Protein 2I79 (pdb70)

Radius of gyration: 39.35 Å; Cα contacts (8 Å, |Δi|>4): 2129; chains: 6; bounding box: 109×123×64 Å

Nearest PDB structures (foldseek):
  2i79-assembly1_E  TM=1.003E+00  e=2.625E-34  Streptococcus pneumoniae TIGR4
  2i79-assembly3_D  TM=1.003E+00  e=3.846E-33  Streptococcus pneumoniae TIGR4
  2vi7-assembly2_C  TM=7.953E-01  e=6.245E-14  Pseudomonas aeruginosa
  1s7l-assembly1_A  TM=7.835E-01  e=2.219E-10  Salmonella enterica subsp. enterica serovar Typhimurium str. LT2
  3pzj-assembly1_A  TM=6.690E-01  e=1.518E-07  Chromobacterium violaceum

Structure (mmCIF, N/CA/C/O backbone):
data_2I79
#
_entry.id   2I79
#
_cell.length_a   133.131
_cell.length_b   174.792
_cell.length_c   56.573
_cell.angle_alpha   90.00
_cell.angle_beta   90.00
_cell.angle_gamma   90.00
#
_symmetry.space_group_name_H-M   'P 21 21 2'
#
loop_
_entity.id
_entity.type
_entity.pdbx_description
1 polymer 'Acetyltransferase, GNAT family'
2 non-polymer 'ACETYL COENZYME *A'
3 water water
#
loop_
_atom_site.group_PDB
_atom_site.id
_atom_site.type_symbol
_atom_site.label_atom_id
_atom_site.label_alt_id
_atom_site.label_comp_id
_atom_site.label_asym_id
_atom_site.label_entity_id
_atom_site.label_seq_id
_atom_site.pdbx_PDB_ins_code
_atom_site.Cartn_x
_atom_site.Cartn_y
_atom_site.Cartn_z
_atom_site.occupancy
_atom_site.B_iso_or_equiv
_atom_site.auth_seq_id
_atom_site.auth_comp_id
_atom_site.auth_asym_id
_atom_site.auth_atom_id
_atom_site.pdbx_PDB_model_num
ATOM 1 N N . MET A 1 1 ? 56.222 43.481 -3.965 1.00 60.29 1 MET A N 1
ATOM 2 C CA . MET A 1 1 ? 57.040 42.251 -4.306 1.00 59.84 1 MET A CA 1
ATOM 3 C C . MET A 1 1 ? 58.218 42.621 -5.232 1.00 58.69 1 MET A C 1
ATOM 4 O O . MET A 1 1 ? 58.026 42.802 -6.440 1.00 57.88 1 MET A O 1
ATOM 9 N N . GLU A 1 2 ? 59.423 42.730 -4.654 1.00 57.44 2 GLU A N 1
ATOM 10 C CA . GLU A 1 2 ? 60.619 43.265 -5.342 1.00 56.55 2 GLU A CA 1
ATOM 11 C C . GLU A 1 2 ? 61.928 42.548 -4.965 1.00 55.14 2 GLU A C 1
ATOM 12 O O . GLU A 1 2 ? 62.248 42.453 -3.787 1.00 55.16 2 GLU A O 1
ATOM 18 N N . TYR A 1 3 ? 62.697 42.090 -5.954 1.00 53.29 3 TYR A N 1
ATOM 19 C CA . TYR A 1 3 ? 64.027 41.492 -5.696 1.00 52.43 3 TYR A CA 1
ATOM 20 C C . TYR A 1 3 ? 64.886 41.409 -6.932 1.00 51.48 3 TYR A C 1
ATOM 21 O O . TYR A 1 3 ? 64.416 41.464 -8.063 1.00 50.95 3 TYR A O 1
ATOM 30 N N . GLU A 1 4 ? 66.158 41.179 -6.681 1.00 51.26 4 GLU A N 1
ATOM 31 C CA . GLU A 1 4 ? 67.118 40.950 -7.709 1.00 51.36 4 GLU A CA 1
ATOM 32 C C . GLU A 1 4 ? 67.747 39.572 -7.481 1.00 49.97 4 GLU A C 1
ATOM 33 O O . GLU A 1 4 ? 68.177 39.263 -6.370 1.00 49.83 4 GLU A O 1
ATOM 39 N N . LEU A 1 5 ? 67.782 38.747 -8.526 1.00 49.13 5 LEU A N 1
ATOM 40 C CA . LEU A 1 5 ? 68.329 37.372 -8.445 1.00 48.84 5 LEU A CA 1
ATOM 41 C C . LEU A 1 5 ? 69.476 37.173 -9.423 1.00 48.08 5 LEU A C 1
ATOM 42 O O . LEU A 1 5 ? 69.337 37.495 -10.587 1.00 48.04 5 LEU A O 1
ATOM 47 N N . LEU A 1 6 ? 70.593 36.627 -8.959 1.00 47.78 6 LEU A N 1
ATOM 48 C CA . LEU A 1 6 ? 71.617 36.075 -9.871 1.00 47.66 6 LEU A CA 1
ATOM 49 C C . LEU A 1 6 ? 71.959 34.634 -9.464 1.00 47.04 6 LEU A C 1
ATOM 50 O O . LEU A 1 6 ? 72.216 34.359 -8.299 1.00 46.68 6 LEU A O 1
ATOM 55 N N . ILE A 1 7 ? 71.932 33.716 -10.423 1.00 47.16 7 ILE A N 1
ATOM 56 C CA . ILE A 1 7 ? 72.482 32.379 -10.221 1.00 46.85 7 ILE A CA 1
ATOM 57 C C . ILE A 1 7 ? 73.633 32.196 -11.193 1.00 46.67 7 ILE A C 1
ATOM 58 O O . ILE A 1 7 ? 73.481 32.426 -12.406 1.00 46.56 7 ILE A O 1
ATOM 63 N N . ARG A 1 8 ? 74.792 31.826 -10.650 1.00 45.92 8 ARG A N 1
ATOM 64 C CA . ARG A 1 8 ? 75.988 31.552 -11.464 1.00 45.90 8 ARG A CA 1
ATOM 65 C C . ARG A 1 8 ? 77.033 30.735 -10.707 1.00 45.60 8 ARG A C 1
ATOM 66 O O . ARG A 1 8 ? 77.023 30.671 -9.472 1.00 44.43 8 ARG A O 1
ATOM 74 N N . GLU A 1 9 ? 77.976 30.193 -11.463 1.00 45.72 9 GLU A N 1
ATOM 75 C CA . GLU A 1 9 ? 79.116 29.467 -10.890 1.00 46.43 9 GLU A CA 1
ATOM 76 C C . GLU A 1 9 ? 79.919 30.363 -9.961 1.00 46.07 9 GLU A C 1
ATOM 77 O O . GLU A 1 9 ? 80.136 31.535 -10.274 1.00 45.81 9 GLU A O 1
ATOM 83 N N . ALA A 1 10 ? 80.343 29.818 -8.820 1.00 46.31 10 ALA A N 1
ATOM 84 C CA . ALA A 1 10 ? 81.207 30.533 -7.886 1.00 47.19 10 ALA A CA 1
ATOM 85 C C . ALA A 1 10 ? 82.558 30.830 -8.539 1.00 47.81 10 ALA A C 1
ATOM 86 O O . ALA A 1 10 ? 83.062 30.018 -9.323 1.00 47.89 10 ALA A O 1
ATOM 88 N N . GLU A 1 11 ? 83.121 31.998 -8.230 1.00 48.77 11 GLU A N 1
ATOM 89 C CA . GLU A 1 11 ? 84.503 32.352 -8.634 1.00 50.36 11 GLU A CA 1
ATOM 90 C C . GLU A 1 11 ? 85.372 32.625 -7.402 1.00 50.10 11 GLU A C 1
ATOM 91 O O . GLU A 1 11 ? 84.862 32.953 -6.334 1.00 48.46 11 GLU A O 1
ATOM 97 N N . PRO A 1 12 ? 86.700 32.462 -7.539 1.00 50.90 12 PRO A N 1
ATOM 98 C CA . PRO A 1 12 ? 87.604 32.736 -6.399 1.00 51.17 12 PRO A CA 1
ATOM 99 C C . PRO A 1 12 ? 87.322 34.072 -5.689 1.00 50.80 12 PRO A C 1
ATOM 100 O O . PRO A 1 12 ? 87.460 34.153 -4.476 1.00 51.64 12 PRO A O 1
ATOM 104 N N . LYS A 1 13 ? 86.888 35.086 -6.429 1.00 50.83 13 LYS A N 1
ATOM 105 C CA . LYS A 1 13 ? 86.494 36.372 -5.835 1.00 50.89 13 LYS A CA 1
ATOM 106 C C . LYS A 1 13 ? 85.342 36.306 -4.795 1.00 50.32 13 LYS A C 1
ATOM 107 O O . LYS A 1 13 ? 85.220 37.210 -3.946 1.00 49.73 13 LYS A O 1
ATOM 113 N N . ASP A 1 14 ? 84.504 35.263 -4.875 1.00 48.76 14 ASP A N 1
ATOM 114 C CA . ASP A 1 14 ? 83.420 35.052 -3.931 1.00 48.59 14 ASP A CA 1
ATOM 115 C C . ASP A 1 14 ? 83.849 34.435 -2.574 1.00 48.00 14 ASP A C 1
ATOM 116 O O . ASP A 1 14 ? 83.018 34.297 -1.678 1.00 48.55 14 ASP A O 1
ATOM 121 N N . ALA A 1 15 ? 85.108 34.040 -2.430 1.00 47.30 15 ALA A N 1
ATOM 122 C CA . ALA A 1 15 ? 85.555 33.244 -1.272 1.00 46.71 15 ALA A CA 1
ATOM 123 C C . ALA A 1 15 ? 85.093 33.755 0.114 1.00 46.19 15 ALA A C 1
ATOM 124 O O . ALA A 1 15 ? 84.606 32.984 0.945 1.00 45.81 15 ALA A O 1
ATOM 126 N N . ALA A 1 16 ? 85.260 35.050 0.349 1.00 45.60 16 ALA A N 1
ATOM 127 C CA . ALA A 1 16 ? 84.997 35.661 1.650 1.00 46.19 16 ALA A CA 1
ATOM 128 C C . ALA A 1 16 ? 83.514 35.655 1.944 1.00 45.92 16 ALA A C 1
ATOM 129 O O . ALA A 1 16 ? 83.097 35.325 3.061 1.00 45.25 16 ALA A O 1
ATOM 131 N N . GLU A 1 17 ? 82.718 36.033 0.941 1.00 46.04 17 GLU A N 1
ATOM 132 C CA . GLU A 1 17 ? 81.247 36.051 1.090 1.00 46.58 17 GLU A CA 1
ATOM 133 C C . GLU A 1 17 ? 80.709 34.645 1.258 1.00 45.60 17 GLU A C 1
ATOM 134 O O . GLU A 1 17 ? 79.779 34.429 2.024 1.00 46.49 17 GLU A O 1
ATOM 140 N N . LEU A 1 18 ? 81.291 33.692 0.543 1.00 44.47 18 LEU A N 1
ATOM 141 C CA . LEU A 1 18 ? 80.859 32.304 0.638 1.00 43.55 18 LEU A CA 1
ATOM 142 C C . LEU A 1 18 ? 81.202 31.723 2.001 1.00 42.50 18 LEU A C 1
ATOM 143 O O . LEU A 1 18 ? 80.416 30.990 2.557 1.00 41.49 18 LEU A O 1
ATOM 148 N N . VAL A 1 19 ? 82.376 32.055 2.547 1.00 41.81 19 VAL A N 1
ATOM 149 C CA . VAL A 1 19 ? 82.718 31.633 3.908 1.00 41.17 19 VAL A CA 1
ATOM 150 C C . VAL A 1 19 ? 81.701 32.221 4.887 1.00 40.83 19 VAL A C 1
ATOM 151 O O . VAL A 1 19 ? 81.200 31.543 5.780 1.00 40.46 19 VAL A O 1
ATOM 155 N N . ALA A 1 20 ? 81.384 33.500 4.698 1.00 41.43 20 ALA A N 1
ATOM 156 C CA . ALA A 1 20 ? 80.450 34.211 5.564 1.00 40.66 20 ALA A CA 1
ATOM 157 C C . ALA A 1 20 ? 79.058 33.559 5.554 1.00 41.08 20 ALA A C 1
ATOM 158 O O . ALA A 1 20 ? 78.429 33.307 6.619 1.00 40.54 20 ALA A O 1
ATOM 160 N N . PHE A 1 21 ? 78.574 33.265 4.344 1.00 41.32 21 PHE A N 1
ATOM 161 C CA . PHE A 1 21 ? 77.280 32.612 4.172 1.00 41.21 21 PHE A CA 1
ATOM 162 C C . PHE A 1 21 ? 77.253 31.223 4.808 1.00 41.65 21 PHE A C 1
ATOM 163 O O . PHE A 1 21 ? 76.262 30.824 5.449 1.00 40.75 21 PHE A O 1
ATOM 171 N N . LEU A 1 22 ? 78.335 30.461 4.648 1.00 42.54 22 LEU A N 1
ATOM 172 C CA . LEU A 1 22 ? 78.316 29.090 5.160 1.00 43.04 22 LEU A CA 1
ATOM 173 C C . LEU A 1 22 ? 78.364 29.104 6.681 1.00 42.86 22 LEU A C 1
ATOM 174 O O . LEU A 1 22 ? 77.748 28.299 7.315 1.00 42.74 22 LEU A O 1
ATOM 179 N N . ASN A 1 23 ? 79.069 30.065 7.251 1.00 43.78 23 ASN A N 1
ATOM 180 C CA . ASN A 1 23 ? 79.069 30.256 8.704 1.00 44.49 23 ASN A CA 1
ATOM 181 C C . ASN A 1 23 ? 77.688 30.666 9.211 1.00 44.79 23 ASN A C 1
ATOM 182 O O . ASN A 1 23 ? 77.232 30.187 10.265 1.00 44.14 23 ASN A O 1
ATOM 187 N N . ARG A 1 24 ? 77.010 31.494 8.436 1.00 45.48 24 ARG A N 1
ATOM 188 C CA . ARG A 1 24 ? 75.635 31.886 8.802 1.00 46.49 24 ARG A CA 1
ATOM 189 C C . ARG A 1 24 ? 74.709 30.682 8.849 1.00 45.46 24 ARG A C 1
ATOM 190 O O . ARG A 1 24 ? 74.098 30.433 9.860 1.00 45.11 24 ARG A O 1
ATOM 198 N N . VAL A 1 25 ? 74.638 29.908 7.772 1.00 45.31 25 VAL A N 1
ATOM 199 C CA . VAL A 1 25 ? 73.689 28.790 7.710 1.00 44.91 25 VAL A CA 1
ATOM 200 C C . VAL A 1 25 ? 74.059 27.645 8.655 1.00 44.53 25 VAL A C 1
ATOM 201 O O . VAL A 1 25 ? 73.210 26.914 9.115 1.00 43.84 25 VAL A O 1
ATOM 205 N N . SER A 1 26 ? 75.329 27.510 8.992 1.00 45.64 26 SER A N 1
ATOM 206 C CA . SER A 1 26 ? 75.757 26.446 9.922 1.00 46.32 26 SER A CA 1
ATOM 207 C C . SER A 1 26 ? 75.125 26.611 11.352 1.00 47.01 26 SER A C 1
ATOM 208 O O . SER A 1 26 ? 75.056 25.642 12.130 1.00 46.89 26 SER A O 1
ATOM 211 N N . LEU A 1 27 ? 74.631 27.828 11.636 1.00 46.67 27 LEU A N 1
ATOM 212 C CA . LEU A 1 27 ? 74.029 28.221 12.888 1.00 46.71 27 LEU A CA 1
ATOM 213 C C . LEU A 1 27 ? 72.497 28.193 12.851 1.00 47.04 27 LEU A C 1
ATOM 214 O O . LEU A 1 27 ? 71.848 28.292 13.901 1.00 46.88 27 LEU A O 1
ATOM 219 N N . GLU A 1 28 ? 71.927 28.066 11.655 1.00 46.30 28 GLU A N 1
ATOM 220 C CA . GLU A 1 28 ? 70.479 28.136 11.468 1.00 46.90 28 GLU A CA 1
ATOM 221 C C . GLU A 1 28 ? 69.796 26.794 11.710 1.00 46.93 28 GLU A C 1
ATOM 222 O O . GLU A 1 28 ? 68.680 26.772 12.205 1.00 47.50 28 GLU A O 1
ATOM 228 N N . THR A 1 29 ? 70.444 25.679 11.359 1.00 47.00 29 THR A N 1
ATOM 229 C CA . THR A 1 29 ? 69.845 24.363 11.587 1.00 46.37 29 THR A CA 1
ATOM 230 C C . THR A 1 29 ? 70.909 23.398 12.001 1.00 46.88 29 THR A C 1
ATOM 231 O O . THR A 1 29 ? 72.143 23.675 11.855 1.00 47.07 29 THR A O 1
ATOM 235 N N . ASP A 1 30 ? 70.474 22.238 12.476 1.00 46.39 30 ASP A N 1
ATOM 236 C CA . ASP A 1 30 ? 71.390 21.097 12.625 1.00 47.09 30 ASP A CA 1
ATOM 237 C C . ASP A 1 30 ? 71.037 19.941 11.649 1.00 47.08 30 ASP A C 1
ATOM 238 O O . ASP A 1 30 ? 71.267 18.771 11.947 1.00 47.31 30 ASP A O 1
ATOM 243 N N . PHE A 1 31 ? 70.528 20.305 10.466 1.00 47.27 31 PHE A N 1
ATOM 244 C CA . PHE A 1 31 ? 70.110 19.357 9.436 1.00 47.07 31 PHE A CA 1
ATOM 245 C C . PHE A 1 31 ? 71.263 18.814 8.576 1.00 47.19 31 PHE A C 1
ATOM 246 O O . PHE A 1 31 ? 71.096 17.802 7.863 1.00 46.41 31 PHE A O 1
ATOM 254 N N . THR A 1 32 ? 72.423 19.460 8.645 1.00 46.89 32 THR A N 1
ATOM 255 C CA . THR A 1 32 ? 73.593 19.002 7.907 1.00 47.94 32 THR A CA 1
ATOM 256 C C . THR A 1 32 ? 74.786 18.862 8.840 1.00 47.64 32 THR A C 1
ATOM 257 O O . THR A 1 32 ? 74.674 19.092 10.031 1.00 47.11 32 THR A O 1
ATOM 261 N N . SER A 1 33 ? 75.922 18.466 8.302 1.00 48.22 33 SER A N 1
ATOM 262 C CA . SER A 1 33 ? 77.105 18.217 9.134 1.00 49.01 33 SER A CA 1
ATOM 263 C C . SER A 1 33 ? 77.726 19.526 9.644 1.00 48.90 33 SER A C 1
ATOM 264 O O . SER A 1 33 ? 78.492 19.518 10.614 1.00 48.65 33 SER A O 1
ATOM 267 N N . LEU A 1 34 ? 77.362 20.641 9.000 1.00 48.82 34 LEU A N 1
ATOM 268 C CA . LEU A 1 34 ? 77.613 21.988 9.545 1.00 48.26 34 LEU A CA 1
ATOM 269 C C . LEU A 1 34 ? 77.020 22.125 10.944 1.00 48.11 34 LEU A C 1
ATOM 270 O O . LEU A 1 34 ? 75.870 21.729 11.193 1.00 48.89 34 LEU A O 1
ATOM 275 N N . ASP A 1 35 ? 77.811 22.678 11.848 1.00 47.41 35 ASP A N 1
ATOM 276 C CA . ASP A 1 35 ? 77.390 23.002 13.203 1.00 47.34 35 ASP A CA 1
ATOM 277 C C . ASP A 1 35 ? 77.950 24.340 13.645 1.00 46.62 35 ASP A C 1
ATOM 278 O O . ASP A 1 35 ? 78.493 25.087 12.835 1.00 45.01 35 ASP A O 1
ATOM 283 N N . GLY A 1 36 ? 77.776 24.646 14.926 1.00 46.82 36 GLY A N 1
ATOM 284 C CA . GLY A 1 36 ? 78.153 25.929 15.490 1.00 47.37 36 GLY A CA 1
ATOM 285 C C . GLY A 1 36 ? 79.605 26.335 15.321 1.00 47.16 36 GLY A C 1
ATOM 286 O O . GLY A 1 36 ? 79.908 27.519 15.265 1.00 47.09 36 GLY A O 1
ATOM 287 N N . ASP A 1 37 ? 80.495 25.354 15.223 1.00 47.32 37 ASP A N 1
ATOM 288 C CA . ASP A 1 37 ? 81.886 25.611 14.903 1.00 48.32 37 ASP A CA 1
ATOM 289 C C . ASP A 1 37 ? 82.061 26.268 13.507 1.00 48.96 37 ASP A C 1
ATOM 290 O O . ASP A 1 37 ? 83.109 26.868 13.217 1.00 49.00 37 ASP A O 1
ATOM 295 N N . GLY A 1 38 ? 81.056 26.146 12.645 1.00 48.67 38 GLY A N 1
ATOM 296 C CA . GLY A 1 38 ? 81.112 26.777 11.346 1.00 49.61 38 GLY A CA 1
ATOM 297 C C . GLY A 1 38 ? 81.898 26.000 10.312 1.00 50.26 38 GLY A C 1
ATOM 298 O O . GLY A 1 38 ? 82.234 24.846 10.504 1.00 49.60 38 GLY A O 1
ATOM 299 N N . ILE A 1 39 ? 82.191 26.661 9.201 1.00 51.46 39 ILE A N 1
ATOM 300 C CA . ILE A 1 39 ? 82.783 26.019 8.042 1.00 52.09 39 ILE A CA 1
ATOM 301 C C . ILE A 1 39 ? 84.271 25.667 8.229 1.00 53.07 39 ILE A C 1
ATOM 302 O O . ILE A 1 39 ? 84.783 24.789 7.535 1.00 53.98 39 ILE A O 1
ATOM 307 N N . LEU A 1 40 ? 84.955 26.333 9.159 1.00 53.90 40 LEU A N 1
ATOM 308 C CA . LEU A 1 40 ? 86.334 25.971 9.536 1.00 55.05 40 LEU A CA 1
ATOM 309 C C . LEU A 1 40 ? 87.393 26.224 8.413 1.00 55.93 40 LEU A C 1
ATOM 310 O O . LEU A 1 40 ? 88.455 25.582 8.365 1.00 56.57 40 LEU A O 1
ATOM 315 N N . LEU A 1 41 ? 87.080 27.170 7.531 1.00 55.53 41 LEU A N 1
ATOM 316 C CA . LEU A 1 41 ? 87.918 27.528 6.398 1.00 54.75 41 LEU A CA 1
ATOM 317 C C . LEU A 1 41 ? 88.046 29.035 6.381 1.00 54.01 41 LEU A C 1
ATOM 318 O O . LEU A 1 41 ? 87.056 29.745 6.511 1.00 53.39 41 LEU A O 1
ATOM 323 N N . THR A 1 42 ? 89.269 29.526 6.230 1.00 53.10 42 THR A N 1
ATOM 324 C CA . THR A 1 42 ? 89.519 30.948 6.043 1.00 52.82 42 THR A CA 1
ATOM 325 C C . THR A 1 42 ? 89.129 31.340 4.602 1.00 51.66 42 THR A C 1
ATOM 326 O O . THR A 1 42 ? 89.006 30.470 3.729 1.00 50.00 42 THR A O 1
ATOM 330 N N . SER A 1 43 ? 88.989 32.638 4.348 1.00 51.54 43 SER A N 1
ATOM 331 C CA . SER A 1 43 ? 88.691 33.120 2.996 1.00 53.01 43 SER A CA 1
ATOM 332 C C . SER A 1 43 ? 89.740 32.624 2.001 1.00 53.78 43 SER A C 1
ATOM 333 O O . SER A 1 43 ? 89.426 32.288 0.852 1.00 53.36 43 SER A O 1
ATOM 336 N N . GLU A 1 44 ? 90.989 32.551 2.466 1.00 55.47 44 GLU A N 1
ATOM 337 C CA . GLU A 1 44 ? 92.130 32.141 1.635 1.00 56.12 44 GLU A CA 1
ATOM 338 C C . GLU A 1 44 ? 92.033 30.672 1.250 1.00 56.55 44 GLU A C 1
ATOM 339 O O . GLU A 1 44 ? 92.161 30.318 0.059 1.00 56.74 44 GLU A O 1
ATOM 345 N N . GLU A 1 45 ? 91.722 29.827 2.235 1.00 56.36 45 GLU A N 1
ATOM 346 C CA . GLU A 1 45 ? 91.440 28.419 1.978 1.00 56.85 45 GLU A CA 1
ATOM 347 C C . GLU A 1 45 ? 90.222 28.161 1.082 1.00 56.72 45 GLU A C 1
ATOM 348 O O . GLU A 1 45 ? 90.202 27.190 0.308 1.00 55.87 45 GLU A O 1
ATOM 354 N N . MET A 1 46 ? 89.191 29.004 1.186 1.00 56.10 46 MET A N 1
ATOM 355 C CA . MET A 1 46 ? 88.035 28.825 0.319 1.00 56.60 46 MET A CA 1
ATOM 356 C C . MET A 1 46 ? 88.404 29.110 -1.140 1.00 56.73 46 MET A C 1
ATOM 357 O O . MET A 1 46 ? 87.896 28.465 -2.043 1.00 55.68 46 MET A O 1
ATOM 362 N N . GLU A 1 47 ? 89.269 30.094 -1.343 1.00 58.52 47 GLU A N 1
ATOM 363 C CA . GLU A 1 47 ? 89.710 30.508 -2.679 1.00 59.86 47 GLU A CA 1
ATOM 364 C C . GLU A 1 47 ? 90.353 29.315 -3.447 1.00 60.74 47 GLU A C 1
ATOM 365 O O . GLU A 1 47 ? 90.099 29.114 -4.637 1.00 61.55 47 GLU A O 1
ATOM 371 N N . ILE A 1 48 ? 91.136 28.499 -2.744 1.00 61.47 48 ILE A N 1
ATOM 372 C CA . ILE A 1 48 ? 91.656 27.230 -3.275 1.00 61.43 48 ILE A CA 1
ATOM 373 C C . ILE A 1 48 ? 90.512 26.276 -3.674 1.00 61.72 48 ILE A C 1
ATOM 374 O O . ILE A 1 48 ? 90.356 25.889 -4.844 1.00 61.48 48 ILE A O 1
ATOM 379 N N . PHE A 1 49 ? 89.681 25.920 -2.712 1.00 61.68 49 PHE A N 1
ATOM 380 C CA . PHE A 1 49 ? 88.525 25.099 -3.032 1.00 62.03 49 PHE A CA 1
ATOM 381 C C . PHE A 1 49 ? 87.801 25.595 -4.307 1.00 62.57 49 PHE A C 1
ATOM 382 O O . PHE A 1 49 ? 87.449 24.794 -5.188 1.00 62.61 49 PHE A O 1
ATOM 390 N N . LEU A 1 50 ? 87.578 26.906 -4.402 1.00 62.84 50 LEU A N 1
ATOM 391 C CA . LEU A 1 50 ? 86.784 27.469 -5.499 1.00 63.08 50 LEU A CA 1
ATOM 392 C C . LEU A 1 50 ? 87.488 27.370 -6.870 1.00 63.46 50 LEU A C 1
ATOM 393 O O . LEU A 1 50 ? 86.817 27.126 -7.895 1.00 63.28 50 LEU A O 1
ATOM 398 N N . ASN A 1 51 ? 88.812 27.545 -6.886 1.00 63.63 51 ASN A N 1
ATOM 399 C CA . ASN A 1 51 ? 89.616 27.304 -8.093 1.00 64.43 51 ASN A CA 1
ATOM 400 C C . ASN A 1 51 ? 89.472 25.837 -8.584 1.00 64.36 51 ASN A C 1
ATOM 401 O O . ASN A 1 51 ? 89.193 25.588 -9.771 1.00 64.56 51 ASN A O 1
ATOM 406 N N . LYS A 1 52 ? 89.636 24.882 -7.675 1.00 64.34 52 LYS A N 1
ATOM 407 C CA . LYS A 1 52 ? 89.429 23.461 -7.991 1.00 64.80 52 LYS A CA 1
ATOM 408 C C . LYS A 1 52 ? 88.061 23.146 -8.610 1.00 64.45 52 LYS A C 1
ATOM 409 O O . LYS A 1 52 ? 87.992 22.463 -9.637 1.00 64.40 52 LYS A O 1
ATOM 415 N N . GLN A 1 53 ? 86.976 23.598 -7.963 1.00 64.05 53 GLN A N 1
ATOM 416 C CA . GLN A 1 53 ? 85.611 23.382 -8.494 1.00 63.72 53 GLN A CA 1
ATOM 417 C C . GLN A 1 53 ? 85.461 23.897 -9.942 1.00 63.61 53 GLN A C 1
ATOM 418 O O . GLN A 1 53 ? 84.932 23.182 -10.804 1.00 63.84 53 GLN A O 1
ATOM 424 N N . ALA A 1 54 ? 85.921 25.126 -10.202 1.00 63.15 54 ALA A N 1
ATOM 425 C CA . ALA A 1 54 ? 85.860 25.715 -11.549 1.00 62.81 54 ALA A CA 1
ATOM 426 C C . ALA A 1 54 ? 86.745 24.949 -12.544 1.00 62.76 54 ALA A C 1
ATOM 427 O O . ALA A 1 54 ? 86.390 24.821 -13.718 1.00 62.97 54 ALA A O 1
ATOM 429 N N . SER A 1 55 ? 87.881 24.443 -12.062 1.00 62.03 55 SER A N 1
ATOM 430 C CA . SER A 1 55 ? 88.869 23.785 -12.912 1.00 61.66 55 SER A CA 1
ATOM 431 C C . SER A 1 55 ? 88.653 22.285 -13.085 1.00 61.14 55 SER A C 1
ATOM 432 O O . SER A 1 55 ? 89.430 21.641 -13.785 1.00 62.07 55 SER A O 1
ATOM 435 N N . SER A 1 56 ? 87.640 21.730 -12.420 1.00 59.88 56 SER A N 1
ATOM 436 C CA . SER A 1 56 ? 87.336 20.295 -12.438 1.00 58.57 56 SER A CA 1
ATOM 437 C C . SER A 1 56 ? 86.126 20.094 -13.334 1.00 57.64 56 SER A C 1
ATOM 438 O O . SER A 1 56 ? 85.178 20.885 -13.295 1.00 57.78 56 SER A O 1
ATOM 441 N N . ASP A 1 57 ? 86.128 19.040 -14.134 1.00 56.13 57 ASP A N 1
ATOM 442 C CA . ASP A 1 57 ? 85.045 18.862 -15.091 1.00 55.35 57 ASP A CA 1
ATOM 443 C C . ASP A 1 57 ? 83.857 18.050 -14.550 1.00 53.24 57 ASP A C 1
ATOM 444 O O . ASP A 1 57 ? 82.846 17.953 -15.211 1.00 52.69 57 ASP A O 1
ATOM 449 N N . ASN A 1 58 ? 83.991 17.460 -13.367 1.00 51.21 58 ASN A N 1
ATOM 450 C CA . ASN A 1 58 ? 82.908 16.674 -12.776 1.00 49.82 58 ASN A CA 1
ATOM 451 C C . ASN A 1 58 ? 82.470 17.227 -11.407 1.00 48.84 58 ASN A C 1
ATOM 452 O O . ASN A 1 58 ? 81.729 16.588 -10.666 1.00 48.16 58 ASN A O 1
ATOM 457 N N . GLN A 1 59 ? 82.916 18.439 -11.097 1.00 47.94 59 GLN A N 1
ATOM 458 C CA . GLN A 1 59 ? 82.505 19.104 -9.899 1.00 47.46 59 GLN A CA 1
ATOM 459 C C . GLN A 1 59 ? 82.043 20.532 -10.212 1.00 47.62 59 GLN A C 1
ATOM 460 O O . GLN A 1 59 ? 82.409 21.091 -11.252 1.00 48.01 59 GLN A O 1
ATOM 466 N N . ILE A 1 60 ? 81.233 21.107 -9.315 1.00 46.79 60 ILE A N 1
ATOM 467 C CA . ILE A 1 60 ? 80.766 22.486 -9.451 1.00 45.79 60 ILE A CA 1
ATOM 468 C C . ILE A 1 60 ? 80.198 23.061 -8.159 1.00 45.12 60 ILE A C 1
ATOM 469 O O . ILE A 1 60 ? 79.591 22.347 -7.361 1.00 44.30 60 ILE A O 1
ATOM 474 N N . THR A 1 61 ? 80.369 24.372 -7.989 1.00 44.08 61 THR A N 1
ATOM 475 C CA . THR A 1 61 ? 79.696 25.138 -6.961 1.00 44.23 61 THR A CA 1
ATOM 476 C C . THR A 1 61 ? 78.943 26.291 -7.623 1.00 43.87 61 THR A C 1
ATOM 477 O O . THR A 1 61 ? 79.544 27.114 -8.299 1.00 43.07 61 THR A O 1
ATOM 481 N N . LEU A 1 62 ? 77.623 26.306 -7.435 1.00 44.11 62 LEU A N 1
ATOM 482 C CA . LEU A 1 62 ? 76.731 27.351 -7.935 1.00 44.26 62 LEU A CA 1
ATOM 483 C C . LEU A 1 62 ? 76.193 28.185 -6.785 1.00 43.96 62 LEU A C 1
ATOM 484 O O . LEU A 1 62 ? 75.791 27.651 -5.747 1.00 43.85 62 LEU A O 1
ATOM 489 N N . LEU A 1 63 ? 76.160 29.497 -6.996 1.00 43.43 63 LEU A N 1
ATOM 490 C CA . LEU A 1 63 ? 75.698 30.443 -6.005 1.00 43.66 63 LEU A CA 1
ATOM 491 C C . LEU A 1 63 ? 74.419 31.168 -6.468 1.00 43.91 63 LEU A C 1
ATOM 492 O O . LEU A 1 63 ? 74.264 31.468 -7.658 1.00 44.24 63 LEU A O 1
ATOM 497 N N . ALA A 1 64 ? 73.524 31.454 -5.526 1.00 43.63 64 ALA A N 1
ATOM 498 C CA . ALA A 1 64 ? 72.384 32.338 -5.759 1.00 44.10 64 ALA A CA 1
ATOM 499 C C . ALA A 1 64 ? 72.597 33.599 -4.944 1.00 44.31 64 ALA A C 1
ATOM 500 O O . ALA A 1 64 ? 72.754 33.525 -3.739 1.00 43.35 64 ALA A O 1
ATOM 502 N N . PHE A 1 65 ? 72.628 34.753 -5.621 1.00 45.62 65 PHE A N 1
ATOM 503 C CA . PHE A 1 65 ? 72.622 36.051 -4.980 1.00 46.02 65 PHE A CA 1
ATOM 504 C C . PHE A 1 65 ? 71.200 36.614 -5.033 1.00 46.91 65 PHE A C 1
ATOM 505 O O . PHE A 1 65 ? 70.588 36.706 -6.100 1.00 46.95 65 PHE A O 1
ATOM 513 N N . LEU A 1 66 ? 70.684 36.968 -3.862 1.00 48.04 66 LEU A N 1
ATOM 514 C CA . LEU A 1 66 ? 69.435 37.695 -3.729 1.00 49.05 66 LEU A CA 1
ATOM 515 C C . LEU A 1 66 ? 69.781 39.082 -3.233 1.00 49.89 66 LEU A C 1
ATOM 516 O O . LEU A 1 66 ? 70.431 39.235 -2.181 1.00 49.81 66 LEU A O 1
ATOM 521 N N . ASN A 1 67 ? 69.367 40.082 -4.010 1.00 50.43 67 ASN A N 1
ATOM 522 C CA . ASN A 1 67 ? 69.689 41.474 -3.716 1.00 50.62 67 ASN A CA 1
ATOM 523 C C . ASN A 1 67 ? 71.192 41.709 -3.447 1.00 50.64 67 ASN A C 1
ATOM 524 O O . ASN A 1 67 ? 71.568 42.416 -2.513 1.00 50.55 67 ASN A O 1
ATOM 529 N N . GLY A 1 68 ? 72.033 41.099 -4.281 1.00 49.58 68 GLY A N 1
ATOM 530 C CA . GLY A 1 68 ? 73.486 41.264 -4.170 1.00 49.30 68 GLY A CA 1
ATOM 531 C C . GLY A 1 68 ? 74.190 40.468 -3.076 1.00 48.70 68 GLY A C 1
ATOM 532 O O . GLY A 1 68 ? 75.390 40.597 -2.930 1.00 48.68 68 GLY A O 1
ATOM 533 N N . LYS A 1 69 ? 73.458 39.665 -2.302 1.00 47.73 69 LYS A N 1
ATOM 534 C CA . LYS A 1 69 ? 74.067 38.817 -1.268 1.00 47.26 69 LYS A CA 1
ATOM 535 C C . LYS A 1 69 ? 73.768 37.346 -1.517 1.00 46.13 69 LYS A C 1
ATOM 536 O O . LYS A 1 69 ? 72.637 37.002 -1.886 1.00 45.65 69 LYS A O 1
ATOM 542 N N . ILE A 1 70 ? 74.764 36.485 -1.289 1.00 44.61 70 ILE A N 1
ATOM 543 C CA . ILE A 1 70 ? 74.584 35.033 -1.386 1.00 44.60 70 ILE A CA 1
ATOM 544 C C . ILE A 1 70 ? 73.439 34.591 -0.477 1.00 44.02 70 ILE A C 1
ATOM 545 O O . ILE A 1 70 ? 73.471 34.836 0.746 1.00 42.31 70 ILE A O 1
ATOM 550 N N . ALA A 1 71 ? 72.436 33.952 -1.097 1.00 43.41 71 ALA A N 1
ATOM 551 C CA . ALA A 1 71 ? 71.269 33.436 -0.416 1.00 44.28 71 ALA A CA 1
ATOM 552 C C . ALA A 1 71 ? 71.216 31.890 -0.370 1.00 44.41 71 ALA A C 1
ATOM 553 O O . ALA A 1 71 ? 70.490 31.324 0.454 1.00 42.84 71 ALA A O 1
ATOM 555 N N . GLY A 1 72 ? 71.981 31.236 -1.254 1.00 44.64 72 GLY A N 1
ATOM 556 C CA . GLY A 1 72 ? 71.989 29.791 -1.359 1.00 45.19 72 GLY A CA 1
ATOM 557 C C . GLY A 1 72 ? 73.172 29.248 -2.147 1.00 45.99 72 GLY A C 1
ATOM 558 O O . GLY A 1 72 ? 73.798 29.969 -2.915 1.00 47.91 72 GLY A O 1
ATOM 559 N N . ILE A 1 73 ? 73.514 27.990 -1.914 1.00 45.97 73 ILE A N 1
ATOM 560 C CA . ILE A 1 73 ? 74.553 27.310 -2.686 1.00 46.27 73 ILE A CA 1
ATOM 561 C C . ILE A 1 73 ? 74.157 25.883 -2.995 1.00 45.42 73 ILE A C 1
ATOM 562 O O . ILE A 1 73 ? 73.452 25.245 -2.218 1.00 44.87 73 ILE A O 1
ATOM 567 N N . VAL A 1 74 ? 74.564 25.412 -4.164 1.00 45.73 74 VAL A N 1
ATOM 568 C CA . VAL A 1 74 ? 74.507 23.992 -4.481 1.00 45.64 74 VAL A CA 1
ATOM 569 C C . VAL A 1 74 ? 75.934 23.569 -4.857 1.00 45.97 74 VAL A C 1
ATOM 570 O O . VAL A 1 74 ? 76.646 24.252 -5.598 1.00 44.53 74 VAL A O 1
ATOM 574 N N . ASN A 1 75 ? 76.350 22.442 -4.296 1.00 46.52 75 ASN A N 1
ATOM 575 C CA . ASN A 1 75 ? 77.688 21.937 -4.458 1.00 46.29 75 ASN A CA 1
ATOM 576 C C . ASN A 1 75 ? 77.615 20.525 -5.021 1.00 46.41 75 ASN A C 1
ATOM 577 O O . ASN A 1 75 ? 76.878 19.670 -4.497 1.00 46.40 75 ASN A O 1
ATOM 582 N N . ILE A 1 76 ? 78.314 20.283 -6.120 1.00 45.66 76 ILE A N 1
ATOM 583 C CA . ILE A 1 76 ? 78.592 18.910 -6.524 1.00 45.75 76 ILE A CA 1
ATOM 584 C C . ILE A 1 76 ? 80.073 18.613 -6.344 1.00 45.73 76 ILE A C 1
ATOM 585 O O . ILE A 1 76 ? 80.939 19.328 -6.841 1.00 44.76 76 ILE A O 1
ATOM 590 N N . THR A 1 77 ? 80.319 17.549 -5.602 1.00 45.60 77 THR A N 1
ATOM 591 C CA . THR A 1 77 ? 81.639 17.047 -5.274 1.00 46.17 77 THR A CA 1
ATOM 592 C C . THR A 1 77 ? 81.786 15.649 -5.868 1.00 45.54 77 THR A C 1
ATOM 593 O O . THR A 1 77 ? 80.803 14.964 -6.076 1.00 44.22 77 THR A O 1
ATOM 597 N N . ALA A 1 78 ? 83.016 15.231 -6.145 1.00 45.72 78 ALA A N 1
ATOM 598 C CA . ALA A 1 78 ? 83.252 13.952 -6.815 1.00 46.36 78 ALA A CA 1
ATOM 599 C C . ALA A 1 78 ? 84.703 13.507 -6.720 1.00 46.61 78 ALA A C 1
ATOM 600 O O . ALA A 1 78 ? 85.620 14.325 -6.804 1.00 46.88 78 ALA A O 1
ATOM 602 N N . ASP A 1 79 ? 84.899 12.204 -6.580 1.00 47.54 79 ASP A N 1
ATOM 603 C CA . ASP A 1 79 ? 86.219 11.582 -6.690 1.00 48.22 79 ASP A CA 1
ATOM 604 C C . ASP A 1 79 ? 86.660 11.464 -8.127 1.00 47.72 79 ASP A C 1
ATOM 605 O O . ASP A 1 79 ? 85.841 11.548 -9.026 1.00 47.28 79 ASP A O 1
ATOM 610 N N . GLN A 1 80 ? 87.963 11.262 -8.338 1.00 47.41 80 GLN A N 1
ATOM 611 C CA . GLN A 1 80 ? 88.544 11.305 -9.677 1.00 47.52 80 GLN A CA 1
ATOM 612 C C . GLN A 1 80 ? 88.911 9.945 -10.266 1.00 47.58 80 GLN A C 1
ATOM 613 O O . GLN A 1 80 ? 89.121 9.855 -11.469 1.00 48.21 80 GLN A O 1
ATOM 619 N N . ARG A 1 81 ? 88.975 8.894 -9.451 1.00 47.36 81 ARG A N 1
ATOM 620 C CA . ARG A 1 81 ? 89.179 7.516 -9.965 1.00 47.25 81 ARG A CA 1
ATOM 621 C C . ARG A 1 81 ? 88.032 7.038 -10.840 1.00 46.22 81 ARG A C 1
ATOM 622 O O . ARG A 1 81 ? 86.853 7.302 -10.536 1.00 44.64 81 ARG A O 1
ATOM 630 N N . LYS A 1 82 ? 88.359 6.332 -11.923 1.00 45.24 82 LYS A N 1
ATOM 631 C CA . LYS A 1 82 ? 87.328 5.990 -12.904 1.00 46.50 82 LYS A CA 1
ATOM 632 C C . LYS A 1 82 ? 86.229 5.074 -12.374 1.00 45.39 82 LYS A C 1
ATOM 633 O O . LYS A 1 82 ? 85.118 5.089 -12.924 1.00 45.83 82 LYS A O 1
ATOM 639 N N . ARG A 1 83 ? 86.516 4.305 -11.312 1.00 44.61 83 ARG A N 1
ATOM 640 C CA . ARG A 1 83 ? 85.490 3.478 -10.671 1.00 44.34 83 ARG A CA 1
ATOM 641 C C . ARG A 1 83 ? 84.259 4.317 -10.295 1.00 43.62 83 ARG A C 1
ATOM 642 O O . ARG A 1 83 ? 83.149 3.853 -10.454 1.00 43.17 83 ARG A O 1
ATOM 650 N N . VAL A 1 84 ? 84.485 5.550 -9.826 1.00 43.55 84 VAL A N 1
ATOM 651 C CA . VAL A 1 84 ? 83.465 6.391 -9.189 1.00 43.82 84 VAL A CA 1
ATOM 652 C C . VAL A 1 84 ? 83.373 7.841 -9.705 1.00 44.18 84 VAL A C 1
ATOM 653 O O . VAL A 1 84 ? 82.591 8.648 -9.194 1.00 43.80 84 VAL A O 1
ATOM 657 N N . ARG A 1 85 ? 84.107 8.136 -10.775 1.00 44.66 85 ARG A N 1
ATOM 658 C CA . ARG A 1 85 ? 84.223 9.499 -11.343 1.00 44.57 85 ARG A CA 1
ATOM 659 C C . ARG A 1 85 ? 82.875 10.087 -11.857 1.00 43.11 85 ARG A C 1
ATOM 660 O O . ARG A 1 85 ? 82.715 11.300 -11.964 1.00 42.03 85 ARG A O 1
ATOM 668 N N . HIS A 1 86 ? 81.924 9.208 -12.130 1.00 41.53 86 HIS A N 1
ATOM 669 C CA . HIS A 1 86 ? 80.597 9.547 -12.673 1.00 41.59 86 HIS A CA 1
ATOM 670 C C . HIS A 1 86 ? 79.552 9.866 -11.602 1.00 41.12 86 HIS A C 1
ATOM 671 O O . HIS A 1 86 ? 78.411 10.159 -11.938 1.00 41.65 86 HIS A O 1
ATOM 678 N N . ILE A 1 87 ? 79.950 9.807 -10.330 1.00 40.66 87 ILE A N 1
ATOM 679 C CA . ILE A 1 87 ? 79.080 10.033 -9.184 1.00 40.38 87 ILE A CA 1
ATOM 680 C C . ILE A 1 87 ? 79.370 11.398 -8.520 1.00 40.73 87 ILE A C 1
ATOM 681 O O . ILE A 1 87 ? 80.479 11.640 -8.022 1.00 40.98 87 ILE A O 1
ATOM 686 N N . GLY A 1 88 ? 78.368 12.271 -8.516 1.00 40.75 88 GLY A N 1
ATOM 687 C CA . GLY A 1 88 ? 78.438 13.570 -7.854 1.00 40.91 88 GLY A CA 1
ATOM 688 C C . GLY A 1 88 ? 77.675 13.532 -6.554 1.00 41.08 88 GLY A C 1
ATOM 689 O O . GLY A 1 88 ? 76.506 13.127 -6.509 1.00 40.87 88 GLY A O 1
ATOM 690 N N . ASP A 1 89 ? 78.352 13.917 -5.480 1.00 42.55 89 ASP A N 1
ATOM 691 C CA . ASP A 1 89 ? 77.730 14.050 -4.165 1.00 42.72 89 ASP A CA 1
ATOM 692 C C . ASP A 1 89 ? 77.190 15.452 -4.068 1.00 43.24 89 ASP A C 1
ATOM 693 O O . ASP A 1 89 ? 77.955 16.430 -4.222 1.00 42.61 89 ASP A O 1
ATOM 698 N N . LEU A 1 90 ? 75.887 15.553 -3.828 1.00 43.34 90 LEU A N 1
ATOM 699 C CA . LEU A 1 90 ? 75.190 16.830 -3.845 1.00 44.28 90 LEU A CA 1
ATOM 700 C C . LEU A 1 90 ? 75.047 17.399 -2.417 1.00 44.12 90 LEU A C 1
ATOM 701 O O . LEU A 1 90 ? 74.821 16.656 -1.449 1.00 43.93 90 LEU A O 1
ATOM 706 N N . PHE A 1 91 ? 75.206 18.728 -2.311 1.00 44.36 91 PHE A N 1
ATOM 707 C CA . PHE A 1 91 ? 74.951 19.500 -1.087 1.00 44.21 91 PHE A CA 1
ATOM 708 C C . PHE A 1 91 ? 74.254 20.814 -1.466 1.00 44.23 91 PHE A C 1
ATOM 709 O O . PHE A 1 91 ? 74.770 21.539 -2.324 1.00 43.76 91 PHE A O 1
ATOM 717 N N . ILE A 1 92 ? 73.113 21.118 -0.831 1.00 42.97 92 ILE A N 1
ATOM 718 C CA . ILE A 1 92 ? 72.412 22.414 -0.997 1.00 43.49 92 ILE A CA 1
ATOM 719 C C . ILE A 1 92 ? 72.045 23.027 0.355 1.00 42.93 92 ILE A C 1
ATOM 720 O O . ILE A 1 92 ? 71.569 22.344 1.261 1.00 42.19 92 ILE A O 1
ATOM 725 N N . VAL A 1 93 ? 72.239 24.331 0.499 1.00 42.80 93 VAL A N 1
ATOM 726 C CA . VAL A 1 93 ? 71.729 25.015 1.674 1.00 42.49 93 VAL A CA 1
ATOM 727 C C . VAL A 1 93 ? 71.289 26.410 1.277 1.00 42.34 93 VAL A C 1
ATOM 728 O O . VAL A 1 93 ? 71.943 27.055 0.457 1.00 40.14 93 VAL A O 1
ATOM 732 N N . ILE A 1 94 ? 70.136 26.817 1.834 1.00 42.80 94 ILE A N 1
ATOM 733 C CA . ILE A 1 94 ? 69.517 28.133 1.606 1.00 43.63 94 ILE A CA 1
ATOM 734 C C . ILE A 1 94 ? 69.426 28.820 2.974 1.00 43.71 94 ILE A C 1
ATOM 735 O O . ILE A 1 94 ? 69.205 28.151 3.995 1.00 42.24 94 ILE A O 1
ATOM 740 N N . GLY A 1 95 ? 69.674 30.135 3.007 1.00 44.54 95 GLY A N 1
ATOM 741 C CA . GLY A 1 95 ? 69.440 30.912 4.218 1.00 46.20 95 GLY A CA 1
ATOM 742 C C . GLY A 1 95 ? 67.996 30.766 4.650 1.00 47.29 95 GLY A C 1
ATOM 743 O O . GLY A 1 95 ? 67.089 30.807 3.816 1.00 47.64 95 GLY A O 1
ATOM 744 N N . LYS A 1 96 ? 67.797 30.560 5.947 1.00 49.42 96 LYS A N 1
ATOM 745 C CA . LYS A 1 96 ? 66.508 30.242 6.514 1.00 50.94 96 LYS A CA 1
ATOM 746 C C . LYS A 1 96 ? 65.493 31.313 6.139 1.00 52.29 96 LYS A C 1
ATOM 747 O O . LYS A 1 96 ? 64.399 31.015 5.686 1.00 51.50 96 LYS A O 1
ATOM 753 N N . ARG A 1 97 ? 65.915 32.563 6.281 1.00 54.14 97 ARG A N 1
ATOM 754 C CA . ARG A 1 97 ? 65.115 33.725 5.904 1.00 55.20 97 ARG A CA 1
ATOM 755 C C . ARG A 1 97 ? 64.463 33.603 4.501 1.00 54.96 97 ARG A C 1
ATOM 756 O O . ARG A 1 97 ? 63.420 34.214 4.274 1.00 55.57 97 ARG A O 1
ATOM 764 N N . TYR A 1 98 ? 65.052 32.815 3.585 1.00 54.26 98 TYR A N 1
ATOM 765 C CA . TYR A 1 98 ? 64.541 32.692 2.197 1.00 53.88 98 TYR A CA 1
ATOM 766 C C . TYR A 1 98 ? 63.896 31.354 1.826 1.00 52.72 98 TYR A C 1
ATOM 767 O O . TYR A 1 98 ? 63.600 31.096 0.642 1.00 51.56 98 TYR A O 1
ATOM 776 N N . TRP A 1 99 ? 63.693 30.492 2.810 1.00 51.76 99 TRP A N 1
ATOM 777 C CA . TRP A 1 99 ? 63.052 29.219 2.558 1.00 51.52 99 TRP A CA 1
ATOM 778 C C . TRP A 1 99 ? 61.634 29.359 1.973 1.00 52.06 99 TRP A C 1
ATOM 779 O O . TRP A 1 99 ? 60.947 30.394 2.157 1.00 52.27 99 TRP A O 1
ATOM 790 N N . ASN A 1 100 ? 61.226 28.307 1.263 1.00 51.81 100 ASN A N 1
ATOM 791 C CA . ASN A 1 100 ? 59.895 28.160 0.702 1.00 51.59 100 ASN A CA 1
ATOM 792 C C . ASN A 1 100 ? 59.456 29.276 -0.222 1.00 51.64 100 ASN A C 1
ATOM 793 O O . ASN A 1 100 ? 58.302 29.728 -0.162 1.00 51.01 100 ASN A O 1
ATOM 798 N N . ASN A 1 101 ? 60.391 29.722 -1.051 1.00 51.25 101 ASN A N 1
ATOM 799 C CA . ASN A 1 101 ? 60.114 30.666 -2.105 1.00 51.41 101 ASN A CA 1
ATOM 800 C C . ASN A 1 101 ? 60.524 30.113 -3.470 1.00 51.42 101 ASN A C 1
ATOM 801 O O . ASN A 1 101 ? 60.453 30.840 -4.475 1.00 52.25 101 ASN A O 1
ATOM 806 N N . GLY A 1 102 ? 60.961 28.851 -3.517 1.00 50.36 102 GLY A N 1
ATOM 807 C CA . GLY A 1 102 ? 61.398 28.238 -4.775 1.00 50.05 102 GLY A CA 1
ATOM 808 C C . GLY A 1 102 ? 62.906 28.287 -5.041 1.00 49.26 102 GLY A C 1
ATOM 809 O O . GLY A 1 102 ? 63.369 27.781 -6.039 1.00 49.02 102 GLY A O 1
ATOM 810 N N . LEU A 1 103 ? 63.695 28.872 -4.153 1.00 48.89 103 LEU A N 1
ATOM 811 C CA . LEU A 1 103 ? 65.125 29.058 -4.463 1.00 48.64 103 LEU A CA 1
ATOM 812 C C . LEU A 1 103 ? 65.895 27.729 -4.491 1.00 47.91 103 LEU A C 1
ATOM 813 O O . LEU A 1 103 ? 66.676 27.465 -5.422 1.00 47.66 103 LEU A O 1
ATOM 818 N N . GLY A 1 104 ? 65.651 26.892 -3.483 1.00 47.50 104 GLY A N 1
ATOM 819 C CA . GLY A 1 104 ? 66.185 25.531 -3.437 1.00 47.23 104 GLY A CA 1
ATOM 820 C C . GLY A 1 104 ? 65.942 24.744 -4.720 1.00 46.97 104 GLY A C 1
ATOM 821 O O . GLY A 1 104 ? 66.846 24.093 -5.213 1.00 47.27 104 GLY A O 1
ATOM 822 N N . SER A 1 105 ? 64.722 24.799 -5.258 1.00 46.73 105 SER A N 1
ATOM 823 C CA . SER A 1 105 ? 64.378 24.120 -6.514 1.00 47.14 105 SER A CA 1
ATOM 824 C C . SER A 1 105 ? 65.120 24.645 -7.718 1.00 47.05 105 SER A C 1
ATOM 825 O O . SER A 1 105 ? 65.562 23.880 -8.543 1.00 47.15 105 SER A O 1
ATOM 828 N N . LEU A 1 106 ? 65.182 25.958 -7.852 1.00 47.64 106 LEU A N 1
ATOM 829 C CA . LEU A 1 106 ? 65.904 26.583 -8.955 1.00 48.26 106 LEU A CA 1
ATOM 830 C C . LEU A 1 106 ? 67.384 26.139 -9.008 1.00 48.12 106 LEU A C 1
ATOM 831 O O . LEU A 1 106 ? 67.923 25.806 -10.074 1.00 47.71 106 LEU A O 1
ATOM 836 N N . LEU A 1 107 ? 68.013 26.133 -7.839 1.00 47.80 107 LEU A N 1
ATOM 837 C CA . LEU A 1 107 ? 69.417 25.744 -7.684 1.00 47.95 107 LEU A CA 1
ATOM 838 C C . LEU A 1 107 ? 69.607 24.249 -7.950 1.00 47.61 107 LEU A C 1
ATOM 839 O O . LEU A 1 107 ? 70.507 23.853 -8.691 1.00 46.89 107 LEU A O 1
ATOM 844 N N . LEU A 1 108 ? 68.739 23.423 -7.364 1.00 48.03 108 LEU A N 1
ATOM 845 C CA . LEU A 1 108 ? 68.779 21.983 -7.621 1.00 48.21 108 LEU A CA 1
ATOM 846 C C . LEU A 1 108 ? 68.650 21.701 -9.114 1.00 48.41 108 LEU A C 1
ATOM 847 O O . LEU A 1 108 ? 69.378 20.866 -9.648 1.00 47.45 108 LEU A O 1
ATOM 852 N N . GLU A 1 109 ? 67.729 22.388 -9.788 1.00 48.44 109 GLU A N 1
ATOM 853 C CA . GLU A 1 109 ? 67.528 22.121 -11.218 1.00 49.59 109 GLU A CA 1
ATOM 854 C C . GLU A 1 109 ? 68.702 22.565 -12.054 1.00 49.11 109 GLU A C 1
ATOM 855 O O . GLU A 1 109 ? 69.055 21.904 -13.028 1.00 48.43 109 GLU A O 1
ATOM 861 N N . GLU A 1 110 ? 69.303 23.691 -11.689 1.00 49.36 110 GLU A N 1
ATOM 862 C CA . GLU A 1 110 ? 70.487 24.154 -12.401 1.00 49.70 110 GLU A CA 1
ATOM 863 C C . GLU A 1 110 ? 71.653 23.182 -12.233 1.00 49.18 110 GLU A C 1
ATOM 864 O O . GLU A 1 110 ? 72.430 22.927 -13.183 1.00 49.21 110 GLU A O 1
ATOM 870 N N . ALA A 1 111 ? 71.781 22.649 -11.023 1.00 48.53 111 ALA A N 1
ATOM 871 C CA . ALA A 1 111 ? 72.840 21.698 -10.726 1.00 47.96 111 ALA A CA 1
ATOM 872 C C . ALA A 1 111 ? 72.624 20.441 -11.557 1.00 47.67 111 ALA A C 1
ATOM 873 O O . ALA A 1 111 ? 73.562 19.923 -12.144 1.00 46.90 111 ALA A O 1
ATOM 875 N N . ILE A 1 112 ? 71.380 19.953 -11.606 1.00 47.40 112 ILE A N 1
ATOM 876 C CA . ILE A 1 112 ? 71.048 18.739 -12.373 1.00 47.60 112 ILE A CA 1
ATOM 877 C C . ILE A 1 112 ? 71.323 18.920 -13.876 1.00 47.97 112 ILE A C 1
ATOM 878 O O . ILE A 1 112 ? 71.835 18.020 -14.546 1.00 47.16 112 ILE A O 1
ATOM 883 N N . GLU A 1 113 ? 70.972 20.092 -14.390 1.00 48.48 113 GLU A N 1
ATOM 884 C CA . GLU A 1 113 ? 71.186 20.420 -15.790 1.00 49.87 113 GLU A CA 1
ATOM 885 C C . GLU A 1 113 ? 72.681 20.456 -16.115 1.00 49.87 113 GLU A C 1
ATOM 886 O O . GLU A 1 113 ? 73.098 19.930 -17.140 1.00 50.09 113 GLU A O 1
ATOM 892 N N . TRP A 1 114 ? 73.482 21.083 -15.245 1.00 50.17 114 TRP A N 1
ATOM 893 C CA . TRP A 1 114 ? 74.927 21.088 -15.419 1.00 50.31 114 TRP A CA 1
ATOM 894 C C . TRP A 1 114 ? 75.447 19.641 -15.398 1.00 50.53 114 TRP A C 1
ATOM 895 O O . TRP A 1 114 ? 76.258 19.254 -16.240 1.00 50.74 114 TRP A O 1
ATOM 906 N N . ALA A 1 115 ? 74.963 18.838 -14.454 1.00 50.24 115 ALA A N 1
ATOM 907 C CA . ALA A 1 115 ? 75.461 17.485 -14.295 1.00 50.68 115 ALA A CA 1
ATOM 908 C C . ALA A 1 115 ? 75.191 16.680 -15.564 1.00 51.02 115 ALA A C 1
ATOM 909 O O . ALA A 1 115 ? 76.056 15.960 -16.043 1.00 49.97 115 ALA A O 1
ATOM 911 N N . GLN A 1 116 ? 73.986 16.830 -16.101 1.00 51.71 116 GLN A N 1
ATOM 912 C CA . GLN A 1 116 ? 73.600 16.242 -17.388 1.00 52.84 116 GLN A CA 1
ATOM 913 C C . GLN A 1 116 ? 74.522 16.663 -18.539 1.00 53.27 116 GLN A C 1
ATOM 914 O O . GLN A 1 116 ? 74.981 15.824 -19.319 1.00 54.73 116 GLN A O 1
ATOM 920 N N . ALA A 1 117 ? 74.828 17.949 -18.634 1.00 53.37 117 ALA A N 1
ATOM 921 C CA . ALA A 1 117 ? 75.624 18.440 -19.746 1.00 52.94 117 ALA A CA 1
ATOM 922 C C . ALA A 1 117 ? 77.110 18.038 -19.659 1.00 53.38 117 ALA A C 1
ATOM 923 O O . ALA A 1 117 ? 77.793 17.954 -20.686 1.00 53.96 117 ALA A O 1
ATOM 925 N N . SER A 1 118 ? 77.605 17.776 -18.448 1.00 52.99 118 SER A N 1
ATOM 926 C CA . SER A 1 118 ? 79.035 17.543 -18.215 1.00 51.91 118 SER A CA 1
ATOM 927 C C . SER A 1 118 ? 79.621 16.380 -19.018 1.00 51.81 118 SER A C 1
ATOM 928 O O . SER A 1 118 ? 80.828 16.366 -19.306 1.00 52.13 118 SER A O 1
ATOM 931 N N . GLY A 1 119 ? 78.791 15.393 -19.343 1.00 51.04 119 GLY A N 1
ATOM 932 C CA . GLY A 1 119 ? 79.250 14.217 -20.076 1.00 50.38 119 GLY A CA 1
ATOM 933 C C . GLY A 1 119 ? 80.027 13.219 -19.233 1.00 49.99 119 GLY A C 1
ATOM 934 O O . GLY A 1 119 ? 80.501 12.212 -19.751 1.00 50.26 119 GLY A O 1
ATOM 935 N N . ILE A 1 120 ? 80.141 13.484 -17.931 1.00 48.81 120 ILE A N 1
ATOM 936 C CA . ILE A 1 120 ? 80.936 12.650 -17.019 1.00 47.95 120 ILE A CA 1
ATOM 937 C C . ILE A 1 120 ? 80.034 12.101 -15.911 1.00 46.80 120 ILE A C 1
ATOM 938 O O . ILE A 1 120 ? 80.061 10.910 -15.611 1.00 46.04 120 ILE A O 1
ATOM 943 N N . LEU A 1 121 ? 79.232 12.973 -15.298 1.00 45.99 121 LEU A N 1
ATOM 944 C CA . LEU A 1 121 ? 78.386 12.529 -14.206 1.00 45.20 121 LEU A CA 1
ATOM 945 C C . LEU A 1 121 ? 77.238 11.750 -14.803 1.00 44.86 121 LEU A C 1
ATOM 946 O O . LEU A 1 121 ? 76.607 12.198 -15.783 1.00 44.37 121 LEU A O 1
ATOM 951 N N . ARG A 1 122 ? 77.029 10.551 -14.245 1.00 44.67 122 ARG A N 1
ATOM 952 C CA . ARG A 1 122 ? 75.894 9.692 -14.556 1.00 44.34 122 ARG A CA 1
ATOM 953 C C . ARG A 1 122 ? 75.058 9.333 -13.308 1.00 43.94 122 ARG A C 1
ATOM 954 O O . ARG A 1 122 ? 74.135 8.526 -13.369 1.00 44.69 122 ARG A O 1
ATOM 962 N N . ARG A 1 123 ? 75.388 9.922 -12.175 1.00 43.23 123 ARG A N 1
ATOM 963 C CA . ARG A 1 123 ? 74.659 9.698 -10.930 1.00 42.74 123 ARG A CA 1
ATOM 964 C C . ARG A 1 123 ? 74.886 10.879 -9.974 1.00 42.03 123 ARG A C 1
ATOM 965 O O . ARG A 1 123 ? 76.019 11.399 -9.863 1.00 41.49 123 ARG A O 1
ATOM 973 N N . LEU A 1 124 ? 73.799 11.320 -9.333 1.00 42.21 124 LEU A N 1
ATOM 974 C CA . LEU A 1 124 ? 73.853 12.236 -8.199 1.00 42.14 124 LEU A CA 1
ATOM 975 C C . LEU A 1 124 ? 73.275 11.552 -6.951 1.00 41.63 124 LEU A C 1
ATOM 976 O O . LEU A 1 124 ? 72.349 10.745 -7.020 1.00 40.37 124 LEU A O 1
ATOM 981 N N . GLN A 1 125 ? 73.858 11.881 -5.810 1.00 42.06 125 GLN A N 1
ATOM 982 C CA . GLN A 1 125 ? 73.502 11.242 -4.572 1.00 42.10 125 GLN A CA 1
ATOM 983 C C . GLN A 1 125 ? 73.784 12.143 -3.378 1.00 42.94 125 GLN A C 1
ATOM 984 O O . GLN A 1 125 ? 74.609 13.069 -3.453 1.00 42.05 125 GLN A O 1
ATOM 990 N N . LEU A 1 126 ? 73.068 11.856 -2.290 1.00 43.20 126 LEU A N 1
ATOM 991 C CA . LEU A 1 126 ? 73.292 12.457 -0.989 1.00 43.15 126 LEU A CA 1
ATOM 992 C C . LEU A 1 126 ? 72.668 11.572 0.058 1.00 43.18 126 LEU A C 1
ATOM 993 O O . LEU A 1 126 ? 72.029 10.585 -0.266 1.00 43.10 126 LEU A O 1
ATOM 998 N N . THR A 1 127 ? 72.908 11.925 1.312 1.00 42.99 127 THR A N 1
ATOM 999 C CA . THR A 1 127 ? 72.208 11.381 2.444 1.00 43.61 127 THR A CA 1
ATOM 1000 C C . THR A 1 127 ? 71.528 12.581 3.095 1.00 43.31 127 THR A C 1
ATOM 1001 O O . THR A 1 127 ? 72.081 13.691 3.083 1.00 42.52 127 THR A O 1
ATOM 1005 N N . VAL A 1 128 ? 70.346 12.338 3.659 1.00 42.85 128 VAL A N 1
ATOM 1006 C CA . VAL A 1 128 ? 69.484 13.370 4.243 1.00 43.56 128 VAL A CA 1
ATOM 1007 C C . VAL A 1 128 ? 68.891 12.806 5.546 1.00 43.93 128 VAL A C 1
ATOM 1008 O O . VAL A 1 128 ? 68.387 11.677 5.546 1.00 44.76 128 VAL A O 1
ATOM 1012 N N . GLN A 1 129 ? 68.894 13.584 6.631 1.00 43.50 129 GLN A N 1
ATOM 1013 C CA . GLN A 1 129 ? 68.287 13.111 7.878 1.00 44.07 129 GLN A CA 1
ATOM 1014 C C . GLN A 1 129 ? 66.800 12.780 7.630 1.00 43.63 129 GLN A C 1
ATOM 1015 O O . GLN A 1 129 ? 66.095 13.516 6.939 1.00 43.10 129 GLN A O 1
ATOM 1021 N N . THR A 1 130 ? 66.328 11.654 8.131 1.00 44.10 130 THR A N 1
ATOM 1022 C CA . THR A 1 130 ? 64.958 11.233 7.769 1.00 44.64 130 THR A CA 1
ATOM 1023 C C . THR A 1 130 ? 63.921 12.268 8.244 1.00 44.83 130 THR A C 1
ATOM 1024 O O . THR A 1 130 ? 62.944 12.550 7.557 1.00 44.85 130 THR A O 1
ATOM 1028 N N . ARG A 1 131 ? 64.201 12.903 9.377 1.00 45.10 131 ARG A N 1
ATOM 1029 C CA . ARG A 1 131 ? 63.349 13.977 9.893 1.00 45.18 131 ARG A CA 1
ATOM 1030 C C . ARG A 1 131 ? 63.368 15.271 9.077 1.00 44.67 131 ARG A C 1
ATOM 1031 O O . ARG A 1 131 ? 62.532 16.135 9.294 1.00 44.42 131 ARG A O 1
ATOM 1039 N N . ASN A 1 132 ? 64.355 15.451 8.198 1.00 44.62 132 ASN A N 1
ATOM 1040 C CA . ASN A 1 132 ? 64.452 16.689 7.404 1.00 44.40 132 ASN A CA 1
ATOM 1041 C C . ASN A 1 132 ? 63.487 16.636 6.189 1.00 44.44 132 ASN A C 1
ATOM 1042 O O . ASN A 1 132 ? 63.891 16.564 5.042 1.00 43.86 132 ASN A O 1
ATOM 1047 N N . GLN A 1 133 ? 62.191 16.691 6.458 1.00 44.92 133 GLN A N 1
ATOM 1048 C CA . GLN A 1 133 ? 61.195 16.358 5.434 1.00 45.85 133 GLN A CA 1
ATOM 1049 C C . GLN A 1 133 ? 61.076 17.368 4.280 1.00 45.64 133 GLN A C 1
ATOM 1050 O O . GLN A 1 133 ? 60.683 17.014 3.169 1.00 44.69 133 GLN A O 1
ATOM 1056 N N . ALA A 1 134 ? 61.389 18.628 4.561 1.00 45.68 134 ALA A N 1
ATOM 1057 C CA . ALA A 1 134 ? 61.466 19.659 3.533 1.00 45.45 134 ALA A CA 1
ATOM 1058 C C . ALA A 1 134 ? 62.472 19.222 2.473 1.00 45.16 134 ALA A C 1
ATOM 1059 O O . ALA A 1 134 ? 62.185 19.273 1.273 1.00 45.73 134 ALA A O 1
ATOM 1061 N N . ALA A 1 135 ? 63.637 18.788 2.938 1.00 44.50 135 ALA A N 1
ATOM 1062 C CA . ALA A 1 135 ? 64.716 18.310 2.073 1.00 44.31 135 ALA A CA 1
ATOM 1063 C C . ALA A 1 135 ? 64.323 17.020 1.371 1.00 43.92 135 ALA A C 1
ATOM 1064 O O . ALA A 1 135 ? 64.567 16.875 0.171 1.00 43.44 135 ALA A O 1
ATOM 1066 N N . VAL A 1 136 ? 63.667 16.111 2.100 1.00 43.63 136 VAL A N 1
ATOM 1067 C CA . VAL A 1 136 ? 63.317 14.826 1.525 1.00 43.18 136 VAL A CA 1
ATOM 1068 C C . VAL A 1 136 ? 62.325 15.088 0.406 1.00 43.00 136 VAL A C 1
ATOM 1069 O O . VAL A 1 136 ? 62.417 14.517 -0.670 1.00 41.55 136 VAL A O 1
ATOM 1073 N N . HIS A 1 137 ? 61.413 16.021 0.651 1.00 43.93 137 HIS A N 1
ATOM 1074 C CA . HIS A 1 137 ? 60.441 16.440 -0.357 1.00 43.99 137 HIS A CA 1
ATOM 1075 C C . HIS A 1 137 ? 61.058 17.131 -1.590 1.00 43.83 137 HIS A C 1
ATOM 1076 O O . HIS A 1 137 ? 60.665 16.857 -2.748 1.00 42.55 137 HIS A O 1
ATOM 1083 N N . LEU A 1 138 ? 61.975 18.059 -1.331 1.00 44.01 138 LEU A N 1
ATOM 1084 C CA . LEU A 1 138 ? 62.572 18.838 -2.393 1.00 44.53 138 LEU A CA 1
ATOM 1085 C C . LEU A 1 138 ? 63.257 17.870 -3.341 1.00 44.88 138 LEU A C 1
ATOM 1086 O O . LEU A 1 138 ? 63.030 17.917 -4.541 1.00 45.07 138 LEU A O 1
ATOM 1091 N N . TYR A 1 139 ? 64.086 16.987 -2.799 1.00 44.87 139 TYR A N 1
ATOM 1092 C CA . TYR A 1 139 ? 64.817 16.045 -3.630 1.00 45.49 139 TYR A CA 1
ATOM 1093 C C . TYR A 1 139 ? 63.899 15.076 -4.420 1.00 45.48 139 TYR A C 1
ATOM 1094 O O . TYR A 1 139 ? 64.142 14.841 -5.619 1.00 44.53 139 TYR A O 1
ATOM 1103 N N . GLN A 1 140 ? 62.851 14.549 -3.777 1.00 45.32 140 GLN A N 1
ATOM 1104 C CA . GLN A 1 140 ? 61.878 13.681 -4.476 1.00 46.10 140 GLN A CA 1
ATOM 1105 C C . GLN A 1 140 ? 61.271 14.415 -5.668 1.00 45.62 140 GLN A C 1
ATOM 1106 O O . GLN A 1 140 ? 61.139 13.864 -6.745 1.00 45.40 140 GLN A O 1
ATOM 1112 N N . LYS A 1 141 ? 60.914 15.676 -5.468 1.00 45.69 141 LYS A N 1
ATOM 1113 C CA . LYS A 1 141 ? 60.386 16.497 -6.549 1.00 45.99 141 LYS A CA 1
ATOM 1114 C C . LYS A 1 141 ? 61.276 16.487 -7.805 1.00 45.24 141 LYS A C 1
ATOM 1115 O O . LYS A 1 141 ? 60.775 16.563 -8.919 1.00 44.61 141 LYS A O 1
ATOM 1121 N N . HIS A 1 142 ? 62.594 16.393 -7.631 1.00 44.55 142 HIS A N 1
ATOM 1122 C CA . HIS A 1 142 ? 63.498 16.499 -8.764 1.00 44.27 142 HIS A CA 1
ATOM 1123 C C . HIS A 1 142 ? 64.022 15.165 -9.194 1.00 43.80 142 HIS A C 1
ATOM 1124 O O . HIS A 1 142 ? 65.075 15.102 -9.827 1.00 44.25 142 HIS A O 1
ATOM 1131 N N . GLY A 1 143 ? 63.318 14.096 -8.836 1.00 43.25 143 GLY A N 1
ATOM 1132 C CA . GLY A 1 143 ? 63.628 12.765 -9.369 1.00 43.67 143 GLY A CA 1
ATOM 1133 C C . GLY A 1 143 ? 64.576 11.916 -8.543 1.00 43.41 143 GLY A C 1
ATOM 1134 O O . GLY A 1 143 ? 64.982 10.860 -8.973 1.00 43.43 143 GLY A O 1
ATOM 1135 N N . PHE A 1 144 ? 64.902 12.358 -7.337 1.00 43.52 144 PHE A N 1
ATOM 1136 C CA . PHE A 1 144 ? 65.698 11.552 -6.430 1.00 43.15 144 PHE A CA 1
ATOM 1137 C C . PHE A 1 144 ? 64.810 10.541 -5.719 1.00 42.62 144 PHE A C 1
ATOM 1138 O O . PHE A 1 144 ? 63.760 10.889 -5.238 1.00 41.45 144 PHE A O 1
ATOM 1146 N N . VAL A 1 145 ? 65.278 9.303 -5.599 1.00 42.59 145 VAL A N 1
ATOM 1147 C CA . VAL A 1 145 ? 64.530 8.259 -4.909 1.00 42.10 145 VAL A CA 1
ATOM 1148 C C . VAL A 1 145 ? 65.314 7.802 -3.674 1.00 41.62 145 VAL A C 1
ATOM 1149 O O . VAL A 1 145 ? 66.546 7.917 -3.635 1.00 41.36 145 VAL A O 1
ATOM 1153 N N . ILE A 1 146 ? 64.605 7.304 -2.678 1.00 40.63 146 ILE A N 1
ATOM 1154 C CA . ILE A 1 146 ? 65.219 6.783 -1.474 1.00 41.58 146 ILE A CA 1
ATOM 1155 C C . ILE A 1 146 ? 65.708 5.361 -1.755 1.00 41.45 146 ILE A C 1
ATOM 1156 O O . ILE A 1 146 ? 64.948 4.500 -2.156 1.00 42.05 146 ILE A O 1
ATOM 1161 N N . GLU A 1 147 ? 66.991 5.145 -1.544 1.00 41.91 147 GLU A N 1
ATOM 1162 C CA . GLU A 1 147 ? 67.661 3.893 -1.871 1.00 42.43 147 GLU A CA 1
ATOM 1163 C C . GLU A 1 147 ? 68.031 3.098 -0.643 1.00 42.69 147 GLU A C 1
ATOM 1164 O O . GLU A 1 147 ? 68.624 2.025 -0.754 1.00 42.56 147 GLU A O 1
ATOM 1170 N N . GLY A 1 148 ? 67.724 3.641 0.529 1.00 42.81 148 GLY A N 1
ATOM 1171 C CA . GLY A 1 148 ? 68.167 3.034 1.769 1.00 43.24 148 GLY A CA 1
ATOM 1172 C C . GLY A 1 148 ? 68.070 3.974 2.948 1.00 43.23 148 GLY A C 1
ATOM 1173 O O . GLY A 1 148 ? 67.733 5.148 2.805 1.00 42.63 148 GLY A O 1
ATOM 1174 N N . SER A 1 149 ? 68.383 3.447 4.121 1.00 43.73 149 SER A N 1
ATOM 1175 C CA . SER A 1 149 ? 68.446 4.270 5.317 1.00 44.49 149 SER A CA 1
ATOM 1176 C C . SER A 1 149 ? 69.437 3.670 6.288 1.00 45.17 149 SER A C 1
ATOM 1177 O O . SER A 1 149 ? 69.690 2.444 6.264 1.00 44.97 149 SER A O 1
ATOM 1180 N N . GLN A 1 150 ? 70.042 4.559 7.085 1.00 45.10 150 GLN A N 1
ATOM 1181 C CA . GLN A 1 150 ? 71.182 4.233 7.932 1.00 45.20 150 GLN A CA 1
ATOM 1182 C C . GLN A 1 150 ? 70.938 4.782 9.346 1.00 45.40 150 GLN A C 1
ATOM 1183 O O . GLN A 1 150 ? 70.721 5.977 9.578 1.00 44.47 150 GLN A O 1
ATOM 1189 N N . GLU A 1 151 ? 70.942 3.857 10.283 1.00 45.69 151 GLU A N 1
ATOM 1190 C CA . GLU A 1 151 ? 70.829 4.173 11.689 1.00 46.27 151 GLU A CA 1
ATOM 1191 C C . GLU A 1 151 ? 72.171 4.771 12.209 1.00 45.08 151 GLU A C 1
ATOM 1192 O O . GLU A 1 151 ? 73.229 4.319 11.849 1.00 44.17 151 GLU A O 1
ATOM 1198 N N . ARG A 1 152 ? 72.074 5.800 13.045 1.00 44.72 152 ARG A N 1
ATOM 1199 C CA . ARG A 1 152 ? 73.190 6.597 13.500 1.00 44.73 152 ARG A CA 1
ATOM 1200 C C . ARG A 1 152 ? 73.906 7.286 12.343 1.00 45.02 152 ARG A C 1
ATOM 1201 O O . ARG A 1 152 ? 75.097 7.474 12.396 1.00 45.03 152 ARG A O 1
ATOM 1209 N N . GLY A 1 153 ? 73.193 7.657 11.294 1.00 45.04 153 GLY A N 1
ATOM 1210 C CA . GLY A 1 153 ? 73.783 8.427 10.216 1.00 45.70 153 GLY A CA 1
ATOM 1211 C C . GLY A 1 153 ? 74.235 9.816 10.652 1.00 45.99 153 GLY A C 1
ATOM 1212 O O . GLY A 1 153 ? 75.081 10.432 10.016 1.00 46.21 153 GLY A O 1
ATOM 1213 N N . ALA A 1 154 ? 73.650 10.313 11.732 1.00 47.41 154 ALA A N 1
ATOM 1214 C CA . ALA A 1 154 ? 73.940 11.641 12.242 1.00 48.04 154 ALA A CA 1
ATOM 1215 C C . ALA A 1 154 ? 73.786 11.657 13.769 1.00 49.12 154 ALA A C 1
ATOM 1216 O O . ALA A 1 154 ? 72.960 10.908 14.355 1.00 47.11 154 ALA A O 1
ATOM 1218 N N . TYR A 1 155 ? 74.561 12.550 14.380 1.00 50.63 155 TYR A N 1
ATOM 1219 C CA . TYR A 1 155 ? 74.554 12.790 15.810 1.00 51.95 155 TYR A CA 1
ATOM 1220 C C . TYR A 1 155 ? 74.118 14.236 16.075 1.00 53.06 155 TYR A C 1
ATOM 1221 O O . TYR A 1 155 ? 74.700 15.168 15.508 1.00 53.02 155 TYR A O 1
ATOM 1230 N N . ILE A 1 156 ? 73.088 14.438 16.898 1.00 53.79 156 ILE A N 1
ATOM 1231 C CA . ILE A 1 156 ? 72.595 15.796 17.197 1.00 55.19 156 ILE A CA 1
ATOM 1232 C C . ILE A 1 156 ? 72.415 16.026 18.694 1.00 56.95 156 ILE A C 1
ATOM 1233 O O . ILE A 1 156 ? 72.408 15.085 19.478 1.00 56.95 156 ILE A O 1
ATOM 1238 N N . GLU A 1 157 ? 72.271 17.294 19.079 1.00 59.24 157 GLU A N 1
ATOM 1239 C CA . GLU A 1 157 ? 71.821 17.657 20.435 1.00 61.22 157 GLU A CA 1
ATOM 1240 C C . GLU A 1 157 ? 72.676 17.051 21.555 1.00 62.80 157 GLU A C 1
ATOM 1241 O O . GLU A 1 157 ? 72.172 16.762 22.654 1.00 63.94 157 GLU A O 1
ATOM 1247 N N . GLU A 1 158 ? 73.953 16.826 21.264 1.00 64.35 158 GLU A N 1
ATOM 1248 C CA . GLU A 1 158 ? 74.882 16.297 22.256 1.00 64.55 158 GLU A CA 1
ATOM 1249 C C . GLU A 1 158 ? 74.255 15.036 22.905 1.00 64.36 158 GLU A C 1
ATOM 1250 O O . GLU A 1 158 ? 73.910 15.044 24.087 1.00 65.17 158 GLU A O 1
ATOM 1256 N N . GLY A 1 159 ? 74.061 13.977 22.108 1.00 63.19 159 GLY A N 1
ATOM 1257 C CA . GLY A 1 159 ? 73.595 12.692 22.635 1.00 61.71 159 GLY A CA 1
ATOM 1258 C C . GLY A 1 159 ? 72.520 11.938 21.860 1.00 60.91 159 GLY A C 1
ATOM 1259 O O . GLY A 1 159 ? 72.242 10.788 22.178 1.00 61.42 159 GLY A O 1
ATOM 1260 N N . LYS A 1 160 ? 71.915 12.549 20.844 1.00 58.98 160 LYS A N 1
ATOM 1261 C CA . LYS A 1 160 ? 70.859 11.888 20.103 1.00 57.49 160 LYS A CA 1
ATOM 1262 C C . LYS A 1 160 ? 71.364 11.424 18.742 1.00 55.53 160 LYS A C 1
ATOM 1263 O O . LYS A 1 160 ? 71.682 12.238 17.896 1.00 54.82 160 LYS A O 1
ATOM 1269 N N . PHE A 1 161 ? 71.398 10.110 18.528 1.00 53.29 161 PHE A N 1
ATOM 1270 C CA . PHE A 1 161 ? 71.595 9.547 17.193 1.00 51.89 161 PHE A CA 1
ATOM 1271 C C . PHE A 1 161 ? 70.310 9.486 16.393 1.00 50.12 161 PHE A C 1
ATOM 1272 O O . PHE A 1 161 ? 69.261 9.133 16.912 1.00 49.21 161 PHE A O 1
ATOM 1280 N N . ILE A 1 162 ? 70.400 9.849 15.123 1.00 48.43 162 ILE A N 1
ATOM 1281 C CA . ILE A 1 162 ? 69.248 9.827 14.236 1.00 47.22 162 ILE A CA 1
ATOM 1282 C C . ILE A 1 162 ? 69.611 9.152 12.909 1.00 46.12 162 ILE A C 1
ATOM 1283 O O . ILE A 1 162 ? 70.794 9.059 12.524 1.00 44.94 162 ILE A O 1
ATOM 1288 N N . ASP A 1 163 ? 68.571 8.723 12.205 1.00 44.74 163 ASP A N 1
ATOM 1289 C CA . ASP A 1 163 ? 68.685 8.065 10.906 1.00 44.54 163 ASP A CA 1
ATOM 1290 C C . ASP A 1 163 ? 68.764 9.050 9.748 1.00 43.16 163 ASP A C 1
ATOM 1291 O O . ASP A 1 163 ? 68.215 10.167 9.792 1.00 42.69 163 ASP A O 1
ATOM 1296 N N . VAL A 1 164 ? 69.396 8.570 8.684 1.00 42.70 164 VAL A N 1
ATOM 1297 C CA . VAL A 1 164 ? 69.475 9.251 7.394 1.00 42.10 164 VAL A CA 1
ATOM 1298 C C . VAL A 1 164 ? 68.930 8.372 6.260 1.00 41.92 164 VAL A C 1
ATOM 1299 O O . VAL A 1 164 ? 69.011 7.163 6.316 1.00 41.76 164 VAL A O 1
ATOM 1303 N N . TYR A 1 165 ? 68.374 9.008 5.238 1.00 41.86 165 TYR A N 1
ATOM 1304 C CA . TYR A 1 165 ? 68.083 8.356 3.982 1.00 41.73 165 TYR A CA 1
ATOM 1305 C C . TYR A 1 165 ? 69.282 8.520 3.070 1.00 42.09 165 TYR A C 1
ATOM 1306 O O . TYR A 1 165 ? 69.916 9.560 3.032 1.00 42.59 165 TYR A O 1
ATOM 1315 N N . LEU A 1 166 ? 69.575 7.461 2.344 1.00 41.94 166 LEU A N 1
ATOM 1316 C CA . LEU A 1 166 ? 70.380 7.503 1.128 1.00 41.62 166 LEU A CA 1
ATOM 1317 C C . LEU A 1 166 ? 69.475 7.826 -0.058 1.00 41.51 166 LEU A C 1
ATOM 1318 O O . LEU A 1 166 ? 68.470 7.122 -0.276 1.00 41.17 166 LEU A O 1
ATOM 1323 N N . MET A 1 167 ? 69.789 8.891 -0.795 1.00 40.66 167 MET A N 1
ATOM 1324 C CA . MET A 1 167 ? 68.952 9.306 -1.927 1.00 39.75 167 MET A CA 1
ATOM 1325 C C . MET A 1 167 ? 69.802 9.433 -3.203 1.00 40.74 167 MET A C 1
ATOM 1326 O O . MET A 1 167 ? 70.968 9.873 -3.163 1.00 39.10 167 MET A O 1
ATOM 1331 N N . GLY A 1 168 ? 69.224 9.057 -4.339 1.00 40.95 168 GLY A N 1
ATOM 1332 C CA . GLY A 1 168 ? 69.977 9.034 -5.596 1.00 41.19 168 GLY A CA 1
ATOM 1333 C C . GLY A 1 168 ? 69.171 9.325 -6.842 1.00 41.53 168 GLY A C 1
ATOM 1334 O O . GLY A 1 168 ? 67.966 9.157 -6.836 1.00 41.58 168 GLY A O 1
ATOM 1335 N N . LYS A 1 169 ? 69.857 9.784 -7.898 1.00 42.48 169 LYS A N 1
ATOM 1336 C CA . LYS A 1 169 ? 69.268 10.060 -9.206 1.00 42.70 169 LYS A CA 1
ATOM 1337 C C . LYS A 1 169 ? 70.236 9.705 -10.329 1.00 43.63 169 LYS A C 1
ATOM 1338 O O . LYS A 1 169 ? 71.423 10.102 -10.289 1.00 44.31 169 LYS A O 1
ATOM 1344 N N . LEU A 1 170 ? 69.761 8.956 -11.319 1.00 43.65 170 LEU A N 1
ATOM 1345 C CA . LEU A 1 170 ? 70.576 8.660 -12.504 1.00 44.37 170 LEU A CA 1
ATOM 1346 C C . LEU A 1 170 ? 70.400 9.771 -13.517 1.00 44.85 170 LEU A C 1
ATOM 1347 O O . LEU A 1 170 ? 69.298 10.268 -13.693 1.00 45.46 170 LEU A O 1
ATOM 1352 N N . ILE A 1 171 ? 71.494 10.184 -14.153 1.00 45.68 171 ILE A N 1
ATOM 1353 C CA . ILE A 1 171 ? 71.466 11.250 -15.165 1.00 45.74 171 ILE A CA 1
ATOM 1354 C C . ILE A 1 171 ? 72.218 10.864 -16.443 1.00 44.92 171 ILE A C 1
ATOM 1355 O O . ILE A 1 171 ? 73.036 9.940 -16.421 1.00 43.95 171 ILE A O 1
ATOM 1360 N N . MET B 1 1 ? 63.645 42.606 28.454 1.00 72.20 1 MET B N 1
ATOM 1361 C CA . MET B 1 1 ? 62.241 42.463 27.971 1.00 71.80 1 MET B CA 1
ATOM 1362 C C . MET B 1 1 ? 61.632 41.095 28.371 1.00 70.90 1 MET B C 1
ATOM 1363 O O . MET B 1 1 ? 61.337 40.888 29.546 1.00 70.32 1 MET B O 1
ATOM 1368 N N . GLU B 1 2 ? 61.472 40.167 27.426 1.00 70.08 2 GLU B N 1
ATOM 1369 C CA . GLU B 1 2 ? 60.646 38.967 27.633 1.00 69.54 2 GLU B CA 1
ATOM 1370 C C . GLU B 1 2 ? 61.374 37.714 28.129 1.00 68.76 2 GLU B C 1
ATOM 1371 O O . GLU B 1 2 ? 60.734 36.681 28.344 1.00 68.26 2 GLU B O 1
ATOM 1377 N N . TYR B 1 3 ? 62.691 37.787 28.303 1.00 68.40 3 TYR B N 1
ATOM 1378 C CA . TYR B 1 3 ? 63.468 36.619 28.737 1.00 68.01 3 TYR B CA 1
ATOM 1379 C C . TYR B 1 3 ? 64.173 36.889 30.054 1.00 66.80 3 TYR B C 1
ATOM 1380 O O . TYR B 1 3 ? 64.593 38.021 30.338 1.00 66.33 3 TYR B O 1
ATOM 1389 N N . GLU B 1 4 ? 64.296 35.853 30.870 1.00 65.39 4 GLU B N 1
ATOM 1390 C CA . GLU B 1 4 ? 65.020 36.012 32.115 1.00 65.13 4 GLU B CA 1
ATOM 1391 C C . GLU B 1 4 ? 66.539 36.011 31.856 1.00 63.42 4 GLU B C 1
ATOM 1392 O O . GLU B 1 4 ? 67.046 35.268 31.011 1.00 62.47 4 GLU B O 1
ATOM 1398 N N . LEU B 1 5 ? 67.229 36.911 32.552 1.00 61.83 5 LEU B N 1
ATOM 1399 C CA . LEU B 1 5 ? 68.649 37.118 32.384 1.00 60.81 5 LEU B CA 1
ATOM 1400 C C . LEU B 1 5 ? 69.388 36.387 33.486 1.00 59.92 5 LEU B C 1
ATOM 1401 O O . LEU B 1 5 ? 68.929 36.370 34.630 1.00 60.31 5 LEU B O 1
ATOM 1406 N N . LEU B 1 6 ? 70.504 35.759 33.120 1.00 58.25 6 LEU B N 1
ATOM 1407 C CA . LEU B 1 6 ? 71.538 35.296 34.060 1.00 57.05 6 LEU B CA 1
ATOM 1408 C C . LEU B 1 6 ? 72.861 35.817 33.521 1.00 55.53 6 LEU B C 1
ATOM 1409 O O . LEU B 1 6 ? 73.142 35.637 32.348 1.00 54.83 6 LEU B O 1
ATOM 1414 N N . ILE B 1 7 ? 73.635 36.486 34.371 1.00 54.41 7 ILE B N 1
ATOM 1415 C CA . ILE B 1 7 ? 75.062 36.765 34.134 1.00 54.18 7 ILE B CA 1
ATOM 1416 C C . ILE B 1 7 ? 75.919 35.844 35.009 1.00 53.50 7 ILE B C 1
ATOM 1417 O O . ILE B 1 7 ? 75.622 35.659 36.189 1.00 53.50 7 ILE B O 1
ATOM 1422 N N . ARG B 1 8 ? 76.951 35.234 34.414 1.00 53.08 8 ARG B N 1
ATOM 1423 C CA . ARG B 1 8 ? 77.893 34.399 35.161 1.00 52.81 8 ARG B CA 1
ATOM 1424 C C . ARG B 1 8 ? 79.196 34.118 34.409 1.00 53.03 8 ARG B C 1
ATOM 1425 O O . ARG B 1 8 ? 79.265 34.189 33.176 1.00 53.24 8 ARG B O 1
ATOM 1433 N N . GLU B 1 9 ? 80.220 33.749 35.164 1.00 52.72 9 GLU B N 1
ATOM 1434 C CA . GLU B 1 9 ? 81.492 33.445 34.582 1.00 52.90 9 GLU B CA 1
ATOM 1435 C C . GLU B 1 9 ? 81.332 32.261 33.641 1.00 52.84 9 GLU B C 1
ATOM 1436 O O . GLU B 1 9 ? 80.593 31.324 33.943 1.00 53.09 9 GLU B O 1
ATOM 1442 N N . ALA B 1 10 ? 82.003 32.332 32.494 1.00 52.67 10 ALA B N 1
ATOM 1443 C CA . ALA B 1 10 ? 82.103 31.209 31.569 1.00 53.26 10 ALA B CA 1
ATOM 1444 C C . ALA B 1 10 ? 82.764 29.965 32.208 1.00 53.59 10 ALA B C 1
ATOM 1445 O O . ALA B 1 10 ? 83.756 30.055 32.942 1.00 52.65 10 ALA B O 1
ATOM 1447 N N . GLU B 1 11 ? 82.195 28.809 31.892 1.00 54.61 11 GLU B N 1
ATOM 1448 C CA . GLU B 1 11 ? 82.748 27.515 32.277 1.00 55.72 11 GLU B CA 1
ATOM 1449 C C . GLU B 1 11 ? 83.049 26.709 30.999 1.00 55.67 11 GLU B C 1
ATOM 1450 O O . GLU B 1 11 ? 82.447 26.960 29.941 1.00 54.59 11 GLU B O 1
ATOM 1456 N N . PRO B 1 12 ? 83.995 25.749 31.082 1.00 56.20 12 PRO B N 1
ATOM 1457 C CA . PRO B 1 12 ? 84.380 24.966 29.896 1.00 55.94 12 PRO B CA 1
ATOM 1458 C C . PRO B 1 12 ? 83.205 24.224 29.249 1.00 55.63 12 PRO B C 1
ATOM 1459 O O . PRO B 1 12 ? 83.252 23.943 28.049 1.00 56.25 12 PRO B O 1
ATOM 1463 N N . LYS B 1 13 ? 82.145 23.973 30.013 1.00 55.17 13 LYS B N 1
ATOM 1464 C CA . LYS B 1 13 ? 80.917 23.391 29.480 1.00 54.74 13 LYS B CA 1
ATOM 1465 C C . LYS B 1 13 ? 80.256 24.301 28.445 1.00 54.32 13 LYS B C 1
ATOM 1466 O O . LYS B 1 13 ? 79.441 23.835 27.636 1.00 54.38 13 LYS B O 1
ATOM 1472 N N . ASP B 1 14 ? 80.582 25.598 28.480 1.00 53.15 14 ASP B N 1
ATOM 1473 C CA . ASP B 1 14 ? 79.948 26.584 27.603 1.00 51.79 14 ASP B CA 1
ATOM 1474 C C . ASP B 1 14 ? 80.613 26.692 26.244 1.00 50.84 14 ASP B C 1
ATOM 1475 O O . ASP B 1 14 ? 80.203 27.512 25.434 1.00 51.18 14 ASP B O 1
ATOM 1480 N N . ALA B 1 15 ? 81.633 25.878 25.985 1.00 49.50 15 ALA B N 1
ATOM 1481 C CA . ALA B 1 15 ? 82.522 26.109 24.860 1.00 48.79 15 ALA B CA 1
ATOM 1482 C C . ALA B 1 15 ? 81.833 26.032 23.489 1.00 47.87 15 ALA B C 1
ATOM 1483 O O . ALA B 1 15 ? 81.998 26.920 22.662 1.00 47.25 15 ALA B O 1
ATOM 1485 N N . ALA B 1 16 ? 81.063 24.973 23.258 1.00 47.36 16 ALA B N 1
ATOM 1486 C CA . ALA B 1 16 ? 80.400 24.778 21.974 1.00 47.75 16 ALA B CA 1
ATOM 1487 C C . ALA B 1 16 ? 79.465 25.964 21.662 1.00 47.10 16 ALA B C 1
ATOM 1488 O O . ALA B 1 16 ? 79.454 26.519 20.543 1.00 45.43 16 ALA B O 1
ATOM 1490 N N . GLU B 1 17 ? 78.702 26.334 22.694 1.00 47.45 17 GLU B N 1
ATOM 1491 C CA . GLU B 1 17 ? 77.784 27.465 22.666 1.00 47.99 17 GLU B CA 1
ATOM 1492 C C . GLU B 1 17 ? 78.438 28.856 22.509 1.00 46.34 17 GLU B C 1
ATOM 1493 O O . GLU B 1 17 ? 77.859 29.763 21.880 1.00 45.31 17 GLU B O 1
ATOM 1499 N N . LEU B 1 18 ? 79.604 29.050 23.125 1.00 45.80 18 LEU B N 1
ATOM 1500 C CA . LEU B 1 18 ? 80.295 30.320 23.002 1.00 44.87 18 LEU B CA 1
ATOM 1501 C C . LEU B 1 18 ? 80.853 30.435 21.595 1.00 44.64 18 LEU B C 1
ATOM 1502 O O . LEU B 1 18 ? 80.818 31.505 21.020 1.00 45.35 18 LEU B O 1
ATOM 1507 N N . VAL B 1 19 ? 81.413 29.348 21.054 1.00 44.21 19 VAL B N 1
ATOM 1508 C CA . VAL B 1 19 ? 81.925 29.371 19.693 1.00 42.99 19 VAL B CA 1
ATOM 1509 C C . VAL B 1 19 ? 80.817 29.755 18.734 1.00 41.84 19 VAL B C 1
ATOM 1510 O O . VAL B 1 19 ? 81.026 30.582 17.865 1.00 41.25 19 VAL B O 1
ATOM 1514 N N . ALA B 1 20 ? 79.647 29.142 18.907 1.00 42.32 20 ALA B N 1
ATOM 1515 C CA . ALA B 1 20 ? 78.487 29.374 18.041 1.00 42.36 20 ALA B CA 1
ATOM 1516 C C . ALA B 1 20 ? 78.020 30.829 18.190 1.00 42.60 20 ALA B C 1
ATOM 1517 O O . ALA B 1 20 ? 77.733 31.504 17.200 1.00 43.14 20 ALA B O 1
ATOM 1519 N N . PHE B 1 21 ? 77.977 31.317 19.425 1.00 42.36 21 PHE B N 1
ATOM 1520 C CA . PHE B 1 21 ? 77.622 32.722 19.679 1.00 42.79 21 PHE B CA 1
ATOM 1521 C C . PHE B 1 21 ? 78.559 33.715 19.040 1.00 42.22 21 PHE B C 1
ATOM 1522 O O . PHE B 1 21 ? 78.138 34.701 18.462 1.00 43.13 21 PHE B O 1
ATOM 1530 N N . LEU B 1 22 ? 79.842 33.477 19.169 1.00 42.16 22 LEU B N 1
ATOM 1531 C CA . LEU B 1 22 ? 80.815 34.355 18.575 1.00 42.26 22 LEU B CA 1
ATOM 1532 C C . LEU B 1 22 ? 80.819 34.307 17.047 1.00 42.05 22 LEU B C 1
ATOM 1533 O O . LEU B 1 22 ? 81.088 35.319 16.422 1.00 42.17 22 LEU B O 1
ATOM 1538 N N . ASN B 1 23 ? 80.534 33.149 16.454 1.00 41.89 23 ASN B N 1
ATOM 1539 C CA . ASN B 1 23 ? 80.416 33.063 15.005 1.00 42.95 23 ASN B CA 1
ATOM 1540 C C . ASN B 1 23 ? 79.198 33.853 14.538 1.00 43.34 23 ASN B C 1
ATOM 1541 O O . ASN B 1 23 ? 79.244 34.542 13.533 1.00 43.98 23 ASN B O 1
ATOM 1546 N N . ARG B 1 24 ? 78.132 33.799 15.307 1.00 44.07 24 ARG B N 1
ATOM 1547 C CA . ARG B 1 24 ? 76.951 34.596 15.014 1.00 44.57 24 ARG B CA 1
ATOM 1548 C C . ARG B 1 24 ? 77.207 36.115 15.006 1.00 44.29 24 ARG B C 1
ATOM 1549 O O . ARG B 1 24 ? 76.868 36.814 14.049 1.00 44.18 24 ARG B O 1
ATOM 1557 N N . VAL B 1 25 ? 77.805 36.623 16.072 1.00 44.20 25 VAL B N 1
ATOM 1558 C CA . VAL B 1 25 ? 78.050 38.057 16.198 1.00 44.01 25 VAL B CA 1
ATOM 1559 C C . VAL B 1 25 ? 79.085 38.546 15.196 1.00 44.65 25 VAL B C 1
ATOM 1560 O O . VAL B 1 25 ? 79.021 39.721 14.727 1.00 43.95 25 VAL B O 1
ATOM 1564 N N . SER B 1 26 ? 80.022 37.667 14.830 1.00 44.53 26 SER B N 1
ATOM 1565 C CA . SER B 1 26 ? 81.047 38.044 13.858 1.00 46.12 26 SER B CA 1
ATOM 1566 C C . SER B 1 26 ? 80.424 38.359 12.505 1.00 46.06 26 SER B C 1
ATOM 1567 O O . SER B 1 26 ? 80.999 39.087 11.694 1.00 47.61 26 SER B O 1
ATOM 1570 N N . LEU B 1 27 ? 79.225 37.856 12.279 1.00 46.21 27 LEU B N 1
ATOM 1571 C CA . LEU B 1 27 ? 78.497 38.083 11.031 1.00 46.09 27 LEU B CA 1
ATOM 1572 C C . LEU B 1 27 ? 77.513 39.271 11.098 1.00 45.71 27 LEU B C 1
ATOM 1573 O O . LEU B 1 27 ? 76.997 39.699 10.074 1.00 45.16 27 LEU B O 1
ATOM 1578 N N . GLU B 1 28 ? 77.289 39.796 12.300 1.00 45.02 28 GLU B N 1
ATOM 1579 C CA . GLU B 1 28 ? 76.302 40.844 12.547 1.00 45.21 28 GLU B CA 1
ATOM 1580 C C . GLU B 1 28 ? 76.799 42.276 12.320 1.00 45.11 28 GLU B C 1
ATOM 1581 O O . GLU B 1 28 ? 76.025 43.146 11.965 1.00 44.65 28 GLU B O 1
ATOM 1587 N N . THR B 1 29 ? 78.073 42.531 12.574 1.00 45.77 29 THR B N 1
ATOM 1588 C CA . THR B 1 29 ? 78.674 43.856 12.362 1.00 46.04 29 THR B CA 1
ATOM 1589 C C . THR B 1 29 ? 80.103 43.687 11.871 1.00 45.83 29 THR B C 1
ATOM 1590 O O . THR B 1 29 ? 80.633 42.552 11.823 1.00 46.02 29 THR B O 1
ATOM 1594 N N . ASP B 1 30 ? 80.686 44.821 11.468 1.00 45.60 30 ASP B N 1
ATOM 1595 C CA . ASP B 1 30 ? 82.131 44.993 11.267 1.00 45.51 30 ASP B CA 1
ATOM 1596 C C . ASP B 1 30 ? 82.710 46.065 12.200 1.00 44.68 30 ASP B C 1
ATOM 1597 O O . ASP B 1 30 ? 83.633 46.769 11.837 1.00 45.99 30 ASP B O 1
ATOM 1602 N N . PHE B 1 31 ? 82.185 46.147 13.419 1.00 45.07 31 PHE B N 1
ATOM 1603 C CA . PHE B 1 31 ? 82.635 47.100 14.444 1.00 44.89 31 PHE B CA 1
ATOM 1604 C C . PHE B 1 31 ? 83.864 46.639 15.244 1.00 45.71 31 PHE B C 1
ATOM 1605 O O . PHE B 1 31 ? 84.520 47.471 15.917 1.00 43.96 31 PHE B O 1
ATOM 1613 N N . THR B 1 32 ? 84.136 45.329 15.223 1.00 46.05 32 THR B N 1
ATOM 1614 C CA . THR B 1 32 ? 85.314 44.764 15.896 1.00 46.58 32 THR B CA 1
ATOM 1615 C C . THR B 1 32 ? 86.129 43.971 14.911 1.00 46.88 32 THR B C 1
ATOM 1616 O O . THR B 1 32 ? 85.766 43.882 13.754 1.00 46.99 32 THR B O 1
ATOM 1620 N N . SER B 1 33 ? 87.229 43.374 15.369 1.00 47.97 33 SER B N 1
ATOM 1621 C CA . SER B 1 33 ? 88.096 42.541 14.498 1.00 47.80 33 SER B CA 1
ATOM 1622 C C . SER B 1 33 ? 87.434 41.312 13.870 1.00 47.77 33 SER B C 1
ATOM 1623 O O . SER B 1 33 ? 87.896 40.826 12.832 1.00 47.80 33 SER B O 1
ATOM 1626 N N . LEU B 1 34 ? 86.370 40.821 14.497 1.00 47.46 34 LEU B N 1
ATOM 1627 C CA . LEU B 1 34 ? 85.591 39.720 13.947 1.00 46.90 34 LEU B CA 1
ATOM 1628 C C . LEU B 1 34 ? 84.978 40.083 12.586 1.00 46.43 34 LEU B C 1
ATOM 1629 O O . LEU B 1 34 ? 84.523 41.207 12.363 1.00 46.65 34 LEU B O 1
ATOM 1634 N N . ASP B 1 35 ? 84.941 39.091 11.711 1.00 46.00 35 ASP B N 1
ATOM 1635 C CA . ASP B 1 35 ? 84.370 39.212 10.397 1.00 45.86 35 ASP B CA 1
ATOM 1636 C C . ASP B 1 35 ? 83.783 37.869 9.975 1.00 45.32 35 ASP B C 1
ATOM 1637 O O . ASP B 1 35 ? 83.667 36.949 10.792 1.00 44.74 35 ASP B O 1
ATOM 1642 N N . GLY B 1 36 ? 83.390 37.772 8.713 1.00 45.48 36 GLY B N 1
ATOM 1643 C CA . GLY B 1 36 ? 82.738 36.569 8.179 1.00 45.28 36 GLY B CA 1
ATOM 1644 C C . GLY B 1 36 ? 83.489 35.250 8.239 1.00 45.48 36 GLY B C 1
ATOM 1645 O O . GLY B 1 36 ? 82.854 34.181 8.214 1.00 44.95 36 GLY B O 1
ATOM 1646 N N . ASP B 1 37 ? 84.824 35.296 8.321 1.00 45.03 37 ASP B N 1
ATOM 1647 C CA . ASP B 1 37 ? 85.573 34.074 8.619 1.00 45.74 37 ASP B CA 1
ATOM 1648 C C . ASP B 1 37 ? 85.279 33.526 10.037 1.00 45.53 37 ASP B C 1
ATOM 1649 O O . ASP B 1 37 ? 85.583 32.381 10.329 1.00 45.11 37 ASP B O 1
ATOM 1654 N N . GLY B 1 38 ? 84.677 34.322 10.914 1.00 45.35 38 GLY B N 1
ATOM 1655 C CA . GLY B 1 38 ? 84.257 33.811 12.225 1.00 46.44 38 GLY B CA 1
ATOM 1656 C C . GLY B 1 38 ? 85.344 33.862 13.305 1.00 47.40 38 GLY B C 1
ATOM 1657 O O . GLY B 1 38 ? 86.347 34.567 13.167 1.00 46.71 38 GLY B O 1
ATOM 1658 N N . ILE B 1 39 ? 85.114 33.138 14.402 1.00 48.51 39 ILE B N 1
ATOM 1659 C CA . ILE B 1 39 ? 86.016 33.147 15.547 1.00 49.43 39 ILE B CA 1
ATOM 1660 C C . ILE B 1 39 ? 87.273 32.300 15.284 1.00 50.41 39 ILE B C 1
ATOM 1661 O O . ILE B 1 39 ? 88.295 32.527 15.909 1.00 50.90 39 ILE B O 1
ATOM 1666 N N . LEU B 1 40 ? 87.210 31.371 14.330 1.00 51.23 40 LEU B N 1
ATOM 1667 C CA . LEU B 1 40 ? 88.345 30.521 13.963 1.00 51.90 40 LEU B CA 1
ATOM 1668 C C . LEU B 1 40 ? 88.923 29.712 15.148 1.00 52.37 40 LEU B C 1
ATOM 1669 O O . LEU B 1 40 ? 90.109 29.508 15.249 1.00 53.20 40 LEU B O 1
ATOM 1674 N N . LEU B 1 41 ? 88.068 29.276 16.054 1.00 52.61 41 LEU B N 1
ATOM 1675 C CA . LEU B 1 41 ? 88.444 28.396 17.135 1.00 52.51 41 LEU B CA 1
ATOM 1676 C C . LEU B 1 41 ? 87.438 27.273 17.082 1.00 52.21 41 LEU B C 1
ATOM 1677 O O . LEU B 1 41 ? 86.281 27.516 16.804 1.00 52.34 41 LEU B O 1
ATOM 1682 N N . THR B 1 42 ? 87.883 26.051 17.345 1.00 52.09 42 THR B N 1
ATOM 1683 C CA . THR B 1 42 ? 87.007 24.889 17.492 1.00 51.85 42 THR B CA 1
ATOM 1684 C C . THR B 1 42 ? 86.468 24.841 18.937 1.00 51.35 42 THR B C 1
ATOM 1685 O O . THR B 1 42 ? 87.007 25.514 19.816 1.00 49.99 42 THR B O 1
ATOM 1689 N N . SER B 1 43 ? 85.420 24.061 19.191 1.00 51.37 43 SER B N 1
ATOM 1690 C CA . SER B 1 43 ? 84.897 23.945 20.567 1.00 52.63 43 SER B CA 1
ATOM 1691 C C . SER B 1 43 ? 86.002 23.513 21.573 1.00 53.15 43 SER B C 1
ATOM 1692 O O . SER B 1 43 ? 86.070 23.992 22.715 1.00 52.78 43 SER B O 1
ATOM 1695 N N . GLU B 1 44 ? 86.888 22.646 21.109 1.00 54.41 44 GLU B N 1
ATOM 1696 C CA . GLU B 1 44 ? 88.001 22.119 21.901 1.00 54.87 44 GLU B CA 1
ATOM 1697 C C . GLU B 1 44 ? 89.047 23.202 22.251 1.00 55.23 44 GLU B C 1
ATOM 1698 O O . GLU B 1 44 ? 89.522 23.313 23.402 1.00 55.29 44 GLU B O 1
ATOM 1704 N N . GLU B 1 45 ? 89.405 24.023 21.269 1.00 55.08 45 GLU B N 1
ATOM 1705 C CA . GLU B 1 45 ? 90.240 25.176 21.548 1.00 55.27 45 GLU B CA 1
ATOM 1706 C C . GLU B 1 45 ? 89.544 26.201 22.443 1.00 54.72 45 GLU B C 1
ATOM 1707 O O . GLU B 1 45 ? 90.208 26.874 23.241 1.00 54.88 45 GLU B O 1
ATOM 1713 N N . MET B 1 46 ? 88.228 26.360 22.312 1.00 53.44 46 MET B N 1
ATOM 1714 C CA . MET B 1 46 ? 87.524 27.312 23.177 1.00 53.87 46 MET B CA 1
ATOM 1715 C C . MET B 1 46 ? 87.505 26.790 24.621 1.00 54.03 46 MET B C 1
ATOM 1716 O O . MET B 1 46 ? 87.568 27.580 25.563 1.00 53.04 46 MET B O 1
ATOM 1721 N N . GLU B 1 47 ? 87.436 25.469 24.785 1.00 55.09 47 GLU B N 1
ATOM 1722 C CA . GLU B 1 47 ? 87.404 24.877 26.115 1.00 56.29 47 GLU B CA 1
ATOM 1723 C C . GLU B 1 47 ? 88.681 25.197 26.871 1.00 56.37 47 GLU B C 1
ATOM 1724 O O . GLU B 1 47 ? 88.640 25.532 28.054 1.00 55.92 47 GLU B O 1
ATOM 1730 N N . ILE B 1 48 ? 89.812 25.114 26.181 1.00 56.70 48 ILE B N 1
ATOM 1731 C CA . ILE B 1 48 ? 91.070 25.391 26.842 1.00 57.15 48 ILE B CA 1
ATOM 1732 C C . ILE B 1 48 ? 91.177 26.921 27.141 1.00 57.12 48 ILE B C 1
ATOM 1733 O O . ILE B 1 48 ? 91.552 27.305 28.261 1.00 57.24 48 ILE B O 1
ATOM 1738 N N . PHE B 1 49 ? 90.763 27.782 26.201 1.00 56.02 49 PHE B N 1
ATOM 1739 C CA . PHE B 1 49 ? 90.725 29.214 26.474 1.00 55.82 49 PHE B CA 1
ATOM 1740 C C . PHE B 1 49 ? 89.903 29.540 27.722 1.00 55.86 49 PHE B C 1
ATOM 1741 O O . PHE B 1 49 ? 90.291 30.411 28.508 1.00 55.85 49 PHE B O 1
ATOM 1749 N N . LEU B 1 50 ? 88.767 28.864 27.902 1.00 55.98 50 LEU B N 1
ATOM 1750 C CA . LEU B 1 50 ? 87.910 29.139 29.044 1.00 56.36 50 LEU B CA 1
ATOM 1751 C C . LEU B 1 50 ? 88.513 28.602 30.348 1.00 56.84 50 LEU B C 1
ATOM 1752 O O . LEU B 1 50 ? 88.357 29.241 31.391 1.00 57.36 50 LEU B O 1
ATOM 1757 N N . ASN B 1 51 ? 89.192 27.453 30.300 1.00 57.21 51 ASN B N 1
ATOM 1758 C CA . ASN B 1 51 ? 89.918 26.959 31.477 1.00 57.51 51 ASN B CA 1
ATOM 1759 C C . ASN B 1 51 ? 91.006 27.955 31.920 1.00 57.45 51 ASN B C 1
ATOM 1760 O O . ASN B 1 51 ? 91.113 28.286 33.110 1.00 57.00 51 ASN B O 1
ATOM 1765 N N . LYS B 1 52 ? 91.787 28.439 30.957 1.00 57.18 52 LYS B N 1
ATOM 1766 C CA . LYS B 1 52 ? 92.823 29.435 31.243 1.00 57.36 52 LYS B CA 1
ATOM 1767 C C . LYS B 1 52 ? 92.244 30.742 31.830 1.00 56.39 52 LYS B C 1
ATOM 1768 O O . LYS B 1 52 ? 92.834 31.333 32.745 1.00 55.42 52 LYS B O 1
ATOM 1774 N N . GLN B 1 53 ? 91.099 31.200 31.311 1.00 55.94 53 GLN B N 1
ATOM 1775 C CA . GLN B 1 53 ? 90.467 32.435 31.832 1.00 55.93 53 GLN B CA 1
ATOM 1776 C C . GLN B 1 53 ? 90.035 32.267 33.294 1.00 55.51 53 GLN B C 1
ATOM 1777 O O . GLN B 1 53 ? 90.260 33.147 34.122 1.00 54.96 53 GLN B O 1
ATOM 1783 N N . ALA B 1 54 ? 89.420 31.133 33.596 1.00 55.79 54 ALA B N 1
ATOM 1784 C CA . ALA B 1 54 ? 88.931 30.856 34.941 1.00 56.58 54 ALA B CA 1
ATOM 1785 C C . ALA B 1 54 ? 90.084 30.798 35.946 1.00 57.16 54 ALA B C 1
ATOM 1786 O O . ALA B 1 54 ? 89.979 31.354 37.046 1.00 57.99 54 ALA B O 1
ATOM 1788 N N . SER B 1 55 ? 91.188 30.165 35.562 1.00 57.33 55 SER B N 1
ATOM 1789 C CA . SER B 1 55 ? 92.335 30.016 36.463 1.00 57.71 55 SER B CA 1
ATOM 1790 C C . SER B 1 55 ? 93.181 31.284 36.641 1.00 57.98 55 SER B C 1
ATOM 1791 O O . SER B 1 55 ? 93.776 31.493 37.707 1.00 59.03 55 SER B O 1
ATOM 1794 N N . SER B 1 56 ? 93.232 32.127 35.615 1.00 57.31 56 SER B N 1
ATOM 1795 C CA . SER B 1 56 ? 94.023 33.354 35.660 1.00 56.33 56 SER B CA 1
ATOM 1796 C C . SER B 1 56 ? 93.432 34.357 36.643 1.00 55.73 56 SER B C 1
ATOM 1797 O O . SER B 1 56 ? 92.211 34.556 36.683 1.00 55.77 56 SER B O 1
ATOM 1800 N N . ASP B 1 57 ? 94.284 35.019 37.418 1.00 54.47 57 ASP B N 1
ATOM 1801 C CA . ASP B 1 57 ? 93.789 35.970 38.412 1.00 53.86 57 ASP B CA 1
ATOM 1802 C C . ASP B 1 57 ? 93.568 37.385 37.879 1.00 52.57 57 ASP B C 1
ATOM 1803 O O . ASP B 1 57 ? 92.934 38.203 38.561 1.00 52.19 57 ASP B O 1
ATOM 1808 N N . ASN B 1 58 ? 94.064 37.670 36.673 1.00 51.08 58 ASN B N 1
ATOM 1809 C CA . ASN B 1 58 ? 93.879 38.998 36.045 1.00 49.51 58 ASN B CA 1
ATOM 1810 C C . ASN B 1 58 ? 93.112 38.957 34.712 1.00 49.07 58 ASN B C 1
ATOM 1811 O O . ASN B 1 58 ? 93.123 39.912 33.945 1.00 48.77 58 ASN B O 1
ATOM 1816 N N . GLN B 1 59 ? 92.419 37.851 34.457 1.00 48.57 59 GLN B N 1
ATOM 1817 C CA . GLN B 1 59 ? 91.601 37.709 33.252 1.00 48.19 59 GLN B CA 1
ATOM 1818 C C . GLN B 1 59 ? 90.289 37.032 33.607 1.00 48.40 59 GLN B C 1
ATOM 1819 O O . GLN B 1 59 ? 90.221 36.244 34.556 1.00 48.29 59 GLN B O 1
ATOM 1825 N N . ILE B 1 60 ? 89.233 37.372 32.874 1.00 48.04 60 ILE B N 1
ATOM 1826 C CA . ILE B 1 60 ? 87.929 36.773 33.125 1.00 47.20 60 ILE B CA 1
ATOM 1827 C C . ILE B 1 60 ? 87.082 36.822 31.868 1.00 46.36 60 ILE B C 1
ATOM 1828 O O . ILE B 1 60 ? 87.222 37.727 31.047 1.00 44.66 60 ILE B O 1
ATOM 1833 N N . THR B 1 61 ? 86.231 35.811 31.703 1.00 46.22 61 THR B N 1
ATOM 1834 C CA . THR B 1 61 ? 85.193 35.842 30.692 1.00 46.35 61 THR B CA 1
ATOM 1835 C C . THR B 1 61 ? 83.862 35.653 31.400 1.00 46.53 61 THR B C 1
ATOM 1836 O O . THR B 1 61 ? 83.667 34.664 32.107 1.00 45.45 61 THR B O 1
ATOM 1840 N N . LEU B 1 62 ? 82.964 36.627 31.212 1.00 46.86 62 LEU B N 1
ATOM 1841 C CA . LEU B 1 62 ? 81.603 36.578 31.738 1.00 47.08 62 LEU B CA 1
ATOM 1842 C C . LEU B 1 62 ? 80.606 36.500 30.586 1.00 46.80 62 LEU B C 1
ATOM 1843 O O . LEU B 1 62 ? 80.796 37.098 29.531 1.00 46.72 62 LEU B O 1
ATOM 1848 N N . LEU B 1 63 ? 79.562 35.718 30.802 1.00 47.12 63 LEU B N 1
ATOM 1849 C CA . LEU B 1 63 ? 78.521 35.486 29.822 1.00 47.36 63 LEU B CA 1
ATOM 1850 C C . LEU B 1 63 ? 77.163 35.949 30.355 1.00 47.57 63 LEU B C 1
ATOM 1851 O O . LEU B 1 63 ? 76.818 35.745 31.534 1.00 46.98 63 LEU B O 1
ATOM 1856 N N . ALA B 1 64 ? 76.408 36.577 29.464 1.00 47.93 64 ALA B N 1
ATOM 1857 C CA . ALA B 1 64 ? 75.003 36.865 29.676 1.00 47.77 64 ALA B CA 1
ATOM 1858 C C . ALA B 1 64 ? 74.157 35.836 28.932 1.00 47.91 64 ALA B C 1
ATOM 1859 O O . ALA B 1 64 ? 74.295 35.655 27.714 1.00 46.83 64 ALA B O 1
ATOM 1861 N N . PHE B 1 65 ? 73.277 35.174 29.685 1.00 49.07 65 PHE B N 1
ATOM 1862 C CA . PHE B 1 65 ? 72.266 34.271 29.141 1.00 49.96 65 PHE B CA 1
ATOM 1863 C C . PHE B 1 65 ? 70.891 34.912 29.220 1.00 51.87 65 PHE B C 1
ATOM 1864 O O . PHE B 1 65 ? 70.516 35.472 30.258 1.00 52.08 65 PHE B O 1
ATOM 1872 N N . LEU B 1 66 ? 70.142 34.861 28.125 1.00 53.55 66 LEU B N 1
ATOM 1873 C CA . LEU B 1 66 ? 68.733 35.146 28.238 1.00 55.68 66 LEU B CA 1
ATOM 1874 C C . LEU B 1 66 ? 67.984 33.867 27.926 1.00 56.78 66 LEU B C 1
ATOM 1875 O O . LEU B 1 66 ? 68.169 33.236 26.877 1.00 56.88 66 LEU B O 1
ATOM 1880 N N . ASN B 1 67 ? 67.142 33.516 28.897 1.00 58.08 67 ASN B N 1
ATOM 1881 C CA . ASN B 1 67 ? 66.795 32.142 29.172 1.00 58.83 67 ASN B CA 1
ATOM 1882 C C . ASN B 1 67 ? 68.100 31.481 29.595 1.00 58.52 67 ASN B C 1
ATOM 1883 O O . ASN B 1 67 ? 68.795 31.997 30.525 1.00 58.99 67 ASN B O 1
ATOM 1888 N N . GLY B 1 68 ? 68.433 30.369 28.944 1.00 57.04 68 GLY B N 1
ATOM 1889 C CA . GLY B 1 68 ? 69.765 29.803 29.043 1.00 55.88 68 GLY B CA 1
ATOM 1890 C C . GLY B 1 68 ? 70.450 29.764 27.688 1.00 54.70 68 GLY B C 1
ATOM 1891 O O . GLY B 1 68 ? 71.132 28.800 27.373 1.00 55.38 68 GLY B O 1
ATOM 1892 N N . LYS B 1 69 ? 70.271 30.803 26.883 1.00 52.84 69 LYS B N 1
ATOM 1893 C CA . LYS B 1 69 ? 71.028 30.934 25.642 1.00 52.24 69 LYS B CA 1
ATOM 1894 C C . LYS B 1 69 ? 71.991 32.133 25.697 1.00 50.35 69 LYS B C 1
ATOM 1895 O O . LYS B 1 69 ? 71.607 33.224 26.127 1.00 49.11 69 LYS B O 1
ATOM 1901 N N . ILE B 1 70 ? 73.239 31.921 25.264 1.00 48.09 70 ILE B N 1
ATOM 1902 C CA . ILE B 1 70 ? 74.230 32.983 25.330 1.00 47.11 70 ILE B CA 1
ATOM 1903 C C . ILE B 1 70 ? 73.791 34.138 24.450 1.00 46.11 70 ILE B C 1
ATOM 1904 O O . ILE B 1 70 ? 73.509 33.956 23.276 1.00 46.07 70 ILE B O 1
ATOM 1909 N N . ALA B 1 71 ? 73.756 35.332 25.026 1.00 45.45 71 ALA B N 1
ATOM 1910 C CA . ALA B 1 71 ? 73.319 36.525 24.309 1.00 45.29 71 ALA B CA 1
ATOM 1911 C C . ALA B 1 71 ? 74.378 37.640 24.347 1.00 44.75 71 ALA B C 1
ATOM 1912 O O . ALA B 1 71 ? 74.276 38.616 23.608 1.00 44.64 71 ALA B O 1
ATOM 1914 N N . GLY B 1 72 ? 75.408 37.469 25.173 1.00 44.65 72 GLY B N 1
ATOM 1915 C CA . GLY B 1 72 ? 76.467 38.428 25.267 1.00 44.28 72 GLY B CA 1
ATOM 1916 C C . GLY B 1 72 ? 77.651 37.904 26.034 1.00 44.38 72 GLY B C 1
ATOM 1917 O O . GLY B 1 72 ? 77.543 36.924 26.782 1.00 43.11 72 GLY B O 1
ATOM 1918 N N . ILE B 1 73 ? 78.797 38.568 25.827 1.00 44.01 73 ILE B N 1
ATOM 1919 C CA . ILE B 1 73 ? 80.049 38.168 26.441 1.00 44.19 73 ILE B CA 1
ATOM 1920 C C . ILE B 1 73 ? 80.802 39.446 26.769 1.00 43.88 73 ILE B C 1
ATOM 1921 O O . ILE B 1 73 ? 80.769 40.390 25.983 1.00 43.10 73 ILE B O 1
ATOM 1926 N N . VAL B 1 74 ? 81.464 39.478 27.922 1.00 43.60 74 VAL B N 1
ATOM 1927 C CA . VAL B 1 74 ? 82.544 40.431 28.151 1.00 43.61 74 VAL B CA 1
ATOM 1928 C C . VAL B 1 74 ? 83.821 39.623 28.510 1.00 44.30 74 VAL B C 1
ATOM 1929 O O . VAL B 1 74 ? 83.797 38.678 29.320 1.00 42.77 74 VAL B O 1
ATOM 1933 N N . ASN B 1 75 ? 84.911 39.997 27.859 1.00 44.92 75 ASN B N 1
ATOM 1934 C CA . ASN B 1 75 ? 86.227 39.384 28.087 1.00 46.28 75 ASN B CA 1
ATOM 1935 C C . ASN B 1 75 ? 87.215 40.456 28.563 1.00 46.17 75 ASN B C 1
ATOM 1936 O O . ASN B 1 75 ? 87.250 41.564 28.013 1.00 46.12 75 ASN B O 1
ATOM 1941 N N . ILE B 1 76 ? 87.952 40.154 29.633 1.00 46.47 76 ILE B N 1
ATOM 1942 C CA . ILE B 1 76 ? 89.153 40.906 30.001 1.00 46.86 76 ILE B CA 1
ATOM 1943 C C . ILE B 1 76 ? 90.323 39.975 29.773 1.00 47.04 76 ILE B C 1
ATOM 1944 O O . ILE B 1 76 ? 90.355 38.882 30.310 1.00 47.06 76 ILE B O 1
ATOM 1949 N N . THR B 1 77 ? 91.268 40.398 28.955 1.00 47.48 77 THR B N 1
ATOM 1950 C CA . THR B 1 77 ? 92.514 39.656 28.753 1.00 47.77 77 THR B CA 1
ATOM 1951 C C . THR B 1 77 ? 93.665 40.534 29.229 1.00 47.74 77 THR B C 1
ATOM 1952 O O . THR B 1 77 ? 93.543 41.745 29.275 1.00 46.74 77 THR B O 1
ATOM 1956 N N . ALA B 1 78 ? 94.769 39.905 29.629 1.00 48.29 78 ALA B N 1
ATOM 1957 C CA . ALA B 1 78 ? 95.905 40.610 30.204 1.00 49.07 78 ALA B CA 1
ATOM 1958 C C . ALA B 1 78 ? 97.156 39.831 29.897 1.00 49.47 78 ALA B C 1
ATOM 1959 O O . ALA B 1 78 ? 97.110 38.598 29.827 1.00 48.50 78 ALA B O 1
ATOM 1961 N N . ASP B 1 79 ? 98.262 40.557 29.717 1.00 50.47 79 ASP B N 1
ATOM 1962 C CA . ASP B 1 79 ? 99.608 39.936 29.688 1.00 51.62 79 ASP B CA 1
ATOM 1963 C C . ASP B 1 79 ? 100.062 39.646 31.094 1.00 51.55 79 ASP B C 1
ATOM 1964 O O . ASP B 1 79 ? 99.542 40.217 32.034 1.00 51.51 79 ASP B O 1
ATOM 1969 N N . GLN B 1 80 ? 101.022 38.741 31.241 1.00 52.46 80 GLN B N 1
ATOM 1970 C CA . GLN B 1 80 ? 101.462 38.313 32.578 1.00 52.98 80 GLN B CA 1
ATOM 1971 C C . GLN B 1 80 ? 102.762 38.951 33.100 1.00 52.97 80 GLN B C 1
ATOM 1972 O O . GLN B 1 80 ? 103.005 38.909 34.304 1.00 53.67 80 GLN B O 1
ATOM 1978 N N . ARG B 1 81 ? 103.570 39.572 32.245 1.00 52.85 81 ARG B N 1
ATOM 1979 C CA . ARG B 1 81 ? 104.793 40.277 32.723 1.00 53.36 81 ARG B CA 1
ATOM 1980 C C . ARG B 1 81 ? 104.489 41.433 33.668 1.00 53.08 81 ARG B C 1
ATOM 1981 O O . ARG B 1 81 ? 103.465 42.115 33.502 1.00 52.91 81 ARG B O 1
ATOM 1989 N N . LYS B 1 82 ? 105.396 41.700 34.608 1.00 52.08 82 LYS B N 1
ATOM 1990 C CA . LYS B 1 82 ? 105.116 42.654 35.693 1.00 52.28 82 LYS B CA 1
ATOM 1991 C C . LYS B 1 82 ? 104.987 44.097 35.208 1.00 51.47 82 LYS B C 1
ATOM 1992 O O . LYS B 1 82 ? 104.272 44.893 35.833 1.00 52.03 82 LYS B O 1
ATOM 1998 N N . ARG B 1 83 ? 105.620 44.423 34.081 1.00 49.59 83 ARG B N 1
ATOM 1999 C CA . ARG B 1 83 ? 105.449 45.725 33.453 1.00 48.88 83 ARG B CA 1
ATOM 2000 C C . ARG B 1 83 ? 103.982 46.091 33.231 1.00 47.90 83 ARG B C 1
ATOM 2001 O O . ARG B 1 83 ? 103.606 47.262 33.385 1.00 46.79 83 ARG B O 1
ATOM 2009 N N . VAL B 1 84 ? 103.190 45.089 32.843 1.00 47.21 84 VAL B N 1
ATOM 2010 C CA . VAL B 1 84 ? 101.857 45.303 32.286 1.00 47.11 84 VAL B CA 1
ATOM 2011 C C . VAL B 1 84 ? 100.765 44.360 32.808 1.00 46.78 84 VAL B C 1
ATOM 2012 O O . VAL B 1 84 ? 99.647 44.374 32.288 1.00 47.27 84 VAL B O 1
ATOM 2016 N N . ARG B 1 85 ? 101.033 43.580 33.848 1.00 47.01 85 ARG B N 1
ATOM 2017 C CA . ARG B 1 85 ? 100.036 42.599 34.281 1.00 47.68 85 ARG B CA 1
ATOM 2018 C C . ARG B 1 85 ? 98.817 43.225 34.977 1.00 46.30 85 ARG B C 1
ATOM 2019 O O . ARG B 1 85 ? 97.807 42.569 35.135 1.00 46.96 85 ARG B O 1
ATOM 2027 N N . HIS B 1 86 ? 98.924 44.491 35.353 1.00 45.54 86 HIS B N 1
ATOM 2028 C CA . HIS B 1 86 ? 97.818 45.288 35.904 1.00 45.45 86 HIS B CA 1
ATOM 2029 C C . HIS B 1 86 ? 96.899 45.912 34.823 1.00 44.77 86 HIS B C 1
ATOM 2030 O O . HIS B 1 86 ? 95.944 46.628 35.146 1.00 44.38 86 HIS B O 1
ATOM 2037 N N . ILE B 1 87 ? 97.208 45.665 33.551 1.00 44.26 87 ILE B N 1
ATOM 2038 C CA . ILE B 1 87 ? 96.426 46.186 32.417 1.00 43.89 87 ILE B CA 1
ATOM 2039 C C . ILE B 1 87 ? 95.506 45.100 31.863 1.00 44.11 87 ILE B C 1
ATOM 2040 O O . ILE B 1 87 ? 95.967 44.043 31.437 1.00 44.34 87 ILE B O 1
ATOM 2045 N N . GLY B 1 88 ? 94.199 45.368 31.891 1.00 44.55 88 GLY B N 1
ATOM 2046 C CA . GLY B 1 88 ? 93.182 44.474 31.336 1.00 44.21 88 GLY B CA 1
ATOM 2047 C C . GLY B 1 88 ? 92.634 45.057 30.048 1.00 44.37 88 GLY B C 1
ATOM 2048 O O . GLY B 1 88 ? 92.178 46.176 30.045 1.00 43.76 88 GLY B O 1
ATOM 2049 N N . ASP B 1 89 ? 92.685 44.282 28.957 1.00 45.11 89 ASP B N 1
ATOM 2050 C CA . ASP B 1 89 ? 92.105 44.654 27.648 1.00 45.32 89 ASP B CA 1
ATOM 2051 C C . ASP B 1 89 ? 90.680 44.109 27.532 1.00 44.95 89 ASP B C 1
ATOM 2052 O O . ASP B 1 89 ? 90.484 42.907 27.667 1.00 44.94 89 ASP B O 1
ATOM 2057 N N . LEU B 1 90 ? 89.719 45.002 27.262 1.00 45.34 90 LEU B N 1
ATOM 2058 C CA . LEU B 1 90 ? 88.278 44.719 27.280 1.00 45.76 90 LEU B CA 1
ATOM 2059 C C . LEU B 1 90 ? 87.716 44.416 25.908 1.00 45.50 90 LEU B C 1
ATOM 2060 O O . LEU B 1 90 ? 88.072 45.087 24.945 1.00 44.94 90 LEU B O 1
ATOM 2065 N N . PHE B 1 91 ? 86.820 43.431 25.853 1.00 44.90 91 PHE B N 1
ATOM 2066 C CA . PHE B 1 91 ? 86.043 43.118 24.660 1.00 44.92 91 PHE B CA 1
ATOM 2067 C C . PHE B 1 91 ? 84.604 42.754 25.069 1.00 44.42 91 PHE B C 1
ATOM 2068 O O . PHE B 1 91 ? 84.397 41.846 25.873 1.00 44.02 91 PHE B O 1
ATOM 2076 N N . ILE B 1 92 ? 83.615 43.470 24.524 1.00 43.63 92 ILE B N 1
ATOM 2077 C CA . ILE B 1 92 ? 82.217 43.159 24.762 1.00 44.08 92 ILE B CA 1
ATOM 2078 C C . ILE B 1 92 ? 81.515 43.039 23.453 1.00 43.28 92 ILE B C 1
ATOM 2079 O O . ILE B 1 92 ? 81.667 43.903 22.582 1.00 42.13 92 ILE B O 1
ATOM 2084 N N . VAL B 1 93 ? 80.701 42.004 23.319 1.00 42.74 93 VAL B N 1
ATOM 2085 C CA . VAL B 1 93 ? 79.787 41.944 22.188 1.00 42.98 93 VAL B CA 1
ATOM 2086 C C . VAL B 1 93 ? 78.437 41.358 22.621 1.00 42.62 93 VAL B C 1
ATOM 2087 O O . VAL B 1 93 ? 78.381 40.389 23.375 1.00 41.77 93 VAL B O 1
ATOM 2091 N N . ILE B 1 94 ? 77.349 42.003 22.181 1.00 43.07 94 ILE B N 1
ATOM 2092 C CA . ILE B 1 94 ? 75.971 41.536 22.436 1.00 43.54 94 ILE B CA 1
ATOM 2093 C C . ILE B 1 94 ? 75.307 41.111 21.111 1.00 43.67 94 ILE B C 1
ATOM 2094 O O . ILE B 1 94 ? 75.570 41.706 20.070 1.00 42.80 94 ILE B O 1
ATOM 2099 N N . GLY B 1 95 ? 74.502 40.053 21.147 1.00 44.18 95 GLY B N 1
ATOM 2100 C CA . GLY B 1 95 ? 73.617 39.720 20.019 1.00 45.75 95 GLY B CA 1
ATOM 2101 C C . GLY B 1 95 ? 72.791 40.937 19.565 1.00 46.40 95 GLY B C 1
ATOM 2102 O O . GLY B 1 95 ? 72.225 41.663 20.397 1.00 44.06 95 GLY B O 1
ATOM 2103 N N . LYS B 1 96 ? 72.758 41.155 18.253 1.00 47.89 96 LYS B N 1
ATOM 2104 C CA . LYS B 1 96 ? 72.275 42.397 17.666 1.00 49.68 96 LYS B CA 1
ATOM 2105 C C . LYS B 1 96 ? 70.783 42.593 17.916 1.00 50.34 96 LYS B C 1
ATOM 2106 O O . LYS B 1 96 ? 70.319 43.712 18.133 1.00 50.82 96 LYS B O 1
ATOM 2112 N N . ARG B 1 97 ? 70.053 41.484 17.900 1.00 51.68 97 ARG B N 1
ATOM 2113 C CA . ARG B 1 97 ? 68.664 41.419 18.310 1.00 51.69 97 ARG B CA 1
ATOM 2114 C C . ARG B 1 97 ? 68.414 42.098 19.673 1.00 51.15 97 ARG B C 1
ATOM 2115 O O . ARG B 1 97 ? 67.357 42.674 19.877 1.00 50.06 97 ARG B O 1
ATOM 2123 N N . TYR B 1 98 ? 69.396 42.059 20.580 1.00 50.56 98 TYR B N 1
ATOM 2124 C CA . TYR B 1 98 ? 69.200 42.447 21.994 1.00 50.38 98 TYR B CA 1
ATOM 2125 C C . TYR B 1 98 ? 69.787 43.788 22.377 1.00 49.07 98 TYR B C 1
ATOM 2126 O O . TYR B 1 98 ? 69.796 44.151 23.548 1.00 49.04 98 TYR B O 1
ATOM 2135 N N . TRP B 1 99 ? 70.279 44.531 21.403 1.00 47.85 99 TRP B N 1
ATOM 2136 C CA . TRP B 1 99 ? 70.884 45.825 21.682 1.00 47.35 99 TRP B CA 1
ATOM 2137 C C . TRP B 1 99 ? 69.939 46.855 22.297 1.00 47.44 99 TRP B C 1
ATOM 2138 O O . TRP B 1 99 ? 68.710 46.811 22.117 1.00 46.68 99 TRP B O 1
ATOM 2149 N N . ASN B 1 100 ? 70.557 47.805 22.992 1.00 47.33 100 ASN B N 1
ATOM 2150 C CA . ASN B 1 100 ? 69.867 48.901 23.670 1.00 47.09 100 ASN B CA 1
ATOM 2151 C C . ASN B 1 100 ? 68.866 48.451 24.718 1.00 46.52 100 ASN B C 1
ATOM 2152 O O . ASN B 1 100 ? 67.922 49.176 24.999 1.00 46.74 100 ASN B O 1
ATOM 2157 N N . ASN B 1 101 ? 69.064 47.254 25.264 1.00 46.47 101 ASN B N 1
ATOM 2158 C CA . ASN B 1 101 ? 68.297 46.762 26.399 1.00 47.08 101 ASN B CA 1
ATOM 2159 C C . ASN B 1 101 ? 69.085 46.710 27.715 1.00 47.55 101 ASN B C 1
ATOM 2160 O O . ASN B 1 101 ? 68.641 46.081 28.670 1.00 48.39 101 ASN B O 1
ATOM 2165 N N . GLY B 1 102 ? 70.262 47.316 27.773 1.00 47.65 102 GLY B N 1
ATOM 2166 C CA . GLY B 1 102 ? 71.013 47.367 29.026 1.00 47.07 102 GLY B CA 1
ATOM 2167 C C . GLY B 1 102 ? 71.947 46.183 29.309 1.00 46.37 102 GLY B C 1
ATOM 2168 O O . GLY B 1 102 ? 72.564 46.148 30.358 1.00 45.98 102 GLY B O 1
ATOM 2169 N N . LEU B 1 103 ? 72.031 45.218 28.397 1.00 45.94 103 LEU B N 1
ATOM 2170 C CA . LEU B 1 103 ? 72.872 44.036 28.599 1.00 47.11 103 LEU B CA 1
ATOM 2171 C C . LEU B 1 103 ? 74.362 44.373 28.596 1.00 46.57 103 LEU B C 1
ATOM 2172 O O . LEU B 1 103 ? 75.109 43.920 29.461 1.00 46.78 103 LEU B O 1
ATOM 2177 N N . GLY B 1 104 ? 74.791 45.136 27.601 1.00 46.25 104 GLY B N 1
ATOM 2178 C CA . GLY B 1 104 ? 76.172 45.607 27.553 1.00 46.77 104 GLY B CA 1
ATOM 2179 C C . GLY B 1 104 ? 76.608 46.314 28.818 1.00 46.77 104 GLY B C 1
ATOM 2180 O O . GLY B 1 104 ? 77.756 46.135 29.274 1.00 47.77 104 GLY B O 1
ATOM 2181 N N . SER B 1 105 ? 75.722 47.137 29.379 1.00 46.30 105 SER B N 1
ATOM 2182 C CA . SER B 1 105 ? 75.989 47.786 30.672 1.00 46.56 105 SER B CA 1
ATOM 2183 C C . SER B 1 105 ? 76.116 46.845 31.848 1.00 45.90 105 SER B C 1
ATOM 2184 O O . SER B 1 105 ? 77.012 47.031 32.667 1.00 45.03 105 SER B O 1
ATOM 2187 N N . LEU B 1 106 ? 75.189 45.893 31.988 1.00 46.46 106 LEU B N 1
ATOM 2188 C CA . LEU B 1 106 ? 75.279 44.944 33.106 1.00 47.46 106 LEU B CA 1
ATOM 2189 C C . LEU B 1 106 ? 76.590 44.144 33.093 1.00 47.95 106 LEU B C 1
ATOM 2190 O O . LEU B 1 106 ? 77.209 43.934 34.148 1.00 47.66 106 LEU B O 1
ATOM 2195 N N . LEU B 1 107 ? 76.969 43.673 31.906 1.00 48.37 107 LEU B N 1
ATOM 2196 C CA . LEU B 1 107 ? 78.198 42.906 31.691 1.00 48.31 107 LEU B CA 1
ATOM 2197 C C . LEU B 1 107 ? 79.416 43.763 31.968 1.00 48.73 107 LEU B C 1
ATOM 2198 O O . LEU B 1 107 ? 80.355 43.328 32.639 1.00 49.19 107 LEU B O 1
ATOM 2203 N N . LEU B 1 108 ? 79.416 44.977 31.430 1.00 49.25 108 LEU B N 1
ATOM 2204 C CA . LEU B 1 108 ? 80.545 45.880 31.643 1.00 49.50 108 LEU B CA 1
ATOM 2205 C C . LEU B 1 108 ? 80.743 46.125 33.136 1.00 49.95 108 LEU B C 1
ATOM 2206 O O . LEU B 1 108 ? 81.859 46.007 33.625 1.00 48.87 108 LEU B O 1
ATOM 2211 N N . GLU B 1 109 ? 79.661 46.461 33.852 1.00 50.42 109 GLU B N 1
ATOM 2212 C CA . GLU B 1 109 ? 79.786 46.811 35.270 1.00 51.65 109 GLU B CA 1
ATOM 2213 C C . GLU B 1 109 ? 80.164 45.611 36.128 1.00 51.16 109 GLU B C 1
ATOM 2214 O O . GLU B 1 109 ? 80.866 45.758 37.117 1.00 51.93 109 GLU B O 1
ATOM 2220 N N . GLU B 1 110 ? 79.712 44.426 35.739 1.00 50.75 110 GLU B N 1
ATOM 2221 C CA . GLU B 1 110 ? 80.190 43.182 36.327 1.00 50.68 110 GLU B CA 1
ATOM 2222 C C . GLU B 1 110 ? 81.704 42.993 36.124 1.00 49.76 110 GLU B C 1
ATOM 2223 O O . GLU B 1 110 ? 82.413 42.563 37.036 1.00 49.84 110 GLU B O 1
ATOM 2229 N N . ALA B 1 111 ? 82.184 43.275 34.918 1.00 48.30 111 ALA B N 1
ATOM 2230 C CA . ALA B 1 111 ? 83.603 43.123 34.623 1.00 48.62 111 ALA B CA 1
ATOM 2231 C C . ALA B 1 111 ? 84.432 44.109 35.447 1.00 47.65 111 ALA B C 1
ATOM 2232 O O . ALA B 1 111 ? 85.498 43.765 35.907 1.00 46.70 111 ALA B O 1
ATOM 2234 N N . ILE B 1 112 ? 83.918 45.315 35.631 1.00 47.38 112 ILE B N 1
ATOM 2235 C CA . ILE B 1 112 ? 84.613 46.368 36.358 1.00 48.41 112 ILE B CA 1
ATOM 2236 C C . ILE B 1 112 ? 84.706 46.006 37.841 1.00 49.22 112 ILE B C 1
ATOM 2237 O O . ILE B 1 112 ? 85.772 46.096 38.437 1.00 48.16 112 ILE B O 1
ATOM 2242 N N . GLU B 1 113 ? 83.588 45.578 38.425 1.00 50.34 113 GLU B N 1
ATOM 2243 C CA . GLU B 1 113 ? 83.587 45.128 39.827 1.00 51.03 113 GLU B CA 1
ATOM 2244 C C . GLU B 1 113 ? 84.587 44.007 40.046 1.00 50.78 113 GLU B C 1
ATOM 2245 O O . GLU B 1 113 ? 85.294 44.007 41.052 1.00 51.47 113 GLU B O 1
ATOM 2251 N N . TRP B 1 114 ? 84.654 43.048 39.123 1.00 50.84 114 TRP B N 1
ATOM 2252 C CA . TRP B 1 114 ? 85.590 41.913 39.273 1.00 50.67 114 TRP B CA 1
ATOM 2253 C C . TRP B 1 114 ? 87.064 42.346 39.175 1.00 50.55 114 TRP B C 1
ATOM 2254 O O . TRP B 1 114 ? 87.935 41.845 39.904 1.00 49.91 114 TRP B O 1
ATOM 2265 N N . ALA B 1 115 ? 87.327 43.261 38.247 1.00 50.66 115 ALA B N 1
ATOM 2266 C CA . ALA B 1 115 ? 88.635 43.856 38.054 1.00 51.28 115 ALA B CA 1
ATOM 2267 C C . ALA B 1 115 ? 89.099 44.613 39.307 1.00 51.68 115 ALA B C 1
ATOM 2268 O O . ALA B 1 115 ? 90.253 44.448 39.750 1.00 51.18 115 ALA B O 1
ATOM 2270 N N . GLN B 1 116 ? 88.216 45.449 39.857 1.00 52.31 116 GLN B N 1
ATOM 2271 C CA . GLN B 1 116 ? 88.489 46.130 41.128 1.00 53.46 116 GLN B CA 1
ATOM 2272 C C . GLN B 1 116 ? 88.769 45.119 42.252 1.00 53.55 116 GLN B C 1
ATOM 2273 O O . GLN B 1 116 ? 89.729 45.275 43.004 1.00 54.58 116 GLN B O 1
ATOM 2279 N N . ALA B 1 117 ? 87.967 44.066 42.336 1.00 53.27 117 ALA B N 1
ATOM 2280 C CA . ALA B 1 117 ? 88.101 43.072 43.397 1.00 53.36 117 ALA B CA 1
ATOM 2281 C C . ALA B 1 117 ? 89.408 42.254 43.354 1.00 53.48 117 ALA B C 1
ATOM 2282 O O . ALA B 1 117 ? 89.828 41.694 44.374 1.00 53.38 117 ALA B O 1
ATOM 2284 N N . SER B 1 118 ? 90.042 42.189 42.183 1.00 53.46 118 SER B N 1
ATOM 2285 C CA . SER B 1 118 ? 91.136 41.252 41.940 1.00 53.20 118 SER B CA 1
ATOM 2286 C C . SER B 1 118 ? 92.440 41.618 42.660 1.00 53.10 118 SER B C 1
ATOM 2287 O O . SER B 1 118 ? 93.296 40.762 42.883 1.00 54.07 118 SER B O 1
ATOM 2290 N N . GLY B 1 119 ? 92.623 42.899 42.959 1.00 53.24 119 GLY B N 1
ATOM 2291 C CA . GLY B 1 119 ? 93.874 43.379 43.568 1.00 52.57 119 GLY B CA 1
ATOM 2292 C C . GLY B 1 119 ? 95.072 43.404 42.623 1.00 52.49 119 GLY B C 1
ATOM 2293 O O . GLY B 1 119 ? 96.181 43.777 43.038 1.00 52.14 119 GLY B O 1
ATOM 2294 N N . ILE B 1 120 ? 94.859 43.026 41.353 1.00 51.63 120 ILE B N 1
ATOM 2295 C CA . ILE B 1 120 ? 95.930 43.004 40.356 1.00 51.00 120 ILE B CA 1
ATOM 2296 C C . ILE B 1 120 ? 95.684 44.059 39.296 1.00 50.42 120 ILE B C 1
ATOM 2297 O O . ILE B 1 120 ? 96.560 44.867 39.021 1.00 49.30 120 ILE B O 1
ATOM 2302 N N . LEU B 1 121 ? 94.484 44.077 38.713 1.00 49.59 121 LEU B N 1
ATOM 2303 C CA . LEU B 1 121 ? 94.221 45.009 37.620 1.00 49.36 121 LEU B CA 1
ATOM 2304 C C . LEU B 1 121 ? 94.060 46.425 38.179 1.00 49.33 121 LEU B C 1
ATOM 2305 O O . LEU B 1 121 ? 93.368 46.645 39.192 1.00 49.74 121 LEU B O 1
ATOM 2310 N N . ARG B 1 122 ? 94.747 47.372 37.550 1.00 48.34 122 ARG B N 1
ATOM 2311 C CA . ARG B 1 122 ? 94.675 48.762 37.958 1.00 48.18 122 ARG B CA 1
ATOM 2312 C C . ARG B 1 122 ? 94.366 49.658 36.779 1.00 47.54 122 ARG B C 1
ATOM 2313 O O . ARG B 1 122 ? 94.274 50.865 36.914 1.00 47.26 122 ARG B O 1
ATOM 2321 N N . ARG B 1 123 ? 94.167 49.056 35.617 1.00 47.08 123 ARG B N 1
ATOM 2322 C CA . ARG B 1 123 ? 93.751 49.795 34.446 1.00 46.46 123 ARG B CA 1
ATOM 2323 C C . ARG B 1 123 ? 92.966 48.872 33.508 1.00 45.89 123 ARG B C 1
ATOM 2324 O O . ARG B 1 123 ? 93.338 47.710 33.320 1.00 46.09 123 ARG B O 1
ATOM 2332 N N . LEU B 1 124 ? 91.885 49.388 32.936 1.00 45.84 124 LEU B N 1
ATOM 2333 C CA . LEU B 1 124 ? 91.161 48.697 31.858 1.00 45.94 124 LEU B CA 1
ATOM 2334 C C . LEU B 1 124 ? 91.289 49.540 30.578 1.00 45.64 124 LEU B C 1
ATOM 2335 O O . LEU B 1 124 ? 91.377 50.764 30.669 1.00 45.83 124 LEU B O 1
ATOM 2340 N N . GLN B 1 125 ? 91.332 48.904 29.402 1.00 44.91 125 GLN B N 1
ATOM 2341 C CA . GLN B 1 125 ? 91.470 49.661 28.139 1.00 44.83 125 GLN B CA 1
ATOM 2342 C C . GLN B 1 125 ? 90.941 48.926 26.912 1.00 45.32 125 GLN B C 1
ATOM 2343 O O . GLN B 1 125 ? 90.697 47.727 26.965 1.00 45.19 125 GLN B O 1
ATOM 2349 N N . LEU B 1 126 ? 90.806 49.661 25.803 1.00 45.38 126 LEU B N 1
ATOM 2350 C CA . LEU B 1 126 ? 90.374 49.090 24.516 1.00 45.72 126 LEU B CA 1
ATOM 2351 C C . LEU B 1 126 ? 90.438 50.151 23.434 1.00 45.68 126 LEU B C 1
ATOM 2352 O O . LEU B 1 126 ? 90.693 51.304 23.720 1.00 45.74 126 LEU B O 1
ATOM 2357 N N . THR B 1 127 ? 90.277 49.748 22.187 1.00 45.56 127 THR B N 1
ATOM 2358 C CA . THR B 1 127 ? 90.113 50.694 21.099 1.00 46.11 127 THR B CA 1
ATOM 2359 C C . THR B 1 127 ? 88.684 50.481 20.575 1.00 46.18 127 THR B C 1
ATOM 2360 O O . THR B 1 127 ? 88.152 49.352 20.592 1.00 45.81 127 THR B O 1
ATOM 2364 N N . VAL B 1 128 ? 88.027 51.587 20.237 1.00 46.03 128 VAL B N 1
ATOM 2365 C CA . VAL B 1 128 ? 86.709 51.569 19.676 1.00 45.94 128 VAL B CA 1
ATOM 2366 C C . VAL B 1 128 ? 86.746 52.342 18.349 1.00 45.69 128 VAL B C 1
ATOM 2367 O O . VAL B 1 128 ? 87.344 53.407 18.266 1.00 45.30 128 VAL B O 1
ATOM 2371 N N . GLN B 1 129 ? 86.113 51.813 17.308 1.00 45.83 129 GLN B N 1
ATOM 2372 C CA . GLN B 1 129 ? 85.931 52.617 16.084 1.00 46.27 129 GLN B CA 1
ATOM 2373 C C . GLN B 1 129 ? 85.136 53.901 16.433 1.00 46.49 129 GLN B C 1
ATOM 2374 O O . GLN B 1 129 ? 84.154 53.842 17.192 1.00 46.82 129 GLN B O 1
ATOM 2380 N N . THR B 1 130 ? 85.579 55.044 15.907 1.00 46.91 130 THR B N 1
ATOM 2381 C CA . THR B 1 130 ? 85.017 56.349 16.294 1.00 47.31 130 THR B CA 1
ATOM 2382 C C . THR B 1 130 ? 83.566 56.493 15.821 1.00 47.16 130 THR B C 1
ATOM 2383 O O . THR B 1 130 ? 82.762 57.146 16.475 1.00 47.59 130 THR B O 1
ATOM 2387 N N . ARG B 1 131 ? 83.248 55.880 14.684 1.00 46.98 131 ARG B N 1
ATOM 2388 C CA . ARG B 1 131 ? 81.887 55.799 14.218 1.00 47.09 131 ARG B CA 1
ATOM 2389 C C . ARG B 1 131 ? 80.968 54.973 15.127 1.00 46.76 131 ARG B C 1
ATOM 2390 O O . ARG B 1 131 ? 79.784 55.148 15.077 1.00 47.11 131 ARG B O 1
ATOM 2398 N N . ASN B 1 132 ? 81.495 54.097 15.970 1.00 46.76 132 ASN B N 1
ATOM 2399 C CA . ASN B 1 132 ? 80.660 53.174 16.748 1.00 46.89 132 ASN B CA 1
ATOM 2400 C C . ASN B 1 132 ? 80.121 53.873 17.977 1.00 46.94 132 ASN B C 1
ATOM 2401 O O . ASN B 1 132 ? 80.675 53.767 19.080 1.00 47.14 132 ASN B O 1
ATOM 2406 N N . GLN B 1 133 ? 79.007 54.580 17.779 1.00 47.13 133 GLN B N 1
ATOM 2407 C CA . GLN B 1 133 ? 78.457 55.491 18.781 1.00 46.69 133 GLN B CA 1
ATOM 2408 C C . GLN B 1 133 ? 77.904 54.827 20.010 1.00 46.37 133 GLN B C 1
ATOM 2409 O O . GLN B 1 133 ? 78.018 55.367 21.100 1.00 46.65 133 GLN B O 1
ATOM 2415 N N . ALA B 1 134 ? 77.290 53.665 19.843 1.00 46.89 134 ALA B N 1
ATOM 2416 C CA . ALA B 1 134 ? 76.670 52.986 20.970 1.00 46.99 134 ALA B CA 1
ATOM 2417 C C . ALA B 1 134 ? 77.774 52.505 21.912 1.00 46.59 134 ALA B C 1
ATOM 2418 O O . ALA B 1 134 ? 77.639 52.588 23.129 1.00 46.26 134 ALA B O 1
ATOM 2420 N N . ALA B 1 135 ? 78.868 52.010 21.319 1.00 47.12 135 ALA B N 1
ATOM 2421 C CA . ALA B 1 135 ? 80.052 51.557 22.060 1.00 47.22 135 ALA B CA 1
ATOM 2422 C C . ALA B 1 135 ? 80.741 52.709 22.787 1.00 46.96 135 ALA B C 1
ATOM 2423 O O . ALA B 1 135 ? 81.003 52.631 24.001 1.00 47.23 135 ALA B O 1
ATOM 2425 N N . VAL B 1 136 ? 81.002 53.787 22.068 1.00 47.05 136 VAL B N 1
ATOM 2426 C CA . VAL B 1 136 ? 81.639 54.953 22.690 1.00 47.71 136 VAL B CA 1
ATOM 2427 C C . VAL B 1 136 ? 80.831 55.435 23.903 1.00 47.73 136 VAL B C 1
ATOM 2428 O O . VAL B 1 136 ? 81.356 55.624 24.989 1.00 47.16 136 VAL B O 1
ATOM 2432 N N . HIS B 1 137 ? 79.529 55.554 23.714 1.00 49.25 137 HIS B N 1
ATOM 2433 C CA . HIS B 1 137 ? 78.629 55.985 24.766 1.00 49.16 137 HIS B CA 1
ATOM 2434 C C . HIS B 1 137 ? 78.608 55.012 25.940 1.00 49.02 137 HIS B C 1
ATOM 2435 O O . HIS B 1 137 ? 78.716 55.419 27.095 1.00 48.85 137 HIS B O 1
ATOM 2442 N N . LEU B 1 138 ? 78.478 53.722 25.645 1.00 49.26 138 LEU B N 1
ATOM 2443 C CA . LEU B 1 138 ? 78.523 52.695 26.695 1.00 49.30 138 LEU B CA 1
ATOM 2444 C C . LEU B 1 138 ? 79.789 52.800 27.565 1.00 49.14 138 LEU B C 1
ATOM 2445 O O . LEU B 1 138 ? 79.716 52.725 28.793 1.00 49.00 138 LEU B O 1
ATOM 2450 N N . TYR B 1 139 ? 80.947 52.978 26.938 1.00 49.53 139 TYR B N 1
ATOM 2451 C CA . TYR B 1 139 ? 82.189 52.981 27.695 1.00 49.89 139 TYR B CA 1
ATOM 2452 C C . TYR B 1 139 ? 82.375 54.274 28.487 1.00 49.80 139 TYR B C 1
ATOM 2453 O O . TYR B 1 139 ? 82.728 54.245 29.664 1.00 48.88 139 TYR B O 1
ATOM 2462 N N . GLN B 1 140 ? 82.109 55.403 27.839 1.00 50.46 140 GLN B N 1
ATOM 2463 C CA . GLN B 1 140 ? 82.098 56.696 28.519 1.00 50.86 140 GLN B CA 1
ATOM 2464 C C . GLN B 1 140 ? 81.175 56.699 29.732 1.00 50.69 140 GLN B C 1
ATOM 2465 O O . GLN B 1 140 ? 81.513 57.257 30.771 1.00 49.89 140 GLN B O 1
ATOM 2471 N N . LYS B 1 141 ? 80.022 56.040 29.598 1.00 51.56 141 LYS B N 1
ATOM 2472 C CA . LYS B 1 141 ? 79.043 55.944 30.678 1.00 51.19 141 LYS B CA 1
ATOM 2473 C C . LYS B 1 141 ? 79.638 55.266 31.904 1.00 50.88 141 LYS B C 1
ATOM 2474 O O . LYS B 1 141 ? 79.242 55.549 33.022 1.00 50.24 141 LYS B O 1
ATOM 2480 N N . HIS B 1 142 ? 80.593 54.365 31.690 1.00 50.74 142 HIS B N 1
ATOM 2481 C CA . HIS B 1 142 ? 81.201 53.616 32.791 1.00 50.26 142 HIS B CA 1
ATOM 2482 C C . HIS B 1 142 ? 82.589 54.145 33.186 1.00 50.20 142 HIS B C 1
ATOM 2483 O O . HIS B 1 142 ? 83.379 53.421 33.808 1.00 50.87 142 HIS B O 1
ATOM 2490 N N . GLY B 1 143 ? 82.887 55.390 32.825 1.00 49.75 143 GLY B N 1
ATOM 2491 C CA . GLY B 1 143 ? 84.147 56.044 33.235 1.00 49.71 143 GLY B CA 1
ATOM 2492 C C . GLY B 1 143 ? 85.382 55.911 32.339 1.00 49.65 143 GLY B C 1
ATOM 2493 O O . GLY B 1 143 ? 86.442 56.437 32.665 1.00 50.09 143 GLY B O 1
ATOM 2494 N N . PHE B 1 144 ? 85.260 55.217 31.216 1.00 49.40 144 PHE B N 1
ATOM 2495 C CA . PHE B 1 144 ? 86.330 55.162 30.235 1.00 49.10 144 PHE B CA 1
ATOM 2496 C C . PHE B 1 144 ? 86.417 56.523 29.549 1.00 48.57 144 PHE B C 1
ATOM 2497 O O . PHE B 1 144 ? 85.403 57.122 29.222 1.00 47.44 144 PHE B O 1
ATOM 2505 N N . VAL B 1 145 ? 87.638 57.004 29.334 1.00 48.63 145 VAL B N 1
ATOM 2506 C CA . VAL B 1 145 ? 87.847 58.298 28.723 1.00 48.44 145 VAL B CA 1
ATOM 2507 C C . VAL B 1 145 ? 88.604 58.063 27.431 1.00 48.32 145 VAL B C 1
ATOM 2508 O O . VAL B 1 145 ? 89.491 57.229 27.399 1.00 49.10 145 VAL B O 1
ATOM 2512 N N . ILE B 1 146 ? 88.291 58.815 26.381 1.00 47.95 146 ILE B N 1
ATOM 2513 C CA . ILE B 1 146 ? 89.121 58.830 25.178 1.00 47.98 146 ILE B CA 1
ATOM 2514 C C . ILE B 1 146 ? 90.525 59.385 25.534 1.00 48.62 146 ILE B C 1
ATOM 2515 O O . ILE B 1 146 ? 90.653 60.483 26.080 1.00 48.25 146 ILE B O 1
ATOM 2520 N N . GLU B 1 147 ? 91.566 58.605 25.249 1.00 48.61 147 GLU B N 1
ATOM 2521 C CA . GLU B 1 147 ? 92.941 59.021 25.508 1.00 49.15 147 GLU B CA 1
ATOM 2522 C C . GLU B 1 147 ? 93.696 59.365 24.222 1.00 49.54 147 GLU B C 1
ATOM 2523 O O . GLU B 1 147 ? 94.844 59.746 24.262 1.00 50.66 147 GLU B O 1
ATOM 2529 N N . GLY B 1 148 ? 93.052 59.224 23.070 1.00 50.08 148 GLY B N 1
ATOM 2530 C CA . GLY B 1 148 ? 93.724 59.438 21.795 1.00 49.83 148 GLY B CA 1
ATOM 2531 C C . GLY B 1 148 ? 92.904 58.845 20.668 1.00 50.17 148 GLY B C 1
ATOM 2532 O O . GLY B 1 148 ? 91.912 58.171 20.904 1.00 49.63 148 GLY B O 1
ATOM 2533 N N . SER B 1 149 ? 93.305 59.140 19.439 1.00 50.68 149 SER B N 1
ATOM 2534 C CA . SER B 1 149 ? 92.689 58.563 18.272 1.00 50.86 149 SER B CA 1
ATOM 2535 C C . SER B 1 149 ? 93.770 58.164 17.277 1.00 50.92 149 SER B C 1
ATOM 2536 O O . SER B 1 149 ? 94.823 58.814 17.176 1.00 51.34 149 SER B O 1
ATOM 2539 N N . GLN B 1 150 ? 93.526 57.060 16.571 1.00 50.58 150 GLN B N 1
ATOM 2540 C CA . GLN B 1 150 ? 94.522 56.487 15.676 1.00 50.11 150 GLN B CA 1
ATOM 2541 C C . GLN B 1 150 ? 93.925 56.323 14.296 1.00 49.74 150 GLN B C 1
ATOM 2542 O O . GLN B 1 150 ? 92.905 55.676 14.130 1.00 48.86 150 GLN B O 1
ATOM 2548 N N . GLU B 1 151 ? 94.575 56.928 13.313 1.00 49.92 151 GLU B N 1
ATOM 2549 C CA . GLU B 1 151 ? 94.141 56.851 11.928 1.00 49.85 151 GLU B CA 1
ATOM 2550 C C . GLU B 1 151 ? 94.510 55.482 11.353 1.00 49.12 151 GLU B C 1
ATOM 2551 O O . GLU B 1 151 ? 95.557 54.927 11.682 1.00 48.89 151 GLU B O 1
ATOM 2557 N N . ARG B 1 152 ? 93.659 54.958 10.480 1.00 48.25 152 ARG B N 1
ATOM 2558 C CA . ARG B 1 152 ? 93.779 53.593 9.983 1.00 47.79 152 ARG B CA 1
ATOM 2559 C C . ARG B 1 152 ? 93.838 52.575 11.121 1.00 47.02 152 ARG B C 1
ATOM 2560 O O . ARG B 1 152 ? 94.522 51.575 11.033 1.00 46.12 152 ARG B O 1
ATOM 2568 N N . GLY B 1 153 ? 93.074 52.811 12.177 1.00 46.65 153 GLY B N 1
ATOM 2569 C CA . GLY B 1 153 ? 92.934 51.820 13.222 1.00 46.68 153 GLY B CA 1
ATOM 2570 C C . GLY B 1 153 ? 92.162 50.552 12.851 1.00 46.10 153 GLY B C 1
ATOM 2571 O O . GLY B 1 153 ? 92.248 49.539 13.560 1.00 45.17 153 GLY B O 1
ATOM 2572 N N . ALA B 1 154 ? 91.395 50.625 11.763 1.00 46.07 154 ALA B N 1
ATOM 2573 C CA . ALA B 1 154 ? 90.581 49.530 11.277 1.00 46.66 154 ALA B CA 1
ATOM 2574 C C . ALA B 1 154 ? 90.423 49.669 9.768 1.00 46.88 154 ALA B C 1
ATOM 2575 O O . ALA B 1 154 ? 90.497 50.766 9.239 1.00 45.90 154 ALA B O 1
ATOM 2577 N N . TYR B 1 155 ? 90.177 48.546 9.100 1.00 48.14 155 TYR B N 1
ATOM 2578 C CA . TYR B 1 155 ? 89.894 48.499 7.679 1.00 49.01 155 TYR B CA 1
ATOM 2579 C C . TYR B 1 155 ? 88.524 47.807 7.507 1.00 49.93 155 TYR B C 1
ATOM 2580 O O . TYR B 1 155 ? 88.285 46.758 8.094 1.00 48.79 155 TYR B O 1
ATOM 2589 N N . ILE B 1 156 ? 87.610 48.462 6.784 1.00 51.31 156 ILE B N 1
ATOM 2590 C CA . ILE B 1 156 ? 86.277 47.938 6.510 1.00 52.70 156 ILE B CA 1
ATOM 2591 C C . ILE B 1 156 ? 85.922 48.043 5.007 1.00 54.38 156 ILE B C 1
ATOM 2592 O O . ILE B 1 156 ? 86.563 48.794 4.245 1.00 53.52 156 ILE B O 1
ATOM 2597 N N . GLU B 1 157 ? 84.919 47.265 4.603 1.00 56.22 157 GLU B N 1
ATOM 2598 C CA . GLU B 1 157 ? 84.268 47.391 3.292 1.00 58.40 157 GLU B CA 1
ATOM 2599 C C . GLU B 1 157 ? 85.245 47.209 2.143 1.00 59.85 157 GLU B C 1
ATOM 2600 O O . GLU B 1 157 ? 85.143 47.887 1.106 1.00 60.29 157 GLU B O 1
ATOM 2606 N N . GLU B 1 158 ? 86.193 46.289 2.349 1.00 61.58 158 GLU B N 1
ATOM 2607 C CA . GLU B 1 158 ? 87.290 46.034 1.412 1.00 62.24 158 GLU B CA 1
ATOM 2608 C C . GLU B 1 158 ? 87.664 47.298 0.622 1.00 62.85 158 GLU B C 1
ATOM 2609 O O . GLU B 1 158 ? 87.463 47.374 -0.600 1.00 64.50 158 GLU B O 1
ATOM 2615 N N . GLY B 1 159 ? 88.192 48.294 1.331 1.00 62.06 159 GLY B N 1
ATOM 2616 C CA . GLY B 1 159 ? 88.571 49.570 0.702 1.00 60.74 159 GLY B CA 1
ATOM 2617 C C . GLY B 1 159 ? 88.823 50.739 1.641 1.00 60.00 159 GLY B C 1
ATOM 2618 O O . GLY B 1 159 ? 89.581 51.641 1.304 1.00 59.92 159 GLY B O 1
ATOM 2619 N N . LYS B 1 160 ? 88.201 50.736 2.815 1.00 58.52 160 LYS B N 1
ATOM 2620 C CA . LYS B 1 160 ? 88.166 51.927 3.648 1.00 57.58 160 LYS B CA 1
ATOM 2621 C C . LYS B 1 160 ? 88.923 51.794 4.984 1.00 55.64 160 LYS B C 1
ATOM 2622 O O . LYS B 1 160 ? 88.682 50.861 5.744 1.00 55.26 160 LYS B O 1
ATOM 2628 N N . PHE B 1 161 ? 89.799 52.758 5.272 1.00 53.36 161 PHE B N 1
ATOM 2629 C CA . PHE B 1 161 ? 90.419 52.881 6.584 1.00 52.13 161 PHE B CA 1
ATOM 2630 C C . PHE B 1 161 ? 89.615 53.840 7.393 1.00 50.91 161 PHE B C 1
ATOM 2631 O O . PHE B 1 161 ? 89.184 54.869 6.885 1.00 51.08 161 PHE B O 1
ATOM 2639 N N . ILE B 1 162 ? 89.399 53.501 8.657 1.00 49.46 162 ILE B N 1
ATOM 2640 C CA . ILE B 1 162 ? 88.671 54.367 9.565 1.00 48.26 162 ILE B CA 1
ATOM 2641 C C . ILE B 1 162 ? 89.477 54.539 10.862 1.00 47.98 162 ILE B C 1
ATOM 2642 O O . ILE B 1 162 ? 90.409 53.784 11.139 1.00 48.32 162 ILE B O 1
ATOM 2647 N N . ASP B 1 163 ? 89.118 55.545 11.639 1.00 47.10 163 ASP B N 1
ATOM 2648 C CA . ASP B 1 163 ? 89.774 55.867 12.886 1.00 46.80 163 ASP B CA 1
ATOM 2649 C C . ASP B 1 163 ? 89.237 55.063 14.051 1.00 46.41 163 ASP B C 1
ATOM 2650 O O . ASP B 1 163 ? 88.034 54.702 14.092 1.00 44.74 163 ASP B O 1
ATOM 2655 N N . VAL B 1 164 ? 90.123 54.844 15.029 1.00 45.27 164 VAL B N 1
ATOM 2656 C CA . VAL B 1 164 ? 89.737 54.273 16.316 1.00 45.21 164 VAL B CA 1
ATOM 2657 C C . VAL B 1 164 ? 90.098 55.204 17.470 1.00 45.52 164 VAL B C 1
ATOM 2658 O O . VAL B 1 164 ? 91.043 55.998 17.371 1.00 46.30 164 VAL B O 1
ATOM 2662 N N . TYR B 1 165 ? 89.378 55.072 18.579 1.00 46.09 165 TYR B N 1
ATOM 2663 C CA . TYR B 1 165 ? 89.733 55.758 19.820 1.00 46.72 165 TYR B CA 1
ATOM 2664 C C . TYR B 1 165 ? 90.451 54.787 20.721 1.00 46.62 165 TYR B C 1
ATOM 2665 O O . TYR B 1 165 ? 89.987 53.678 20.899 1.00 46.05 165 TYR B O 1
ATOM 2674 N N . LEU B 1 166 ? 91.531 55.254 21.339 1.00 46.32 166 LEU B N 1
ATOM 2675 C CA . LEU B 1 166 ? 92.120 54.608 22.514 1.00 46.37 166 LEU B CA 1
ATOM 2676 C C . LEU B 1 166 ? 91.280 55.057 23.687 1.00 45.99 166 LEU B C 1
ATOM 2677 O O . LEU B 1 166 ? 91.097 56.273 23.863 1.00 46.02 166 LEU B O 1
ATOM 2682 N N . MET B 1 167 ? 90.740 54.107 24.462 1.00 45.37 167 MET B N 1
ATOM 2683 C CA . MET B 1 167 ? 89.935 54.417 25.654 1.00 45.46 167 MET B CA 1
ATOM 2684 C C . MET B 1 167 ? 90.515 53.706 26.902 1.00 46.59 167 MET B C 1
ATOM 2685 O O . MET B 1 167 ? 91.027 52.580 26.802 1.00 46.73 167 MET B O 1
ATOM 2690 N N . GLY B 1 168 ? 90.448 54.364 28.066 1.00 46.71 168 GLY B N 1
ATOM 2691 C CA . GLY B 1 168 ? 90.978 53.805 29.295 1.00 46.57 168 GLY B CA 1
ATOM 2692 C C . GLY B 1 168 ? 90.240 54.169 30.570 1.00 47.21 168 GLY B C 1
ATOM 2693 O O . GLY B 1 168 ? 89.557 55.198 30.655 1.00 47.54 168 GLY B O 1
ATOM 2694 N N . LYS B 1 169 ? 90.391 53.322 31.581 1.00 47.81 169 LYS B N 1
ATOM 2695 C CA . LYS B 1 169 ? 89.819 53.572 32.890 1.00 48.34 169 LYS B CA 1
ATOM 2696 C C . LYS B 1 169 ? 90.791 53.053 33.932 1.00 48.27 169 LYS B C 1
ATOM 2697 O O . LYS B 1 169 ? 91.202 51.892 33.874 1.00 48.26 169 LYS B O 1
ATOM 2703 N N . LEU B 1 170 ? 91.177 53.920 34.861 1.00 48.88 170 LEU B N 1
ATOM 2704 C CA . LEU B 1 170 ? 92.011 53.529 36.022 1.00 49.49 170 LEU B CA 1
ATOM 2705 C C . LEU B 1 170 ? 91.099 52.937 37.101 1.00 49.68 170 LEU B C 1
ATOM 2706 O O . LEU B 1 170 ? 90.003 53.455 37.302 1.00 50.27 170 LEU B O 1
ATOM 2711 N N . ILE B 1 171 ? 91.519 51.869 37.785 1.00 50.00 171 ILE B N 1
ATOM 2712 C CA . ILE B 1 171 ? 90.644 51.206 38.789 1.00 49.87 171 ILE B CA 1
ATOM 2713 C C . ILE B 1 171 ? 91.306 50.878 40.152 1.00 50.21 171 ILE B C 1
ATOM 2714 O O . ILE B 1 171 ? 92.509 50.548 40.211 1.00 51.58 171 ILE B O 1
ATOM 2719 N N . MET C 1 1 ? 138.595 54.134 14.975 1.00 65.72 1 MET C N 1
ATOM 2720 C CA . MET C 1 1 ? 137.242 53.501 15.094 1.00 65.68 1 MET C CA 1
ATOM 2721 C C . MET C 1 1 ? 136.972 52.396 14.034 1.00 64.63 1 MET C C 1
ATOM 2722 O O . MET C 1 1 ? 136.952 52.675 12.824 1.00 64.58 1 MET C O 1
ATOM 2727 N N . GLU C 1 2 ? 136.753 51.164 14.526 1.00 62.52 2 GLU C N 1
ATOM 2728 C CA . GLU C 1 2 ? 136.723 49.942 13.714 1.00 61.13 2 GLU C CA 1
ATOM 2729 C C . GLU C 1 2 ? 135.506 49.041 14.047 1.00 59.83 2 GLU C C 1
ATOM 2730 O O . GLU C 1 2 ? 135.179 48.861 15.229 1.00 60.23 2 GLU C O 1
ATOM 2736 N N . TYR C 1 3 ? 134.860 48.467 13.022 1.00 57.29 3 TYR C N 1
ATOM 2737 C CA . TYR C 1 3 ? 133.770 47.503 13.232 1.00 55.69 3 TYR C CA 1
ATOM 2738 C C . TYR C 1 3 ? 133.266 46.859 11.944 1.00 54.38 3 TYR C C 1
ATOM 2739 O O . TYR C 1 3 ? 133.482 47.382 10.849 1.00 53.31 3 TYR C O 1
ATOM 2748 N N . GLU C 1 4 ? 132.606 45.709 12.096 1.00 53.15 4 GLU C N 1
ATOM 2749 C CA . GLU C 1 4 ? 131.765 45.171 11.037 1.00 53.27 4 GLU C CA 1
ATOM 2750 C C . GLU C 1 4 ? 130.340 45.076 11.504 1.00 50.32 4 GLU C C 1
ATOM 2751 O O . GLU C 1 4 ? 130.062 44.713 12.643 1.00 49.05 4 GLU C O 1
ATOM 2757 N N . LEU C 1 5 ? 129.468 45.414 10.566 1.00 48.51 5 LEU C N 1
ATOM 2758 C CA . LEU C 1 5 ? 128.049 45.508 10.758 1.00 47.45 5 LEU C CA 1
ATOM 2759 C C . LEU C 1 5 ? 127.447 44.654 9.691 1.00 47.15 5 LEU C C 1
ATOM 2760 O O . LEU C 1 5 ? 127.864 44.736 8.543 1.00 46.69 5 LEU C O 1
ATOM 2765 N N . LEU C 1 6 ? 126.498 43.805 10.087 1.00 47.02 6 LEU C N 1
ATOM 2766 C CA . LEU C 1 6 ? 125.621 43.098 9.169 1.00 46.73 6 LEU C CA 1
ATOM 2767 C C . LEU C 1 6 ? 124.210 43.345 9.668 1.00 46.69 6 LEU C C 1
ATOM 2768 O O . LEU C 1 6 ? 123.960 43.204 10.859 1.00 46.52 6 LEU C O 1
ATOM 2773 N N . ILE C 1 7 ? 123.322 43.773 8.771 1.00 46.49 7 ILE C N 1
ATOM 2774 C CA . ILE C 1 7 ? 121.881 43.813 9.045 1.00 47.02 7 ILE C CA 1
ATOM 2775 C C . ILE C 1 7 ? 121.197 42.884 8.069 1.00 46.86 7 ILE C C 1
ATOM 2776 O O . ILE C 1 7 ? 121.399 42.996 6.868 1.00 48.06 7 ILE C O 1
ATOM 2781 N N . ARG C 1 8 ? 120.419 41.952 8.587 1.00 47.08 8 ARG C N 1
ATOM 2782 C CA . ARG C 1 8 ? 119.676 41.032 7.748 1.00 47.07 8 ARG C CA 1
ATOM 2783 C C . ARG C 1 8 ? 118.468 40.493 8.472 1.00 47.45 8 ARG C C 1
ATOM 2784 O O . ARG C 1 8 ? 118.356 40.567 9.713 1.00 47.05 8 ARG C O 1
ATOM 2792 N N . GLU C 1 9 ? 117.572 39.911 7.684 1.00 48.08 9 GLU C N 1
ATOM 2793 C CA . GLU C 1 9 ? 116.426 39.225 8.234 1.00 48.33 9 GLU C CA 1
ATOM 2794 C C . GLU C 1 9 ? 116.885 38.031 9.075 1.00 48.01 9 GLU C C 1
ATOM 2795 O O . GLU C 1 9 ? 117.806 37.316 8.699 1.00 47.29 9 GLU C O 1
ATOM 2801 N N . ALA C 1 10 ? 116.254 37.864 10.237 1.00 48.22 10 ALA C N 1
ATOM 2802 C CA . ALA C 1 10 ? 116.520 36.751 11.121 1.00 48.61 10 ALA C CA 1
ATOM 2803 C C . ALA C 1 10 ? 116.153 35.461 10.412 1.00 49.15 10 ALA C C 1
ATOM 2804 O O . ALA C 1 10 ? 115.184 35.420 9.641 1.00 48.73 10 ALA C O 1
ATOM 2806 N N . GLU C 1 11 ? 116.955 34.432 10.684 1.00 49.59 11 GLU C N 1
ATOM 2807 C CA . GLU C 1 11 ? 116.775 33.074 10.194 1.00 50.94 11 GLU C CA 1
ATOM 2808 C C . GLU C 1 11 ? 116.695 32.162 11.423 1.00 50.73 11 GLU C C 1
ATOM 2809 O O . GLU C 1 11 ? 117.155 32.537 12.499 1.00 49.79 11 GLU C O 1
ATOM 2815 N N . PRO C 1 12 ? 116.096 30.970 11.279 1.00 51.86 12 PRO C N 1
ATOM 2816 C CA . PRO C 1 12 ? 115.903 30.136 12.479 1.00 51.87 12 PRO C CA 1
ATOM 2817 C C . PRO C 1 12 ? 117.179 29.690 13.197 1.00 51.24 12 PRO C C 1
ATOM 2818 O O . PRO C 1 12 ? 117.135 29.434 14.416 1.00 50.27 12 PRO C O 1
ATOM 2822 N N . LYS C 1 13 ? 118.298 29.640 12.471 1.00 51.28 13 LYS C N 1
ATOM 2823 C CA . LYS C 1 13 ? 119.604 29.370 13.077 1.00 51.22 13 LYS C CA 1
ATOM 2824 C C . LYS C 1 13 ? 120.041 30.448 14.080 1.00 50.72 13 LYS C C 1
ATOM 2825 O O . LYS C 1 13 ? 120.971 30.223 14.866 1.00 49.88 13 LYS C O 1
ATOM 2831 N N . ASP C 1 14 ? 119.417 31.632 14.003 1.00 49.75 14 ASP C N 1
ATOM 2832 C CA . ASP C 1 14 ? 119.701 32.735 14.931 1.00 48.67 14 ASP C CA 1
ATOM 2833 C C . ASP C 1 14 ? 119.061 32.600 16.324 1.00 47.54 14 ASP C C 1
ATOM 2834 O O . ASP C 1 14 ? 119.360 33.367 17.210 1.00 47.65 14 ASP C O 1
ATOM 2839 N N . ALA C 1 15 ? 118.181 31.628 16.503 1.00 46.85 15 ALA C N 1
ATOM 2840 C CA . ALA C 1 15 ? 117.306 31.545 17.665 1.00 46.32 15 ALA C CA 1
ATOM 2841 C C . ALA C 1 15 ? 117.977 31.575 19.050 1.00 45.62 15 ALA C C 1
ATOM 2842 O O . ALA C 1 15 ? 117.579 32.364 19.907 1.00 44.97 15 ALA C O 1
ATOM 2844 N N . ALA C 1 16 ? 118.978 30.724 19.274 1.00 45.11 16 ALA C N 1
ATOM 2845 C CA . ALA C 1 16 ? 119.692 30.670 20.569 1.00 44.88 16 ALA C CA 1
ATOM 2846 C C . ALA C 1 16 ? 120.424 31.998 20.889 1.00 44.79 16 ALA C C 1
ATOM 2847 O O . ALA C 1 16 ? 120.398 32.467 22.043 1.00 43.73 16 ALA C O 1
ATOM 2849 N N . GLU C 1 17 ? 121.062 32.579 19.865 1.00 44.48 17 GLU C N 1
ATOM 2850 C CA . GLU C 1 17 ? 121.751 33.860 19.985 1.00 45.48 17 GLU C CA 1
ATOM 2851 C C . GLU C 1 17 ? 120.775 34.994 20.307 1.00 44.05 17 GLU C C 1
ATOM 2852 O O . GLU C 1 17 ? 121.088 35.868 21.087 1.00 44.48 17 GLU C O 1
ATOM 2858 N N . LEU C 1 18 ? 119.602 34.970 19.698 1.00 43.66 18 LEU C N 1
ATOM 2859 C CA . LEU C 1 18 ? 118.586 36.016 19.890 1.00 43.20 18 LEU C CA 1
ATOM 2860 C C . LEU C 1 18 ? 117.998 35.959 21.276 1.00 42.51 18 LEU C C 1
ATOM 2861 O O . LEU C 1 18 ? 117.817 36.988 21.920 1.00 42.55 18 LEU C O 1
ATOM 2866 N N . VAL C 1 19 ? 117.677 34.747 21.720 1.00 41.23 19 VAL C N 1
ATOM 2867 C CA . VAL C 1 19 ? 117.182 34.550 23.067 1.00 40.78 19 VAL C CA 1
ATOM 2868 C C . VAL C 1 19 ? 118.185 35.099 24.080 1.00 39.53 19 VAL C C 1
ATOM 2869 O O . VAL C 1 19 ? 117.792 35.837 24.964 1.00 39.04 19 VAL C O 1
ATOM 2873 N N . ALA C 1 20 ? 119.466 34.751 23.908 1.00 39.81 20 ALA C N 1
ATOM 2874 C CA . ALA C 1 20 ? 120.556 35.193 24.789 1.00 39.81 20 ALA C CA 1
ATOM 2875 C C . ALA C 1 20 ? 120.697 36.725 24.796 1.00 39.66 20 ALA C C 1
ATOM 2876 O O . ALA C 1 20 ? 120.821 37.345 25.860 1.00 38.97 20 ALA C O 1
ATOM 2878 N N . PHE C 1 21 ? 120.636 37.330 23.603 1.00 39.84 21 PHE C N 1
ATOM 2879 C CA . PHE C 1 21 ? 120.661 38.804 23.454 1.00 39.13 21 PHE C CA 1
ATOM 2880 C C . PHE C 1 21 ? 119.499 39.523 24.141 1.00 38.50 21 PHE C C 1
ATOM 2881 O O . PHE C 1 21 ? 119.693 40.557 24.786 1.00 38.18 21 PHE C O 1
ATOM 2889 N N . LEU C 1 22 ? 118.288 39.009 23.981 1.00 38.36 22 LEU C N 1
ATOM 2890 C CA . LEU C 1 22 ? 117.132 39.622 24.628 1.00 38.43 22 LEU C CA 1
ATOM 2891 C C . LEU C 1 22 ? 117.190 39.467 26.150 1.00 38.15 22 LEU C C 1
ATOM 2892 O O . LEU C 1 22 ? 116.806 40.369 26.860 1.00 38.83 22 LEU C O 1
ATOM 2897 N N . ASN C 1 23 ? 117.680 38.341 26.650 1.00 37.99 23 ASN C N 1
ATOM 2898 C CA . ASN C 1 23 ? 117.911 38.209 28.072 1.00 38.48 23 ASN C CA 1
ATOM 2899 C C . ASN C 1 23 ? 118.993 39.162 28.576 1.00 38.89 23 ASN C C 1
ATOM 2900 O O . ASN C 1 23 ? 118.896 39.688 29.687 1.00 38.50 23 ASN C O 1
ATOM 2905 N N . ARG C 1 24 ? 120.030 39.373 27.771 1.00 39.25 24 ARG C N 1
ATOM 2906 C CA . ARG C 1 24 ? 121.034 40.355 28.121 1.00 40.10 24 ARG C CA 1
ATOM 2907 C C . ARG C 1 24 ? 120.429 41.774 28.197 1.00 39.71 24 ARG C C 1
ATOM 2908 O O . ARG C 1 24 ? 120.598 42.475 29.196 1.00 39.84 24 ARG C O 1
ATOM 2916 N N . VAL C 1 25 ? 119.690 42.184 27.185 1.00 39.61 25 VAL C N 1
ATOM 2917 C CA . VAL C 1 25 ? 119.091 43.532 27.195 1.00 41.06 25 VAL C CA 1
ATOM 2918 C C . VAL C 1 25 ? 118.008 43.725 28.253 1.00 41.27 25 VAL C C 1
ATOM 2919 O O . VAL C 1 25 ? 117.837 44.843 28.757 1.00 40.82 25 VAL C O 1
ATOM 2923 N N . SER C 1 26 ? 117.310 42.641 28.614 1.00 42.13 26 SER C N 1
ATOM 2924 C CA . SER C 1 26 ? 116.361 42.640 29.750 1.00 42.77 26 SER C CA 1
ATOM 2925 C C . SER C 1 26 ? 116.959 43.168 31.055 1.00 43.00 26 SER C C 1
ATOM 2926 O O . SER C 1 26 ? 116.256 43.796 31.836 1.00 43.34 26 SER C O 1
ATOM 2929 N N . LEU C 1 27 ? 118.245 42.888 31.265 1.00 42.93 27 LEU C N 1
ATOM 2930 C CA . LEU C 1 27 ? 118.963 43.234 32.488 1.00 44.44 27 LEU C CA 1
ATOM 2931 C C . LEU C 1 27 ? 119.604 44.621 32.405 1.00 45.15 27 LEU C C 1
ATOM 2932 O O . LEU C 1 27 ? 120.099 45.140 33.402 1.00 45.84 27 LEU C O 1
ATOM 2937 N N . GLU C 1 28 ? 119.613 45.216 31.216 1.00 46.44 28 GLU C N 1
ATOM 2938 C CA . GLU C 1 28 ? 120.218 46.550 31.017 1.00 47.07 28 GLU C CA 1
ATOM 2939 C C . GLU C 1 28 ? 119.279 47.737 31.345 1.00 47.64 28 GLU C C 1
ATOM 2940 O O . GLU C 1 28 ? 119.717 48.736 31.897 1.00 48.25 28 GLU C O 1
ATOM 2946 N N . THR C 1 29 ? 118.010 47.650 30.990 1.00 48.39 29 THR C N 1
ATOM 2947 C CA . THR C 1 29 ? 117.084 48.746 31.277 1.00 49.22 29 THR C CA 1
ATOM 2948 C C . THR C 1 29 ? 115.744 48.216 31.715 1.00 49.40 29 THR C C 1
ATOM 2949 O O . THR C 1 29 ? 115.466 47.050 31.522 1.00 49.01 29 THR C O 1
ATOM 2953 N N . ASP C 1 30 ? 114.920 49.093 32.288 1.00 50.08 30 ASP C N 1
ATOM 2954 C CA . ASP C 1 30 ? 113.486 48.827 32.462 1.00 50.95 30 ASP C CA 1
ATOM 2955 C C . ASP C 1 30 ? 112.604 49.739 31.577 1.00 50.64 30 ASP C C 1
ATOM 2956 O O . ASP C 1 30 ? 111.505 50.100 31.976 1.00 50.17 30 ASP C O 1
ATOM 2961 N N . PHE C 1 31 ? 113.070 50.041 30.361 1.00 50.85 31 PHE C N 1
ATOM 2962 C CA . PHE C 1 31 ? 112.286 50.806 29.371 1.00 51.30 31 PHE C CA 1
ATOM 2963 C C . PHE C 1 31 ? 111.263 50.033 28.496 1.00 51.85 31 PHE C C 1
ATOM 2964 O O . PHE C 1 31 ? 110.356 50.644 27.908 1.00 51.47 31 PHE C O 1
ATOM 2972 N N . THR C 1 32 ? 111.405 48.714 28.414 1.00 51.55 32 THR C N 1
ATOM 2973 C CA . THR C 1 32 ? 110.557 47.864 27.590 1.00 51.92 32 THR C CA 1
ATOM 2974 C C . THR C 1 32 ? 109.807 47.027 28.625 1.00 51.86 32 THR C C 1
ATOM 2975 O O . THR C 1 32 ? 110.116 47.152 29.826 1.00 51.34 32 THR C O 1
ATOM 2979 N N . SER C 1 33 ? 108.869 46.170 28.211 1.00 51.45 33 SER C N 1
ATOM 2980 C CA . SER C 1 33 ? 108.275 45.211 29.183 1.00 51.62 33 SER C CA 1
ATOM 2981 C C . SER C 1 33 ? 109.209 44.078 29.586 1.00 50.86 33 SER C C 1
ATOM 2982 O O . SER C 1 33 ? 108.846 43.262 30.432 1.00 50.49 33 SER C O 1
ATOM 2985 N N . LEU C 1 34 ? 110.409 44.039 29.001 1.00 50.37 34 LEU C N 1
ATOM 2986 C CA . LEU C 1 34 ? 111.417 43.095 29.423 1.00 49.76 34 LEU C CA 1
ATOM 2987 C C . LEU C 1 34 ? 111.853 43.472 30.810 1.00 49.23 34 LEU C C 1
ATOM 2988 O O . LEU C 1 34 ? 112.095 44.637 31.067 1.00 49.78 34 LEU C O 1
ATOM 2993 N N . ASP C 1 35 ? 111.943 42.483 31.697 1.00 49.07 35 ASP C N 1
ATOM 2994 C CA . ASP C 1 35 ? 112.497 42.659 33.037 1.00 48.94 35 ASP C CA 1
ATOM 2995 C C . ASP C 1 35 ? 113.480 41.556 33.352 1.00 48.75 35 ASP C C 1
ATOM 2996 O O . ASP C 1 35 ? 113.930 40.869 32.451 1.00 49.05 35 ASP C O 1
ATOM 3001 N N . GLY C 1 36 ? 113.872 41.413 34.616 1.00 48.56 36 GLY C N 1
ATOM 3002 C CA . GLY C 1 36 ? 114.880 40.441 35.004 1.00 47.78 36 GLY C CA 1
ATOM 3003 C C . GLY C 1 36 ? 114.476 38.984 34.843 1.00 47.34 36 GLY C C 1
ATOM 3004 O O . GLY C 1 36 ? 115.341 38.081 34.884 1.00 47.09 36 GLY C O 1
ATOM 3005 N N . ASP C 1 37 ? 113.172 38.755 34.685 1.00 46.99 37 ASP C N 1
ATOM 3006 C CA . ASP C 1 37 ? 112.639 37.434 34.319 1.00 46.86 37 ASP C CA 1
ATOM 3007 C C . ASP C 1 37 ? 112.984 37.072 32.883 1.00 46.70 37 ASP C C 1
ATOM 3008 O O . ASP C 1 37 ? 112.926 35.895 32.499 1.00 47.14 37 ASP C O 1
ATOM 3013 N N . GLY C 1 38 ? 113.336 38.078 32.089 1.00 46.01 38 GLY C N 1
ATOM 3014 C CA . GLY C 1 38 ? 113.858 37.848 30.749 1.00 46.11 38 GLY C CA 1
ATOM 3015 C C . GLY C 1 38 ? 112.792 37.603 29.711 1.00 45.21 38 GLY C C 1
ATOM 3016 O O . GLY C 1 38 ? 111.643 37.899 29.939 1.00 45.48 38 GLY C O 1
ATOM 3017 N N . ILE C 1 39 ? 113.205 37.065 28.574 1.00 45.42 39 ILE C N 1
ATOM 3018 C CA . ILE C 1 39 ? 112.340 36.853 27.433 1.00 46.82 39 ILE C CA 1
ATOM 3019 C C . ILE C 1 39 ? 111.366 35.646 27.622 1.00 47.38 39 ILE C C 1
ATOM 3020 O O . ILE C 1 39 ? 110.304 35.601 26.981 1.00 47.71 39 ILE C O 1
ATOM 3025 N N . LEU C 1 40 ? 111.728 34.709 28.511 1.00 47.62 40 LEU C N 1
ATOM 3026 C CA . LEU C 1 40 ? 110.903 33.527 28.859 1.00 47.88 40 LEU C CA 1
ATOM 3027 C C . LEU C 1 40 ? 110.497 32.688 27.627 1.00 48.36 40 LEU C C 1
ATOM 3028 O O . LEU C 1 40 ? 109.343 32.292 27.460 1.00 48.68 40 LEU C O 1
ATOM 3033 N N . LEU C 1 41 ? 111.463 32.468 26.748 1.00 48.37 41 LEU C N 1
ATOM 3034 C CA . LEU C 1 41 ? 111.261 31.668 25.571 1.00 48.49 41 LEU C CA 1
ATOM 3035 C C . LEU C 1 41 ? 112.503 30.844 25.394 1.00 47.84 41 LEU C C 1
ATOM 3036 O O . LEU C 1 41 ? 113.616 31.370 25.475 1.00 47.83 41 LEU C O 1
ATOM 3041 N N . THR C 1 42 ? 112.311 29.545 25.179 1.00 47.47 42 THR C N 1
ATOM 3042 C CA . THR C 1 42 ? 113.411 28.659 24.847 1.00 47.15 42 THR C CA 1
ATOM 3043 C C . THR C 1 42 ? 113.835 28.923 23.411 1.00 46.94 42 THR C C 1
ATOM 3044 O O . THR C 1 42 ? 113.098 29.518 22.637 1.00 47.19 42 THR C O 1
ATOM 3048 N N . SER C 1 43 ? 115.022 28.443 23.062 1.00 47.48 43 SER C N 1
ATOM 3049 C CA . SER C 1 43 ? 115.563 28.611 21.727 1.00 47.77 43 SER C CA 1
ATOM 3050 C C . SER C 1 43 ? 114.653 27.952 20.677 1.00 48.13 43 SER C C 1
ATOM 3051 O O . SER C 1 43 ? 114.561 28.424 19.543 1.00 47.40 43 SER C O 1
ATOM 3054 N N . GLU C 1 44 ? 113.966 26.882 21.070 1.00 48.82 44 GLU C N 1
ATOM 3055 C CA . GLU C 1 44 ? 113.101 26.148 20.136 1.00 49.37 44 GLU C CA 1
ATOM 3056 C C . GLU C 1 44 ? 111.815 26.931 19.951 1.00 48.94 44 GLU C C 1
ATOM 3057 O O . GLU C 1 44 ? 111.296 27.058 18.822 1.00 48.82 44 GLU C O 1
ATOM 3063 N N . GLU C 1 45 ? 111.317 27.508 21.036 1.00 47.81 45 GLU C N 1
ATOM 3064 C CA . GLU C 1 45 ? 110.216 28.437 20.897 1.00 48.26 45 GLU C CA 1
ATOM 3065 C C . GLU C 1 45 ? 110.566 29.616 19.978 1.00 47.69 45 GLU C C 1
ATOM 3066 O O . GLU C 1 45 ? 109.750 29.984 19.125 1.00 47.94 45 GLU C O 1
ATOM 3072 N N . MET C 1 46 ? 111.761 30.193 20.132 1.00 47.18 46 MET C N 1
ATOM 3073 C CA . MET C 1 46 ? 112.166 31.340 19.305 1.00 47.44 46 MET C CA 1
ATOM 3074 C C . MET C 1 46 ? 112.338 30.943 17.853 1.00 47.79 46 MET C C 1
ATOM 3075 O O . MET C 1 46 ? 112.048 31.721 16.944 1.00 47.71 46 MET C O 1
ATOM 3080 N N . GLU C 1 47 ? 112.813 29.725 17.634 1.00 49.45 47 GLU C N 1
ATOM 3081 C CA . GLU C 1 47 ? 112.985 29.198 16.284 1.00 50.32 47 GLU C CA 1
ATOM 3082 C C . GLU C 1 47 ? 111.642 29.103 15.542 1.00 50.00 47 GLU C C 1
ATOM 3083 O O . GLU C 1 47 ? 111.555 29.433 14.365 1.00 49.92 47 GLU C O 1
ATOM 3089 N N . ILE C 1 48 ? 110.606 28.679 16.247 1.00 49.63 48 ILE C N 1
ATOM 3090 C CA . ILE C 1 48 ? 109.236 28.632 15.707 1.00 50.21 48 ILE C CA 1
ATOM 3091 C C . ILE C 1 48 ? 108.724 30.045 15.376 1.00 50.10 48 ILE C C 1
ATOM 3092 O O . ILE C 1 48 ? 108.159 30.282 14.305 1.00 50.58 48 ILE C O 1
ATOM 3097 N N . PHE C 1 49 ? 108.965 30.983 16.285 1.00 49.29 49 PHE C N 1
ATOM 3098 C CA . PHE C 1 49 ? 108.646 32.381 16.034 1.00 49.36 49 PHE C CA 1
ATOM 3099 C C . PHE C 1 49 ? 109.360 32.927 14.786 1.00 49.13 49 PHE C C 1
ATOM 3100 O O . PHE C 1 49 ? 108.728 33.566 13.946 1.00 48.81 49 PHE C O 1
ATOM 3108 N N . LEU C 1 50 ? 110.652 32.651 14.648 1.00 49.05 50 LEU C N 1
ATOM 3109 C CA . LEU C 1 50 ? 111.427 33.224 13.564 1.00 49.39 50 LEU C CA 1
ATOM 3110 C C . LEU C 1 50 ? 111.057 32.651 12.198 1.00 49.84 50 LEU C C 1
ATOM 3111 O O . LEU C 1 50 ? 111.155 33.352 11.171 1.00 48.70 50 LEU C O 1
ATOM 3116 N N . ASN C 1 51 ? 110.651 31.384 12.188 1.00 50.71 51 ASN C N 1
ATOM 3117 C CA . ASN C 1 51 ? 110.148 30.740 10.981 1.00 51.88 51 ASN C CA 1
ATOM 3118 C C . ASN C 1 51 ? 108.840 31.380 10.566 1.00 52.39 51 ASN C C 1
ATOM 3119 O O . ASN C 1 51 ? 108.674 31.698 9.389 1.00 52.94 51 ASN C O 1
ATOM 3124 N N . LYS C 1 52 ? 107.938 31.612 11.527 1.00 52.81 52 LYS C N 1
ATOM 3125 C CA . LYS C 1 52 ? 106.656 32.330 11.234 1.00 52.92 52 LYS C CA 1
ATOM 3126 C C . LYS C 1 52 ? 106.941 33.714 10.665 1.00 52.00 52 LYS C C 1
ATOM 3127 O O . LYS C 1 52 ? 106.329 34.121 9.679 1.00 51.47 52 LYS C O 1
ATOM 3133 N N . GLN C 1 53 ? 107.878 34.438 11.268 1.00 51.07 53 GLN C N 1
ATOM 3134 C CA . GLN C 1 53 ? 108.158 35.786 10.789 1.00 50.72 53 GLN C CA 1
ATOM 3135 C C . GLN C 1 53 ? 108.601 35.755 9.320 1.00 50.48 53 GLN C C 1
ATOM 3136 O O . GLN C 1 53 ? 108.216 36.626 8.522 1.00 48.93 53 GLN C O 1
ATOM 3142 N N . ALA C 1 54 ? 109.431 34.760 8.981 1.00 51.12 54 ALA C N 1
ATOM 3143 C CA . ALA C 1 54 ? 110.086 34.704 7.670 1.00 51.56 54 ALA C CA 1
ATOM 3144 C C . ALA C 1 54 ? 109.062 34.344 6.614 1.00 52.04 54 ALA C C 1
ATOM 3145 O O . ALA C 1 54 ? 109.131 34.814 5.481 1.00 52.24 54 ALA C O 1
ATOM 3147 N N . SER C 1 55 ? 108.076 33.545 7.001 1.00 52.92 55 SER C N 1
ATOM 3148 C CA . SER C 1 55 ? 107.074 33.116 6.056 1.00 53.16 55 SER C CA 1
ATOM 3149 C C . SER C 1 55 ? 105.943 34.142 5.918 1.00 53.50 55 SER C C 1
ATOM 3150 O O . SER C 1 55 ? 105.254 34.145 4.903 1.00 54.07 55 SER C O 1
ATOM 3153 N N . SER C 1 56 ? 105.789 35.029 6.908 1.00 52.80 56 SER C N 1
ATOM 3154 C CA . SER C 1 56 ? 104.666 35.972 6.945 1.00 52.54 56 SER C CA 1
ATOM 3155 C C . SER C 1 56 ? 104.919 37.152 6.030 1.00 52.28 56 SER C C 1
ATOM 3156 O O . SER C 1 56 ? 106.060 37.607 5.878 1.00 52.38 56 SER C O 1
ATOM 3159 N N . ASP C 1 57 ? 103.861 37.659 5.410 1.00 51.30 57 ASP C N 1
ATOM 3160 C CA . ASP C 1 57 ? 104.019 38.735 4.427 1.00 50.99 57 ASP C CA 1
ATOM 3161 C C . ASP C 1 57 ? 103.855 40.136 5.038 1.00 49.45 57 ASP C C 1
ATOM 3162 O O . ASP C 1 57 ? 104.147 41.151 4.387 1.00 48.36 57 ASP C O 1
ATOM 3167 N N . ASN C 1 58 ? 103.410 40.185 6.286 1.00 46.84 58 ASN C N 1
ATOM 3168 C CA . ASN C 1 58 ? 103.213 41.448 6.964 1.00 45.62 58 ASN C CA 1
ATOM 3169 C C . ASN C 1 58 ? 103.897 41.510 8.340 1.00 44.56 58 ASN C C 1
ATOM 3170 O O . ASN C 1 58 ? 103.592 42.387 9.152 1.00 44.10 58 ASN C O 1
ATOM 3175 N N . GLN C 1 59 ? 104.846 40.594 8.580 1.00 43.51 59 GLN C N 1
ATOM 3176 C CA . GLN C 1 59 ? 105.692 40.633 9.742 1.00 43.10 59 GLN C CA 1
ATOM 3177 C C . GLN C 1 59 ? 107.175 40.442 9.348 1.00 43.73 59 GLN C C 1
ATOM 3178 O O . GLN C 1 59 ? 107.466 39.849 8.296 1.00 44.95 59 GLN C O 1
ATOM 3184 N N . ILE C 1 60 ? 108.095 40.947 10.164 1.00 42.15 60 ILE C N 1
ATOM 3185 C CA . ILE C 1 60 ? 109.534 40.718 9.929 1.00 42.94 60 ILE C CA 1
ATOM 3186 C C . ILE C 1 60 ? 110.342 40.955 11.174 1.00 42.46 60 ILE C C 1
ATOM 3187 O O . ILE C 1 60 ? 110.006 41.814 11.984 1.00 42.87 60 ILE C O 1
ATOM 3192 N N . THR C 1 61 ? 111.394 40.162 11.328 1.00 42.83 61 THR C N 1
ATOM 3193 C CA . THR C 1 61 ? 112.382 40.370 12.362 1.00 42.31 61 THR C CA 1
ATOM 3194 C C . THR C 1 61 ? 113.728 40.606 11.677 1.00 42.62 61 THR C C 1
ATOM 3195 O O . THR C 1 61 ? 114.229 39.718 10.957 1.00 42.91 61 THR C O 1
ATOM 3199 N N . LEU C 1 62 ? 114.297 41.791 11.902 1.00 41.88 62 LEU C N 1
ATOM 3200 C CA . LEU C 1 62 ? 115.605 42.134 11.377 1.00 42.21 62 LEU C CA 1
ATOM 3201 C C . LEU C 1 62 ? 116.605 42.231 12.525 1.00 41.61 62 LEU C C 1
ATOM 3202 O O . LEU C 1 62 ? 116.279 42.731 13.602 1.00 40.43 62 LEU C O 1
ATOM 3207 N N . LEU C 1 63 ? 117.812 41.729 12.267 1.00 41.94 63 LEU C N 1
ATOM 3208 C CA . LEU C 1 63 ? 118.888 41.679 13.244 1.00 41.84 63 LEU C CA 1
ATOM 3209 C C . LEU C 1 63 ? 120.081 42.518 12.794 1.00 42.24 63 LEU C C 1
ATOM 3210 O O . LEU C 1 63 ? 120.440 42.546 11.605 1.00 43.35 63 LEU C O 1
ATOM 3215 N N . ALA C 1 64 ? 120.683 43.205 13.753 1.00 41.59 64 ALA C N 1
ATOM 3216 C CA . ALA C 1 64 ? 121.962 43.895 13.561 1.00 41.59 64 ALA C CA 1
ATOM 3217 C C . ALA C 1 64 ? 123.049 43.043 14.214 1.00 41.54 64 ALA C C 1
ATOM 3218 O O . ALA C 1 64 ? 122.952 42.701 15.386 1.00 40.86 64 ALA C O 1
ATOM 3220 N N . PHE C 1 65 ? 124.073 42.667 13.456 1.00 42.28 65 PHE C N 1
ATOM 3221 C CA . PHE C 1 65 ? 125.249 42.041 14.047 1.00 42.31 65 PHE C CA 1
ATOM 3222 C C . PHE C 1 65 ? 126.409 43.012 14.031 1.00 42.26 65 PHE C C 1
ATOM 3223 O O . PHE C 1 65 ? 126.764 43.543 12.981 1.00 41.61 65 PHE C O 1
ATOM 3231 N N . LEU C 1 66 ? 126.996 43.233 15.207 1.00 43.03 66 LEU C N 1
ATOM 3232 C CA . LEU C 1 66 ? 128.242 43.961 15.340 1.00 43.94 66 LEU C CA 1
ATOM 3233 C C . LEU C 1 66 ? 129.336 42.985 15.728 1.00 44.75 66 LEU C C 1
ATOM 3234 O O . LEU C 1 66 ? 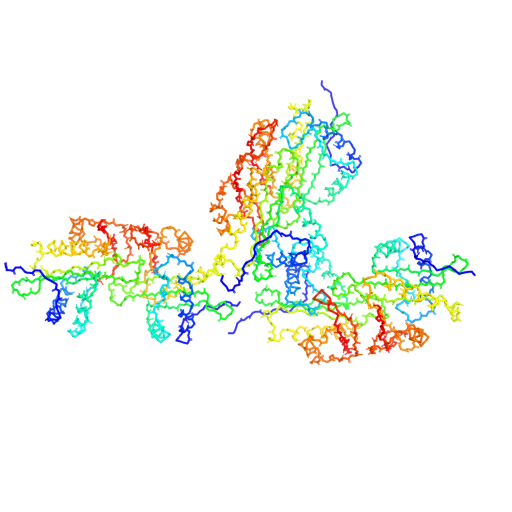129.260 42.336 16.764 1.00 44.07 66 LEU C O 1
ATOM 3239 N N . ASN C 1 67 ? 130.375 42.917 14.897 1.00 46.14 67 ASN C N 1
ATOM 3240 C CA . ASN C 1 67 ? 131.517 42.043 15.124 1.00 46.37 67 ASN C CA 1
ATOM 3241 C C . ASN C 1 67 ? 131.057 40.597 15.340 1.00 46.90 67 ASN C C 1
ATOM 3242 O O . ASN C 1 67 ? 131.609 39.849 16.145 1.00 47.05 67 ASN C O 1
ATOM 3247 N N . GLY C 1 68 ? 130.036 40.219 14.583 1.00 46.63 68 GLY C N 1
ATOM 3248 C CA . GLY C 1 68 ? 129.552 38.833 14.586 1.00 46.39 68 GLY C CA 1
ATOM 3249 C C . GLY C 1 68 ? 128.604 38.474 15.711 1.00 46.11 68 GLY C C 1
ATOM 3250 O O . GLY C 1 68 ? 128.275 37.311 15.854 1.00 46.85 68 GLY C O 1
ATOM 3251 N N . LYS C 1 69 ? 128.180 39.462 16.506 1.00 45.64 69 LYS C N 1
ATOM 3252 C CA . LYS C 1 69 ? 127.260 39.260 17.623 1.00 45.62 69 LYS C CA 1
ATOM 3253 C C . LYS C 1 69 ? 126.036 40.154 17.466 1.00 44.37 69 LYS C C 1
ATOM 3254 O O . LYS C 1 69 ? 126.147 41.315 17.048 1.00 43.22 69 LYS C O 1
ATOM 3260 N N . ILE C 1 70 ? 124.880 39.626 17.850 1.00 42.61 70 ILE C N 1
ATOM 3261 C CA . ILE C 1 70 ? 123.642 40.398 17.773 1.00 42.06 70 ILE C CA 1
ATOM 3262 C C . ILE C 1 70 ? 123.787 41.607 18.690 1.00 41.37 70 ILE C C 1
ATOM 3263 O O . ILE C 1 70 ? 124.086 41.448 19.861 1.00 41.16 70 ILE C O 1
ATOM 3268 N N . ALA C 1 71 ? 123.600 42.802 18.128 1.00 40.31 71 ALA C N 1
ATOM 3269 C CA . ALA C 1 71 ? 123.689 44.063 18.850 1.00 40.22 71 ALA C CA 1
ATOM 3270 C C . ALA C 1 71 ? 122.349 44.794 18.870 1.00 39.51 71 ALA C C 1
ATOM 3271 O O . ALA C 1 71 ? 122.177 45.735 19.632 1.00 37.94 71 ALA C O 1
ATOM 3273 N N . GLY C 1 72 ? 121.433 44.392 17.994 1.00 39.70 72 GLY C N 1
ATOM 3274 C CA . GLY C 1 72 ? 120.107 44.974 17.953 1.00 40.45 72 GLY C CA 1
ATOM 3275 C C . GLY C 1 72 ? 119.107 44.173 17.143 1.00 40.45 72 GLY C C 1
ATOM 3276 O O . GLY C 1 72 ? 119.475 43.331 16.306 1.00 39.80 72 GLY C O 1
ATOM 3277 N N . ILE C 1 73 ? 117.837 44.440 17.431 1.00 41.06 73 ILE C N 1
ATOM 3278 C CA . ILE C 1 73 ? 116.704 43.792 16.770 1.00 41.69 73 ILE C CA 1
ATOM 3279 C C . ILE C 1 73 ? 115.583 44.818 16.532 1.00 41.87 73 ILE C C 1
ATOM 3280 O O . ILE C 1 73 ? 115.332 45.702 17.374 1.00 41.15 73 ILE C O 1
ATOM 3285 N N . VAL C 1 74 ? 114.967 44.726 15.351 1.00 41.88 74 VAL C N 1
ATOM 3286 C CA . VAL C 1 74 ? 113.683 45.359 15.109 1.00 41.98 74 VAL C CA 1
ATOM 3287 C C . VAL C 1 74 ? 112.691 44.267 14.691 1.00 42.02 74 VAL C C 1
ATOM 3288 O O . VAL C 1 74 ? 112.944 43.421 13.844 1.00 40.10 74 VAL C O 1
ATOM 3292 N N . ASN C 1 75 ? 111.549 44.316 15.354 1.00 42.62 75 ASN C N 1
ATOM 3293 C CA . ASN C 1 75 ? 110.479 43.390 15.164 1.00 44.16 75 ASN C CA 1
ATOM 3294 C C . ASN C 1 75 ? 109.271 44.145 14.672 1.00 44.75 75 ASN C C 1
ATOM 3295 O O . ASN C 1 75 ? 108.931 45.175 15.257 1.00 44.95 75 ASN C O 1
ATOM 3300 N N . ILE C 1 76 ? 108.654 43.661 13.588 1.00 44.92 76 ILE C N 1
ATOM 3301 C CA . ILE C 1 76 ? 107.283 43.997 13.266 1.00 44.59 76 ILE C CA 1
ATOM 3302 C C . ILE C 1 76 ? 106.416 42.740 13.299 1.00 44.82 76 ILE C C 1
ATOM 3303 O O . ILE C 1 76 ? 106.671 41.782 12.569 1.00 44.03 76 ILE C O 1
ATOM 3308 N N . THR C 1 77 ? 105.420 42.754 14.185 1.00 44.38 77 THR C N 1
ATOM 3309 C CA . THR C 1 77 ? 104.408 41.733 14.243 1.00 45.20 77 THR C CA 1
ATOM 3310 C C . THR C 1 77 ? 103.022 42.340 13.885 1.00 45.18 77 THR C C 1
ATOM 3311 O O . THR C 1 77 ? 102.818 43.571 13.961 1.00 44.45 77 THR C O 1
ATOM 3315 N N . ALA C 1 78 ? 102.088 41.478 13.476 1.00 45.41 78 ALA C N 1
ATOM 3316 C CA . ALA C 1 78 ? 100.806 41.910 12.944 1.00 46.38 78 ALA C CA 1
ATOM 3317 C C . ALA C 1 78 ? 99.743 40.838 13.141 1.00 47.19 78 ALA C C 1
ATOM 3318 O O . ALA C 1 78 ? 99.999 39.647 12.937 1.00 47.27 78 ALA C O 1
ATOM 3320 N N . ASP C 1 79 ? 98.549 41.269 13.543 1.00 48.21 79 ASP C N 1
ATOM 3321 C CA . ASP C 1 79 ? 97.345 40.416 13.489 1.00 49.07 79 ASP C CA 1
ATOM 3322 C C . ASP C 1 79 ? 96.991 40.045 12.050 1.00 48.99 79 ASP C C 1
ATOM 3323 O O . ASP C 1 79 ? 97.246 40.795 11.124 1.00 49.61 79 ASP C O 1
ATOM 3328 N N . GLN C 1 80 ? 96.441 38.865 11.863 1.00 48.89 80 GLN C N 1
ATOM 3329 C CA . GLN C 1 80 ? 96.196 38.351 10.520 1.00 48.95 80 GLN C CA 1
ATOM 3330 C C . GLN C 1 80 ? 94.775 38.621 10.026 1.00 48.81 80 GLN C C 1
ATOM 3331 O O . GLN C 1 80 ? 94.500 38.517 8.825 1.00 48.05 80 GLN C O 1
ATOM 3337 N N . ARG C 1 81 ? 93.883 38.996 10.939 1.00 48.18 81 ARG C N 1
ATOM 3338 C CA . ARG C 1 81 ? 92.530 39.372 10.544 1.00 48.22 81 ARG C CA 1
ATOM 3339 C C . ARG C 1 81 ? 92.477 40.607 9.649 1.00 47.27 81 ARG C C 1
ATOM 3340 O O . ARG C 1 81 ? 93.250 41.563 9.787 1.00 44.84 81 ARG C O 1
ATOM 3348 N N . LYS C 1 82 ? 91.522 40.584 8.733 1.00 47.22 82 LYS C N 1
ATOM 3349 C CA . LYS C 1 82 ? 91.415 41.607 7.705 1.00 47.40 82 LYS C CA 1
ATOM 3350 C C . LYS C 1 82 ? 91.198 43.019 8.275 1.00 46.18 82 LYS C C 1
ATOM 3351 O O . LYS C 1 82 ? 91.658 43.991 7.708 1.00 47.13 82 LYS C O 1
ATOM 3357 N N . ARG C 1 83 ? 90.494 43.119 9.391 1.00 44.61 83 ARG C N 1
ATOM 3358 C CA . ARG C 1 83 ? 90.245 44.385 10.027 1.00 44.42 83 ARG C CA 1
ATOM 3359 C C . ARG C 1 83 ? 91.552 45.105 10.389 1.00 43.74 83 ARG C C 1
ATOM 3360 O O . ARG C 1 83 ? 91.589 46.321 10.369 1.00 42.73 83 ARG C O 1
ATOM 3368 N N . VAL C 1 84 ? 92.596 44.343 10.729 1.00 44.56 84 VAL C N 1
ATOM 3369 C CA . VAL C 1 84 ? 93.829 44.886 11.348 1.00 45.10 84 VAL C CA 1
ATOM 3370 C C . VAL C 1 84 ? 95.171 44.414 10.778 1.00 45.71 84 VAL C C 1
ATOM 3371 O O . VAL C 1 84 ? 96.228 44.790 11.314 1.00 45.20 84 VAL C O 1
ATOM 3375 N N . ARG C 1 85 ? 95.150 43.614 9.700 1.00 45.93 85 ARG C N 1
ATOM 3376 C CA . ARG C 1 85 ? 96.396 43.024 9.146 1.00 46.24 85 ARG C CA 1
ATOM 3377 C C . ARG C 1 85 ? 97.343 44.017 8.449 1.00 45.42 85 ARG C C 1
ATOM 3378 O O . ARG C 1 85 ? 98.438 43.656 8.036 1.00 44.81 85 ARG C O 1
ATOM 3386 N N . HIS C 1 86 ? 96.908 45.263 8.333 1.00 44.94 86 HIS C N 1
ATOM 3387 C CA . HIS C 1 86 ? 97.732 46.355 7.795 1.00 44.25 86 HIS C CA 1
ATOM 3388 C C . HIS C 1 86 ? 98.448 47.135 8.889 1.00 43.35 86 HIS C C 1
ATOM 3389 O O . HIS C 1 86 ? 99.154 48.083 8.601 1.00 43.15 86 HIS C O 1
ATOM 3396 N N . ILE C 1 87 ? 98.265 46.744 10.147 1.00 42.90 87 ILE C N 1
ATOM 3397 C CA . ILE C 1 87 ? 98.879 47.440 11.286 1.00 42.78 87 ILE C CA 1
ATOM 3398 C C . ILE C 1 87 ? 100.049 46.609 11.804 1.00 42.84 87 ILE C C 1
ATOM 3399 O O . ILE C 1 87 ? 99.878 45.463 12.212 1.00 42.01 87 ILE C O 1
ATOM 3404 N N . GLY C 1 88 ? 101.230 47.210 11.760 1.00 42.90 88 GLY C N 1
ATOM 3405 C CA . GLY C 1 88 ? 102.454 46.600 12.244 1.00 43.47 88 GLY C CA 1
ATOM 3406 C C . GLY C 1 88 ? 102.814 47.156 13.594 1.00 43.25 88 GLY C C 1
ATOM 3407 O O . GLY C 1 88 ? 102.922 48.370 13.748 1.00 42.85 88 GLY C O 1
ATOM 3408 N N . ASP C 1 89 ? 102.949 46.263 14.579 1.00 43.43 89 ASP C N 1
ATOM 3409 C CA . ASP C 1 89 ? 103.411 46.640 15.911 1.00 43.68 89 ASP C CA 1
ATOM 3410 C C . ASP C 1 89 ? 104.934 46.542 15.969 1.00 43.16 89 ASP C C 1
ATOM 3411 O O . ASP C 1 89 ? 105.519 45.496 15.664 1.00 43.38 89 ASP C O 1
ATOM 3416 N N . LEU C 1 90 ? 105.572 47.637 16.356 1.00 42.98 90 LEU C N 1
ATOM 3417 C CA . LEU C 1 90 ? 107.012 47.736 16.217 1.00 43.56 90 LEU C CA 1
ATOM 3418 C C . LEU C 1 90 ? 107.663 47.668 17.588 1.00 43.30 90 LEU C C 1
ATOM 3419 O O . LEU C 1 90 ? 107.147 48.243 18.558 1.00 43.05 90 LEU C O 1
ATOM 3424 N N . PHE C 1 91 ? 108.764 46.906 17.643 1.00 43.12 91 PHE C N 1
ATOM 3425 C CA . PHE C 1 91 ? 109.586 46.719 18.836 1.00 43.01 91 PHE C CA 1
ATOM 3426 C C . PHE C 1 91 ? 111.043 46.723 18.403 1.00 42.48 91 PHE C C 1
ATOM 3427 O O . PHE C 1 91 ? 111.451 45.870 17.614 1.00 40.74 91 PHE C O 1
ATOM 3435 N N . ILE C 1 92 ? 111.804 47.681 18.922 1.00 42.07 92 ILE C N 1
ATOM 3436 C CA . ILE C 1 92 ? 113.253 47.774 18.685 1.00 42.87 92 ILE C CA 1
ATOM 3437 C C . ILE C 1 92 ? 113.997 47.848 20.024 1.00 42.15 92 ILE C C 1
ATOM 3438 O O . ILE C 1 92 ? 113.569 48.535 20.950 1.00 41.39 92 ILE C O 1
ATOM 3443 N N . VAL C 1 93 ? 115.080 47.085 20.119 1.00 41.74 93 VAL C N 1
ATOM 3444 C CA . VAL C 1 93 ? 116.002 47.189 21.240 1.00 41.71 93 VAL C CA 1
ATOM 3445 C C . VAL C 1 93 ? 117.437 47.012 20.740 1.00 41.11 93 VAL C C 1
ATOM 3446 O O . VAL C 1 93 ? 117.723 46.178 19.884 1.00 40.71 93 VAL C O 1
ATOM 3450 N N . ILE C 1 94 ? 118.313 47.864 21.256 1.00 41.25 94 ILE C N 1
ATOM 3451 C CA . ILE C 1 94 ? 119.742 47.858 20.946 1.00 41.72 94 ILE C CA 1
ATOM 3452 C C . ILE C 1 94 ? 120.533 47.618 22.236 1.00 41.77 94 ILE C C 1
ATOM 3453 O O . ILE C 1 94 ? 120.115 48.044 23.319 1.00 40.07 94 ILE C O 1
ATOM 3458 N N . GLY C 1 95 ? 121.661 46.908 22.111 1.00 42.66 95 GLY C N 1
ATOM 3459 C CA . GLY C 1 95 ? 122.609 46.738 23.211 1.00 43.83 95 GLY C CA 1
ATOM 3460 C C . GLY C 1 95 ? 123.044 48.107 23.691 1.00 44.39 95 GLY C C 1
ATOM 3461 O O . GLY C 1 95 ? 123.406 48.941 22.883 1.00 43.76 95 GLY C O 1
ATOM 3462 N N . LYS C 1 96 ? 122.969 48.339 24.997 1.00 45.90 96 LYS C N 1
ATOM 3463 C CA . LYS C 1 96 ? 123.264 49.627 25.575 1.00 47.46 96 LYS C CA 1
ATOM 3464 C C . LYS C 1 96 ? 124.635 50.205 25.171 1.00 48.42 96 LYS C C 1
ATOM 3465 O O . LYS C 1 96 ? 124.722 51.377 24.880 1.00 47.82 96 LYS C O 1
ATOM 3471 N N . ARG C 1 97 ? 125.689 49.389 25.103 1.00 50.41 97 ARG C N 1
ATOM 3472 C CA . ARG C 1 97 ? 126.992 49.934 24.709 1.00 52.72 97 ARG C CA 1
ATOM 3473 C C . ARG C 1 97 ? 126.911 50.605 23.346 1.00 53.51 97 ARG C C 1
ATOM 3474 O O . ARG C 1 97 ? 127.648 51.555 23.090 1.00 53.97 97 ARG C O 1
ATOM 3482 N N . TYR C 1 98 ? 125.976 50.151 22.509 1.00 54.29 98 TYR C N 1
ATOM 3483 C CA . TYR C 1 98 ? 125.824 50.653 21.134 1.00 55.03 98 TYR C CA 1
ATOM 3484 C C . TYR C 1 98 ? 124.858 51.816 20.936 1.00 55.16 98 TYR C C 1
ATOM 3485 O O . TYR C 1 98 ? 124.662 52.234 19.798 1.00 55.95 98 TYR C O 1
ATOM 3494 N N . TRP C 1 99 ? 124.250 52.328 22.002 1.00 55.01 99 TRP C N 1
ATOM 3495 C CA . TRP C 1 99 ? 123.363 53.482 21.872 1.00 55.01 99 TRP C CA 1
ATOM 3496 C C . TRP C 1 99 ? 124.106 54.707 21.350 1.00 55.32 99 TRP C C 1
ATOM 3497 O O . TRP C 1 99 ? 125.328 54.853 21.571 1.00 54.91 99 TRP C O 1
ATOM 3508 N N . ASN C 1 100 ? 123.346 55.581 20.680 1.00 54.95 100 ASN C N 1
ATOM 3509 C CA . ASN C 1 100 ? 123.827 56.858 20.169 1.00 54.86 100 ASN C CA 1
ATOM 3510 C C . ASN C 1 100 ? 124.940 56.756 19.121 1.00 54.33 100 ASN C C 1
ATOM 3511 O O . ASN C 1 100 ? 125.826 57.582 19.084 1.00 53.97 100 ASN C O 1
ATOM 3516 N N . ASN C 1 101 ? 124.863 55.747 18.262 1.00 53.50 101 ASN C N 1
ATOM 3517 C CA . ASN C 1 101 ? 125.780 55.599 17.145 1.00 53.55 101 ASN C CA 1
ATOM 3518 C C . ASN C 1 101 ? 125.019 55.379 15.861 1.00 52.31 101 ASN C C 1
ATOM 3519 O O . ASN C 1 101 ? 125.607 54.944 14.859 1.00 53.70 101 ASN C O 1
ATOM 3524 N N . GLY C 1 102 ? 123.732 55.653 15.864 1.00 50.25 102 GLY C N 1
ATOM 3525 C CA . GLY C 1 102 ? 122.967 55.513 14.658 1.00 49.31 102 GLY C CA 1
ATOM 3526 C C . GLY C 1 102 ? 122.421 54.131 14.343 1.00 48.74 102 GLY C C 1
ATOM 3527 O O . GLY C 1 102 ? 121.749 54.002 13.325 1.00 49.06 102 GLY C O 1
ATOM 3528 N N . LEU C 1 103 ? 122.672 53.115 15.188 1.00 47.64 103 LEU C N 1
ATOM 3529 C CA . LEU C 1 103 ? 122.179 51.739 14.906 1.00 47.21 103 LEU C CA 1
ATOM 3530 C C . LEU C 1 103 ? 120.657 51.642 14.969 1.00 46.65 103 LEU C C 1
ATOM 3531 O O . LEU C 1 103 ? 120.042 51.039 14.091 1.00 46.45 103 LEU C O 1
ATOM 3536 N N . GLY C 1 104 ? 120.055 52.240 15.991 1.00 46.38 104 GLY C N 1
ATOM 3537 C CA . GLY C 1 104 ? 118.590 52.326 16.100 1.00 46.26 104 GLY C CA 1
ATOM 3538 C C . GLY C 1 104 ? 117.939 52.912 14.858 1.00 46.21 104 GLY C C 1
ATOM 3539 O O . GLY C 1 104 ? 116.935 52.382 14.369 1.00 45.44 104 GLY C O 1
ATOM 3540 N N . SER C 1 105 ? 118.503 54.007 14.345 1.00 46.02 105 SER C N 1
ATOM 3541 C CA . SER C 1 105 ? 117.977 54.652 13.131 1.00 46.54 105 SER C CA 1
ATOM 3542 C C . SER C 1 105 ? 118.132 53.774 11.913 1.00 46.10 105 SER C C 1
ATOM 3543 O O . SER C 1 105 ? 117.252 53.727 11.065 1.00 46.14 105 SER C O 1
ATOM 3546 N N . LEU C 1 106 ? 119.269 53.105 11.817 1.00 46.39 106 LEU C N 1
ATOM 3547 C CA . LEU C 1 106 ? 119.527 52.195 10.708 1.00 47.05 106 LEU C CA 1
ATOM 3548 C C . LEU C 1 106 ? 118.486 51.091 10.654 1.00 46.79 106 LEU C C 1
ATOM 3549 O O . LEU C 1 106 ? 117.921 50.835 9.597 1.00 46.51 106 LEU C O 1
ATOM 3554 N N . LEU C 1 107 ? 118.262 50.434 11.795 1.00 46.70 107 LEU C N 1
ATOM 3555 C CA . LEU C 1 107 ? 117.308 49.332 11.906 1.00 46.49 107 LEU C CA 1
ATOM 3556 C C . LEU C 1 107 ? 115.881 49.790 11.604 1.00 46.49 107 LEU C C 1
ATOM 3557 O O . LEU C 1 107 ? 115.132 49.138 10.873 1.00 46.24 107 LEU C O 1
ATOM 3562 N N . LEU C 1 108 ? 115.516 50.915 12.199 1.00 47.01 108 LEU C N 1
ATOM 3563 C CA . LEU C 1 108 ? 114.202 51.504 12.020 1.00 47.06 108 LEU C CA 1
ATOM 3564 C C . LEU C 1 108 ? 113.953 51.847 10.557 1.00 46.82 108 LEU C C 1
ATOM 3565 O O . LEU C 1 108 ? 112.890 51.575 10.055 1.00 47.01 108 LEU C O 1
ATOM 3570 N N . GLU C 1 109 ? 114.915 52.435 9.857 1.00 47.49 109 GLU C N 1
ATOM 3571 C CA . GLU C 1 109 ? 114.660 52.809 8.468 1.00 48.65 109 GLU C CA 1
ATOM 3572 C C . GLU C 1 109 ? 114.641 51.585 7.543 1.00 48.49 109 GLU C C 1
ATOM 3573 O O . GLU C 1 109 ? 113.863 51.568 6.607 1.00 48.44 109 GLU C O 1
ATOM 3579 N N . GLU C 1 110 ? 115.439 50.548 7.813 1.00 48.60 110 GLU C N 1
ATOM 3580 C CA . GLU C 1 110 ? 115.299 49.284 7.073 1.00 48.87 110 GLU C CA 1
ATOM 3581 C C . GLU C 1 110 ? 113.922 48.645 7.307 1.00 48.49 110 GLU C C 1
ATOM 3582 O O . GLU C 1 110 ? 113.306 48.138 6.375 1.00 47.76 110 GLU C O 1
ATOM 3588 N N . ALA C 1 111 ? 113.464 48.648 8.558 1.00 48.28 111 ALA C N 1
ATOM 3589 C CA . ALA C 1 111 ? 112.146 48.108 8.908 1.00 48.23 111 ALA C CA 1
ATOM 3590 C C . ALA C 1 111 ? 111.008 48.881 8.226 1.00 48.57 111 ALA C C 1
ATOM 3591 O O . ALA C 1 111 ? 110.044 48.265 7.708 1.00 47.06 111 ALA C O 1
ATOM 3593 N N . ILE C 1 112 ? 111.114 50.218 8.235 1.00 48.94 112 ILE C N 1
ATOM 3594 C CA . ILE C 1 112 ? 110.125 51.080 7.582 1.00 49.46 112 ILE C CA 1
ATOM 3595 C C . ILE C 1 112 ? 110.113 50.868 6.070 1.00 50.18 112 ILE C C 1
ATOM 3596 O O . ILE C 1 112 ? 109.045 50.750 5.487 1.00 50.59 112 ILE C O 1
ATOM 3601 N N . GLU C 1 113 ? 111.282 50.786 5.446 1.00 50.96 113 GLU C N 1
ATOM 3602 C CA . GLU C 1 113 ? 111.360 50.504 4.007 1.00 52.21 113 GLU C CA 1
ATOM 3603 C C . GLU C 1 113 ? 110.725 49.182 3.642 1.00 51.83 113 GLU C C 1
ATOM 3604 O O . GLU C 1 113 ? 110.011 49.079 2.650 1.00 51.28 113 GLU C O 1
ATOM 3610 N N . TRP C 1 114 ? 110.993 48.167 4.448 1.00 52.06 114 TRP C N 1
ATOM 3611 C CA . TRP C 1 114 ? 110.353 46.875 4.267 1.00 52.19 114 TRP C CA 1
ATOM 3612 C C . TRP C 1 114 ? 108.826 46.998 4.349 1.00 52.23 114 TRP C C 1
ATOM 3613 O O . TRP C 1 114 ? 108.099 46.484 3.493 1.00 52.22 114 TRP C O 1
ATOM 3624 N N . ALA C 1 115 ? 108.356 47.665 5.399 1.00 52.03 115 ALA C N 1
ATOM 3625 C CA . ALA C 1 115 ? 106.933 47.882 5.621 1.00 52.04 115 ALA C CA 1
ATOM 3626 C C . ALA C 1 115 ? 106.299 48.530 4.386 1.00 52.35 115 ALA C C 1
ATOM 3627 O O . ALA C 1 115 ? 105.265 48.048 3.905 1.00 51.64 115 ALA C O 1
ATOM 3629 N N . GLN C 1 116 ? 106.929 49.619 3.908 1.00 53.04 116 GLN C N 1
ATOM 3630 C CA . GLN C 1 116 ? 106.520 50.372 2.704 1.00 53.51 116 GLN C CA 1
ATOM 3631 C C . GLN C 1 116 ? 106.409 49.474 1.479 1.00 53.67 116 GLN C C 1
ATOM 3632 O O . GLN C 1 116 ? 105.446 49.565 0.711 1.00 54.33 116 GLN C O 1
ATOM 3638 N N . ALA C 1 117 ? 107.381 48.584 1.332 1.00 53.40 117 ALA C N 1
ATOM 3639 C CA . ALA C 1 117 ? 107.464 47.691 0.182 1.00 53.15 117 ALA C CA 1
ATOM 3640 C C . ALA C 1 117 ? 106.534 46.474 0.275 1.00 52.83 117 ALA C C 1
ATOM 3641 O O . ALA C 1 117 ? 106.284 45.810 -0.738 1.00 53.47 117 ALA C O 1
ATOM 3643 N N . SER C 1 118 ? 106.029 46.173 1.470 1.00 52.40 118 SER C N 1
ATOM 3644 C CA . SER C 1 118 ? 105.199 44.984 1.672 1.00 51.90 118 SER C CA 1
ATOM 3645 C C . SER C 1 118 ? 103.929 45.004 0.834 1.00 51.67 118 SER C C 1
ATOM 3646 O O . SER C 1 118 ? 103.428 43.940 0.456 1.00 51.64 118 SER C O 1
ATOM 3649 N N . GLY C 1 119 ? 103.385 46.199 0.598 1.00 51.07 119 GLY C N 1
ATOM 3650 C CA . GLY C 1 119 ? 102.094 46.323 -0.050 1.00 51.07 119 GLY C CA 1
ATOM 3651 C C . GLY C 1 119 ? 100.910 46.050 0.868 1.00 51.00 119 GLY C C 1
ATOM 3652 O O . GLY C 1 119 ? 99.776 46.344 0.511 1.00 52.78 119 GLY C O 1
ATOM 3653 N N . ILE C 1 120 ? 101.154 45.515 2.064 1.00 50.21 120 ILE C N 1
ATOM 3654 C CA . ILE C 1 120 ? 100.083 45.183 3.011 1.00 48.83 120 ILE C CA 1
ATOM 3655 C C . ILE C 1 120 ? 100.018 46.146 4.213 1.00 47.50 120 ILE C C 1
ATOM 3656 O O . ILE C 1 120 ? 98.936 46.564 4.627 1.00 46.94 120 ILE C O 1
ATOM 3661 N N . LEU C 1 121 ? 101.171 46.491 4.782 1.00 46.21 121 LEU C N 1
ATOM 3662 C CA . LEU C 1 121 ? 101.196 47.329 5.955 1.00 45.40 121 LEU C CA 1
ATOM 3663 C C . LEU C 1 121 ? 100.966 48.735 5.495 1.00 45.29 121 LEU C C 1
ATOM 3664 O O . LEU C 1 121 ? 101.577 49.193 4.523 1.00 45.81 121 LEU C O 1
ATOM 3669 N N . ARG C 1 122 ? 100.045 49.401 6.182 1.00 44.55 122 ARG C N 1
ATOM 3670 C CA . ARG C 1 122 ? 99.677 50.777 5.918 1.00 44.68 122 ARG C CA 1
ATOM 3671 C C . ARG C 1 122 ? 99.752 51.613 7.192 1.00 44.52 122 ARG C C 1
ATOM 3672 O O . ARG C 1 122 ? 99.429 52.791 7.174 1.00 44.93 122 ARG C O 1
ATOM 3680 N N . ARG C 1 123 ? 100.166 51.000 8.291 1.00 44.12 123 ARG C N 1
ATOM 3681 C CA . ARG C 1 123 ? 100.293 51.687 9.562 1.00 43.37 123 ARG C CA 1
ATOM 3682 C C . ARG C 1 123 ? 101.290 50.936 10.417 1.00 42.76 123 ARG C C 1
ATOM 3683 O O . ARG C 1 123 ? 101.232 49.722 10.504 1.00 42.63 123 ARG C O 1
ATOM 3691 N N . LEU C 1 124 ? 102.223 51.662 11.009 1.00 42.48 124 LEU C N 1
ATOM 3692 C CA . LEU C 1 124 ? 103.087 51.139 12.033 1.00 42.40 124 LEU C CA 1
ATOM 3693 C C . LEU C 1 124 ? 102.753 51.861 13.345 1.00 41.94 124 LEU C C 1
ATOM 3694 O O . LEU C 1 124 ? 102.321 53.004 13.334 1.00 41.13 124 LEU C O 1
ATOM 3699 N N . GLN C 1 125 ? 102.898 51.166 14.463 1.00 41.77 125 GLN C N 1
ATOM 3700 C CA . GLN C 1 125 ? 102.568 51.727 15.754 1.00 42.09 125 GLN C CA 1
ATOM 3701 C C . GLN C 1 125 ? 103.363 51.090 16.888 1.00 42.12 125 GLN C C 1
ATOM 3702 O O . GLN C 1 125 ? 103.854 49.958 16.775 1.00 41.97 125 GLN C O 1
ATOM 3708 N N . LEU C 1 126 ? 103.444 51.816 17.993 1.00 42.57 126 LEU C N 1
ATOM 3709 C CA . LEU C 1 126 ? 104.103 51.340 19.192 1.00 43.32 126 LEU C CA 1
ATOM 3710 C C . LEU C 1 126 ? 103.657 52.117 20.395 1.00 44.28 126 LEU C C 1
ATOM 3711 O O . LEU C 1 126 ? 102.992 53.139 20.284 1.00 43.06 126 LEU C O 1
ATOM 3716 N N . THR C 1 127 ? 104.051 51.619 21.561 1.00 45.63 127 THR C N 1
ATOM 3717 C CA . THR C 1 127 ? 103.908 52.379 22.775 1.00 47.19 127 THR C CA 1
ATOM 3718 C C . THR C 1 127 ? 105.303 52.543 23.383 1.00 46.52 127 THR C C 1
ATOM 3719 O O . THR C 1 127 ? 106.115 51.630 23.334 1.00 47.12 127 THR C O 1
ATOM 3723 N N . VAL C 1 128 ? 105.592 53.749 23.871 1.00 46.51 128 VAL C N 1
ATOM 3724 C CA . VAL C 1 128 ? 106.883 54.057 24.482 1.00 46.00 128 VAL C CA 1
ATOM 3725 C C . VAL C 1 128 ? 106.629 54.754 25.811 1.00 45.77 128 VAL C C 1
ATOM 3726 O O . VAL C 1 128 ? 105.727 55.612 25.896 1.00 45.92 128 VAL C O 1
ATOM 3730 N N . GLN C 1 129 ? 107.414 54.394 26.839 1.00 45.23 129 GLN C N 1
ATOM 3731 C CA . GLN C 1 129 ? 107.342 55.059 28.143 1.00 45.39 129 GLN C CA 1
ATOM 3732 C C . GLN C 1 129 ? 107.667 56.552 27.957 1.00 45.42 129 GLN C C 1
ATOM 3733 O O . GLN C 1 129 ? 108.624 56.889 27.257 1.00 45.25 129 GLN C O 1
ATOM 3739 N N . THR C 1 130 ? 106.845 57.431 28.543 1.00 45.62 130 THR C N 1
ATOM 3740 C CA . THR C 1 130 ? 106.971 58.886 28.327 1.00 45.98 130 THR C CA 1
ATOM 3741 C C . THR C 1 130 ? 108.328 59.436 28.807 1.00 45.99 130 THR C C 1
ATOM 3742 O O . THR C 1 130 ? 108.869 60.354 28.190 1.00 45.45 130 THR C O 1
ATOM 3746 N N . ARG C 1 131 ? 108.868 58.865 29.888 1.00 46.21 131 ARG C N 1
ATOM 3747 C CA . ARG C 1 131 ? 110.221 59.221 30.373 1.00 46.83 131 ARG C CA 1
ATOM 3748 C C . ARG C 1 131 ? 111.371 58.762 29.439 1.00 46.99 131 ARG C C 1
ATOM 3749 O O . ARG C 1 131 ? 112.515 59.213 29.567 1.00 47.18 131 ARG C O 1
ATOM 3757 N N . ASN C 1 132 ? 111.074 57.870 28.506 1.00 47.20 132 ASN C N 1
ATOM 3758 C CA . ASN C 1 132 ? 112.076 57.310 27.602 1.00 47.63 132 ASN C CA 1
ATOM 3759 C C . ASN C 1 132 ? 112.298 58.254 26.391 1.00 47.68 132 ASN C C 1
ATOM 3760 O O . ASN C 1 132 ? 111.923 57.937 25.245 1.00 46.54 132 ASN C O 1
ATOM 3765 N N . GLN C 1 133 ? 112.933 59.401 26.663 1.00 47.80 133 GLN C N 1
ATOM 3766 C CA . GLN C 1 133 ? 112.998 60.513 25.708 1.00 48.56 133 GLN C CA 1
ATOM 3767 C C . GLN C 1 133 ? 113.813 60.183 24.466 1.00 48.23 133 GLN C C 1
ATOM 3768 O O . GLN C 1 133 ? 113.485 60.642 23.370 1.00 47.70 133 GLN C O 1
ATOM 3774 N N . ALA C 1 134 ? 114.890 59.415 24.643 1.00 48.33 134 ALA C N 1
ATOM 3775 C CA . ALA C 1 134 ? 115.717 58.987 23.524 1.00 48.27 134 ALA C CA 1
ATOM 3776 C C . ALA C 1 134 ? 114.864 58.198 22.559 1.00 47.76 134 ALA C C 1
ATOM 3777 O O . ALA C 1 134 ? 114.913 58.415 21.346 1.00 47.41 134 ALA C O 1
ATOM 3779 N N . ALA C 1 135 ? 114.079 57.279 23.110 1.00 47.82 135 ALA C N 1
ATOM 3780 C CA . ALA C 1 135 ? 113.228 56.442 22.291 1.00 47.72 135 ALA C CA 1
ATOM 3781 C C . ALA C 1 135 ? 112.189 57.307 21.571 1.00 47.24 135 ALA C C 1
ATOM 3782 O O . ALA C 1 135 ? 112.023 57.191 20.348 1.00 46.69 135 ALA C O 1
ATOM 3784 N N . VAL C 1 136 ? 111.527 58.194 22.313 1.00 47.26 136 VAL C N 1
ATOM 3785 C CA . VAL C 1 136 ? 110.526 59.095 21.730 1.00 47.40 136 VAL C CA 1
ATOM 3786 C C . VAL C 1 136 ? 111.116 59.908 20.567 1.00 47.84 136 VAL C C 1
ATOM 3787 O O . VAL C 1 136 ? 110.503 60.010 19.499 1.00 47.83 136 VAL C O 1
ATOM 3791 N N . HIS C 1 137 ? 112.288 60.502 20.790 1.00 48.60 137 HIS C N 1
ATOM 3792 C CA . HIS C 1 137 ? 112.998 61.288 19.755 1.00 48.85 137 HIS C CA 1
ATOM 3793 C C . HIS C 1 137 ? 113.315 60.449 18.522 1.00 48.47 137 HIS C C 1
ATOM 3794 O O . HIS C 1 137 ? 113.064 60.883 17.412 1.00 48.07 137 HIS C O 1
ATOM 3801 N N . LEU C 1 138 ? 113.875 59.257 18.719 1.00 48.79 138 LEU C N 1
ATOM 3802 C CA . LEU C 1 138 ? 114.147 58.359 17.600 1.00 49.10 138 LEU C CA 1
ATOM 3803 C C . LEU C 1 138 ? 112.915 58.144 16.686 1.00 48.62 138 LEU C C 1
ATOM 3804 O O . LEU C 1 138 ? 113.021 58.281 15.476 1.00 46.99 138 LEU C O 1
ATOM 3809 N N . TYR C 1 139 ? 111.764 57.774 17.256 1.00 49.51 139 TYR C N 1
ATOM 3810 C CA . TYR C 1 139 ? 110.568 57.523 16.431 1.00 49.74 139 TYR C CA 1
ATOM 3811 C C . TYR C 1 139 ? 110.062 58.785 15.783 1.00 49.15 139 TYR C C 1
ATOM 3812 O O . TYR C 1 139 ? 109.691 58.757 14.618 1.00 48.42 139 TYR C O 1
ATOM 3821 N N . GLN C 1 140 ? 110.049 59.881 16.537 1.00 48.67 140 GLN C N 1
ATOM 3822 C CA . GLN C 1 140 ? 109.659 61.193 16.006 1.00 49.48 140 GLN C CA 1
ATOM 3823 C C . GLN C 1 140 ? 110.494 61.573 14.784 1.00 49.88 140 GLN C C 1
ATOM 3824 O O . GLN C 1 140 ? 109.941 62.044 13.792 1.00 50.24 140 GLN C O 1
ATOM 3830 N N . LYS C 1 141 ? 111.797 61.315 14.853 1.00 50.20 141 LYS C N 1
ATOM 3831 C CA . LYS C 1 141 ? 112.726 61.521 13.728 1.00 50.49 141 LYS C CA 1
ATOM 3832 C C . LYS C 1 141 ? 112.305 60.733 12.495 1.00 50.06 141 LYS C C 1
ATOM 3833 O O . LYS C 1 141 ? 112.583 61.146 11.357 1.00 49.60 141 LYS C O 1
ATOM 3839 N N . HIS C 1 142 ? 111.657 59.593 12.702 1.00 49.31 142 HIS C N 1
ATOM 3840 C CA . HIS C 1 142 ? 111.268 58.753 11.569 1.00 49.24 142 HIS C CA 1
ATOM 3841 C C . HIS C 1 142 ? 109.807 58.857 11.195 1.00 48.66 142 HIS C C 1
ATOM 3842 O O . HIS C 1 142 ? 109.298 57.996 10.486 1.00 48.74 142 HIS C O 1
ATOM 3849 N N . GLY C 1 143 ? 109.142 59.920 11.648 1.00 48.74 143 GLY C N 1
ATOM 3850 C CA . GLY C 1 143 ? 107.777 60.210 11.250 1.00 48.73 143 GLY C CA 1
ATOM 3851 C C . GLY C 1 143 ? 106.663 59.679 12.145 1.00 49.18 143 GLY C C 1
ATOM 3852 O O . GLY C 1 143 ? 105.480 59.915 11.867 1.00 48.67 143 GLY C O 1
ATOM 3853 N N . PHE C 1 144 ? 107.008 58.969 13.217 1.00 48.46 144 PHE C N 1
ATOM 3854 C CA . PHE C 1 144 ? 105.982 58.561 14.161 1.00 48.24 144 PHE C CA 1
ATOM 3855 C C . PHE C 1 144 ? 105.504 59.778 14.931 1.00 48.00 144 PHE C C 1
ATOM 3856 O O . PHE C 1 144 ? 106.306 60.624 15.326 1.00 48.17 144 PHE C O 1
ATOM 3864 N N . VAL C 1 145 ? 104.205 59.884 15.125 1.00 47.61 145 VAL C N 1
ATOM 3865 C CA . VAL C 1 145 ? 103.663 60.975 15.921 1.00 48.23 145 VAL C CA 1
ATOM 3866 C C . VAL C 1 145 ? 102.938 60.400 17.142 1.00 47.54 145 VAL C C 1
ATOM 3867 O O . VAL C 1 145 ? 102.383 59.303 17.089 1.00 46.92 145 VAL C O 1
ATOM 3871 N N . ILE C 1 146 ? 103.003 61.131 18.243 1.00 47.26 146 ILE C N 1
ATOM 3872 C CA . ILE C 1 146 ? 102.276 60.796 19.449 1.00 48.02 146 ILE C CA 1
ATOM 3873 C C . ILE C 1 146 ? 100.761 60.963 19.237 1.00 48.17 146 ILE C C 1
ATOM 3874 O O . ILE C 1 146 ? 100.295 62.050 18.962 1.00 47.64 146 ILE C O 1
ATOM 3879 N N . GLU C 1 147 ? 100.020 59.867 19.376 1.00 48.51 147 GLU C N 1
ATOM 3880 C CA . GLU C 1 147 ? 98.572 59.850 19.209 1.00 49.70 147 GLU C CA 1
ATOM 3881 C C . GLU C 1 147 ? 97.828 59.971 20.524 1.00 50.54 147 GLU C C 1
ATOM 3882 O O . GLU C 1 147 ? 96.685 60.425 20.555 1.00 51.80 147 GLU C O 1
ATOM 3888 N N . GLY C 1 148 ? 98.465 59.561 21.614 1.00 50.40 148 GLY C N 1
ATOM 3889 C CA . GLY C 1 148 ? 97.837 59.687 22.905 1.00 50.04 148 GLY C CA 1
ATOM 3890 C C . GLY C 1 148 ? 98.772 59.352 24.043 1.00 49.51 148 GLY C C 1
ATOM 3891 O O . GLY C 1 148 ? 99.878 58.907 23.835 1.00 48.63 148 GLY C O 1
ATOM 3892 N N . SER C 1 149 ? 98.273 59.554 25.250 1.00 49.68 149 SER C N 1
ATOM 3893 C CA . SER C 1 149 ? 98.973 59.250 26.460 1.00 50.14 149 SER C CA 1
ATOM 3894 C C . SER C 1 149 ? 98.101 58.371 27.332 1.00 49.40 149 SER C C 1
ATOM 3895 O O . SER C 1 149 ? 96.916 58.559 27.390 1.00 49.66 149 SER C O 1
ATOM 3898 N N . GLN C 1 150 ? 98.691 57.407 28.012 1.00 49.69 150 GLN C N 1
ATOM 3899 C CA . GLN C 1 150 ? 97.938 56.483 28.835 1.00 49.89 150 GLN C CA 1
ATOM 3900 C C . GLN C 1 150 ? 98.585 56.344 30.194 1.00 49.92 150 GLN C C 1
ATOM 3901 O O . GLN C 1 150 ? 99.735 55.943 30.325 1.00 49.61 150 GLN C O 1
ATOM 3907 N N . GLU C 1 151 ? 97.829 56.708 31.209 1.00 50.53 151 GLU C N 1
ATOM 3908 C CA . GLU C 1 151 ? 98.311 56.657 32.563 1.00 50.83 151 GLU C CA 1
ATOM 3909 C C . GLU C 1 151 ? 98.246 55.197 33.063 1.00 50.58 151 GLU C C 1
ATOM 3910 O O . GLU C 1 151 ? 97.335 54.429 32.716 1.00 50.54 151 GLU C O 1
ATOM 3916 N N . ARG C 1 152 ? 99.240 54.821 33.853 1.00 50.17 152 ARG C N 1
ATOM 3917 C CA . ARG C 1 152 ? 99.457 53.438 34.279 1.00 49.76 152 ARG C CA 1
ATOM 3918 C C . ARG C 1 152 ? 99.737 52.494 33.114 1.00 49.39 152 ARG C C 1
ATOM 3919 O O . ARG C 1 152 ? 99.358 51.333 33.143 1.00 47.83 152 ARG C O 1
ATOM 3927 N N . GLY C 1 153 ? 100.437 52.994 32.101 1.00 49.40 153 GLY C N 1
ATOM 3928 C CA . GLY C 1 153 ? 100.793 52.164 30.944 1.00 50.09 153 GLY C CA 1
ATOM 3929 C C . GLY C 1 153 ? 101.931 51.188 31.236 1.00 50.22 153 GLY C C 1
ATOM 3930 O O . GLY C 1 153 ? 102.122 50.221 30.509 1.00 50.03 153 GLY C O 1
ATOM 3931 N N . ALA C 1 154 ? 102.691 51.453 32.297 1.00 50.37 154 ALA C N 1
ATOM 3932 C CA . ALA C 1 154 ? 103.745 50.556 32.745 1.00 51.11 154 ALA C CA 1
ATOM 3933 C C . ALA C 1 154 ? 103.842 50.599 34.256 1.00 51.60 154 ALA C C 1
ATOM 3934 O O . ALA C 1 154 ? 103.393 51.556 34.909 1.00 50.91 154 ALA C O 1
ATOM 3936 N N . TYR C 1 155 ? 104.429 49.536 34.786 1.00 52.96 155 TYR C N 1
ATOM 3937 C CA . TYR C 1 155 ? 104.720 49.397 36.195 1.00 54.06 155 TYR C CA 1
ATOM 3938 C C . TYR C 1 155 ? 106.201 49.127 36.310 1.00 54.40 155 TYR C C 1
ATOM 3939 O O . TYR C 1 155 ? 106.692 48.171 35.747 1.00 52.93 155 TYR C O 1
ATOM 3948 N N . ILE C 1 156 ? 106.914 50.004 37.000 1.00 56.31 156 ILE C N 1
ATOM 3949 C CA . ILE C 1 156 ? 108.356 49.850 37.202 1.00 57.58 156 ILE C CA 1
ATOM 3950 C C . ILE C 1 156 ? 108.647 49.813 38.696 1.00 59.07 156 ILE C C 1
ATOM 3951 O O . ILE C 1 156 ? 107.773 50.141 39.521 1.00 59.10 156 ILE C O 1
ATOM 3956 N N . GLU C 1 157 ? 109.868 49.407 39.038 1.00 60.54 157 GLU C N 1
ATOM 3957 C CA . GLU C 1 157 ? 110.334 49.416 40.421 1.00 62.05 157 GLU C CA 1
ATOM 3958 C C . GLU C 1 157 ? 109.380 48.686 41.385 1.00 63.07 157 GLU C C 1
ATOM 3959 O O . GLU C 1 157 ? 108.586 47.827 40.974 1.00 63.89 157 GLU C O 1
ATOM 3965 N N . GLU C 1 158 ? 109.457 49.018 42.665 1.00 63.98 158 GLU C N 1
ATOM 3966 C CA . GLU C 1 158 ? 108.720 48.274 43.673 1.00 64.57 158 GLU C CA 1
ATOM 3967 C C . GLU C 1 158 ? 107.234 48.613 43.712 1.00 64.52 158 GLU C C 1
ATOM 3968 O O . GLU C 1 158 ? 106.465 47.910 44.374 1.00 65.09 158 GLU C O 1
ATOM 3974 N N . GLY C 1 159 ? 106.827 49.688 43.032 1.00 63.98 159 GLY C N 1
ATOM 3975 C CA . GLY C 1 159 ? 105.417 50.099 43.037 1.00 63.07 159 GLY C CA 1
ATOM 3976 C C . GLY C 1 159 ? 105.045 51.362 42.270 1.00 62.64 159 GLY C C 1
ATOM 3977 O O . GLY C 1 159 ? 104.037 51.998 42.591 1.00 62.90 159 GLY C O 1
ATOM 3978 N N . LYS C 1 160 ? 105.811 51.702 41.233 1.00 61.40 160 LYS C N 1
ATOM 3979 C CA . LYS C 1 160 ? 105.655 52.973 40.518 1.00 60.26 160 LYS C CA 1
ATOM 3980 C C . LYS C 1 160 ? 104.928 52.802 39.176 1.00 58.80 160 LY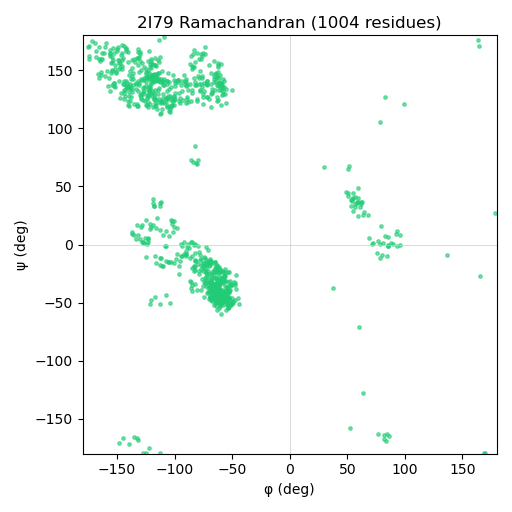S C C 1
ATOM 3981 O O . LYS C 1 160 ? 105.406 52.102 38.297 1.00 58.89 160 LYS C O 1
ATOM 3987 N N . PHE C 1 161 ? 103.773 53.443 39.029 1.00 56.97 161 PHE C N 1
ATOM 3988 C CA . PHE C 1 161 ? 103.075 53.483 37.749 1.00 55.85 161 PHE C CA 1
ATOM 3989 C C . PHE C 1 161 ? 103.519 54.684 36.955 1.00 54.53 161 PHE C C 1
ATOM 3990 O O . PHE C 1 161 ? 103.672 55.775 37.517 1.00 54.33 161 PHE C O 1
ATOM 3998 N N . ILE C 1 162 ? 103.685 54.488 35.646 1.00 52.57 162 ILE C N 1
ATOM 3999 C CA . ILE C 1 162 ? 104.128 55.554 34.754 1.00 51.19 162 ILE C CA 1
ATOM 4000 C C . ILE C 1 162 ? 103.352 55.576 33.442 1.00 49.97 162 ILE C C 1
ATOM 4001 O O . ILE C 1 162 ? 102.780 54.577 33.020 1.00 48.60 162 ILE C O 1
ATOM 4006 N N . ASP C 1 163 ? 103.377 56.733 32.796 1.00 49.15 163 ASP C N 1
ATOM 4007 C CA . ASP C 1 163 ? 102.653 56.955 31.567 1.00 48.84 163 ASP C CA 1
ATOM 4008 C C . ASP C 1 163 ? 103.442 56.455 30.375 1.00 48.06 163 ASP C C 1
ATOM 4009 O O . ASP C 1 163 ? 104.691 56.420 30.404 1.00 46.94 163 ASP C O 1
ATOM 4014 N N . VAL C 1 164 ? 102.706 56.079 29.332 1.00 47.05 164 VAL C N 1
ATOM 4015 C CA . VAL C 1 164 ? 103.272 55.754 28.022 1.00 46.94 164 VAL C CA 1
ATOM 4016 C C . VAL C 1 164 ? 102.567 56.585 26.954 1.00 46.91 164 VAL C C 1
ATOM 4017 O O . VAL C 1 164 ? 101.413 56.974 27.127 1.00 47.03 164 VAL C O 1
ATOM 4021 N N . TYR C 1 165 ? 103.273 56.851 25.857 1.00 47.26 165 TYR C N 1
ATOM 4022 C CA . TYR C 1 165 ? 102.706 57.435 24.636 1.00 47.17 165 TYR C CA 1
ATOM 4023 C C . TYR C 1 165 ? 102.400 56.320 23.655 1.00 47.01 165 TYR C C 1
ATOM 4024 O O . TYR C 1 165 ? 103.173 55.380 23.525 1.00 47.15 165 TYR C O 1
ATOM 4033 N N . LEU C 1 166 ? 101.291 56.442 22.940 1.00 47.11 166 LEU C N 1
ATOM 4034 C CA . LEU C 1 166 ? 101.069 55.613 21.771 1.00 47.22 166 LEU C CA 1
ATOM 4035 C C . LEU C 1 166 ? 101.425 56.450 20.575 1.00 46.11 166 LEU C C 1
ATOM 4036 O O . LEU C 1 166 ? 101.030 57.596 20.485 1.00 45.99 166 LEU C O 1
ATOM 4041 N N . MET C 1 167 ? 102.235 55.875 19.696 1.00 45.31 167 MET C N 1
ATOM 4042 C CA . MET C 1 167 ? 102.772 56.572 18.561 1.00 43.29 167 MET C CA 1
ATOM 4043 C C . MET C 1 167 ? 102.407 55.767 17.301 1.00 44.40 167 MET C C 1
ATOM 4044 O O . MET C 1 167 ? 102.294 54.532 17.354 1.00 44.10 167 MET C O 1
ATOM 4049 N N . GLY C 1 168 ? 102.217 56.464 16.179 1.00 44.13 168 GLY C N 1
ATOM 4050 C CA . GLY C 1 168 ? 101.902 55.808 14.931 1.00 44.01 168 GLY C CA 1
ATOM 4051 C C . GLY C 1 168 ? 102.436 56.556 13.736 1.00 44.61 168 GLY C C 1
ATOM 4052 O O . GLY C 1 168 ? 102.739 57.758 13.811 1.00 44.19 168 GLY C O 1
ATOM 4053 N N . LYS C 1 169 ? 102.566 55.811 12.643 1.00 44.91 169 LYS C N 1
ATOM 4054 C CA . LYS C 1 169 ? 103.028 56.314 11.360 1.00 45.25 169 LYS C CA 1
ATOM 4055 C C . LYS C 1 169 ? 102.247 55.608 10.259 1.00 45.46 169 LYS C C 1
ATOM 4056 O O . LYS C 1 169 ? 102.123 54.386 10.269 1.00 45.24 169 LYS C O 1
ATOM 4062 N N . LEU C 1 170 ? 101.751 56.376 9.308 1.00 45.49 170 LEU C N 1
ATOM 4063 C CA . LEU C 1 170 ? 100.985 55.842 8.193 1.00 46.39 170 LEU C CA 1
ATOM 4064 C C . LEU C 1 170 ? 101.972 55.618 7.076 1.00 46.60 170 LEU C C 1
ATOM 4065 O O . LEU C 1 170 ? 102.877 56.418 6.912 1.00 47.49 170 LEU C O 1
ATOM 4070 N N . ILE C 1 171 ? 101.830 54.526 6.335 1.00 46.99 171 ILE C N 1
ATOM 4071 C CA . ILE C 1 171 ? 102.724 54.214 5.212 1.00 47.15 171 ILE C CA 1
ATOM 4072 C C . ILE C 1 171 ? 101.940 53.691 3.996 1.00 47.28 171 ILE C C 1
ATOM 4073 O O . ILE C 1 171 ? 100.751 53.319 4.130 1.00 46.44 171 ILE C O 1
ATOM 4078 N N . GLU D 1 4 ? 64.825 42.818 3.930 1.00 69.51 4 GLU D N 1
ATOM 4079 C CA . GLU D 1 4 ? 63.592 43.214 3.198 1.00 69.56 4 GLU D CA 1
ATOM 4080 C C . GLU D 1 4 ? 62.946 44.434 3.874 1.00 69.00 4 GLU D C 1
ATOM 4081 O O . GLU D 1 4 ? 62.043 44.306 4.715 1.00 69.05 4 GLU D O 1
ATOM 4087 N N . LEU D 1 5 ? 63.443 45.613 3.494 1.00 68.10 5 LEU D N 1
ATOM 4088 C CA . LEU D 1 5 ? 62.934 46.903 3.969 1.00 67.04 5 LEU D CA 1
ATOM 4089 C C . LEU D 1 5 ? 61.954 47.440 2.937 1.00 66.25 5 LEU D C 1
ATOM 4090 O O . LEU D 1 5 ? 62.252 47.456 1.740 1.00 66.44 5 LEU D O 1
ATOM 4095 N N . LEU D 1 6 ? 60.772 47.843 3.410 1.00 64.74 6 LEU D N 1
ATOM 4096 C CA . LEU D 1 6 ? 59.789 48.540 2.597 1.00 63.43 6 LEU D CA 1
ATOM 4097 C C . LEU D 1 6 ? 59.465 49.857 3.318 1.00 62.20 6 LEU D C 1
ATOM 4098 O O . LEU D 1 6 ? 59.194 49.858 4.525 1.00 62.09 6 LEU D O 1
ATOM 4103 N N . ILE D 1 7 ? 59.549 50.972 2.592 1.00 60.39 7 ILE D N 1
ATOM 4104 C CA . ILE D 1 7 ? 59.081 52.250 3.087 1.00 59.36 7 ILE D CA 1
ATOM 4105 C C . ILE D 1 7 ? 57.949 52.659 2.189 1.00 58.73 7 ILE D C 1
ATOM 4106 O O . ILE D 1 7 ? 58.119 52.735 0.990 1.00 58.84 7 ILE D O 1
ATOM 4111 N N . ARG D 1 8 ? 56.789 52.918 2.775 1.00 57.98 8 ARG D N 1
ATOM 4112 C CA . ARG D 1 8 ? 55.646 53.439 2.036 1.00 57.59 8 ARG D CA 1
ATOM 4113 C C . ARG D 1 8 ? 54.759 54.312 2.916 1.00 56.73 8 ARG D C 1
ATOM 4114 O O . ARG D 1 8 ? 54.888 54.320 4.148 1.00 55.59 8 ARG D O 1
ATOM 4122 N N . GLU D 1 9 ? 53.836 55.026 2.275 1.00 56.23 9 GLU D N 1
ATOM 4123 C CA . GLU D 1 9 ? 52.861 55.801 3.012 1.00 55.91 9 GLU D CA 1
ATOM 4124 C C . GLU D 1 9 ? 52.012 54.846 3.861 1.00 55.54 9 GLU D C 1
ATOM 4125 O O . GLU D 1 9 ? 51.625 53.791 3.384 1.00 55.99 9 GLU D O 1
ATOM 4131 N N . ALA D 1 10 ? 51.756 55.211 5.117 1.00 54.78 10 ALA D N 1
ATOM 4132 C CA . ALA D 1 10 ? 50.796 54.523 5.969 1.00 54.36 10 ALA D CA 1
ATOM 4133 C C . ALA D 1 10 ? 49.395 54.487 5.345 1.00 54.03 10 ALA D C 1
ATOM 4134 O O . ALA D 1 10 ? 48.953 55.460 4.751 1.00 53.10 10 ALA D O 1
ATOM 4136 N N . GLU D 1 11 ? 48.706 53.353 5.510 1.00 54.21 11 GLU D N 1
ATOM 4137 C CA . GLU D 1 11 ? 47.303 53.183 5.114 1.00 54.86 11 GLU D CA 1
ATOM 4138 C C . GLU D 1 11 ? 46.499 52.823 6.349 1.00 54.30 11 GLU D C 1
ATOM 4139 O O . GLU D 1 11 ? 47.072 52.436 7.335 1.00 53.87 11 GLU D O 1
ATOM 4145 N N . PRO D 1 12 ? 45.170 53.017 6.327 1.00 55.18 12 PRO D N 1
ATOM 4146 C CA . PRO D 1 12 ? 44.250 52.649 7.419 1.00 54.98 12 PRO D CA 1
ATOM 4147 C C . PRO D 1 12 ? 44.413 51.244 8.013 1.00 54.99 12 PRO D C 1
ATOM 4148 O O . PRO D 1 12 ? 44.210 51.060 9.225 1.00 54.54 12 PRO D O 1
ATOM 4152 N N . LYS D 1 13 ? 44.776 50.269 7.181 1.00 54.70 13 LYS D N 1
ATOM 4153 C CA . LYS D 1 13 ? 44.986 48.910 7.666 1.00 54.93 13 LYS D CA 1
ATOM 4154 C C . LYS D 1 13 ? 46.232 48.759 8.558 1.00 54.25 13 LYS D C 1
ATOM 4155 O O . LYS D 1 13 ? 46.391 47.744 9.233 1.00 54.52 13 LYS D O 1
ATOM 4161 N N . ASP D 1 14 ? 47.117 49.760 8.559 1.00 53.12 14 ASP D N 1
ATOM 4162 C CA . ASP D 1 14 ? 48.279 49.752 9.442 1.00 52.18 14 ASP D CA 1
ATOM 4163 C C . ASP D 1 14 ? 47.958 50.239 10.851 1.00 51.04 14 ASP D C 1
ATOM 4164 O O . ASP D 1 14 ? 48.825 50.177 11.708 1.00 50.95 14 ASP D O 1
ATOM 4169 N N . ALA D 1 15 ? 46.741 50.740 11.075 1.00 50.02 15 ALA D N 1
ATOM 4170 C CA . ALA D 1 15 ? 46.408 51.503 12.281 1.00 49.46 15 ALA D CA 1
ATOM 4171 C C . ALA D 1 15 ? 46.754 50.762 13.564 1.00 48.72 15 ALA D C 1
ATOM 4172 O O . ALA D 1 15 ? 47.505 51.270 14.383 1.00 48.44 15 ALA D O 1
ATOM 4174 N N . ALA D 1 16 ? 46.243 49.552 13.718 1.00 48.03 16 ALA D N 1
ATOM 4175 C CA . ALA D 1 16 ? 46.441 48.803 14.960 1.00 48.17 16 ALA D CA 1
ATOM 4176 C C . ALA D 1 16 ? 47.917 48.458 15.197 1.00 48.01 16 ALA D C 1
ATOM 4177 O O . ALA D 1 16 ? 48.405 48.555 16.323 1.00 47.94 16 ALA D O 1
ATOM 4179 N N . GLU D 1 17 ? 48.629 48.065 14.140 1.00 47.97 17 GLU D N 1
ATOM 4180 C CA . GLU D 1 17 ? 50.050 47.803 14.259 1.00 47.58 17 GLU D CA 1
ATOM 4181 C C . GLU D 1 17 ? 50.848 49.098 14.589 1.00 46.54 17 GLU D C 1
ATOM 4182 O O . GLU D 1 17 ? 51.796 49.046 15.366 1.00 44.54 17 GLU D O 1
ATOM 4188 N N . LEU D 1 18 ? 50.442 50.245 14.027 1.00 45.26 18 LEU D N 1
ATOM 4189 C CA . LEU D 1 18 ? 51.116 51.522 14.324 1.00 44.75 18 LEU D CA 1
ATOM 4190 C C . LEU D 1 18 ? 50.888 51.972 15.787 1.00 44.42 18 LEU D C 1
ATOM 4191 O O . LEU D 1 18 ? 51.815 52.412 16.461 1.00 44.46 18 LEU D O 1
ATOM 4196 N N . VAL D 1 19 ? 49.668 51.847 16.282 1.00 43.81 19 VAL D N 1
ATOM 4197 C CA . VAL D 1 19 ? 49.406 52.194 17.673 1.00 43.42 19 VAL D CA 1
ATOM 4198 C C . VAL D 1 19 ? 50.314 51.353 18.556 1.00 43.22 19 VAL D C 1
ATOM 4199 O O . VAL D 1 19 ? 50.940 51.890 19.473 1.00 42.60 19 VAL D O 1
ATOM 4203 N N . ALA D 1 20 ? 50.373 50.033 18.279 1.00 43.54 20 ALA D N 1
ATOM 4204 C CA . ALA D 1 20 ? 51.240 49.089 19.028 1.00 43.18 20 ALA D CA 1
ATOM 4205 C C . ALA D 1 20 ? 52.699 49.521 18.964 1.00 43.10 20 ALA D C 1
ATOM 4206 O O . ALA D 1 20 ? 53.386 49.575 19.985 1.00 42.66 20 ALA D O 1
ATOM 4208 N N . PHE D 1 21 ? 53.164 49.855 17.763 1.00 42.78 21 PHE D N 1
ATOM 4209 C CA . PHE D 1 21 ? 54.514 50.325 17.583 1.00 42.20 21 PHE D CA 1
ATOM 4210 C C . PHE D 1 21 ? 54.816 51.559 18.425 1.00 41.83 21 PHE D C 1
ATOM 4211 O O . PHE D 1 21 ? 55.859 51.645 19.048 1.00 41.45 21 PHE D O 1
ATOM 4219 N N . LEU D 1 22 ? 53.896 52.523 18.414 1.00 41.63 22 LEU D N 1
ATOM 4220 C CA . LEU D 1 22 ? 54.104 53.818 19.084 1.00 41.36 22 LEU D CA 1
ATOM 4221 C C . LEU D 1 22 ? 54.102 53.647 20.603 1.00 40.91 22 LEU D C 1
ATOM 4222 O O . LEU D 1 22 ? 54.847 54.308 21.336 1.00 40.17 22 LEU D O 1
ATOM 4227 N N . ASN D 1 23 ? 53.258 52.749 21.072 1.00 40.58 23 ASN D N 1
ATOM 4228 C CA . ASN D 1 23 ? 53.234 52.439 22.493 1.00 41.49 23 ASN D CA 1
ATOM 4229 C C . ASN D 1 23 ? 54.503 51.738 22.954 1.00 41.16 23 ASN D C 1
ATOM 4230 O O . ASN D 1 23 ? 54.980 51.990 24.054 1.00 39.41 23 ASN D O 1
ATOM 4235 N N . ARG D 1 24 ? 55.059 50.903 22.081 1.00 43.01 24 ARG D N 1
ATOM 4236 C CA . ARG D 1 24 ? 56.345 50.282 22.332 1.00 43.93 24 ARG D CA 1
ATOM 4237 C C . ARG D 1 24 ? 57.496 51.314 22.430 1.00 43.46 24 ARG D C 1
ATOM 4238 O O . ARG D 1 24 ? 58.209 51.338 23.431 1.00 43.65 24 ARG D O 1
ATOM 4246 N N . VAL D 1 25 ? 57.688 52.142 21.404 1.00 42.73 25 VAL D N 1
ATOM 4247 C CA . VAL D 1 25 ? 58.794 53.122 21.425 1.00 42.59 25 VAL D CA 1
ATOM 4248 C C . VAL D 1 25 ? 58.627 54.203 22.504 1.00 42.58 25 VAL D C 1
ATOM 4249 O O . VAL D 1 25 ? 59.609 54.806 22.934 1.00 41.65 25 VAL D O 1
ATOM 4253 N N . SER D 1 26 ? 57.386 54.427 22.939 1.00 42.64 26 SER D N 1
ATOM 4254 C CA . SER D 1 26 ? 57.071 55.347 24.028 1.00 43.42 26 SER D CA 1
ATOM 4255 C C . SER D 1 26 ? 57.789 54.990 25.305 1.00 43.50 26 SER D C 1
ATOM 4256 O O . SER D 1 26 ? 58.083 55.872 26.106 1.00 43.29 26 SER D O 1
ATOM 4259 N N . LEU D 1 27 ? 58.020 53.689 25.496 1.00 43.69 27 LEU D N 1
ATOM 4260 C CA . LEU D 1 27 ? 58.657 53.126 26.680 1.00 44.41 27 LEU D CA 1
ATOM 4261 C C . LEU D 1 27 ? 60.181 52.986 26.512 1.00 44.92 27 LEU D C 1
ATOM 4262 O O . LEU D 1 27 ? 60.896 52.672 27.471 1.00 44.35 27 LEU D O 1
ATOM 4267 N N . GLU D 1 28 ? 60.654 53.225 25.295 1.00 45.05 28 GLU D N 1
ATOM 4268 C CA . GLU D 1 28 ? 62.029 53.004 24.946 1.00 45.67 28 GLU D CA 1
ATOM 4269 C C . GLU D 1 28 ? 62.913 54.191 25.286 1.00 45.72 28 GLU D C 1
ATOM 4270 O O . GLU D 1 28 ? 64.035 53.976 25.695 1.00 46.57 28 GLU D O 1
ATOM 4276 N N . THR D 1 29 ? 62.431 55.423 25.115 1.00 44.90 29 THR D N 1
ATOM 4277 C CA . THR D 1 29 ? 63.224 56.618 25.475 1.00 44.34 29 THR D CA 1
ATOM 4278 C C . THR D 1 29 ? 62.336 57.698 26.083 1.00 43.47 29 THR D C 1
ATOM 4279 O O . THR D 1 29 ? 61.118 57.593 26.025 1.00 44.15 29 THR D O 1
ATOM 4283 N N . ASP D 1 30 ? 62.947 58.725 26.657 1.00 42.54 30 ASP D N 1
ATOM 4284 C CA . ASP D 1 30 ? 62.259 59.958 26.958 1.00 42.74 30 ASP D CA 1
ATOM 4285 C C . ASP D 1 30 ? 62.765 61.129 26.110 1.00 42.23 30 ASP D C 1
ATOM 4286 O O . ASP D 1 30 ? 62.752 62.285 26.531 1.00 40.24 30 ASP D O 1
ATOM 4291 N N . PHE D 1 31 ? 63.118 60.833 24.867 1.00 42.98 31 PHE D N 1
ATOM 4292 C CA . PHE D 1 31 ? 63.597 61.871 23.936 1.00 43.68 31 PHE D CA 1
ATOM 4293 C C . PHE D 1 31 ? 62.485 62.664 23.218 1.00 44.31 31 PHE D C 1
ATOM 4294 O O . PHE D 1 31 ? 62.744 63.776 22.758 1.00 44.16 31 PHE D O 1
ATOM 4302 N N . THR D 1 32 ? 61.283 62.100 23.111 1.00 44.15 32 THR D N 1
ATOM 4303 C CA . THR D 1 32 ? 60.163 62.815 22.523 1.00 44.76 32 THR D CA 1
ATOM 4304 C C . THR D 1 32 ? 59.116 63.108 23.582 1.00 44.66 32 THR D C 1
ATOM 4305 O O . THR D 1 32 ? 59.317 62.803 24.758 1.00 43.02 32 THR D O 1
ATOM 4309 N N . SER D 1 33 ? 58.024 63.758 23.178 1.00 45.12 33 SER D N 1
ATOM 4310 C CA . SER D 1 33 ? 56.935 64.058 24.104 1.00 46.32 33 SER D CA 1
ATOM 4311 C C . SER D 1 33 ? 56.120 62.807 24.481 1.00 46.15 33 SER D C 1
ATOM 4312 O O . SER D 1 33 ? 55.419 62.820 25.503 1.00 46.57 33 SER D O 1
ATOM 4315 N N . LEU D 1 34 ? 56.258 61.736 23.696 1.00 45.21 34 LEU D N 1
ATOM 4316 C CA . LEU D 1 34 ? 55.776 60.408 24.088 1.00 45.33 34 LEU D CA 1
ATOM 4317 C C . LEU D 1 34 ? 56.430 59.904 25.392 1.00 44.75 34 LEU D C 1
ATOM 4318 O O . LEU D 1 34 ? 57.649 60.081 25.618 1.00 44.29 34 LEU D O 1
ATOM 4323 N N . ASP D 1 35 ? 55.614 59.284 26.242 1.00 44.08 35 ASP D N 1
ATOM 4324 C CA . ASP D 1 35 ? 56.089 58.731 27.508 1.00 44.49 35 ASP D CA 1
ATOM 4325 C C . ASP D 1 35 ? 55.364 57.446 27.898 1.00 43.89 35 ASP D C 1
ATOM 4326 O O . ASP D 1 35 ? 54.681 56.850 27.065 1.00 44.29 35 ASP D O 1
ATOM 4331 N N . GLY D 1 36 ? 55.523 57.012 29.144 1.00 42.60 36 GLY D N 1
ATOM 4332 C CA . GLY D 1 36 ? 54.933 55.767 29.596 1.00 43.07 36 GLY D CA 1
ATOM 4333 C C . GLY D 1 36 ? 53.438 55.624 29.330 1.00 42.58 36 GLY D C 1
ATOM 4334 O O . GLY D 1 36 ? 52.942 54.510 29.089 1.00 42.69 36 GLY D O 1
ATOM 4335 N N . ASP D 1 37 ? 52.722 56.741 29.344 1.00 42.82 37 ASP D N 1
ATOM 4336 C CA . ASP D 1 37 ? 51.290 56.748 28.975 1.00 42.99 37 ASP D CA 1
ATOM 4337 C C . ASP D 1 37 ? 50.998 56.326 27.507 1.00 42.96 37 ASP D C 1
ATOM 4338 O O . ASP D 1 37 ? 49.879 55.922 27.179 1.00 44.03 37 ASP D O 1
ATOM 4343 N N . GLY D 1 38 ? 51.986 56.455 26.629 1.00 42.96 38 GLY D N 1
ATOM 4344 C CA . GLY D 1 38 ? 51.858 56.009 25.242 1.00 43.16 38 GLY D CA 1
ATOM 4345 C C . GLY D 1 38 ? 51.201 57.019 24.300 1.00 43.57 38 GLY D C 1
ATOM 4346 O O . GLY D 1 38 ? 51.118 58.228 24.610 1.00 42.53 38 GLY D O 1
ATOM 4347 N N . ILE D 1 39 ? 50.762 56.518 23.142 1.00 43.26 39 ILE D N 1
ATOM 4348 C CA . ILE D 1 39 ? 50.197 57.360 22.105 1.00 44.12 39 ILE D CA 1
ATOM 4349 C C . ILE D 1 39 ? 48.783 57.800 22.452 1.00 44.67 39 ILE D C 1
ATOM 4350 O O . ILE D 1 39 ? 48.287 58.759 21.871 1.00 44.54 39 ILE D O 1
ATOM 4355 N N . LEU D 1 40 ? 48.137 57.090 23.378 1.00 45.24 40 LEU D N 1
ATOM 4356 C CA . LEU D 1 40 ? 46.817 57.452 23.891 1.00 45.79 40 LEU D CA 1
ATOM 4357 C C . LEU D 1 40 ? 45.719 57.581 22.825 1.00 46.35 40 LEU D C 1
ATOM 4358 O O . LEU D 1 40 ? 44.805 58.390 22.969 1.00 48.35 40 LEU D O 1
ATOM 4363 N N . LEU D 1 41 ? 45.815 56.791 21.762 1.00 46.27 41 LEU D N 1
ATOM 4364 C CA . LEU D 1 41 ? 44.811 56.734 20.709 1.00 46.02 41 LEU D CA 1
ATOM 4365 C C . LEU D 1 41 ? 44.418 55.292 20.476 1.00 45.90 41 LEU D C 1
ATOM 4366 O O . LEU D 1 41 ? 45.278 54.419 20.450 1.00 45.48 41 LEU D O 1
ATOM 4371 N N . THR D 1 42 ? 43.134 55.042 20.230 1.00 45.75 42 THR D N 1
ATOM 4372 C CA . THR D 1 42 ? 42.676 53.688 19.883 1.00 45.87 42 THR D CA 1
ATOM 4373 C C . THR D 1 42 ? 43.035 53.427 18.435 1.00 45.80 42 THR D C 1
ATOM 4374 O O . THR D 1 42 ? 43.319 54.356 17.672 1.00 44.50 42 THR D O 1
ATOM 4378 N N . SER D 1 43 ? 42.992 52.161 18.045 1.00 46.53 43 SER D N 1
ATOM 4379 C CA . SER D 1 43 ? 43.258 51.778 16.663 1.00 47.79 43 SER D CA 1
ATOM 4380 C C . SER D 1 43 ? 42.274 52.484 15.715 1.00 48.35 43 SER D C 1
ATOM 4381 O O . SER D 1 43 ? 42.631 52.832 14.579 1.00 48.42 43 SER D O 1
ATOM 4384 N N . GLU D 1 44 ? 41.057 52.721 16.199 1.00 48.83 44 GLU D N 1
ATOM 4385 C CA . GLU D 1 44 ? 40.045 53.420 15.404 1.00 49.72 44 GLU D CA 1
ATOM 4386 C C . GLU D 1 44 ? 40.370 54.893 15.213 1.00 49.15 44 GLU D C 1
ATOM 4387 O O . GLU D 1 44 ? 40.320 55.388 14.091 1.00 49.11 44 GLU D O 1
ATOM 4393 N N . GLU D 1 45 ? 40.740 55.582 16.290 1.00 48.35 45 GLU D N 1
ATOM 4394 C CA . GLU D 1 45 ? 41.227 56.954 16.176 1.00 48.33 45 GLU D CA 1
ATOM 4395 C C . GLU D 1 45 ? 42.444 57.080 15.237 1.00 47.91 45 GLU D C 1
ATOM 4396 O O . GLU D 1 45 ? 42.494 58.009 14.429 1.00 47.84 45 GLU D O 1
ATOM 4402 N N . MET D 1 46 ? 43.405 56.151 15.332 1.00 47.09 46 MET D N 1
ATOM 4403 C CA . MET D 1 46 ? 44.537 56.129 14.407 1.00 47.36 46 MET D CA 1
ATOM 4404 C C . MET D 1 46 ? 44.140 55.951 12.944 1.00 47.30 46 MET D C 1
ATOM 4405 O O . MET D 1 46 ? 44.750 56.565 12.071 1.00 46.40 46 MET D O 1
ATOM 4410 N N . GLU D 1 47 ? 43.144 55.107 12.666 1.00 47.99 47 GLU D N 1
ATOM 4411 C CA . GLU D 1 47 ? 42.632 54.947 11.283 1.00 48.98 47 GLU D CA 1
ATOM 4412 C C . GLU D 1 47 ? 42.165 56.268 10.718 1.00 48.49 47 GLU D C 1
ATOM 4413 O O . GLU D 1 47 ? 42.457 56.582 9.573 1.00 49.13 47 GLU D O 1
ATOM 4419 N N . ILE D 1 48 ? 41.441 57.034 11.522 1.00 48.83 48 ILE D N 1
ATOM 4420 C CA . ILE D 1 48 ? 40.948 58.370 11.116 1.00 49.28 48 ILE D CA 1
ATOM 4421 C C . ILE D 1 48 ? 42.110 59.325 10.798 1.00 49.38 48 ILE D C 1
ATOM 4422 O O . ILE D 1 48 ? 42.084 60.050 9.803 1.00 49.91 48 ILE D O 1
ATOM 4427 N N . PHE D 1 49 ? 43.143 59.301 11.634 1.00 49.13 49 PHE D N 1
ATOM 4428 C CA . PHE D 1 49 ? 44.313 60.145 11.431 1.00 49.22 49 PHE D CA 1
ATOM 4429 C C . PHE D 1 49 ? 45.053 59.801 10.143 1.00 49.54 49 PHE D C 1
ATOM 4430 O O . PHE D 1 49 ? 45.413 60.686 9.385 1.00 49.43 49 PHE D O 1
ATOM 4438 N N . LEU D 1 50 ? 45.281 58.505 9.914 1.00 50.28 50 LEU D N 1
ATOM 4439 C CA . LEU D 1 50 ? 45.984 58.013 8.738 1.00 50.51 50 LEU D CA 1
ATOM 4440 C C . LEU D 1 50 ? 45.214 58.300 7.447 1.00 51.43 50 LEU D C 1
ATOM 4441 O O . LEU D 1 50 ? 45.814 58.622 6.419 1.00 51.23 50 LEU D O 1
ATOM 4446 N N . ASN D 1 51 ? 43.886 58.175 7.510 1.00 52.74 51 ASN D N 1
ATOM 4447 C CA . ASN D 1 51 ? 42.995 58.664 6.454 1.00 53.51 51 ASN D CA 1
ATOM 4448 C C . ASN D 1 51 ? 43.193 60.169 6.140 1.00 53.97 51 ASN D C 1
ATOM 4449 O O . ASN D 1 51 ? 43.457 60.528 4.989 1.00 53.89 51 ASN D O 1
ATOM 4454 N N . LYS D 1 52 ? 43.067 61.031 7.151 1.00 54.31 52 LYS D N 1
ATOM 4455 C CA . LYS D 1 52 ? 43.290 62.481 6.960 1.00 54.90 52 LYS D CA 1
ATOM 4456 C C . LYS D 1 52 ? 44.690 62.762 6.380 1.00 54.75 52 LYS D C 1
ATOM 4457 O O . LYS D 1 52 ? 44.839 63.565 5.457 1.00 54.79 52 LYS D O 1
ATOM 4463 N N . GLN D 1 53 ? 45.715 62.113 6.930 1.00 54.38 53 GLN D N 1
ATOM 4464 C CA . GLN D 1 53 ? 47.074 62.299 6.438 1.00 54.18 53 GLN D CA 1
ATOM 4465 C C . GLN D 1 53 ? 47.171 62.002 4.953 1.00 54.26 53 GLN D C 1
ATOM 4466 O O . GLN D 1 53 ? 47.743 62.789 4.212 1.00 54.23 53 GLN D O 1
ATOM 4472 N N . ALA D 1 54 ? 46.624 60.865 4.525 1.00 54.67 54 ALA D N 1
ATOM 4473 C CA . ALA D 1 54 ? 46.748 60.418 3.130 1.00 55.02 54 ALA D CA 1
ATOM 4474 C C . ALA D 1 54 ? 46.006 61.349 2.149 1.00 55.20 54 ALA D C 1
ATOM 4475 O O . ALA D 1 54 ? 46.488 61.605 1.040 1.00 55.16 54 ALA D O 1
ATOM 4477 N N . SER D 1 55 ? 44.854 61.869 2.565 1.00 55.43 55 SER D N 1
ATOM 4478 C CA . SER D 1 55 ? 44.106 62.806 1.720 1.00 55.50 55 SER D CA 1
ATOM 4479 C C . SER D 1 55 ? 44.615 64.273 1.794 1.00 55.09 55 SER D C 1
ATOM 4480 O O . SER D 1 55 ? 44.298 65.080 0.926 1.00 55.30 55 SER D O 1
ATOM 4483 N N . SER D 1 56 ? 45.453 64.598 2.778 1.00 54.70 56 SER D N 1
ATOM 4484 C CA . SER D 1 56 ? 46.021 65.956 2.907 1.00 53.85 56 SER D CA 1
ATOM 4485 C C . SER D 1 56 ? 47.158 66.181 1.927 1.00 53.19 56 SER D C 1
ATOM 4486 O O . SER D 1 56 ? 48.055 65.358 1.816 1.00 53.09 56 SER D O 1
ATOM 4489 N N . ASP D 1 57 ? 47.139 67.318 1.238 1.00 53.33 57 ASP D N 1
ATOM 4490 C CA . ASP D 1 57 ? 48.217 67.668 0.271 1.00 53.05 57 ASP D CA 1
ATOM 4491 C C . ASP D 1 57 ? 49.535 68.191 0.885 1.00 52.10 57 ASP D C 1
ATOM 4492 O O . ASP D 1 57 ? 50.569 68.277 0.199 1.00 52.92 57 ASP D O 1
ATOM 4497 N N . ASN D 1 58 ? 49.521 68.551 2.165 1.00 50.10 58 ASN D N 1
ATOM 4498 C CA . ASN D 1 58 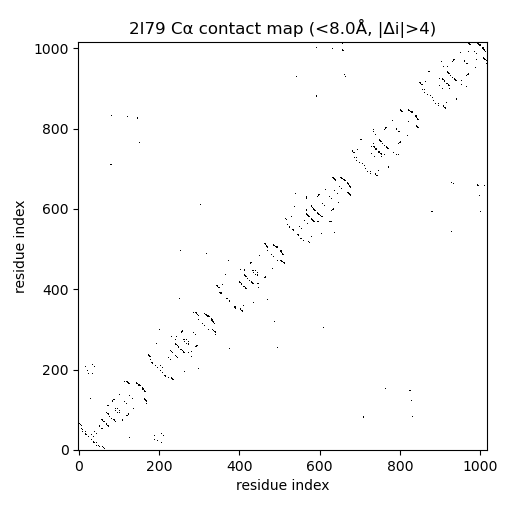? 50.732 69.084 2.795 1.00 48.68 58 ASN D CA 1
ATOM 4499 C C . ASN D 1 58 ? 51.151 68.315 4.069 1.00 47.39 58 ASN D C 1
ATOM 4500 O O . ASN D 1 58 ? 51.878 68.816 4.913 1.00 46.49 58 ASN D O 1
ATOM 4505 N N . GLN D 1 59 ? 50.680 67.083 4.181 1.00 47.18 59 GLN D N 1
ATOM 4506 C CA . GLN D 1 59 ? 50.975 66.233 5.334 1.00 46.72 59 GLN D CA 1
ATOM 4507 C C . GLN D 1 59 ? 51.195 64.818 4.832 1.00 47.06 59 GLN D C 1
ATOM 4508 O O . GLN D 1 59 ? 50.740 64.470 3.735 1.00 46.96 59 GLN D O 1
ATOM 4514 N N . ILE D 1 60 ? 51.921 64.020 5.615 1.00 47.18 60 ILE D N 1
ATOM 4515 C CA . ILE D 1 60 ? 52.135 62.621 5.289 1.00 47.06 60 ILE D CA 1
ATOM 4516 C C . ILE D 1 60 ? 52.699 61.824 6.465 1.00 46.81 60 ILE D C 1
ATOM 4517 O O . ILE D 1 60 ? 53.455 62.341 7.274 1.00 46.19 60 ILE D O 1
ATOM 4522 N N . THR D 1 61 ? 52.309 60.557 6.535 1.00 46.65 61 THR D N 1
ATOM 4523 C CA . THR D 1 61 ? 52.938 59.556 7.381 1.00 47.46 61 THR D CA 1
ATOM 4524 C C . THR D 1 61 ? 53.585 58.447 6.529 1.00 47.93 61 THR D C 1
ATOM 4525 O O . THR D 1 61 ? 52.897 57.739 5.810 1.00 48.15 61 THR D O 1
ATOM 4529 N N . LEU D 1 62 ? 54.905 58.305 6.610 1.00 48.74 62 LEU D N 1
ATOM 4530 C CA . LEU D 1 62 ? 55.599 57.187 5.981 1.00 49.04 62 LEU D CA 1
ATOM 4531 C C . LEU D 1 62 ? 56.041 56.206 7.050 1.00 49.72 62 LEU D C 1
ATOM 4532 O O . LEU D 1 62 ? 56.478 56.615 8.125 1.00 49.89 62 LEU D O 1
ATOM 4537 N N . LEU D 1 63 ? 55.927 54.911 6.739 1.00 50.75 63 LEU D N 1
ATOM 4538 C CA . LEU D 1 63 ? 56.316 53.822 7.645 1.00 51.00 63 LEU D CA 1
ATOM 4539 C C . LEU D 1 63 ? 57.435 52.991 7.044 1.00 51.38 63 LEU D C 1
ATOM 4540 O O . LEU D 1 63 ? 57.448 52.746 5.835 1.00 51.67 63 LEU D O 1
ATOM 4545 N N . ALA D 1 64 ? 58.367 52.583 7.893 1.00 51.63 64 ALA D N 1
ATOM 4546 C CA . ALA D 1 64 ? 59.403 51.589 7.537 1.00 53.41 64 ALA D CA 1
ATOM 4547 C C . ALA D 1 64 ? 59.056 50.229 8.106 1.00 53.95 64 ALA D C 1
ATOM 4548 O O . ALA D 1 64 ? 58.931 50.064 9.336 1.00 53.60 64 ALA D O 1
ATOM 4550 N N . PHE D 1 65 ? 58.913 49.263 7.200 1.00 56.00 65 PHE D N 1
ATOM 4551 C CA . PHE D 1 65 ? 58.726 47.847 7.559 1.00 57.48 65 PHE D CA 1
ATOM 4552 C C . PHE D 1 65 ? 60.032 47.087 7.371 1.00 58.95 65 PHE D C 1
ATOM 4553 O O . PHE D 1 65 ? 60.595 47.072 6.281 1.00 59.54 65 PHE D O 1
ATOM 4561 N N . LEU D 1 66 ? 60.529 46.513 8.462 1.00 60.55 66 LEU D N 1
ATOM 4562 C CA . LEU D 1 66 ? 61.645 45.582 8.446 1.00 61.67 66 LEU D CA 1
ATOM 4563 C C . LEU D 1 66 ? 61.078 44.172 8.634 1.00 63.13 66 LEU D C 1
ATOM 4564 O O . LEU D 1 66 ? 60.529 43.847 9.695 1.00 63.51 66 LEU D O 1
ATOM 4569 N N . ASN D 1 67 ? 61.206 43.339 7.602 1.00 64.13 67 ASN D N 1
ATOM 4570 C CA . ASN D 1 67 ? 60.828 41.932 7.702 1.00 64.00 67 ASN D CA 1
ATOM 4571 C C . ASN D 1 67 ? 59.351 41.852 8.063 1.00 63.92 67 ASN D C 1
ATOM 4572 O O . ASN D 1 67 ? 58.975 41.143 8.990 1.00 64.70 67 ASN D O 1
ATOM 4577 N N . GLY D 1 68 ? 58.531 42.610 7.325 1.00 63.66 68 GLY D N 1
ATOM 4578 C CA . GLY D 1 68 ? 57.065 42.706 7.522 1.00 62.46 68 GLY D CA 1
ATOM 4579 C C . GLY D 1 68 ? 56.508 43.543 8.693 1.00 61.85 68 GLY D C 1
ATOM 4580 O O . GLY D 1 68 ? 55.278 43.744 8.791 1.00 61.62 68 GLY D O 1
ATOM 4581 N N . LYS D 1 69 ? 57.393 44.028 9.571 1.00 60.33 69 LYS D N 1
ATOM 4582 C CA . LYS D 1 69 ? 56.996 44.724 10.808 1.00 59.31 69 LYS D CA 1
ATOM 4583 C C . LYS D 1 69 ? 57.327 46.207 10.779 1.00 56.93 69 LYS D C 1
ATOM 4584 O O . LYS D 1 69 ? 58.405 46.574 10.328 1.00 55.67 69 LYS D O 1
ATOM 4590 N N . ILE D 1 70 ? 56.442 47.053 11.319 1.00 54.59 70 ILE D N 1
ATOM 4591 C CA . ILE D 1 70 ? 56.755 48.490 11.454 1.00 53.46 70 ILE D CA 1
ATOM 4592 C C . ILE D 1 70 ? 58.013 48.644 12.336 1.00 52.08 70 ILE D C 1
ATOM 4593 O O . ILE D 1 70 ? 58.028 48.204 13.491 1.00 51.36 70 ILE D O 1
ATOM 4598 N N . ALA D 1 71 ? 59.065 49.245 11.775 1.00 50.78 71 ALA D N 1
ATOM 4599 C CA . ALA D 1 71 ? 60.297 49.519 12.519 1.00 50.54 71 ALA D CA 1
ATOM 4600 C C . ALA D 1 71 ? 60.521 51.010 12.757 1.00 49.49 71 ALA D C 1
ATOM 4601 O O . ALA D 1 71 ? 61.347 51.406 13.596 1.00 48.97 71 ALA D O 1
ATOM 4603 N N . GLY D 1 72 ? 59.841 51.836 11.979 1.00 49.24 72 GLY D N 1
ATOM 4604 C CA . GLY D 1 72 ? 59.987 53.286 12.103 1.00 48.72 72 GLY D CA 1
ATOM 4605 C C . GLY D 1 72 ? 58.882 54.079 11.443 1.00 48.11 72 GLY D C 1
ATOM 4606 O O . GLY D 1 72 ? 58.155 53.569 10.578 1.00 48.23 72 GLY D O 1
ATOM 4607 N N . ILE D 1 73 ? 58.736 55.328 11.876 1.00 47.36 73 ILE D N 1
ATOM 4608 C CA . ILE D 1 73 ? 57.752 56.234 11.277 1.00 47.52 73 ILE D CA 1
ATOM 4609 C C . ILE D 1 73 ? 58.379 57.615 11.114 1.00 47.18 73 ILE D C 1
ATOM 4610 O O . ILE D 1 73 ? 59.183 58.048 11.945 1.00 47.03 73 ILE D O 1
ATOM 4615 N N . VAL D 1 74 ? 58.048 58.274 10.008 1.00 46.79 74 VAL D N 1
ATOM 4616 C CA . VAL D 1 74 ? 58.238 59.704 9.907 1.00 46.74 74 VAL D CA 1
ATOM 4617 C C . VAL D 1 74 ? 56.892 60.390 9.625 1.00 46.81 74 VAL D C 1
ATOM 4618 O O . VAL D 1 74 ? 56.115 59.971 8.770 1.00 46.46 74 VAL D O 1
ATOM 4622 N N . ASN D 1 75 ? 56.624 61.456 10.360 1.00 46.67 75 ASN D N 1
ATOM 4623 C CA . ASN D 1 75 ? 55.366 62.150 10.244 1.00 46.82 75 ASN D CA 1
ATOM 4624 C C . ASN D 1 75 ? 55.608 63.607 9.895 1.00 46.20 75 ASN D C 1
ATOM 4625 O O . ASN D 1 75 ? 56.422 64.256 10.545 1.00 46.13 75 ASN D O 1
ATOM 4630 N N . ILE D 1 76 ? 54.942 64.110 8.858 1.00 45.40 76 ILE D N 1
ATOM 4631 C CA . ILE D 1 76 ? 54.853 65.544 8.609 1.00 45.29 76 ILE D CA 1
ATOM 4632 C C . ILE D 1 76 ? 53.404 65.988 8.839 1.00 45.19 76 ILE D C 1
ATOM 4633 O O . ILE D 1 76 ? 52.460 65.450 8.239 1.00 45.41 76 ILE D O 1
ATOM 4638 N N . THR D 1 77 ? 53.224 66.951 9.730 1.00 44.44 77 THR D N 1
ATOM 4639 C CA . THR D 1 77 ? 51.924 67.570 9.926 1.00 44.13 77 THR D CA 1
ATOM 4640 C C . THR D 1 77 ? 52.070 69.074 9.648 1.00 43.56 77 THR D C 1
ATOM 4641 O O . THR D 1 77 ? 53.173 69.626 9.689 1.00 42.03 77 THR D O 1
ATOM 4645 N N . ALA D 1 78 ? 50.959 69.734 9.331 1.00 44.00 78 ALA D N 1
ATOM 4646 C CA . ALA D 1 78 ? 50.981 71.138 8.930 1.00 44.50 78 ALA D CA 1
ATOM 4647 C C . ALA D 1 78 ? 49.611 71.729 9.138 1.00 45.16 78 ALA D C 1
ATOM 4648 O O . ALA D 1 78 ? 48.627 71.030 9.029 1.00 45.01 78 ALA D O 1
ATOM 4650 N N . ASP D 1 79 ? 49.552 73.021 9.437 1.00 45.98 79 ASP D N 1
ATOM 4651 C CA . ASP D 1 79 ? 48.278 73.722 9.526 1.00 46.47 79 ASP D CA 1
ATOM 4652 C C . ASP D 1 79 ? 47.839 74.131 8.151 1.00 46.24 79 ASP D C 1
ATOM 4653 O O . ASP D 1 79 ? 48.625 74.077 7.205 1.00 46.09 79 ASP D O 1
ATOM 4658 N N . GLN D 1 80 ? 46.585 74.541 8.028 1.00 46.46 80 GLN D N 1
ATOM 4659 C CA . GLN D 1 80 ? 46.024 74.807 6.702 1.00 46.35 80 GLN D CA 1
ATOM 4660 C C . GLN D 1 80 ? 45.895 76.274 6.308 1.00 45.57 80 GLN D C 1
ATOM 4661 O O . GLN D 1 80 ? 45.778 76.560 5.118 1.00 45.04 80 GLN D O 1
ATOM 4667 N N . ARG D 1 81 ? 46.000 77.202 7.259 1.00 45.85 81 ARG D N 1
ATOM 4668 C CA . ARG D 1 81 ? 45.921 78.648 6.945 1.00 46.05 81 ARG D CA 1
ATOM 4669 C C . ARG D 1 81 ? 47.075 79.089 6.098 1.00 46.21 81 ARG D C 1
ATOM 4670 O O . ARG D 1 81 ? 48.228 78.630 6.307 1.00 45.37 81 ARG D O 1
ATOM 4678 N N . LYS D 1 82 ? 46.792 79.992 5.156 1.00 45.40 82 LYS D N 1
ATOM 4679 C CA . LYS D 1 82 ? 47.807 80.430 4.201 1.00 46.18 82 LYS D CA 1
ATOM 4680 C C . LYS D 1 82 ? 49.069 81.000 4.826 1.00 45.40 82 LYS D C 1
ATOM 4681 O O . LYS D 1 82 ? 50.109 80.948 4.182 1.00 45.80 82 LYS D O 1
ATOM 4687 N N . ARG D 1 83 ? 48.982 81.538 6.049 1.00 44.67 83 ARG D N 1
ATOM 4688 C CA . ARG D 1 83 ? 50.144 82.133 6.745 1.00 44.37 83 ARG D CA 1
ATOM 4689 C C . ARG D 1 83 ? 51.234 81.095 6.963 1.00 43.43 83 ARG D C 1
ATOM 4690 O O . ARG D 1 83 ? 52.409 81.423 6.859 1.00 42.94 83 ARG D O 1
ATOM 4698 N N . VAL D 1 84 ? 50.818 79.869 7.274 1.00 42.52 84 VAL D N 1
ATOM 4699 C CA . VAL D 1 84 ? 51.705 78.811 7.751 1.00 43.05 84 VAL D CA 1
ATOM 4700 C C . VAL D 1 84 ? 51.595 77.458 7.044 1.00 43.54 84 VAL D C 1
ATOM 4701 O O . VAL D 1 84 ? 52.310 76.528 7.428 1.00 43.56 84 VAL D O 1
ATOM 4705 N N . ARG D 1 85 ? 50.776 77.339 5.990 1.00 44.20 85 ARG D N 1
ATOM 4706 C CA . ARG D 1 85 ? 50.531 76.018 5.368 1.00 45.05 85 ARG D CA 1
ATOM 4707 C C . ARG D 1 85 ? 51.720 75.410 4.605 1.00 43.90 85 ARG D C 1
ATOM 4708 O O . ARG D 1 85 ? 51.718 74.229 4.273 1.00 43.51 85 ARG D O 1
ATOM 4716 N N . HIS D 1 86 ? 52.715 76.240 4.341 1.00 42.44 86 HIS D N 1
ATOM 4717 C CA . HIS D 1 86 ? 53.969 75.840 3.720 1.00 42.25 86 HIS D CA 1
ATOM 4718 C C . HIS D 1 86 ? 54.996 75.245 4.692 1.00 41.08 86 HIS D C 1
ATOM 4719 O O . HIS D 1 86 ? 56.076 74.912 4.267 1.00 41.05 86 HIS D O 1
ATOM 4726 N N . ILE D 1 87 ? 54.643 75.150 5.983 1.00 41.31 87 ILE D N 1
ATOM 4727 C CA . ILE D 1 87 ? 55.515 74.671 7.063 1.00 41.37 87 ILE D CA 1
ATOM 4728 C C . ILE D 1 87 ? 55.067 73.299 7.507 1.00 41.66 87 ILE D C 1
ATOM 4729 O O . ILE D 1 87 ? 53.922 73.107 7.915 1.00 42.47 87 ILE D O 1
ATOM 4734 N N . GLY D 1 88 ? 55.976 72.343 7.428 1.00 42.00 88 GLY D N 1
ATOM 4735 C CA . GLY D 1 88 ? 55.723 70.991 7.869 1.00 41.71 88 GLY D CA 1
ATOM 4736 C C . GLY D 1 88 ? 56.471 70.759 9.152 1.00 40.99 88 GLY D C 1
ATOM 4737 O O . GLY D 1 88 ? 57.643 70.981 9.205 1.00 40.52 88 GLY D O 1
ATOM 4738 N N . ASP D 1 89 ? 55.779 70.321 10.191 1.00 41.76 89 ASP D N 1
ATOM 4739 C CA . ASP D 1 89 ? 56.428 69.930 11.435 1.00 43.21 89 ASP D CA 1
ATOM 4740 C C . ASP D 1 89 ? 56.812 68.448 11.348 1.00 43.42 89 ASP D C 1
ATOM 4741 O O . ASP D 1 89 ? 56.009 67.624 10.946 1.00 43.10 89 ASP D O 1
ATOM 4746 N N . LEU D 1 90 ? 58.047 68.124 11.735 1.00 44.02 90 LEU D N 1
ATOM 4747 C CA . LEU D 1 90 ? 58.555 66.765 11.606 1.00 44.53 90 LEU D CA 1
ATOM 4748 C C . LEU D 1 90 ? 58.678 65.974 12.896 1.00 44.53 90 LEU D C 1
ATOM 4749 O O . LEU D 1 90 ? 59.082 66.494 13.935 1.00 44.57 90 LEU D O 1
ATOM 4754 N N . PHE D 1 91 ? 58.340 64.694 12.781 1.00 44.60 91 PHE D N 1
ATOM 4755 C CA . PHE D 1 91 ? 58.498 63.701 13.846 1.00 44.69 91 PHE D CA 1
ATOM 4756 C C . PHE D 1 91 ? 59.011 62.372 13.274 1.00 43.90 91 PHE D C 1
ATOM 4757 O O . PHE D 1 91 ? 58.415 61.831 12.364 1.00 42.82 91 PHE D O 1
ATOM 4765 N N . ILE D 1 92 ? 60.141 61.887 13.784 1.00 43.82 92 ILE D N 1
ATOM 4766 C CA . ILE D 1 92 ? 60.667 60.544 13.475 1.00 44.66 92 ILE D CA 1
ATOM 4767 C C . ILE D 1 92 ? 60.905 59.742 14.749 1.00 43.99 92 ILE D C 1
ATOM 4768 O O . ILE D 1 92 ? 61.393 60.262 15.766 1.00 42.72 92 ILE D O 1
ATOM 4773 N N . VAL D 1 93 ? 60.563 58.464 14.696 1.00 43.65 93 VAL D N 1
ATOM 4774 C CA . VAL D 1 93 ? 60.995 57.550 15.732 1.00 43.36 93 VAL D CA 1
ATOM 4775 C C . VAL D 1 93 ? 61.213 56.189 15.054 1.00 43.41 93 VAL D C 1
ATOM 4776 O O . VAL D 1 93 ? 60.397 55.754 14.244 1.00 41.60 93 VAL D O 1
ATOM 4780 N N . ILE D 1 94 ? 62.378 55.601 15.330 1.00 44.07 94 ILE D N 1
ATOM 4781 C CA . ILE D 1 94 ? 62.767 54.252 14.914 1.00 44.01 94 ILE D CA 1
ATOM 4782 C C . ILE D 1 94 ? 62.776 53.385 16.177 1.00 43.99 94 ILE D C 1
ATOM 4783 O O . ILE D 1 94 ? 63.157 53.876 17.258 1.00 42.95 94 ILE D O 1
ATOM 4788 N N . GLY D 1 95 ? 62.351 52.126 16.072 1.00 44.02 95 GLY D N 1
ATOM 4789 C CA . GLY D 1 95 ? 62.474 51.207 17.218 1.00 45.31 95 GLY D CA 1
ATOM 4790 C C . GLY D 1 95 ? 63.933 50.995 17.622 1.00 45.85 95 GLY D C 1
ATOM 4791 O O . GLY D 1 95 ? 64.788 50.917 16.756 1.00 44.52 95 GLY D O 1
ATOM 4792 N N . LYS D 1 96 ? 64.215 50.936 18.926 1.00 47.05 96 LYS D N 1
ATOM 4793 C CA . LYS D 1 96 ? 65.595 50.948 19.431 1.00 48.80 96 LYS D CA 1
ATOM 4794 C C . LYS D 1 96 ? 66.407 49.762 18.941 1.00 50.73 96 LYS D C 1
ATOM 4795 O O . LYS D 1 96 ? 67.638 49.854 18.778 1.00 51.68 96 LYS D O 1
ATOM 4801 N N . ARG D 1 97 ? 65.711 48.681 18.656 1.00 52.07 97 ARG D N 1
ATOM 4802 C CA . ARG D 1 97 ? 66.336 47.539 18.035 1.00 54.29 97 ARG D CA 1
ATOM 4803 C C . ARG D 1 97 ? 66.941 47.863 16.653 1.00 54.51 97 ARG D C 1
ATOM 4804 O O . ARG D 1 97 ? 67.779 47.100 16.161 1.00 55.48 97 ARG D O 1
ATOM 4812 N N . TYR D 1 98 ? 66.492 48.935 16.003 1.00 53.30 98 TYR D N 1
ATOM 4813 C CA . TYR D 1 98 ? 66.912 49.196 14.634 1.00 52.82 98 TYR D CA 1
ATOM 4814 C C . TYR D 1 98 ? 67.716 50.475 14.459 1.00 51.41 98 TYR D C 1
ATOM 4815 O O . TYR D 1 98 ? 67.888 50.942 13.335 1.00 50.81 98 TYR D O 1
ATOM 4824 N N . TRP D 1 99 ? 68.196 51.043 15.558 1.00 49.42 99 TRP D N 1
ATOM 4825 C CA . TRP D 1 99 ? 68.940 52.269 15.478 1.00 49.83 99 TRP D CA 1
ATOM 4826 C C . TRP D 1 99 ? 70.327 52.028 14.912 1.00 50.18 99 TRP D C 1
ATOM 4827 O O . TRP D 1 99 ? 70.787 50.883 14.806 1.00 50.38 99 TRP D O 1
ATOM 4838 N N . ASN D 1 100 ? 71.015 53.125 14.610 1.00 50.86 100 ASN D N 1
ATOM 4839 C CA . ASN D 1 100 ? 72.454 53.098 14.308 1.00 51.17 100 ASN D CA 1
ATOM 4840 C C . ASN D 1 100 ? 72.754 52.292 13.036 1.00 51.53 100 ASN D C 1
ATOM 4841 O O . ASN D 1 100 ? 73.861 51.802 12.846 1.00 52.73 100 ASN D O 1
ATOM 4846 N N . ASN D 1 101 ? 71.772 52.191 12.147 1.00 52.30 101 ASN D N 1
ATOM 4847 C CA . ASN D 1 101 ? 71.918 51.427 10.915 1.00 52.63 101 ASN D CA 1
ATOM 4848 C C . ASN D 1 101 ? 71.447 52.170 9.672 1.00 52.18 101 ASN D C 1
ATOM 4849 O O . ASN D 1 101 ? 71.194 51.543 8.637 1.00 52.94 101 ASN D O 1
ATOM 4854 N N . GLY D 1 102 ? 71.296 53.487 9.756 1.00 51.20 102 GLY D N 1
ATOM 4855 C CA . GLY D 1 102 ? 70.908 54.268 8.578 1.00 50.98 102 GLY D CA 1
ATOM 4856 C C . GLY D 1 102 ? 69.413 54.363 8.284 1.00 50.24 102 GLY D C 1
ATOM 4857 O O . GLY D 1 102 ? 69.012 55.009 7.334 1.00 50.38 102 GLY D O 1
ATOM 4858 N N . LEU D 1 103 ? 68.569 53.728 9.081 1.00 49.92 103 LEU D N 1
ATOM 4859 C CA . LEU D 1 103 ? 67.130 53.742 8.795 1.00 49.77 103 LEU D CA 1
ATOM 4860 C C . LEU D 1 103 ? 66.484 55.156 8.979 1.00 48.94 103 LEU D C 1
ATOM 4861 O O . LEU D 1 103 ? 65.753 55.631 8.111 1.00 48.04 103 LEU D O 1
ATOM 4866 N N . GLY D 1 104 ? 66.779 55.822 10.089 1.00 48.68 104 GLY D N 1
ATOM 4867 C CA . GLY D 1 104 ? 66.376 57.207 10.274 1.00 49.17 104 GLY D CA 1
ATOM 4868 C C . GLY D 1 104 ? 66.635 58.014 9.008 1.00 48.87 104 GLY D C 1
ATOM 4869 O O . GLY D 1 104 ? 65.736 58.666 8.494 1.00 47.69 104 GLY D O 1
ATOM 4870 N N . SER D 1 105 ? 67.854 57.921 8.488 1.00 48.98 105 SER D N 1
ATOM 4871 C CA . SER D 1 105 ? 68.249 58.655 7.284 1.00 50.03 105 SER D CA 1
ATOM 4872 C C . SER D 1 105 ? 67.382 58.388 6.082 1.00 50.11 105 SER D C 1
ATOM 4873 O O . SER D 1 105 ? 66.986 59.323 5.391 1.00 51.63 105 SER D O 1
ATOM 4876 N N . LEU D 1 106 ? 67.061 57.126 5.847 1.00 50.87 106 LEU D N 1
ATOM 4877 C CA . LEU D 1 106 ? 66.247 56.743 4.697 1.00 51.27 106 LEU D CA 1
ATOM 4878 C C . LEU D 1 106 ? 64.805 57.247 4.772 1.00 51.75 106 LEU D C 1
ATOM 4879 O O . LEU D 1 106 ? 64.233 57.651 3.762 1.00 51.67 106 LEU D O 1
ATOM 4884 N N . LEU D 1 107 ? 64.211 57.190 5.959 1.00 51.94 107 LEU D N 1
ATOM 4885 C CA . LEU D 1 107 ? 62.846 57.712 6.172 1.00 51.77 107 LEU D CA 1
ATOM 4886 C C . LEU D 1 107 ? 62.800 59.222 5.952 1.00 51.98 107 LEU D C 1
ATOM 4887 O O . LEU D 1 107 ? 61.864 59.754 5.335 1.00 52.61 107 LEU D O 1
ATOM 4892 N N . LEU D 1 108 ? 63.820 59.896 6.461 1.00 52.19 108 LEU D N 1
ATOM 4893 C CA . LEU D 1 108 ? 63.917 61.339 6.374 1.00 52.69 108 LEU D CA 1
ATOM 4894 C C . LEU D 1 108 ? 64.142 61.800 4.935 1.00 53.25 108 LEU D C 1
ATOM 4895 O O . LEU D 1 108 ? 63.471 62.736 4.485 1.00 52.78 108 LEU D O 1
ATOM 4900 N N . GLU D 1 109 ? 65.053 61.135 4.219 1.00 53.88 109 GLU D N 1
ATOM 4901 C CA . GLU D 1 109 ? 65.258 61.396 2.786 1.00 54.60 109 GLU D CA 1
ATOM 4902 C C . GLU D 1 109 ? 63.964 61.370 2.039 1.00 53.97 109 GLU D C 1
ATOM 4903 O O . GLU D 1 109 ? 63.685 62.264 1.262 1.00 53.61 109 GLU D O 1
ATOM 4909 N N . GLU D 1 110 ? 63.194 60.309 2.240 1.00 53.67 110 GLU D N 1
ATOM 4910 C CA . GLU D 1 110 ? 61.937 60.131 1.521 1.00 53.46 110 GLU D CA 1
ATOM 4911 C C . GLU D 1 110 ? 60.880 61.178 1.870 1.00 52.70 110 GLU D C 1
ATOM 4912 O O . GLU D 1 110 ? 60.106 61.606 0.991 1.00 51.71 110 GLU D O 1
ATOM 4918 N N . ALA D 1 111 ? 60.838 61.566 3.147 1.00 51.71 111 ALA D N 1
ATOM 4919 C CA . ALA D 1 111 ? 59.910 62.614 3.604 1.00 52.06 111 ALA D CA 1
ATOM 4920 C C . ALA D 1 111 ? 60.273 63.945 2.960 1.00 51.17 111 ALA D C 1
ATOM 4921 O O . ALA D 1 111 ? 59.386 64.678 2.519 1.00 50.19 111 ALA D O 1
ATOM 4923 N N . ILE D 1 112 ? 61.577 64.216 2.894 1.00 51.16 112 ILE D N 1
ATOM 4924 C CA . ILE D 1 112 ? 62.108 65.429 2.283 1.00 51.45 112 ILE D CA 1
ATOM 4925 C C . ILE D 1 112 ? 61.824 65.417 0.787 1.00 52.14 112 ILE D C 1
ATOM 4926 O O . ILE D 1 112 ? 61.351 66.425 0.255 1.00 51.67 112 ILE D O 1
ATOM 4931 N N . GLU D 1 113 ? 62.068 64.289 0.112 1.00 52.67 113 GLU D N 1
ATOM 4932 C CA . GLU D 1 113 ? 61.654 64.129 -1.315 1.00 53.69 113 GLU D CA 1
ATOM 4933 C C . GLU D 1 113 ? 60.177 64.416 -1.548 1.00 52.99 113 GLU D C 1
ATOM 4934 O O . GLU D 1 113 ? 59.804 65.113 -2.496 1.00 53.70 113 GLU D O 1
ATOM 4940 N N . TRP D 1 114 ? 59.333 63.864 -0.686 1.00 52.60 114 TRP D N 1
ATOM 4941 C CA . TRP D 1 114 ? 57.893 64.088 -0.761 1.00 51.81 114 TRP D CA 1
ATOM 4942 C C . TRP D 1 114 ? 57.521 65.540 -0.504 1.00 51.34 114 TRP D C 1
ATOM 4943 O O . TRP D 1 114 ? 56.650 66.098 -1.186 1.00 51.01 114 TRP D O 1
ATOM 4954 N N . ALA D 1 115 ? 58.141 66.151 0.501 1.00 50.98 115 ALA D N 1
ATOM 4955 C CA . ALA D 1 115 ? 57.840 67.552 0.810 1.00 51.10 115 ALA D CA 1
ATOM 4956 C C . ALA D 1 115 ? 58.254 68.468 -0.363 1.00 51.40 115 ALA D C 1
ATOM 4957 O O . ALA D 1 115 ? 57.502 69.376 -0.752 1.00 50.67 115 ALA D O 1
ATOM 4959 N N . GLN D 1 116 ? 59.440 68.206 -0.928 1.00 51.80 116 GLN D N 1
ATOM 4960 C CA . GLN D 1 116 ? 59.879 68.877 -2.149 1.00 52.46 116 GLN D CA 1
ATOM 4961 C C . GLN D 1 116 ? 58.892 68.740 -3.309 1.00 52.47 116 GLN D C 1
ATOM 4962 O O . GLN D 1 116 ? 58.552 69.733 -3.961 1.00 52.86 116 GLN D O 1
ATOM 4968 N N . ALA D 1 117 ? 58.413 67.527 -3.557 1.00 52.40 117 ALA D N 1
ATOM 4969 C CA . ALA D 1 117 ? 57.483 67.299 -4.664 1.00 52.13 117 ALA D CA 1
ATOM 4970 C C . ALA D 1 117 ? 56.092 67.895 -4.415 1.00 51.92 117 ALA D C 1
ATOM 4971 O O . ALA D 1 117 ? 55.320 68.018 -5.341 1.00 52.27 117 ALA D O 1
ATOM 4973 N N . SER D 1 118 ? 55.768 68.255 -3.174 1.00 51.86 118 SER D N 1
ATOM 4974 C CA . SER D 1 118 ? 54.424 68.719 -2.823 1.00 51.09 118 SER D CA 1
ATOM 4975 C C . SER D 1 118 ? 53.997 70.018 -3.530 1.00 51.28 118 SER D C 1
ATOM 4976 O O . SER D 1 118 ? 52.809 70.247 -3.756 1.00 50.79 118 SER D O 1
ATOM 4979 N N . GLY D 1 119 ? 54.970 70.879 -3.837 1.00 51.28 119 GLY D N 1
ATOM 4980 C CA . GLY D 1 119 ? 54.689 72.219 -4.359 1.00 50.60 119 GLY D CA 1
ATOM 4981 C C . GLY D 1 119 ? 54.052 73.151 -3.330 1.00 50.61 119 GLY D C 1
ATOM 4982 O O . GLY D 1 119 ? 53.662 74.283 -3.662 1.00 51.01 119 GLY D O 1
ATOM 4983 N N . ILE D 1 120 ? 53.949 72.687 -2.084 1.00 49.46 120 ILE D N 1
ATOM 4984 C CA . ILE D 1 120 ? 53.269 73.433 -1.012 1.00 48.43 120 ILE D CA 1
ATOM 4985 C C . ILE D 1 120 ? 54.258 73.691 0.128 1.00 47.63 120 ILE D C 1
ATOM 4986 O O . ILE D 1 120 ? 54.436 74.829 0.569 1.00 47.96 120 ILE D O 1
ATOM 4991 N N . LEU D 1 121 ? 54.925 72.641 0.591 1.00 46.09 121 LEU D N 1
ATOM 4992 C CA . LEU D 1 121 ? 55.824 72.802 1.691 1.00 45.09 121 LEU D CA 1
ATOM 4993 C C . LEU D 1 121 ? 57.105 73.475 1.209 1.00 44.63 121 LEU D C 1
ATOM 4994 O O . LEU D 1 121 ? 57.725 73.056 0.219 1.00 44.44 121 LEU D O 1
ATOM 4999 N N . ARG D 1 122 ? 57.453 74.557 1.904 1.00 44.06 122 ARG D N 1
ATOM 5000 C CA . ARG D 1 122 ? 58.648 75.335 1.642 1.00 43.35 122 ARG D CA 1
ATOM 5001 C C . ARG D 1 122 ? 59.503 75.429 2.897 1.00 42.85 122 ARG D C 1
ATOM 5002 O O . ARG D 1 122 ? 60.568 76.023 2.886 1.00 42.39 122 ARG D O 1
ATOM 5010 N N . ARG D 1 123 ? 59.052 74.802 3.984 1.00 42.85 123 ARG D N 1
ATOM 5011 C CA . ARG D 1 123 ? 59.823 74.788 5.217 1.00 41.89 123 ARG D CA 1
ATOM 5012 C C . ARG D 1 123 ? 59.499 73.519 6.019 1.00 41.59 123 ARG D C 1
ATOM 5013 O O . ARG D 1 123 ? 58.326 73.136 6.133 1.00 40.26 123 ARG D O 1
ATOM 5021 N N . LEU D 1 124 ? 60.551 72.866 6.539 1.00 40.88 124 LEU D N 1
ATOM 5022 C CA . LEU D 1 124 ? 60.398 71.785 7.510 1.00 40.59 124 LEU D CA 1
ATOM 5023 C C . LEU D 1 124 ? 61.036 72.193 8.836 1.00 40.00 124 LEU D C 1
ATOM 5024 O O . LEU D 1 124 ? 62.017 72.904 8.836 1.00 39.79 124 LEU D O 1
ATOM 5029 N N . GLN D 1 125 ? 60.481 71.754 9.966 1.00 39.80 125 GLN D N 1
ATOM 5030 C CA . GLN D 1 125 ? 60.981 72.162 11.293 1.00 39.65 125 GLN D CA 1
ATOM 5031 C C . GLN D 1 125 ? 60.644 71.178 12.397 1.00 39.65 125 GLN D C 1
ATOM 5032 O O . GLN D 1 125 ? 59.739 70.355 12.273 1.00 40.05 125 GLN D O 1
ATOM 5038 N N . LEU D 1 126 ? 61.336 71.317 13.512 1.00 39.86 126 LEU D N 1
ATOM 5039 C CA . LEU D 1 126 ? 61.016 70.555 14.700 1.00 40.11 126 LEU D CA 1
ATOM 5040 C C . LEU D 1 126 ? 61.788 71.105 15.873 1.00 40.52 126 LEU D C 1
ATOM 5041 O O . LEU D 1 126 ? 62.620 72.003 15.744 1.00 39.86 126 LEU D O 1
ATOM 5046 N N . THR D 1 127 ? 61.484 70.595 17.044 1.00 41.65 127 THR D N 1
ATOM 5047 C CA . THR D 1 127 ? 62.307 70.893 18.188 1.00 43.28 127 THR D CA 1
ATOM 5048 C C . THR D 1 127 ? 62.910 69.556 18.641 1.00 42.93 127 THR D C 1
ATOM 5049 O O . THR D 1 127 ? 62.329 68.494 18.447 1.00 43.68 127 THR D O 1
ATOM 5053 N N . VAL D 1 128 ? 64.126 69.615 19.134 1.00 43.01 128 VAL D N 1
ATOM 5054 C CA . VAL D 1 128 ? 64.846 68.422 19.524 1.00 43.55 128 VAL D CA 1
ATOM 5055 C C . VAL D 1 128 ? 65.554 68.737 20.815 1.00 43.71 128 VAL D C 1
ATOM 5056 O O . VAL D 1 128 ? 66.180 69.789 20.927 1.00 45.57 128 VAL D O 1
ATOM 5060 N N . GLN D 1 129 ? 65.490 67.832 21.784 1.00 43.67 129 GLN D N 1
ATOM 5061 C CA . GLN D 1 129 ? 66.225 68.032 23.035 1.00 43.60 129 GLN D CA 1
ATOM 5062 C C . GLN D 1 129 ? 67.726 68.134 22.732 1.00 43.41 129 GLN D C 1
ATOM 5063 O O . GLN D 1 129 ? 68.246 67.368 21.930 1.00 42.60 129 GLN D O 1
ATOM 5069 N N . THR D 1 130 ? 68.408 69.087 23.365 1.00 44.13 130 THR D N 1
ATOM 5070 C CA . THR D 1 130 ? 69.822 69.376 23.078 1.00 43.86 130 THR D CA 1
ATOM 5071 C C . THR D 1 130 ? 70.747 68.155 23.377 1.00 44.18 130 THR D C 1
ATOM 5072 O O . THR D 1 130 ? 71.760 67.912 22.695 1.00 43.09 130 THR D O 1
ATOM 5076 N N . ARG D 1 131 ? 70.359 67.374 24.374 1.00 43.86 131 ARG D N 1
ATOM 5077 C CA . ARG D 1 131 ? 71.088 66.171 24.737 1.00 43.95 131 ARG D CA 1
ATOM 5078 C C . ARG D 1 131 ? 70.925 65.032 23.715 1.00 44.08 131 ARG D C 1
ATOM 5079 O O . ARG D 1 131 ? 71.695 64.104 23.742 1.00 44.52 131 ARG D O 1
ATOM 5087 N N . ASN D 1 132 ? 69.934 65.099 22.824 1.00 43.60 132 ASN D N 1
ATOM 5088 C CA . ASN D 1 132 ? 69.607 63.993 21.944 1.00 43.28 132 ASN D CA 1
ATOM 5089 C C . ASN D 1 132 ? 70.497 64.124 20.750 1.00 43.47 132 ASN D C 1
ATOM 5090 O O . ASN D 1 132 ? 70.073 64.496 19.649 1.00 42.46 132 ASN D O 1
ATOM 5095 N N . GLN D 1 133 ? 71.771 63.813 20.997 1.00 43.51 133 GLN D N 1
ATOM 5096 C CA . GLN D 1 133 ? 72.834 64.038 20.028 1.00 44.49 133 GLN D CA 1
ATOM 5097 C C . GLN D 1 133 ? 72.629 63.264 18.744 1.00 44.03 133 GLN D C 1
ATOM 5098 O O . GLN D 1 133 ? 72.925 63.784 17.685 1.00 44.00 133 GLN D O 1
ATOM 5104 N N . ALA D 1 134 ? 72.088 62.043 18.826 1.00 44.03 134 ALA D N 1
ATOM 5105 C CA . ALA D 1 134 ? 71.832 61.231 17.612 1.00 43.45 134 ALA D CA 1
ATOM 5106 C C . ALA D 1 134 ? 70.807 61.880 16.700 1.00 43.49 134 ALA D C 1
ATOM 5107 O O . ALA D 1 134 ? 70.960 61.891 15.462 1.00 43.44 134 ALA D O 1
ATOM 5109 N N . ALA D 1 135 ? 69.733 62.391 17.307 1.00 43.10 135 ALA D N 1
ATOM 5110 C CA . ALA D 1 135 ? 68.709 63.110 16.555 1.00 42.51 135 ALA D CA 1
ATOM 5111 C C . ALA D 1 135 ? 69.239 64.385 15.923 1.00 41.56 135 ALA D C 1
ATOM 5112 O O . ALA D 1 135 ? 68.992 64.643 14.757 1.00 41.09 135 ALA D O 1
ATOM 5114 N N . VAL D 1 136 ? 69.957 65.180 16.701 1.00 41.91 136 VAL D N 1
ATOM 5115 C CA . VAL D 1 136 ? 70.571 66.419 16.201 1.00 42.04 136 VAL D CA 1
ATOM 5116 C C . VAL D 1 136 ? 71.488 66.181 14.997 1.00 42.28 136 VAL D C 1
ATOM 5117 O O . VAL D 1 136 ? 71.475 66.966 14.033 1.00 41.70 136 VAL D O 1
ATOM 5121 N N . HIS D 1 137 ? 72.263 65.094 15.027 1.00 43.25 137 HIS D N 1
ATOM 5122 C CA . HIS D 1 137 ? 73.181 64.800 13.912 1.00 44.10 137 HIS D CA 1
ATOM 5123 C C . HIS D 1 137 ? 72.444 64.257 12.697 1.00 44.25 137 HIS D C 1
ATOM 5124 O O . HIS D 1 137 ? 72.820 64.562 11.559 1.00 43.96 137 HIS D O 1
ATOM 5131 N N . LEU D 1 138 ? 71.399 63.460 12.929 1.00 44.47 138 LEU D N 1
ATOM 5132 C CA . LEU D 1 138 ? 70.573 62.961 11.818 1.00 44.93 138 LEU D CA 1
ATOM 5133 C C . LEU D 1 138 ? 69.946 64.112 11.024 1.00 45.35 138 LEU D C 1
ATOM 5134 O O . LEU D 1 138 ? 69.948 64.132 9.778 1.00 45.06 138 LEU D O 1
ATOM 5139 N N . TYR D 1 139 ? 69.368 65.059 11.751 1.00 46.15 139 TYR D N 1
ATOM 5140 C CA . TYR D 1 139 ? 68.743 66.203 11.118 1.00 46.50 139 TYR D CA 1
ATOM 5141 C C . TYR D 1 139 ? 69.798 67.127 10.487 1.00 46.07 139 TYR D C 1
ATOM 5142 O O . TYR D 1 139 ? 69.619 67.587 9.363 1.00 45.11 139 TYR D O 1
ATOM 5151 N N . GLN D 1 140 ? 70.921 67.356 11.162 1.00 46.84 140 GLN D N 1
ATOM 5152 C CA . GLN D 1 140 ? 71.997 68.146 10.549 1.00 47.54 140 GLN D CA 1
ATOM 5153 C C . GLN D 1 140 ? 72.559 67.521 9.250 1.00 48.19 140 GLN D C 1
ATOM 5154 O O . GLN D 1 140 ? 72.925 68.235 8.327 1.00 47.98 140 GLN D O 1
ATOM 5160 N N . LYS D 1 141 ? 72.589 66.191 9.182 1.00 48.45 141 LYS D N 1
ATOM 5161 C CA . LYS D 1 141 ? 73.021 65.458 7.986 1.00 48.07 141 LYS D CA 1
ATOM 5162 C C . LYS D 1 141 ? 72.110 65.725 6.800 1.00 48.01 141 LYS D C 1
ATOM 5163 O O . LYS D 1 141 ? 72.536 65.656 5.664 1.00 47.07 141 LYS D O 1
ATOM 5169 N N . HIS D 1 142 ? 70.837 66.012 7.064 1.00 47.65 142 HIS D N 1
ATOM 5170 C CA . HIS D 1 142 ? 69.915 66.269 5.993 1.00 47.65 142 HIS D CA 1
ATOM 5171 C C . HIS D 1 142 ? 69.641 67.765 5.769 1.00 47.05 142 HIS D C 1
ATOM 5172 O O . HIS D 1 142 ? 68.655 68.128 5.130 1.00 46.97 142 HIS D O 1
ATOM 5179 N N . GLY D 1 143 ? 70.554 68.608 6.249 1.00 46.66 143 GLY D N 1
ATOM 5180 C CA . GLY D 1 143 ? 70.492 70.060 6.014 1.00 47.16 143 GLY D CA 1
ATOM 5181 C C . GLY D 1 143 ? 69.528 70.882 6.879 1.00 47.00 143 GLY D C 1
ATOM 5182 O O . GLY D 1 143 ? 69.195 72.030 6.525 1.00 47.27 143 GLY D O 1
ATOM 5183 N N . PHE D 1 144 ? 69.062 70.301 7.985 1.00 46.17 144 PHE D N 1
ATOM 5184 C CA . PHE D 1 144 ? 68.417 71.073 9.027 1.00 45.84 144 PHE D CA 1
ATOM 5185 C C . PHE D 1 144 ? 69.520 71.792 9.772 1.00 45.57 144 PHE D C 1
ATOM 5186 O O . PHE D 1 144 ? 70.605 71.254 9.984 1.00 45.04 144 PHE D O 1
ATOM 5194 N N . VAL D 1 145 ? 69.219 73.013 10.179 1.00 45.69 145 VAL D N 1
ATOM 5195 C CA . VAL D 1 145 ? 70.133 73.851 10.915 1.00 45.68 145 VAL D CA 1
ATOM 5196 C C . VAL D 1 145 ? 69.492 74.256 12.236 1.00 44.78 145 VAL D C 1
ATOM 5197 O O . VAL D 1 145 ? 68.296 74.458 12.305 1.00 43.74 145 VAL D O 1
ATOM 5201 N N . ILE D 1 146 ? 70.297 74.376 13.288 1.00 44.57 146 ILE D N 1
ATOM 5202 C CA . ILE D 1 146 ? 69.820 74.947 14.553 1.00 44.94 146 ILE D CA 1
ATOM 5203 C C . ILE D 1 146 ? 69.541 76.436 14.380 1.00 44.98 146 ILE D C 1
ATOM 5204 O O . ILE D 1 146 ? 70.376 77.185 13.891 1.00 45.43 146 ILE D O 1
ATOM 5209 N N . GLU D 1 147 ? 68.351 76.834 14.802 1.00 45.52 147 GLU D N 1
ATOM 5210 C CA . GLU D 1 147 ? 67.836 78.192 14.667 1.00 45.90 147 GLU D CA 1
ATOM 5211 C C . GLU D 1 147 ? 67.676 78.924 16.016 1.00 46.22 147 GLU D C 1
ATOM 5212 O O . GLU D 1 147 ? 67.404 80.132 16.065 1.00 46.42 147 GLU D O 1
ATOM 5218 N N . GLY D 1 148 ? 67.792 78.178 17.110 1.00 45.91 148 GLY D N 1
ATOM 5219 C CA . GLY D 1 148 ? 67.739 78.772 18.440 1.00 45.32 148 GLY D CA 1
ATOM 5220 C C . GLY D 1 148 ? 67.610 77.694 19.482 1.00 44.83 148 GLY D C 1
ATOM 5221 O O . GLY D 1 148 ? 67.600 76.510 19.161 1.00 43.06 148 GLY D O 1
ATOM 5222 N N . SER D 1 149 ? 67.535 78.111 20.739 1.00 44.90 149 SER D N 1
ATOM 5223 C CA . SER D 1 149 ? 67.240 77.182 21.793 1.00 45.24 149 SER D CA 1
ATOM 5224 C C . SER D 1 149 ? 66.415 77.794 22.910 1.00 45.45 149 SER D C 1
ATOM 5225 O O . SER D 1 149 ? 66.408 79.035 23.135 1.00 45.65 149 SER D O 1
ATOM 5228 N N . GLN D 1 150 ? 65.683 76.894 23.562 1.00 44.73 150 GLN D N 1
ATOM 5229 C CA . GLN D 1 150 ? 64.605 77.240 24.487 1.00 44.40 150 GLN D CA 1
ATOM 5230 C C . GLN D 1 150 ? 64.785 76.448 25.765 1.00 43.37 150 GLN D C 1
ATOM 5231 O O . GLN D 1 150 ? 64.794 75.223 25.769 1.00 42.99 150 GLN D O 1
ATOM 5237 N N . GLU D 1 151 ? 64.962 77.180 26.839 1.00 42.81 151 GLU D N 1
ATOM 5238 C CA . GLU D 1 151 ? 65.058 76.637 28.183 1.00 43.65 151 GLU D CA 1
ATOM 5239 C C . GLU D 1 151 ? 63.679 76.144 28.653 1.00 42.59 151 GLU D C 1
ATOM 5240 O O . GLU D 1 151 ? 62.648 76.765 28.361 1.00 42.73 151 GLU D O 1
ATOM 5246 N N . ARG D 1 152 ? 63.655 75.015 29.346 1.00 42.32 152 ARG D N 1
ATOM 5247 C CA . ARG D 1 152 ? 62.411 74.316 29.715 1.00 41.92 152 ARG D CA 1
ATOM 5248 C C . ARG D 1 152 ? 61.545 73.910 28.511 1.00 41.57 152 ARG D C 1
ATOM 5249 O O . ARG D 1 152 ? 60.307 73.909 28.580 1.00 40.73 152 ARG D O 1
ATOM 5257 N N . GLY D 1 153 ? 62.189 73.542 27.417 1.00 41.36 153 GLY D N 1
ATOM 5258 C CA . GLY D 1 153 ? 61.481 73.071 26.258 1.00 41.67 153 GLY D CA 1
ATOM 5259 C C . GLY D 1 153 ? 60.923 71.681 26.496 1.00 41.78 153 GLY D C 1
ATOM 5260 O O . GLY D 1 153 ? 60.010 71.237 25.795 1.00 42.22 153 GLY D O 1
ATOM 5261 N N . ALA D 1 154 ? 61.483 70.976 27.474 1.00 42.28 154 ALA D N 1
ATOM 5262 C CA . ALA D 1 154 ? 61.012 69.646 27.835 1.00 42.74 154 ALA D CA 1
ATOM 5263 C C . ALA D 1 154 ? 61.153 69.424 29.339 1.00 43.67 154 ALA D C 1
ATOM 5264 O O . ALA D 1 154 ? 62.004 70.001 29.985 1.00 42.98 154 ALA D O 1
ATOM 5266 N N . TYR D 1 155 ? 60.285 68.587 29.882 1.00 45.55 155 TYR D N 1
ATOM 5267 C CA . TYR D 1 155 ? 60.363 68.171 31.267 1.00 46.53 155 TYR D CA 1
ATOM 5268 C C . TYR D 1 155 ? 60.541 66.656 31.265 1.00 47.11 155 TYR D C 1
ATOM 5269 O O . TYR D 1 155 ? 59.816 65.956 30.579 1.00 44.98 155 TYR D O 1
ATOM 5278 N N . ILE D 1 156 ? 61.562 66.174 31.980 1.00 48.70 156 ILE D N 1
ATOM 5279 C CA . ILE D 1 156 ? 61.895 64.743 32.035 1.00 49.90 156 ILE D CA 1
ATOM 5280 C C . ILE D 1 156 ? 62.068 64.282 33.489 1.00 51.29 156 ILE D C 1
ATOM 5281 O O . ILE D 1 156 ? 62.170 65.089 34.396 1.00 50.97 156 ILE D O 1
ATOM 5286 N N . GLU D 1 157 ? 62.077 62.969 33.692 1.00 53.70 157 GLU D N 1
ATOM 5287 C CA . GLU D 1 157 ? 62.099 62.354 35.024 1.00 55.03 157 GLU D CA 1
ATOM 5288 C C . GLU D 1 157 ? 60.871 62.768 35.850 1.00 56.97 157 GLU D C 1
ATOM 5289 O O . GLU D 1 157 ? 61.006 63.467 36.866 1.00 59.06 157 GLU D O 1
ATOM 5295 N N . LYS D 1 160 ? 63.152 67.259 36.029 1.00 51.49 160 LYS D N 1
ATOM 5296 C CA . LYS D 1 160 ? 64.199 68.049 35.394 1.00 51.28 160 LYS D CA 1
ATOM 5297 C C . LYS D 1 160 ? 63.731 68.755 34.098 1.00 50.37 160 LYS D C 1
ATOM 5298 O O . LYS D 1 160 ? 63.219 68.119 33.180 1.00 49.49 160 LYS D O 1
ATOM 5304 N N . PHE D 1 161 ? 63.944 70.071 34.047 1.00 49.13 161 PHE D N 1
ATOM 5305 C CA . PHE D 1 161 ? 63.702 70.879 32.850 1.00 48.16 161 PHE D CA 1
ATOM 5306 C C . PHE D 1 161 ? 64.966 70.896 32.045 1.00 47.14 161 PHE D C 1
ATOM 5307 O O . PHE D 1 161 ? 66.038 71.046 32.616 1.00 47.09 161 PHE D O 1
ATOM 5315 N N . ILE D 1 162 ? 64.840 70.725 30.728 1.00 45.61 162 ILE D N 1
ATOM 5316 C CA . ILE D 1 162 ? 65.989 70.642 29.833 1.00 44.32 162 ILE D CA 1
ATOM 5317 C C . ILE D 1 162 ? 65.735 71.493 28.597 1.00 43.24 162 ILE D C 1
ATOM 5318 O O . ILE D 1 162 ? 64.583 71.815 28.271 1.00 41.72 162 ILE D O 1
ATOM 5323 N N . ASP D 1 163 ? 66.811 71.859 27.910 1.00 41.86 163 ASP D N 1
ATOM 5324 C CA . ASP D 1 163 ? 66.700 72.764 26.782 1.00 41.45 163 ASP D CA 1
ATOM 5325 C C . ASP D 1 163 ? 66.395 71.948 25.525 1.00 40.32 163 ASP D C 1
ATOM 5326 O O . ASP D 1 163 ? 66.713 70.757 25.448 1.00 37.86 163 ASP D O 1
ATOM 5331 N N . VAL D 1 164 ? 65.776 72.618 24.549 1.00 39.38 164 VAL D N 1
ATOM 5332 C CA . VAL D 1 164 ? 65.576 72.077 23.206 1.00 39.08 164 VAL D CA 1
ATOM 5333 C C . VAL D 1 164 ? 66.154 73.046 22.195 1.00 39.40 164 VAL D C 1
ATOM 5334 O O . VAL D 1 164 ? 66.233 74.250 22.450 1.00 40.37 164 VAL D O 1
ATOM 5338 N N . TYR D 1 165 ? 66.591 72.491 21.078 1.00 39.99 165 TYR D N 1
ATOM 5339 C CA . TYR D 1 165 ? 66.865 73.236 19.864 1.00 40.35 165 TYR D CA 1
ATOM 5340 C C . TYR D 1 165 ? 65.622 73.293 19.010 1.00 41.10 165 TYR D C 1
ATOM 5341 O O . TYR D 1 165 ? 64.841 72.317 18.904 1.00 41.68 165 TYR D O 1
ATOM 5350 N N . LEU D 1 166 ? 65.459 74.442 18.386 1.00 41.62 166 LEU D N 1
ATOM 5351 C CA . LEU D 1 166 ? 64.609 74.589 17.230 1.00 41.91 166 LEU D CA 1
ATOM 5352 C C . LEU D 1 166 ? 65.495 74.404 16.022 1.00 41.40 166 LEU D C 1
ATOM 5353 O O . LEU D 1 166 ? 66.583 74.999 15.935 1.00 41.83 166 LEU D O 1
ATOM 5358 N N . MET D 1 167 ? 65.031 73.584 15.097 1.00 40.46 167 MET D N 1
ATOM 5359 C CA . MET D 1 167 ? 65.782 73.255 13.921 1.00 39.45 167 MET D CA 1
ATOM 5360 C C . MET D 1 167 ? 64.872 73.421 12.712 1.00 40.63 167 MET D C 1
ATOM 5361 O O . MET D 1 167 ? 63.698 73.075 12.770 1.00 40.40 167 MET D O 1
ATOM 5366 N N . GLY D 1 168 ? 65.396 73.947 11.611 1.00 40.82 168 GLY D N 1
ATOM 5367 C CA . GLY D 1 168 ? 64.606 74.014 10.393 1.00 40.60 168 GLY D CA 1
ATOM 5368 C C . GLY D 1 168 ? 65.408 73.848 9.122 1.00 41.16 168 GLY D C 1
ATOM 5369 O O . GLY D 1 168 ? 66.650 74.018 9.117 1.00 39.93 168 GLY D O 1
ATOM 5370 N N . LYS D 1 169 ? 64.671 73.556 8.051 1.00 42.10 169 LYS D N 1
ATOM 5371 C CA . LYS D 1 169 ? 65.209 73.420 6.707 1.00 43.27 169 LYS D CA 1
ATOM 5372 C C . LYS D 1 169 ? 64.295 74.120 5.691 1.00 43.80 169 LYS D C 1
ATOM 5373 O O . LYS D 1 169 ? 63.079 73.900 5.687 1.00 43.64 169 LYS D O 1
ATOM 5379 N N . LEU D 1 170 ? 64.875 74.945 4.816 1.00 44.00 170 LEU D N 1
ATOM 5380 C CA . LEU D 1 170 ? 64.123 75.500 3.679 1.00 45.44 170 LEU D CA 1
ATOM 5381 C C . LEU D 1 170 ? 64.126 74.531 2.499 1.00 46.59 170 LEU D C 1
ATOM 5382 O O . LEU D 1 170 ? 65.180 74.005 2.113 1.00 47.50 170 LEU D O 1
ATOM 5387 N N . ILE D 1 171 ? 62.950 74.263 1.941 1.00 47.52 171 ILE D N 1
ATOM 5388 C CA . ILE D 1 171 ? 62.875 73.406 0.763 1.00 48.74 171 ILE D CA 1
ATOM 5389 C C . ILE D 1 171 ? 62.214 74.182 -0.353 1.00 49.93 171 ILE D C 1
ATOM 5390 O O . ILE D 1 171 ? 61.312 74.967 -0.104 1.00 50.38 171 ILE D O 1
ATOM 5395 N N . GLY D 1 172 ? 62.701 73.982 -1.579 1.00 51.17 172 GLY D N 1
ATOM 5396 C CA . GLY D 1 172 ? 62.417 74.894 -2.706 1.00 51.50 172 GLY D CA 1
ATOM 5397 C C . GLY D 1 172 ? 63.051 76.288 -2.528 1.00 52.65 172 GLY D C 1
ATOM 5398 O O . GLY D 1 172 ? 63.919 76.529 -1.653 1.00 53.46 172 GLY D O 1
ATOM 5399 N N . GLU E 1 4 ? 103.233 -18.285 9.776 1.00 68.42 4 GLU E N 1
ATOM 5400 C CA . GLU E 1 4 ? 103.490 -17.239 10.819 1.00 68.06 4 GLU E CA 1
ATOM 5401 C C . GLU E 1 4 ? 102.798 -15.899 10.460 1.00 67.88 4 GLU E C 1
ATOM 5402 O O . GLU E 1 4 ? 103.045 -15.306 9.400 1.00 67.81 4 GLU E O 1
ATOM 5408 N N . LEU E 1 5 ? 101.949 -15.432 11.374 1.00 67.03 5 LEU E N 1
ATOM 5409 C CA . LEU E 1 5 ? 101.034 -14.341 11.116 1.00 66.26 5 LEU E CA 1
ATOM 5410 C C . LEU E 1 5 ? 101.053 -13.378 12.289 1.00 65.67 5 LEU E C 1
ATOM 5411 O O . LEU E 1 5 ? 100.758 -13.779 13.412 1.00 66.10 5 LEU E O 1
ATOM 5416 N N . LEU E 1 6 ? 101.405 -12.120 12.031 1.00 64.12 6 LEU E N 1
ATOM 5417 C CA . LEU E 1 6 ? 101.247 -11.051 13.021 1.00 63.35 6 LEU E CA 1
ATOM 5418 C C . LEU E 1 6 ? 100.261 -9.990 12.506 1.00 62.52 6 LEU E C 1
ATOM 5419 O O . LEU E 1 6 ? 100.346 -9.551 11.349 1.00 61.91 6 LEU E O 1
ATOM 5424 N N . ILE E 1 7 ? 99.327 -9.597 13.370 1.00 61.39 7 ILE E N 1
ATOM 5425 C CA . ILE E 1 7 ? 98.464 -8.461 13.100 1.00 60.96 7 ILE E CA 1
ATOM 5426 C C . ILE E 1 7 ? 98.774 -7.339 14.084 1.00 60.45 7 ILE E C 1
ATOM 5427 O O . ILE E 1 7 ? 98.684 -7.513 15.296 1.00 60.92 7 ILE E O 1
ATOM 5432 N N . ARG E 1 8 ? 99.126 -6.184 13.546 1.00 59.59 8 ARG E N 1
ATOM 5433 C CA . ARG E 1 8 ? 99.378 -5.014 14.358 1.00 59.11 8 ARG E CA 1
ATOM 5434 C C . ARG E 1 8 ? 99.043 -3.761 13.573 1.00 58.59 8 ARG E C 1
ATOM 5435 O O . ARG E 1 8 ? 98.898 -3.799 12.354 1.00 57.66 8 ARG E O 1
ATOM 5443 N N . GLU E 1 9 ? 98.967 -2.663 14.307 1.00 58.65 9 GLU E N 1
ATOM 5444 C CA . GLU E 1 9 ? 98.750 -1.352 13.751 1.00 59.21 9 GLU E CA 1
ATOM 5445 C C . GLU E 1 9 ? 99.930 -0.913 12.896 1.00 59.17 9 GLU E C 1
ATOM 5446 O O . GLU E 1 9 ? 101.085 -1.144 13.263 1.00 59.63 9 GLU E O 1
ATOM 5452 N N . ALA E 1 10 ? 99.634 -0.268 11.766 1.00 59.17 10 ALA E N 1
ATOM 5453 C CA . ALA E 1 10 ? 100.659 0.309 10.886 1.00 59.46 10 ALA E CA 1
ATOM 5454 C C . ALA E 1 10 ? 101.537 1.339 11.600 1.00 59.52 10 ALA E C 1
ATOM 5455 O O . ALA E 1 10 ? 101.063 2.121 12.426 1.00 59.73 10 ALA E O 1
ATOM 5457 N N . GLU E 1 11 ? 102.815 1.324 11.250 1.00 59.82 11 GLU E N 1
ATOM 5458 C CA . GLU E 1 11 ? 103.806 2.282 11.737 1.00 60.55 11 GLU E CA 1
ATOM 5459 C C . GLU E 1 11 ? 104.383 2.973 10.500 1.00 60.55 11 GLU E C 1
ATOM 5460 O O . GLU E 1 11 ? 104.377 2.389 9.426 1.00 60.94 11 GLU E O 1
ATOM 5466 N N . PRO E 1 12 ? 104.873 4.214 10.630 1.00 60.86 12 PRO E N 1
ATOM 5467 C CA . PRO E 1 12 ? 105.446 4.912 9.458 1.00 60.60 12 PRO E CA 1
ATOM 5468 C C . PRO E 1 12 ? 106.552 4.161 8.704 1.00 60.37 12 PRO E C 1
ATOM 5469 O O . PRO E 1 12 ? 106.742 4.405 7.522 1.00 60.77 12 PRO E O 1
ATOM 5473 N N . LYS E 1 13 ? 107.235 3.238 9.371 1.00 59.98 13 LYS E N 1
ATOM 5474 C CA . LYS E 1 13 ? 108.260 2.408 8.737 1.00 59.54 13 LYS E CA 1
ATOM 5475 C C . LYS E 1 13 ? 107.714 1.404 7.717 1.00 58.66 13 LYS E C 1
ATOM 5476 O O . LYS E 1 13 ? 108.483 0.816 6.939 1.00 58.33 13 LYS E O 1
ATOM 5482 N N . ASP E 1 14 ? 106.394 1.193 7.748 1.00 57.45 14 ASP E N 1
ATOM 5483 C CA . ASP E 1 14 ? 105.679 0.280 6.842 1.00 56.25 14 ASP E CA 1
ATOM 5484 C C . ASP E 1 14 ? 105.294 0.930 5.485 1.00 55.06 14 ASP E C 1
ATOM 5485 O O . ASP E 1 14 ? 104.843 0.239 4.566 1.00 54.28 14 ASP E O 1
ATOM 5490 N N . ALA E 1 15 ? 105.465 2.249 5.389 1.00 54.14 15 ALA E N 1
ATOM 5491 C CA . ALA E 1 15 ? 104.965 3.065 4.277 1.00 53.55 15 ALA E CA 1
ATOM 5492 C C . ALA E 1 15 ? 105.389 2.541 2.904 1.00 52.87 15 ALA E C 1
ATOM 5493 O O . ALA E 1 15 ? 104.551 2.316 2.042 1.00 52.91 15 ALA E O 1
ATOM 5495 N N . ALA E 1 16 ? 106.680 2.338 2.701 1.00 51.92 16 ALA E N 1
ATOM 5496 C CA . ALA E 1 16 ? 107.171 1.873 1.408 1.00 51.74 16 ALA E CA 1
ATOM 5497 C C . ALA E 1 16 ? 106.541 0.533 1.028 1.00 50.93 16 ALA E C 1
ATOM 5498 O O . ALA E 1 16 ? 106.134 0.348 -0.122 1.00 50.14 16 ALA E O 1
ATOM 5500 N N . GLU E 1 17 ? 106.489 -0.395 1.990 1.00 50.64 17 GLU E N 1
ATOM 5501 C CA . GLU E 1 17 ? 105.985 -1.754 1.735 1.00 50.41 17 GLU E CA 1
ATOM 5502 C C . GLU E 1 17 ? 104.462 -1.781 1.602 1.00 48.99 17 GLU E C 1
ATOM 5503 O O . GLU E 1 17 ? 103.939 -2.578 0.843 1.00 48.59 17 GLU E O 1
ATOM 5509 N N . LEU E 1 18 ? 103.771 -0.901 2.327 1.00 48.16 18 LEU E N 1
ATOM 5510 C CA . LEU E 1 18 ? 102.327 -0.745 2.174 1.00 47.98 18 LEU E CA 1
ATOM 5511 C C . LEU E 1 18 ? 101.981 -0.178 0.807 1.00 47.30 18 LEU E C 1
ATOM 5512 O O . LEU E 1 18 ? 101.064 -0.656 0.164 1.00 48.18 18 LEU E O 1
ATOM 5517 N N . VAL E 1 19 ? 102.693 0.849 0.358 1.00 47.28 19 VAL E N 1
ATOM 5518 C CA . VAL E 1 19 ? 102.482 1.375 -0.986 1.00 46.00 19 VAL E CA 1
ATOM 5519 C C . VAL E 1 19 ? 102.689 0.266 -2.026 1.00 45.91 19 VAL E C 1
ATOM 5520 O O . VAL E 1 19 ? 101.876 0.141 -2.967 1.00 44.09 19 VAL E O 1
ATOM 5524 N N . ALA E 1 20 ? 103.755 -0.536 -1.855 1.00 44.81 20 ALA E N 1
ATOM 5525 C CA . ALA E 1 20 ? 104.027 -1.637 -2.781 1.00 44.86 20 ALA E CA 1
ATOM 5526 C C . ALA E 1 20 ? 102.878 -2.662 -2.781 1.00 44.11 20 ALA E C 1
ATOM 5527 O O . ALA E 1 20 ? 102.480 -3.145 -3.842 1.00 42.93 20 ALA E O 1
ATOM 5529 N N . PHE E 1 21 ? 102.380 -2.993 -1.587 1.00 44.24 21 PHE E N 1
ATOM 5530 C CA . PHE E 1 21 ? 101.269 -3.956 -1.422 1.00 45.09 21 PHE E CA 1
ATOM 5531 C C . PHE E 1 21 ? 99.994 -3.483 -2.117 1.00 45.30 21 PHE E C 1
ATOM 5532 O O . PHE E 1 21 ? 99.347 -4.240 -2.810 1.00 45.78 21 PHE E O 1
ATOM 5540 N N . LEU E 1 22 ? 99.646 -2.213 -1.896 1.00 45.92 22 LEU E N 1
ATOM 5541 C CA . LEU E 1 22 ? 98.447 -1.593 -2.460 1.00 45.46 22 LEU E CA 1
ATOM 5542 C C . LEU E 1 22 ? 98.517 -1.497 -3.983 1.00 45.57 22 LEU E C 1
ATOM 5543 O O . LEU E 1 22 ? 97.539 -1.751 -4.669 1.00 44.43 22 LEU E O 1
ATOM 5548 N N . ASN E 1 23 ? 99.689 -1.201 -4.525 1.00 45.52 23 ASN E N 1
ATOM 5549 C CA . ASN E 1 23 ? 99.858 -1.240 -5.980 1.00 46.08 23 ASN E CA 1
ATOM 5550 C C . ASN E 1 23 ? 99.762 -2.652 -6.553 1.00 46.21 23 ASN E C 1
ATOM 5551 O O . ASN E 1 23 ? 99.283 -2.834 -7.677 1.00 45.65 23 ASN E O 1
ATOM 5556 N N . ARG E 1 24 ? 100.215 -3.649 -5.792 1.00 46.97 24 ARG E N 1
ATOM 5557 C CA . ARG E 1 24 ? 100.038 -5.055 -6.205 1.00 47.14 24 ARG E CA 1
ATOM 5558 C C . ARG E 1 24 ? 98.553 -5.477 -6.234 1.00 45.71 24 ARG E C 1
ATOM 5559 O O . ARG E 1 24 ? 98.066 -5.999 -7.237 1.00 44.60 24 ARG E O 1
ATOM 5567 N N . VAL E 1 25 ? 97.846 -5.247 -5.134 1.00 45.25 25 VAL E N 1
ATOM 5568 C CA . VAL E 1 25 ? 96.435 -5.632 -5.044 1.00 45.38 25 VAL E CA 1
ATOM 5569 C C . VAL E 1 25 ? 95.555 -4.837 -6.010 1.00 45.65 25 VAL E C 1
ATOM 5570 O O . VAL E 1 25 ? 94.546 -5.339 -6.457 1.00 45.44 25 VAL E O 1
ATOM 5574 N N . SER E 1 26 ? 95.952 -3.607 -6.341 1.00 46.25 26 SER E N 1
ATOM 5575 C CA . SER E 1 26 ? 95.269 -2.772 -7.358 1.00 46.24 26 SER E CA 1
ATOM 5576 C C . SER E 1 26 ? 95.160 -3.457 -8.717 1.00 46.37 26 SER E C 1
ATOM 5577 O O . SER E 1 26 ? 94.263 -3.156 -9.499 1.00 46.92 26 SER E O 1
ATOM 5580 N N . LEU E 1 27 ? 96.095 -4.357 -8.998 1.00 46.09 27 LEU E N 1
ATOM 5581 C CA . LEU E 1 27 ? 96.133 -5.078 -10.254 1.00 46.67 27 LEU E CA 1
ATOM 5582 C C . LEU E 1 27 ? 95.503 -6.467 -10.149 1.00 46.82 27 LEU E C 1
ATOM 5583 O O . LEU E 1 27 ? 95.376 -7.140 -11.164 1.00 47.64 27 LEU E O 1
ATOM 5588 N N . GLU E 1 28 ? 95.160 -6.902 -8.933 1.00 46.43 28 GLU E N 1
ATOM 5589 C CA . GLU E 1 28 ? 94.597 -8.243 -8.702 1.00 46.28 28 GLU E CA 1
ATOM 5590 C C . GLU E 1 28 ? 93.102 -8.350 -8.961 1.00 46.36 28 GLU E C 1
ATOM 5591 O O . GLU E 1 28 ? 92.650 -9.408 -9.413 1.00 46.19 28 GLU E O 1
ATOM 5597 N N . THR E 1 29 ? 92.342 -7.279 -8.677 1.00 46.03 29 THR E N 1
ATOM 5598 C CA . THR E 1 29 ? 90.871 -7.275 -8.870 1.00 45.85 29 THR E CA 1
ATOM 5599 C C . THR E 1 29 ? 90.333 -5.893 -9.225 1.00 46.06 29 THR E C 1
ATOM 5600 O O . THR E 1 29 ? 91.045 -4.871 -9.112 1.00 46.35 29 THR E O 1
ATOM 5604 N N . ASP E 1 30 ? 89.061 -5.858 -9.621 1.00 45.56 30 ASP E N 1
ATOM 5605 C CA . ASP E 1 30 ? 88.361 -4.591 -9.804 1.00 45.55 30 ASP E CA 1
ATOM 5606 C C . ASP E 1 30 ? 87.160 -4.470 -8.852 1.00 44.89 30 ASP E C 1
ATOM 5607 O O . ASP E 1 30 ? 86.169 -3.826 -9.170 1.00 44.12 30 ASP E O 1
ATOM 5612 N N . PHE E 1 31 ? 87.299 -5.055 -7.662 1.00 44.60 31 PHE E N 1
ATOM 5613 C CA . PHE E 1 31 ? 86.268 -4.984 -6.608 1.00 44.52 31 PHE E CA 1
ATOM 5614 C C . PHE E 1 31 ? 86.301 -3.705 -5.771 1.00 44.43 31 PHE E C 1
ATOM 5615 O O . PHE E 1 31 ? 85.296 -3.322 -5.185 1.00 43.79 31 PHE E O 1
ATOM 5623 N N . THR E 1 32 ? 87.444 -3.027 -5.742 1.00 44.87 32 THR E N 1
ATOM 5624 C CA . THR E 1 32 ? 87.567 -1.741 -5.048 1.00 44.96 32 THR E CA 1
ATOM 5625 C C . THR E 1 32 ? 87.716 -0.598 -6.058 1.00 44.42 32 THR E C 1
ATOM 5626 O O . THR E 1 32 ? 87.723 -0.814 -7.257 1.00 43.05 32 THR E O 1
ATOM 5630 N N . SER E 1 33 ? 87.811 0.621 -5.551 1.00 44.49 33 SER E N 1
ATOM 5631 C CA . SER E 1 33 ? 88.132 1.787 -6.384 1.00 44.69 33 SER E CA 1
ATOM 5632 C C . SER E 1 33 ? 89.522 1.756 -7.013 1.00 44.55 33 SER E C 1
ATOM 5633 O O . SER E 1 33 ? 89.758 2.489 -7.978 1.00 45.08 33 SER E O 1
ATOM 5636 N N . LEU E 1 34 ? 90.416 0.926 -6.468 1.00 43.74 34 LEU E N 1
ATOM 5637 C CA . LEU E 1 34 ? 91.749 0.752 -7.014 1.00 43.83 34 LEU E CA 1
ATOM 5638 C C . LEU E 1 34 ? 91.636 0.132 -8.389 1.00 43.40 34 LEU E C 1
ATOM 5639 O O . LEU E 1 34 ? 90.872 -0.815 -8.588 1.00 43.79 34 LEU E O 1
ATOM 5644 N N . ASP E 1 35 ? 92.357 0.701 -9.338 1.00 42.49 35 ASP E N 1
ATOM 5645 C CA . ASP E 1 35 ? 92.480 0.126 -10.673 1.00 42.78 35 ASP E CA 1
ATOM 5646 C C . ASP E 1 35 ? 93.978 0.108 -11.060 1.00 42.05 35 ASP E C 1
ATOM 5647 O O . ASP E 1 35 ? 94.817 0.308 -10.206 1.00 41.90 35 ASP E O 1
ATOM 5652 N N . GLY E 1 36 ? 94.301 -0.149 -12.323 1.00 41.92 36 GLY E N 1
ATOM 5653 C CA . GLY E 1 36 ? 95.701 -0.195 -12.790 1.00 42.38 36 GLY E CA 1
ATOM 5654 C C . GLY E 1 36 ? 96.579 1.016 -12.484 1.00 42.24 36 GLY E C 1
ATOM 5655 O O . GLY E 1 36 ? 97.812 0.892 -12.452 1.00 42.81 36 GLY E O 1
ATOM 5656 N N . ASP E 1 37 ? 95.971 2.180 -12.273 1.00 42.24 37 ASP E N 1
ATOM 5657 C CA . ASP E 1 37 ? 96.732 3.385 -11.895 1.00 43.15 37 ASP E CA 1
ATOM 5658 C C . ASP E 1 37 ? 97.317 3.294 -10.481 1.00 43.81 37 ASP E C 1
ATOM 5659 O O . ASP E 1 37 ? 98.169 4.108 -10.121 1.00 44.93 37 ASP E O 1
ATOM 5664 N N . GLY E 1 38 ? 96.876 2.316 -9.687 1.00 44.14 38 GLY E N 1
ATOM 5665 C CA . GLY E 1 38 ? 97.457 2.075 -8.360 1.00 44.18 38 GLY E CA 1
ATOM 5666 C C . GLY E 1 38 ? 97.003 3.069 -7.317 1.00 44.21 38 GLY E C 1
ATOM 5667 O O . GLY E 1 38 ? 95.983 3.756 -7.495 1.00 44.09 38 GLY E O 1
ATOM 5668 N N . ILE E 1 39 ? 97.740 3.134 -6.216 1.00 45.00 39 ILE E N 1
ATOM 5669 C CA . ILE E 1 39 ? 97.339 3.937 -5.062 1.00 46.46 39 ILE E CA 1
ATOM 5670 C C . ILE E 1 39 ? 97.642 5.427 -5.252 1.00 47.30 39 ILE E C 1
ATOM 5671 O O . ILE E 1 39 ? 97.021 6.269 -4.615 1.00 47.21 39 ILE E O 1
ATOM 5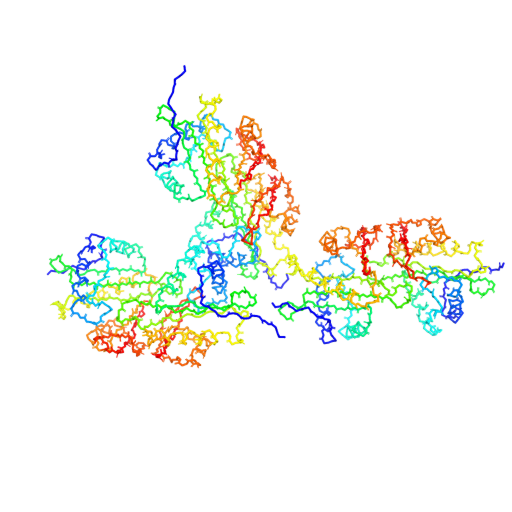676 N N . LEU E 1 40 ? 98.594 5.745 -6.129 1.00 49.36 40 LEU E N 1
ATOM 5677 C CA . LEU E 1 40 ? 98.931 7.133 -6.498 1.00 50.03 40 LEU E CA 1
ATOM 5678 C C . LEU E 1 40 ? 99.375 7.971 -5.285 1.00 51.16 40 LEU E C 1
ATOM 5679 O O . LEU E 1 40 ? 98.981 9.132 -5.110 1.00 52.05 40 LEU E O 1
ATOM 5684 N N . LEU E 1 41 ? 100.146 7.329 -4.420 1.00 51.72 41 LEU E N 1
ATOM 5685 C CA . LEU E 1 41 ? 100.719 7.944 -3.241 1.00 51.96 41 LEU E CA 1
ATOM 5686 C C . LEU E 1 41 ? 102.184 7.532 -3.207 1.00 52.11 41 LEU E C 1
ATOM 5687 O O . LEU E 1 41 ? 102.537 6.373 -3.521 1.00 51.69 41 LEU E O 1
ATOM 5692 N N . THR E 1 42 ? 103.035 8.489 -2.858 1.00 52.45 42 THR E N 1
ATOM 5693 C CA . THR E 1 42 ? 104.443 8.212 -2.638 1.00 52.46 42 THR E CA 1
ATOM 5694 C C . THR E 1 42 ? 104.584 7.557 -1.266 1.00 52.54 42 THR E C 1
ATOM 5695 O O . THR E 1 42 ? 103.681 7.666 -0.432 1.00 53.08 42 THR E O 1
ATOM 5699 N N . SER E 1 43 ? 105.698 6.857 -1.044 1.00 52.66 43 SER E N 1
ATOM 5700 C CA . SER E 1 43 ? 106.011 6.287 0.259 1.00 52.80 43 SER E CA 1
ATOM 5701 C C . SER E 1 43 ? 106.036 7.368 1.346 1.00 53.09 43 SER E C 1
ATOM 5702 O O . SER E 1 43 ? 105.746 7.113 2.508 1.00 52.44 43 SER E O 1
ATOM 5705 N N . GLU E 1 44 ? 106.356 8.591 0.943 1.00 54.23 44 GLU E N 1
ATOM 5706 C CA . GLU E 1 44 ? 106.461 9.701 1.869 1.00 54.67 44 GLU E CA 1
ATOM 5707 C C . GLU E 1 44 ? 105.085 10.237 2.179 1.00 54.36 44 GLU E C 1
ATOM 5708 O O . GLU E 1 44 ? 104.820 10.571 3.323 1.00 54.43 44 GLU E O 1
ATOM 5714 N N . GLU E 1 45 ? 104.206 10.305 1.181 1.00 53.95 45 GLU E N 1
ATOM 5715 C CA . GLU E 1 45 ? 102.793 10.622 1.447 1.00 54.08 45 GLU E CA 1
ATOM 5716 C C . GLU E 1 45 ? 102.148 9.591 2.365 1.00 53.51 45 GLU E C 1
ATOM 5717 O O . GLU E 1 45 ? 101.360 9.950 3.260 1.00 53.00 45 GLU E O 1
ATOM 5723 N N . MET E 1 46 ? 102.497 8.320 2.167 1.00 52.62 46 MET E N 1
ATOM 5724 C CA . MET E 1 46 ? 101.897 7.236 2.947 1.00 52.87 46 MET E CA 1
ATOM 5725 C C . MET E 1 46 ? 102.349 7.288 4.413 1.00 53.33 46 MET E C 1
ATOM 5726 O O . MET E 1 46 ? 101.596 6.919 5.313 1.00 53.27 46 MET E O 1
ATOM 5731 N N . GLU E 1 47 ? 103.590 7.730 4.645 1.00 54.34 47 GLU E N 1
ATOM 5732 C CA . GLU E 1 47 ? 104.117 7.961 5.993 1.00 55.14 47 GLU E CA 1
ATOM 5733 C C . GLU E 1 47 ? 103.289 8.992 6.722 1.00 55.27 47 GLU E C 1
ATOM 5734 O O . GLU E 1 47 ? 102.922 8.803 7.884 1.00 55.22 47 GLU E O 1
ATOM 5740 N N . ILE E 1 48 ? 103.000 10.078 6.014 1.00 55.75 48 ILE E N 1
ATOM 5741 C CA . ILE E 1 48 ? 102.180 11.149 6.532 1.00 56.24 48 ILE E CA 1
ATOM 5742 C C . ILE E 1 48 ? 100.831 10.563 6.918 1.00 56.57 48 ILE E C 1
ATOM 5743 O O . ILE E 1 48 ? 100.381 10.745 8.047 1.00 57.94 48 ILE E O 1
ATOM 5748 N N . PHE E 1 49 ? 100.230 9.780 6.021 1.00 56.44 49 PHE E N 1
ATOM 5749 C CA . PHE E 1 49 ? 98.929 9.136 6.284 1.00 55.97 49 PHE E CA 1
ATOM 5750 C C . PHE E 1 49 ? 98.930 8.243 7.518 1.00 55.90 49 PHE E C 1
ATOM 5751 O O . PHE E 1 49 ? 98.051 8.351 8.372 1.00 56.04 49 PHE E O 1
ATOM 5759 N N . LEU E 1 50 ? 99.883 7.330 7.580 1.00 56.49 50 LEU E N 1
ATOM 5760 C CA . LEU E 1 50 ? 99.978 6.382 8.690 1.00 57.14 50 LEU E CA 1
ATOM 5761 C C . LEU E 1 50 ? 100.221 7.091 10.045 1.00 57.56 50 LEU E C 1
ATOM 5762 O O . LEU E 1 50 ? 99.705 6.661 11.074 1.00 57.09 50 LEU E O 1
ATOM 5767 N N . ASN E 1 51 ? 101.005 8.170 10.049 1.00 58.71 51 ASN E N 1
ATOM 5768 C CA . ASN E 1 51 ? 101.126 8.988 11.263 1.00 59.34 51 ASN E CA 1
ATOM 5769 C C . ASN E 1 51 ? 99.776 9.570 11.675 1.00 59.54 51 ASN E C 1
ATOM 5770 O O . ASN E 1 51 ? 99.386 9.426 12.831 1.00 59.77 51 ASN E O 1
ATOM 5775 N N . LYS E 1 52 ? 99.065 10.207 10.739 1.00 60.10 52 LYS E N 1
ATOM 5776 C CA . LYS E 1 52 ? 97.709 10.719 11.011 1.00 60.21 52 LYS E CA 1
ATOM 5777 C C . LYS E 1 52 ? 96.795 9.649 11.611 1.00 59.69 52 LYS E C 1
ATOM 5778 O O . LYS E 1 52 ? 96.073 9.917 12.570 1.00 59.64 52 LYS E O 1
ATOM 5784 N N . GLN E 1 53 ? 96.776 8.462 11.006 1.00 59.19 53 GLN E N 1
ATOM 5785 C CA . GLN E 1 53 ? 95.905 7.374 11.472 1.00 58.84 53 GLN E CA 1
ATOM 5786 C C . GLN E 1 53 ? 96.249 6.948 12.898 1.00 58.85 53 GLN E C 1
ATOM 5787 O O . GLN E 1 53 ? 95.357 6.631 13.676 1.00 58.87 53 GLN E O 1
ATOM 5793 N N . ALA E 1 54 ? 97.543 6.916 13.214 1.00 59.34 54 ALA E N 1
ATOM 5794 C CA . ALA E 1 54 ? 98.033 6.443 14.513 1.00 59.57 54 ALA E CA 1
ATOM 5795 C C . ALA E 1 54 ? 97.701 7.412 15.653 1.00 59.78 54 ALA E C 1
ATOM 5796 O O . ALA E 1 54 ? 97.373 6.995 16.759 1.00 60.32 54 ALA E O 1
ATOM 5798 N N . SER E 1 55 ? 97.771 8.700 15.378 1.00 60.00 55 SER E N 1
ATOM 5799 C CA . SER E 1 55 ? 97.423 9.695 16.373 1.00 60.32 55 SER E CA 1
ATOM 5800 C C . SER E 1 55 ? 95.908 9.963 16.469 1.00 60.50 55 SER E C 1
ATOM 5801 O O . SER E 1 55 ? 95.444 10.587 17.435 1.00 61.03 55 SER E O 1
ATOM 5804 N N . SER E 1 56 ? 95.143 9.499 15.478 1.00 59.50 56 SER E N 1
ATOM 5805 C CA . SER E 1 56 ? 93.711 9.719 15.457 1.00 58.69 56 SER E CA 1
ATOM 5806 C C . SER E 1 56 ? 93.013 8.799 16.445 1.00 58.13 56 SER E C 1
ATOM 5807 O O . SER E 1 56 ? 93.293 7.601 16.516 1.00 57.45 56 SER E O 1
ATOM 5810 N N . ASP E 1 57 ? 92.081 9.380 17.197 1.00 57.96 57 ASP E N 1
ATOM 5811 C CA . ASP E 1 57 ? 91.320 8.627 18.172 1.00 57.70 57 ASP E CA 1
ATOM 5812 C C . ASP E 1 57 ? 90.204 7.812 17.503 1.00 57.07 57 ASP E C 1
ATOM 5813 O O . ASP E 1 57 ? 89.809 6.784 18.033 1.00 57.61 57 ASP E O 1
ATOM 5818 N N . ASN E 1 58 ? 89.734 8.237 16.328 1.00 55.51 58 ASN E N 1
ATOM 5819 C CA . ASN E 1 58 ? 88.631 7.543 15.657 1.00 54.23 58 ASN E CA 1
ATOM 5820 C C . ASN E 1 58 ? 88.978 6.894 14.308 1.00 53.35 58 ASN E C 1
ATOM 5821 O O . ASN E 1 58 ? 88.098 6.645 13.477 1.00 53.42 58 ASN E O 1
ATOM 5826 N N . GLN E 1 59 ? 90.255 6.617 14.104 1.00 51.99 59 GLN E N 1
ATOM 5827 C CA . GLN E 1 59 ? 90.746 6.059 12.847 1.00 51.44 59 GLN E CA 1
ATOM 5828 C C . GLN E 1 59 ? 91.954 5.138 13.128 1.00 51.64 59 GLN E C 1
ATOM 5829 O O . GLN E 1 59 ? 92.641 5.285 14.132 1.00 51.41 59 GLN E O 1
ATOM 5835 N N . ILE E 1 60 ? 92.153 4.158 12.251 1.00 51.75 60 ILE E N 1
ATOM 5836 C CA . ILE E 1 60 ? 93.176 3.163 12.420 1.00 51.21 60 ILE E CA 1
ATOM 5837 C C . ILE E 1 60 ? 93.450 2.419 11.113 1.00 50.95 60 ILE E C 1
ATOM 5838 O O . ILE E 1 60 ? 92.549 2.177 10.301 1.00 50.19 60 ILE E O 1
ATOM 5843 N N . THR E 1 61 ? 94.724 2.060 10.941 1.00 51.03 61 THR E N 1
ATOM 5844 C CA . THR E 1 61 ? 95.186 1.138 9.925 1.00 50.58 61 THR E CA 1
ATOM 5845 C C . THR E 1 61 ? 95.873 -0.020 10.620 1.00 50.85 61 THR E C 1
ATOM 5846 O O . THR E 1 61 ? 96.854 0.183 11.342 1.00 50.72 61 THR E O 1
ATOM 5850 N N . LEU E 1 62 ? 95.361 -1.224 10.388 1.00 50.87 62 LEU E N 1
ATOM 5851 C CA . LEU E 1 62 ? 95.945 -2.452 10.895 1.00 51.05 62 LEU E CA 1
ATOM 5852 C C . LEU E 1 62 ? 96.473 -3.263 9.711 1.00 50.86 62 LEU E C 1
ATOM 5853 O O . LEU E 1 62 ? 95.832 -3.330 8.649 1.00 49.91 62 LEU E O 1
ATOM 5858 N N . LEU E 1 63 ? 97.638 -3.872 9.898 1.00 50.70 63 LEU E N 1
ATOM 5859 C CA . LEU E 1 63 ? 98.298 -4.597 8.836 1.00 51.21 63 LEU E CA 1
ATOM 5860 C C . LEU E 1 63 ? 98.416 -6.050 9.238 1.00 51.56 63 LEU E C 1
ATOM 5861 O O . LEU E 1 63 ? 98.638 -6.352 10.404 1.00 52.13 63 LEU E O 1
ATOM 5866 N N . ALA E 1 64 ? 98.286 -6.952 8.276 1.00 51.68 64 ALA E N 1
ATOM 5867 C CA . ALA E 1 64 ? 98.569 -8.359 8.517 1.00 52.03 64 ALA E CA 1
ATOM 5868 C C . ALA E 1 64 ? 99.920 -8.707 7.852 1.00 52.35 64 ALA E C 1
ATOM 5869 O O . ALA E 1 64 ? 100.113 -8.437 6.672 1.00 52.07 64 ALA E O 1
ATOM 5871 N N . PHE E 1 65 ? 100.836 -9.300 8.617 1.00 53.44 65 PHE E N 1
ATOM 5872 C CA . PHE E 1 65 ? 102.123 -9.759 8.081 1.00 54.02 65 PHE E CA 1
ATOM 5873 C C . PHE E 1 65 ? 102.169 -11.272 8.069 1.00 55.01 65 PHE E C 1
ATOM 5874 O O . PHE E 1 65 ? 101.866 -11.916 9.068 1.00 54.93 65 PHE E O 1
ATOM 5882 N N . LEU E 1 66 ? 102.530 -11.832 6.921 1.00 56.33 66 LEU E N 1
ATOM 5883 C CA . LEU E 1 66 ? 102.735 -13.273 6.770 1.00 57.24 66 LEU E CA 1
ATOM 5884 C C . LEU E 1 66 ? 104.231 -13.513 6.539 1.00 58.00 66 LEU E C 1
ATOM 5885 O O . LEU E 1 66 ? 104.773 -13.108 5.500 1.00 57.82 66 LEU E O 1
ATOM 5890 N N . ASN E 1 67 ? 104.880 -14.157 7.510 1.00 58.38 67 ASN E N 1
ATOM 5891 C CA . ASN E 1 67 ? 106.330 -14.351 7.500 1.00 58.79 67 ASN E CA 1
ATOM 5892 C C . ASN E 1 67 ? 107.063 -13.032 7.209 1.00 58.90 67 ASN E C 1
ATOM 5893 O O . ASN E 1 67 ? 107.983 -12.964 6.391 1.00 59.27 67 ASN E O 1
ATOM 5898 N N . GLY E 1 68 ? 106.611 -11.975 7.885 1.00 58.55 68 GLY E N 1
ATOM 5899 C CA . GLY E 1 68 ? 107.248 -10.661 7.828 1.00 58.00 68 GLY E CA 1
ATOM 5900 C C . GLY E 1 68 ? 106.853 -9.737 6.677 1.00 57.50 68 GLY E C 1
ATOM 5901 O O . GLY E 1 68 ? 107.347 -8.611 6.605 1.00 57.23 68 GLY E O 1
ATOM 5902 N N . LYS E 1 69 ? 105.976 -10.189 5.779 1.00 56.71 69 LYS E N 1
ATOM 5903 C CA . LYS E 1 69 ? 105.559 -9.343 4.662 1.00 56.45 69 LYS E CA 1
ATOM 5904 C C . LYS E 1 69 ? 104.056 -9.069 4.697 1.00 55.01 69 LYS E C 1
ATOM 5905 O O . LYS E 1 69 ? 103.263 -9.961 5.053 1.00 53.61 69 LYS E O 1
ATOM 5911 N N . ILE E 1 70 ? 103.658 -7.842 4.345 1.00 53.53 70 ILE E N 1
ATOM 5912 C CA . ILE E 1 70 ? 102.235 -7.503 4.501 1.00 52.79 70 ILE E CA 1
ATOM 5913 C C . ILE E 1 70 ? 101.405 -8.324 3.501 1.00 51.50 70 ILE E C 1
ATOM 5914 O O . ILE E 1 70 ? 101.757 -8.449 2.323 1.00 50.63 70 ILE E O 1
ATOM 5919 N N . ALA E 1 71 ? 100.348 -8.945 4.035 1.00 50.54 71 ALA E N 1
ATOM 5920 C CA . ALA E 1 71 ? 99.464 -9.816 3.287 1.00 50.17 71 ALA E CA 1
ATOM 5921 C C . ALA E 1 71 ? 98.045 -9.235 3.246 1.00 49.63 71 ALA E C 1
ATOM 5922 O O . ALA E 1 71 ? 97.188 -9.729 2.521 1.00 49.97 71 ALA E O 1
ATOM 5924 N N . GLY E 1 72 ? 97.798 -8.193 4.030 1.00 48.86 72 GLY E N 1
ATOM 5925 C CA . GLY E 1 72 ? 96.494 -7.564 4.056 1.00 48.30 72 GLY E CA 1
ATOM 5926 C C . GLY E 1 72 ? 96.459 -6.318 4.905 1.00 47.55 72 GLY E C 1
ATOM 5927 O O . GLY E 1 72 ? 97.324 -6.112 5.736 1.00 46.27 72 GLY E O 1
ATOM 5928 N N . ILE E 1 73 ? 95.424 -5.504 4.679 1.00 47.26 73 ILE E N 1
ATOM 5929 C CA . ILE E 1 73 ? 95.205 -4.258 5.396 1.00 47.21 73 ILE E CA 1
ATOM 5930 C C . ILE E 1 73 ? 93.719 -4.048 5.664 1.00 47.30 73 ILE E C 1
ATOM 5931 O O . ILE E 1 73 ? 92.867 -4.353 4.814 1.00 46.52 73 ILE E O 1
ATOM 5936 N N . VAL E 1 74 ? 93.417 -3.541 6.856 1.00 47.14 74 VAL E N 1
ATOM 5937 C CA . VAL E 1 74 ? 92.117 -2.975 7.117 1.00 47.40 74 VAL E CA 1
ATOM 5938 C C . VAL E 1 74 ? 92.302 -1.530 7.566 1.00 47.95 74 VAL E C 1
ATOM 5939 O O . VAL E 1 74 ? 93.191 -1.209 8.358 1.00 47.96 74 VAL E O 1
ATOM 5943 N N . ASN E 1 75 ? 91.470 -0.664 7.002 1.00 48.50 75 ASN E N 1
ATOM 5944 C CA . ASN E 1 75 ? 91.468 0.756 7.297 1.00 49.14 75 ASN E CA 1
ATOM 5945 C C . ASN E 1 75 ? 90.089 1.181 7.817 1.00 49.08 75 ASN E C 1
ATOM 5946 O O . ASN E 1 75 ? 89.065 0.742 7.281 1.00 48.48 75 ASN E O 1
ATOM 5951 N N . ILE E 1 76 ? 90.081 1.987 8.880 1.00 49.04 76 ILE E N 1
ATOM 5952 C CA . ILE E 1 76 ? 88.923 2.799 9.270 1.00 49.52 76 ILE E CA 1
ATOM 5953 C C . ILE E 1 76 ? 89.319 4.272 9.169 1.00 49.99 76 ILE E C 1
ATOM 5954 O O . ILE E 1 76 ? 90.308 4.706 9.801 1.00 49.77 76 ILE E O 1
ATOM 5959 N N . THR E 1 77 ? 88.584 5.026 8.348 1.00 49.84 77 THR E N 1
ATOM 5960 C CA . THR E 1 77 ? 88.719 6.476 8.331 1.00 50.00 77 THR E CA 1
ATOM 5961 C C . THR E 1 77 ? 87.402 7.066 8.756 1.00 49.54 77 THR E C 1
ATOM 5962 O O . THR E 1 77 ? 86.374 6.403 8.720 1.00 49.66 77 THR E O 1
ATOM 5966 N N . ALA E 1 78 ? 87.438 8.311 9.183 1.00 49.19 78 ALA E N 1
ATOM 5967 C CA . ALA E 1 78 ? 86.285 8.969 9.723 1.00 49.89 78 ALA E CA 1
ATOM 5968 C C . ALA E 1 78 ? 86.453 10.471 9.605 1.00 50.51 78 ALA E C 1
ATOM 5969 O O . ALA E 1 78 ? 87.560 11.006 9.736 1.00 49.48 78 ALA E O 1
ATOM 5971 N N . ASP E 1 79 ? 85.345 11.144 9.325 1.00 51.96 79 ASP E N 1
ATOM 5972 C CA . ASP E 1 79 ? 85.272 12.603 9.405 1.00 52.86 79 ASP E CA 1
ATOM 5973 C C . ASP E 1 79 ? 85.336 13.083 10.846 1.00 52.70 79 ASP E C 1
ATOM 5974 O O . ASP E 1 79 ? 84.935 12.365 11.760 1.00 52.39 79 ASP E O 1
ATOM 5979 N N . GLN E 1 80 ? 85.802 14.315 11.045 1.00 52.91 80 GLN E N 1
ATOM 5980 C CA . GLN E 1 80 ? 86.008 14.859 12.401 1.00 53.23 80 GLN E CA 1
ATOM 5981 C C . GLN E 1 80 ? 84.872 15.711 12.949 1.00 53.01 80 GLN E C 1
ATOM 5982 O O . GLN E 1 80 ? 84.796 15.899 14.154 1.00 53.43 80 GLN E O 1
ATOM 5988 N N . ARG E 1 81 ? 83.983 16.208 12.093 1.00 53.04 81 ARG E N 1
ATOM 5989 C CA . ARG E 1 81 ? 82.833 16.980 12.565 1.00 53.65 81 ARG E CA 1
ATOM 5990 C C . ARG E 1 81 ? 81.941 16.151 13.488 1.00 52.18 81 ARG E C 1
ATOM 5991 O O . ARG E 1 81 ? 81.785 14.952 13.289 1.00 50.43 81 ARG E O 1
ATOM 5999 N N . LYS E 1 82 ? 81.345 16.820 14.470 1.00 50.83 82 LYS E N 1
ATOM 6000 C CA . LYS E 1 82 ? 80.622 16.157 15.544 1.00 51.36 82 LYS E CA 1
ATOM 6001 C C . LYS E 1 82 ? 79.386 15.396 15.025 1.00 49.84 82 LYS E C 1
ATOM 6002 O O . LYS E 1 82 ? 78.973 14.416 15.637 1.00 49.45 82 LYS E O 1
ATOM 6008 N N . ARG E 1 83 ? 78.800 15.882 13.922 1.00 48.19 83 ARG E N 1
ATOM 6009 C CA . ARG E 1 83 ? 77.638 15.251 13.277 1.00 47.79 83 ARG E CA 1
ATOM 6010 C C . ARG E 1 83 ? 77.908 13.773 12.936 1.00 46.74 83 ARG E C 1
ATOM 6011 O O . ARG E 1 83 ? 77.042 12.932 13.109 1.00 47.02 83 ARG E O 1
ATOM 6019 N N . VAL E 1 84 ? 79.127 13.472 12.522 1.00 45.98 84 VAL E N 1
ATOM 6020 C CA . VAL E 1 84 ? 79.474 12.192 11.916 1.00 46.43 84 VAL E CA 1
ATOM 6021 C C . VAL E 1 84 ? 80.777 11.576 12.440 1.00 46.08 84 VAL E C 1
ATOM 6022 O O . VAL E 1 84 ? 81.233 10.567 11.923 1.00 45.75 84 VAL E O 1
ATOM 6026 N N . ARG E 1 85 ? 81.376 12.143 13.476 1.00 46.92 85 ARG E N 1
ATOM 6027 C CA . ARG E 1 85 ? 82.704 11.669 13.906 1.00 48.39 85 ARG E CA 1
ATOM 6028 C C . ARG E 1 85 ? 82.727 10.263 14.532 1.00 47.47 85 ARG E C 1
ATOM 6029 O O . ARG E 1 85 ? 83.790 9.656 14.690 1.00 47.26 85 ARG E O 1
ATOM 6037 N N . HIS E 1 86 ? 81.538 9.783 14.866 1.00 46.70 86 HIS E N 1
ATOM 6038 C CA . HIS E 1 86 ? 81.299 8.443 15.398 1.00 46.35 86 HIS E CA 1
ATOM 6039 C C . HIS E 1 86 ? 81.147 7.394 14.318 1.00 46.04 86 HIS E C 1
ATOM 6040 O O . HIS E 1 86 ? 80.927 6.233 14.636 1.00 45.57 86 HIS E O 1
ATOM 6047 N N . ILE E 1 87 ? 81.287 7.793 13.050 1.00 45.87 87 ILE E N 1
ATOM 6048 C CA . ILE E 1 87 ? 81.151 6.866 11.920 1.00 45.60 87 ILE E CA 1
ATOM 6049 C C . ILE E 1 87 ? 82.522 6.566 11.303 1.00 44.95 87 ILE E C 1
ATOM 6050 O O . ILE E 1 87 ? 83.210 7.461 10.791 1.00 44.67 87 ILE E O 1
ATOM 6055 N N . GLY E 1 88 ? 82.894 5.291 11.336 1.00 45.06 88 GLY E N 1
ATOM 6056 C CA . GLY E 1 88 ? 84.057 4.813 10.633 1.00 45.46 88 GLY E CA 1
ATOM 6057 C C . GLY E 1 88 ? 83.732 4.133 9.321 1.00 45.92 88 GLY E C 1
ATOM 6058 O O . GLY E 1 88 ? 82.922 3.217 9.291 1.00 46.42 88 GLY E O 1
ATOM 6059 N N . ASP E 1 89 ? 84.374 4.592 8.237 1.00 46.80 89 ASP E N 1
ATOM 6060 C CA . ASP E 1 89 ? 84.270 3.989 6.915 1.00 47.14 89 ASP E CA 1
ATOM 6061 C C . ASP E 1 89 ? 85.342 2.929 6.786 1.00 47.32 89 ASP E C 1
ATOM 6062 O O . ASP E 1 89 ? 86.514 3.198 7.019 1.00 48.09 89 ASP E O 1
ATOM 6067 N N . LEU E 1 90 ? 84.937 1.726 6.420 1.00 47.33 90 LEU E N 1
ATOM 6068 C CA . LEU E 1 90 ? 85.836 0.581 6.416 1.00 47.72 90 LEU E CA 1
ATOM 6069 C C . LEU E 1 90 ? 86.340 0.232 5.033 1.00 47.40 90 LEU E C 1
ATOM 6070 O O .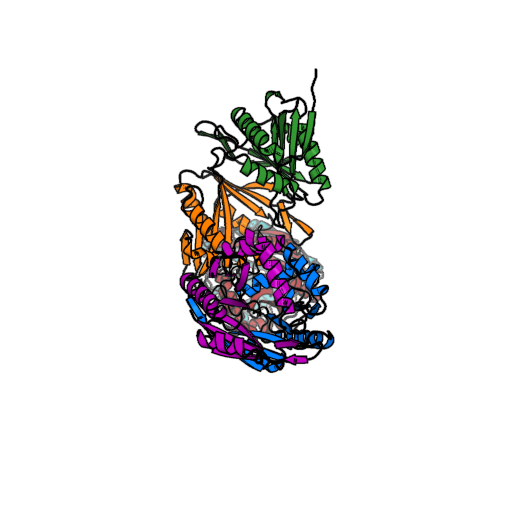 LEU E 1 90 ? 85.630 0.384 4.025 1.00 46.95 90 LEU E O 1
ATOM 6075 N N . PHE E 1 91 ? 87.588 -0.232 5.001 1.00 47.19 91 PHE E N 1
ATOM 6076 C CA . PHE E 1 91 ? 88.214 -0.713 3.779 1.00 46.79 91 PHE E CA 1
ATOM 6077 C C . PHE E 1 91 ? 89.103 -1.886 4.141 1.00 46.44 91 PHE E C 1
ATOM 6078 O O . PHE E 1 91 ? 89.842 -1.805 5.107 1.00 46.96 91 PHE E O 1
ATOM 6086 N N . ILE E 1 92 ? 89.018 -2.985 3.403 1.00 45.56 92 ILE E N 1
ATOM 6087 C CA . ILE E 1 92 ? 89.883 -4.136 3.669 1.00 45.81 92 ILE E CA 1
ATOM 6088 C C . ILE E 1 92 ? 90.266 -4.816 2.360 1.00 45.34 92 ILE E C 1
ATOM 6089 O O . ILE E 1 92 ? 89.432 -4.975 1.468 1.00 45.69 92 ILE E O 1
ATOM 6094 N N . VAL E 1 93 ? 91.527 -5.211 2.246 1.00 44.93 93 VAL E N 1
ATOM 6095 C CA . VAL E 1 93 ? 91.960 -5.964 1.103 1.00 45.33 93 VAL E CA 1
ATOM 6096 C C . VAL E 1 93 ? 93.080 -6.931 1.499 1.00 45.65 93 VAL E C 1
ATOM 6097 O O . VAL E 1 93 ? 93.962 -6.604 2.287 1.00 46.40 93 VAL E O 1
ATOM 6101 N N . ILE E 1 94 ? 93.021 -8.119 0.928 1.00 46.32 94 ILE E N 1
ATOM 6102 C CA . ILE E 1 94 ? 93.945 -9.207 1.199 1.00 46.93 94 ILE E CA 1
ATOM 6103 C C . ILE E 1 94 ? 94.589 -9.523 -0.142 1.00 47.35 94 ILE E C 1
ATOM 6104 O O . ILE E 1 94 ? 93.938 -9.423 -1.194 1.00 45.93 94 ILE E O 1
ATOM 6109 N N . GLY E 1 95 ? 95.871 -9.874 -0.114 1.00 48.18 95 GLY E N 1
ATOM 6110 C CA . GLY E 1 95 ? 96.524 -10.326 -1.310 1.00 49.78 95 GLY E CA 1
ATOM 6111 C C . GLY E 1 95 ? 95.819 -11.582 -1.783 1.00 50.68 95 GLY E C 1
ATOM 6112 O O . GLY E 1 95 ? 95.542 -12.458 -0.982 1.00 50.62 95 GLY E O 1
ATOM 6113 N N . LYS E 1 96 ? 95.517 -11.635 -3.078 1.00 52.54 96 LYS E N 1
ATOM 6114 C CA . LYS E 1 96 ? 94.706 -12.698 -3.693 1.00 53.98 96 LYS E CA 1
ATOM 6115 C C . LYS E 1 96 ? 95.211 -14.109 -3.385 1.00 54.88 96 LYS E C 1
ATOM 6116 O O . LYS E 1 96 ? 94.423 -14.991 -3.110 1.00 55.67 96 LYS E O 1
ATOM 6122 N N . ARG E 1 97 ? 96.524 -14.318 -3.403 1.00 56.35 97 ARG E N 1
ATOM 6123 C CA . ARG E 1 97 ? 97.072 -15.637 -3.116 1.00 57.45 97 ARG E CA 1
ATOM 6124 C C . ARG E 1 97 ? 96.735 -16.131 -1.707 1.00 57.50 97 ARG E C 1
ATOM 6125 O O . ARG E 1 97 ? 96.720 -17.329 -1.467 1.00 57.86 97 ARG E O 1
ATOM 6133 N N . TYR E 1 98 ? 96.415 -15.225 -0.789 1.00 57.98 98 TYR E N 1
ATOM 6134 C CA . TYR E 1 98 ? 96.052 -15.617 0.580 1.00 57.86 98 TYR E CA 1
ATOM 6135 C C . TYR E 1 98 ? 94.547 -15.625 0.898 1.00 57.26 98 TYR E C 1
ATOM 6136 O O . TYR E 1 98 ? 94.172 -15.759 2.061 1.00 57.29 98 TYR E O 1
ATOM 6145 N N . TRP E 1 99 ? 93.685 -15.500 -0.102 1.00 56.18 99 TRP E N 1
ATOM 6146 C CA . TRP E 1 99 ? 92.265 -15.492 0.177 1.00 56.06 99 TRP E CA 1
ATOM 6147 C C . TRP E 1 99 ? 91.798 -16.845 0.732 1.00 56.22 99 TRP E C 1
ATOM 6148 O O . TRP E 1 99 ? 92.441 -17.886 0.523 1.00 56.37 99 TRP E O 1
ATOM 6159 N N . ASN E 1 100 ? 90.669 -16.818 1.432 1.00 56.07 100 ASN E N 1
ATOM 6160 C CA . ASN E 1 100 ? 89.984 -18.042 1.884 1.00 55.98 100 ASN E CA 1
ATOM 6161 C C . ASN E 1 100 ? 90.793 -18.877 2.889 1.00 55.93 100 ASN E C 1
ATOM 6162 O O . ASN E 1 100 ? 90.616 -20.079 2.979 1.00 55.92 100 ASN E O 1
ATOM 6167 N N . ASN E 1 101 ? 91.659 -18.207 3.647 1.00 56.01 101 ASN E N 1
ATOM 6168 C CA . ASN E 1 101 ? 92.388 -18.804 4.762 1.00 55.88 101 ASN E CA 1
ATOM 6169 C C . ASN E 1 101 ? 92.108 -18.070 6.075 1.00 55.81 101 ASN E C 1
ATOM 6170 O O . ASN E 1 101 ? 92.889 -18.182 7.037 1.00 55.50 101 ASN E O 1
ATOM 6175 N N . GLY E 1 102 ? 91.020 -17.290 6.103 1.00 55.41 102 GLY E N 1
ATOM 6176 C CA . GLY E 1 102 ? 90.609 -16.581 7.304 1.00 55.16 102 GLY E CA 1
ATOM 6177 C C . GLY E 1 102 ? 91.293 -15.270 7.656 1.00 55.17 102 GLY E C 1
ATOM 6178 O O . GLY E 1 102 ? 90.961 -14.680 8.688 1.00 56.02 102 GLY E O 1
ATOM 6179 N N . LEU E 1 103 ? 92.234 -14.785 6.845 1.00 54.68 103 LEU E N 1
ATOM 6180 C CA . LEU E 1 103 ? 92.891 -13.489 7.158 1.00 54.43 103 LEU E CA 1
ATOM 6181 C C . LEU E 1 103 ? 91.930 -12.276 7.230 1.00 53.33 103 LEU E C 1
ATOM 6182 O O . LEU E 1 103 ? 92.069 -11.420 8.104 1.00 52.72 103 LEU E O 1
ATOM 6187 N N . GLY E 1 104 ? 90.988 -12.199 6.296 1.00 52.97 104 GLY E N 1
ATOM 6188 C CA . GLY E 1 104 ? 90.018 -11.103 6.255 1.00 53.11 104 GLY E CA 1
ATOM 6189 C C . GLY E 1 104 ? 89.129 -11.029 7.480 1.00 53.39 104 GLY E C 1
ATOM 6190 O O . GLY E 1 104 ? 88.880 -9.939 8.003 1.00 53.70 104 GLY E O 1
ATOM 6191 N N . SER E 1 105 ? 88.613 -12.181 7.922 1.00 53.19 105 SER E N 1
ATOM 6192 C CA . SER E 1 105 ? 87.859 -12.251 9.182 1.00 53.37 105 SER E CA 1
ATOM 6193 C C . SER E 1 105 ? 88.686 -11.879 10.408 1.00 53.51 105 SER E C 1
ATOM 6194 O O . SER E 1 105 ? 88.189 -11.172 11.282 1.00 53.20 105 SER E O 1
ATOM 6197 N N . LEU E 1 106 ? 89.917 -12.402 10.484 1.00 53.73 106 LEU E N 1
ATOM 6198 C CA . LEU E 1 106 ? 90.858 -12.059 11.557 1.00 54.18 106 LEU E CA 1
ATOM 6199 C C . LEU E 1 106 ? 91.030 -10.554 11.645 1.00 53.92 106 LEU E C 1
ATOM 6200 O O . LEU E 1 106 ? 90.818 -9.974 12.701 1.00 54.41 106 LEU E O 1
ATOM 6205 N N . LEU E 1 107 ? 91.391 -9.940 10.521 1.00 53.40 107 LEU E N 1
ATOM 6206 C CA . LEU E 1 107 ? 91.595 -8.494 10.424 1.00 53.42 107 LEU E CA 1
ATOM 6207 C C . LEU E 1 107 ? 90.354 -7.661 10.734 1.00 53.36 107 LEU E C 1
ATOM 6208 O O . LEU E 1 107 ? 90.431 -6.668 11.460 1.00 52.52 107 LEU E O 1
ATOM 6213 N N . LEU E 1 108 ? 89.216 -8.061 10.157 1.00 53.79 108 LEU E N 1
ATOM 6214 C CA . LEU E 1 108 ? 87.942 -7.384 10.398 1.00 53.82 108 LEU E CA 1
ATOM 6215 C C . LEU E 1 108 ? 87.566 -7.476 11.873 1.00 54.02 108 LEU E C 1
ATOM 6216 O O . LEU E 1 108 ? 87.083 -6.506 12.447 1.00 52.66 108 LEU E O 1
ATOM 6221 N N . GLU E 1 109 ? 87.820 -8.619 12.512 1.00 55.26 109 GLU E N 1
ATOM 6222 C CA . GLU E 1 109 ? 87.480 -8.739 13.938 1.00 55.41 109 GLU E CA 1
ATOM 6223 C C . GLU E 1 109 ? 88.351 -7.824 14.820 1.00 55.32 109 GLU E C 1
ATOM 6224 O O . GLU E 1 109 ? 87.865 -7.224 15.772 1.00 55.11 109 GLU E O 1
ATOM 6230 N N . GLU E 1 110 ? 89.621 -7.690 14.472 1.00 55.37 110 GLU E N 1
ATOM 6231 C CA . GLU E 1 110 ? 90.534 -6.756 15.162 1.00 55.66 110 GLU E CA 1
ATOM 6232 C C . GLU E 1 110 ? 90.112 -5.292 15.029 1.00 55.31 110 GLU E C 1
ATOM 6233 O O . GLU E 1 110 ? 90.226 -4.511 15.977 1.00 55.31 110 GLU E O 1
ATOM 6239 N N . ALA E 1 111 ? 89.652 -4.928 13.835 1.00 54.85 111 ALA E N 1
ATOM 6240 C CA . ALA E 1 111 ? 89.161 -3.587 13.549 1.00 54.27 111 ALA E CA 1
ATOM 6241 C C . ALA E 1 111 ? 87.929 -3.262 14.397 1.00 54.06 111 ALA E C 1
ATOM 6242 O O . ALA E 1 111 ? 87.823 -2.170 14.962 1.00 52.36 111 ALA E O 1
ATOM 6244 N N . ILE E 1 112 ? 87.007 -4.227 14.474 1.00 54.11 112 ILE E N 1
ATOM 6245 C CA . ILE E 1 112 ? 85.755 -4.067 15.211 1.00 54.20 112 ILE E CA 1
ATOM 6246 C C . ILE E 1 112 ? 86.055 -3.924 16.699 1.00 54.73 112 ILE E C 1
ATOM 6247 O O . ILE E 1 112 ? 85.529 -3.026 17.348 1.00 53.64 112 ILE E O 1
ATOM 6252 N N . GLU E 1 113 ? 86.942 -4.777 17.221 1.00 56.14 113 GLU E N 1
ATOM 6253 C CA . GLU E 1 113 ? 87.385 -4.683 18.623 1.00 57.28 113 GLU E CA 1
ATOM 6254 C C . GLU E 1 113 ? 87.974 -3.302 18.921 1.00 57.52 113 GLU E C 1
ATOM 6255 O O . GLU E 1 113 ? 87.623 -2.667 19.922 1.00 58.38 113 GLU E O 1
ATOM 6261 N N . TRP E 1 114 ? 88.866 -2.835 18.056 1.00 57.53 114 TRP E N 1
ATOM 6262 C CA . TRP E 1 114 ? 89.462 -1.529 18.250 1.00 57.22 114 TRP E CA 1
ATOM 6263 C C . TRP E 1 114 ? 88.355 -0.481 18.251 1.00 57.20 114 TRP E C 1
ATOM 6264 O O . TRP E 1 114 ? 88.294 0.375 19.137 1.00 56.65 114 TRP E O 1
ATOM 6275 N N . ALA E 1 115 ? 87.468 -0.566 17.264 1.00 56.93 115 ALA E N 1
ATOM 6276 C CA . ALA E 1 115 ? 86.400 0.419 17.118 1.00 57.00 115 ALA E CA 1
ATOM 6277 C C . ALA E 1 115 ? 85.532 0.439 18.367 1.00 56.67 115 ALA E C 1
ATOM 6278 O O . ALA E 1 115 ? 85.194 1.490 18.861 1.00 55.43 115 ALA E O 1
ATOM 6280 N N . GLN E 1 116 ? 85.213 -0.736 18.889 1.00 57.52 116 GLN E N 1
ATOM 6281 C CA . GLN E 1 116 ? 84.415 -0.851 20.118 1.00 58.37 116 GLN E CA 1
ATOM 6282 C C . GLN E 1 116 ? 85.083 -0.190 21.311 1.00 58.60 116 GLN E C 1
ATOM 6283 O O . GLN E 1 116 ? 84.422 0.499 22.092 1.00 59.13 116 GLN E O 1
ATOM 6289 N N . ALA E 1 117 ? 86.390 -0.394 21.427 1.00 58.83 117 ALA E N 1
ATOM 6290 C CA . ALA E 1 117 ? 87.190 0.167 22.523 1.00 59.04 117 ALA E CA 1
ATOM 6291 C C . ALA E 1 117 ? 87.431 1.674 22.424 1.00 59.26 117 ALA E C 1
ATOM 6292 O O . ALA E 1 117 ? 87.557 2.344 23.454 1.00 59.82 117 ALA E O 1
ATOM 6294 N N . SER E 1 118 ? 87.483 2.202 21.197 1.00 59.21 118 SER E N 1
ATOM 6295 C CA . SER E 1 118 ? 87.767 3.621 20.946 1.00 58.73 118 SER E CA 1
ATOM 6296 C C . SER E 1 118 ? 86.954 4.576 21.834 1.00 58.87 118 SER E C 1
ATOM 6297 O O . SER E 1 118 ? 87.464 5.619 22.246 1.00 59.74 118 SER E O 1
ATOM 6300 N N . GLY E 1 119 ? 85.689 4.239 22.091 1.00 57.91 119 GLY E N 1
ATOM 6301 C CA . GLY E 1 119 ? 84.775 5.124 22.813 1.00 57.24 119 GLY E CA 1
ATOM 6302 C C . GLY E 1 119 ? 84.170 6.238 21.956 1.00 56.77 119 GLY E C 1
ATOM 6303 O O . GLY E 1 119 ? 83.273 6.957 22.400 1.00 57.41 119 GLY E O 1
ATOM 6304 N N . ILE E 1 120 ? 84.661 6.400 20.730 1.00 55.56 120 ILE E N 1
ATOM 6305 C CA . ILE E 1 120 ? 84.138 7.421 19.819 1.00 54.27 120 ILE E CA 1
ATOM 6306 C C . ILE E 1 120 ? 83.243 6.777 18.760 1.00 52.40 120 ILE E C 1
ATOM 6307 O O . ILE E 1 120 ? 82.144 7.232 18.519 1.00 52.16 120 ILE E O 1
ATOM 6312 N N . LEU E 1 121 ? 83.742 5.726 18.114 1.00 50.73 121 LEU E N 1
ATOM 6313 C CA . LEU E 1 121 ? 83.044 5.104 17.003 1.00 49.73 121 LEU E CA 1
ATOM 6314 C C . LEU E 1 121 ? 81.827 4.341 17.483 1.00 48.49 121 LEU E C 1
ATOM 6315 O O . LEU E 1 121 ? 81.906 3.517 18.380 1.00 48.19 121 LEU E O 1
ATOM 6320 N N . ARG E 1 122 ? 80.685 4.647 16.879 1.00 48.22 122 ARG E N 1
ATOM 6321 C CA . ARG E 1 122 ? 79.414 3.998 17.227 1.00 47.42 122 ARG E CA 1
ATOM 6322 C C . ARG E 1 122 ? 78.736 3.407 15.998 1.00 46.96 122 ARG E C 1
ATOM 6323 O O . ARG E 1 122 ? 77.663 2.821 16.108 1.00 47.43 122 ARG E O 1
ATOM 6331 N N . ARG E 1 123 ? 79.384 3.540 14.844 1.00 45.98 123 ARG E N 1
ATOM 6332 C CA . ARG E 1 123 ? 78.900 2.982 13.615 1.00 45.53 123 ARG E CA 1
ATOM 6333 C C . ARG E 1 123 ? 80.079 2.700 12.706 1.00 45.11 123 ARG E C 1
ATOM 6334 O O . ARG E 1 123 ? 81.037 3.470 12.624 1.00 44.09 123 ARG E O 1
ATOM 6342 N N . LEU E 1 124 ? 80.030 1.532 12.076 1.00 45.49 124 LEU E N 1
ATOM 6343 C CA . LEU E 1 124 ? 80.961 1.164 11.036 1.00 44.58 124 LEU E CA 1
ATOM 6344 C C . LEU E 1 124 ? 80.176 0.933 9.742 1.00 43.85 124 LEU E C 1
ATOM 6345 O O . LEU E 1 124 ? 79.069 0.393 9.776 1.00 42.48 124 LEU E O 1
ATOM 6350 N N . GLN E 1 125 ? 80.751 1.323 8.605 1.00 42.94 125 GLN E N 1
ATOM 6351 C CA . GLN E 1 125 ? 80.005 1.275 7.340 1.00 43.06 125 GLN E CA 1
ATOM 6352 C C . GLN E 1 125 ? 80.913 1.149 6.122 1.00 42.49 125 GLN E C 1
ATOM 6353 O O . GLN E 1 125 ? 82.121 1.492 6.162 1.00 42.81 125 GLN E O 1
ATOM 6359 N N . LEU E 1 126 ? 80.308 0.714 5.024 1.00 42.46 126 LEU E N 1
ATOM 6360 C CA . LEU E 1 126 ? 80.976 0.621 3.741 1.00 43.18 126 LEU E CA 1
ATOM 6361 C C . LEU E 1 126 ? 80.030 0.432 2.573 1.00 43.02 126 LEU E C 1
ATOM 6362 O O . LEU E 1 126 ? 78.838 0.158 2.759 1.00 42.61 126 LEU E O 1
ATOM 6367 N N . THR E 1 127 ? 80.587 0.552 1.371 1.00 43.10 127 THR E N 1
ATOM 6368 C CA . THR E 1 127 ? 79.887 0.293 0.115 1.00 43.77 127 THR E CA 1
ATOM 6369 C C . THR E 1 127 ? 80.552 -0.918 -0.528 1.00 43.44 127 THR E C 1
ATOM 6370 O O . THR E 1 127 ? 81.780 -0.995 -0.590 1.00 43.44 127 THR E O 1
ATOM 6374 N N . VAL E 1 128 ? 79.753 -1.878 -0.984 1.00 43.00 128 VAL E N 1
ATOM 6375 C CA . VAL E 1 128 ? 80.315 -3.088 -1.593 1.00 42.78 128 VAL E CA 1
ATOM 6376 C C . VAL E 1 128 ? 79.563 -3.374 -2.894 1.00 41.90 128 VAL E C 1
ATOM 6377 O O . VAL E 1 128 ? 78.320 -3.352 -2.939 1.00 41.73 128 VAL E O 1
ATOM 6381 N N . GLN E 1 129 ? 80.304 -3.675 -3.949 1.00 40.97 129 GLN E N 1
ATOM 6382 C CA . GLN E 1 129 ? 79.692 -4.107 -5.187 1.00 41.21 129 GLN E CA 1
ATOM 6383 C C . GLN E 1 129 ? 78.853 -5.382 -4.927 1.00 41.17 129 GLN E C 1
ATOM 6384 O O . GLN E 1 129 ? 79.348 -6.322 -4.332 1.00 40.48 129 GLN E O 1
ATOM 6390 N N . THR E 1 130 ? 77.585 -5.375 -5.355 1.00 41.90 130 THR E N 1
ATOM 6391 C CA . THR E 1 130 ? 76.662 -6.502 -5.146 1.00 42.06 130 THR E CA 1
ATOM 6392 C C . THR E 1 130 ? 77.219 -7.809 -5.706 1.00 42.95 130 THR E C 1
ATOM 6393 O O . THR E 1 130 ? 76.930 -8.886 -5.178 1.00 43.77 130 THR E O 1
ATOM 6397 N N . ARG E 1 131 ? 78.006 -7.725 -6.779 1.00 43.04 131 ARG E N 1
ATOM 6398 C CA . ARG E 1 131 ? 78.595 -8.927 -7.368 1.00 43.24 131 ARG E CA 1
ATOM 6399 C C . ARG E 1 131 ? 79.740 -9.456 -6.547 1.00 43.45 131 ARG E C 1
ATOM 6400 O O . ARG E 1 131 ? 80.141 -10.592 -6.742 1.00 42.87 131 ARG E O 1
ATOM 6408 N N . ASN E 1 132 ? 80.260 -8.634 -5.640 1.00 43.56 132 ASN E N 1
ATOM 6409 C CA . ASN E 1 132 ? 81.372 -9.029 -4.789 1.00 44.47 132 ASN E CA 1
ATOM 6410 C C . ASN E 1 132 ? 80.903 -9.857 -3.594 1.00 45.01 132 ASN E C 1
ATOM 6411 O O . ASN E 1 132 ? 80.982 -9.412 -2.442 1.00 45.58 132 ASN E O 1
ATOM 6416 N N . GLN E 1 133 ? 80.463 -11.084 -3.879 1.00 45.19 133 GLN E N 1
ATOM 6417 C CA . GLN E 1 133 ? 79.735 -11.901 -2.904 1.00 45.47 133 GLN E CA 1
ATOM 6418 C C . GLN E 1 133 ? 80.593 -12.388 -1.752 1.00 45.34 133 GLN E C 1
ATOM 6419 O O . GLN E 1 133 ? 80.102 -12.522 -0.636 1.00 44.72 133 GLN E O 1
ATOM 6425 N N . ALA E 1 134 ? 81.873 -12.637 -2.013 1.00 45.39 134 ALA E N 1
ATOM 6426 C CA . ALA E 1 134 ? 82.835 -12.914 -0.937 1.00 45.88 134 ALA E CA 1
ATOM 6427 C C . ALA E 1 134 ? 82.834 -11.822 0.141 1.00 45.95 134 ALA E C 1
ATOM 6428 O O . ALA E 1 134 ? 82.794 -12.123 1.335 1.00 46.36 134 ALA E O 1
ATOM 6430 N N . ALA E 1 135 ? 82.889 -10.559 -0.281 1.00 46.28 135 ALA E N 1
ATOM 6431 C CA . ALA E 1 135 ? 82.882 -9.428 0.657 1.00 46.28 135 ALA E CA 1
ATOM 6432 C C . ALA E 1 135 ? 81.559 -9.331 1.402 1.00 46.00 135 ALA E C 1
ATOM 6433 O O . ALA E 1 135 ? 81.526 -9.159 2.620 1.00 45.71 135 ALA E O 1
ATOM 6435 N N . VAL E 1 136 ? 80.470 -9.429 0.655 1.00 46.37 136 VAL E N 1
ATOM 6436 C CA . VAL E 1 136 ? 79.112 -9.336 1.232 1.00 46.56 136 VAL E CA 1
ATOM 6437 C C . VAL E 1 136 ? 78.929 -10.366 2.329 1.00 47.08 136 VAL E C 1
ATOM 6438 O O . VAL E 1 136 ? 78.511 -10.037 3.428 1.00 46.52 136 VAL E O 1
ATOM 6442 N N . HIS E 1 137 ? 79.327 -11.601 2.033 1.00 48.40 137 HIS E N 1
ATOM 6443 C CA . HIS E 1 137 ? 79.231 -12.702 2.986 1.00 48.71 137 HIS E CA 1
ATOM 6444 C C . HIS E 1 137 ? 80.092 -12.463 4.230 1.00 49.32 137 HIS E C 1
ATOM 6445 O O . HIS E 1 137 ? 79.619 -12.635 5.349 1.00 50.06 137 HIS E O 1
ATOM 6452 N N . LEU E 1 138 ? 81.334 -12.052 4.028 1.00 49.51 138 LEU E N 1
ATOM 6453 C CA . LEU E 1 138 ? 82.265 -11.781 5.129 1.00 49.84 138 LEU E CA 1
ATOM 6454 C C . LEU E 1 138 ? 81.727 -10.673 6.036 1.00 50.03 138 LEU E C 1
ATOM 6455 O O . LEU E 1 138 ? 81.716 -10.787 7.269 1.00 50.19 138 LEU E O 1
ATOM 6460 N N . TYR E 1 139 ? 81.280 -9.589 5.418 1.00 49.27 139 TYR E N 1
ATOM 6461 C CA . TYR E 1 139 ? 80.751 -8.489 6.189 1.00 49.27 139 TYR E CA 1
ATOM 6462 C C . TYR E 1 139 ? 79.507 -8.905 6.963 1.00 48.17 139 TYR E C 1
ATOM 6463 O O . TYR E 1 139 ? 79.366 -8.539 8.115 1.00 46.10 139 TYR E O 1
ATOM 6472 N N . GLN E 1 140 ? 78.630 -9.689 6.344 1.00 48.52 140 GLN E N 1
ATOM 6473 C CA . GLN E 1 140 ? 77.423 -10.190 7.047 1.00 48.91 140 GLN E CA 1
ATOM 6474 C C . GLN E 1 140 ? 77.777 -11.111 8.226 1.00 48.83 140 GLN E C 1
ATOM 6475 O O . GLN E 1 140 ? 77.187 -11.027 9.297 1.00 48.59 140 GLN E O 1
ATOM 6481 N N . LYS E 1 141 ? 78.764 -11.970 8.012 1.00 49.12 141 LYS E N 1
ATOM 6482 C CA . LYS E 1 141 ? 79.302 -12.872 9.026 1.00 49.41 141 LYS E CA 1
ATOM 6483 C C . LYS E 1 141 ? 79.733 -12.134 10.302 1.00 49.25 141 LYS E C 1
ATOM 6484 O O . LYS E 1 141 ? 79.673 -12.688 11.400 1.00 48.88 141 LYS E O 1
ATOM 6490 N N . HIS E 1 142 ? 80.207 -10.900 10.150 1.00 48.68 142 HIS E N 1
ATOM 6491 C CA . HIS E 1 142 ? 80.624 -10.084 11.297 1.00 48.13 142 HIS E CA 1
ATOM 6492 C C . HIS E 1 142 ? 79.575 -9.075 11.779 1.00 47.50 142 HIS E C 1
ATOM 6493 O O . HIS E 1 142 ? 79.900 -8.184 12.554 1.00 47.22 142 HIS E O 1
ATOM 6500 N N . GLY E 1 143 ? 78.328 -9.240 11.327 1.00 46.62 143 GLY E N 1
ATOM 6501 C CA . GLY E 1 143 ? 77.194 -8.476 11.826 1.00 46.41 143 GLY E CA 1
ATOM 6502 C C . GLY E 1 143 ? 76.868 -7.228 11.032 1.00 45.95 143 GLY E C 1
ATOM 6503 O O . GLY E 1 143 ? 76.088 -6.392 11.489 1.00 45.01 143 GLY E O 1
ATOM 6504 N N . PHE E 1 144 ? 77.462 -7.071 9.853 1.00 45.03 144 PHE E N 1
ATOM 6505 C CA . PHE E 1 144 ? 77.038 -5.977 8.976 1.00 45.18 144 PHE E CA 1
ATOM 6506 C C . PHE E 1 144 ? 75.740 -6.374 8.265 1.00 44.62 144 PHE E C 1
ATOM 6507 O O . PHE E 1 144 ? 75.606 -7.491 7.800 1.00 45.30 144 PHE E O 1
ATOM 6515 N N . VAL E 1 145 ? 74.814 -5.440 8.175 1.00 44.35 145 VAL E N 1
ATOM 6516 C CA . VAL E 1 145 ? 73.552 -5.620 7.437 1.00 44.60 145 VAL E CA 1
ATOM 6517 C C . VAL E 1 145 ? 73.521 -4.741 6.192 1.00 43.94 145 VAL E C 1
ATOM 6518 O O . VAL E 1 145 ? 74.125 -3.658 6.173 1.00 43.85 145 VAL E O 1
ATOM 6522 N N . ILE E 1 146 ? 72.822 -5.215 5.158 1.00 43.62 146 ILE E N 1
ATOM 6523 C CA . ILE E 1 146 ? 72.597 -4.407 3.958 1.00 44.05 146 ILE E CA 1
ATOM 6524 C C . ILE E 1 146 ? 71.529 -3.317 4.234 1.00 44.21 146 ILE E C 1
ATOM 6525 O O . ILE E 1 146 ? 70.392 -3.611 4.622 1.00 44.44 146 ILE E O 1
ATOM 6530 N N . GLU E 1 147 ? 71.924 -2.061 4.048 1.00 44.18 147 GLU E N 1
ATOM 6531 C CA . GLU E 1 147 ? 71.077 -0.902 4.386 1.00 44.72 147 GLU E CA 1
ATOM 6532 C C . GLU E 1 147 ? 70.513 -0.172 3.176 1.00 44.62 147 GLU E C 1
ATOM 6533 O O . GLU E 1 147 ? 69.627 0.658 3.303 1.00 43.08 147 GLU E O 1
ATOM 6539 N N . GLY E 1 148 ? 71.055 -0.455 1.998 1.00 44.85 148 GLY E N 1
ATOM 6540 C CA . GLY E 1 148 ? 70.513 0.134 0.787 1.00 44.75 148 GLY E CA 1
ATOM 6541 C C . GLY E 1 148 ? 71.212 -0.459 -0.400 1.00 44.52 148 GLY E C 1
ATOM 6542 O O . GLY E 1 148 ? 72.179 -1.187 -0.251 1.00 42.67 148 GLY E O 1
ATOM 6543 N N . SER E 1 149 ? 70.688 -0.162 -1.582 1.00 44.89 149 SER E N 1
ATOM 6544 C CA . SER E 1 149 ? 71.313 -0.605 -2.819 1.00 45.08 149 SER E CA 1
ATOM 6545 C C . SER E 1 149 ? 71.282 0.576 -3.778 1.00 44.82 149 SER E C 1
ATOM 6546 O O . SER E 1 149 ? 70.300 1.309 -3.835 1.00 43.27 149 SER E O 1
ATOM 6549 N N . GLN E 1 150 ? 72.379 0.801 -4.495 1.00 44.55 150 GLN E N 1
ATOM 6550 C CA . GLN E 1 150 ? 72.466 1.961 -5.371 1.00 45.05 150 GLN E CA 1
ATOM 6551 C C . GLN E 1 150 ? 72.908 1.558 -6.792 1.00 45.20 150 GLN E C 1
ATOM 6552 O O . GLN E 1 150 ? 73.950 0.894 -6.981 1.00 45.30 150 GLN E O 1
ATOM 6558 N N . GLU E 1 151 ? 72.115 1.976 -7.779 1.00 44.90 151 GLU E N 1
ATOM 6559 C CA . GLU E 1 151 ? 72.441 1.783 -9.201 1.00 45.27 151 GLU E CA 1
ATOM 6560 C C . GLU E 1 151 ? 73.579 2.693 -9.667 1.00 43.89 151 GLU E C 1
ATOM 6561 O O . GLU E 1 151 ? 73.621 3.852 -9.331 1.00 42.43 151 GLU E O 1
ATOM 6567 N N . ARG E 1 152 ? 74.454 2.154 -10.504 1.00 43.77 152 ARG E N 1
ATOM 6568 C CA . ARG E 1 152 ? 75.664 2.844 -10.942 1.00 43.80 152 ARG E CA 1
ATOM 6569 C C . ARG E 1 152 ? 76.495 3.301 -9.754 1.00 43.04 152 ARG E C 1
ATOM 6570 O O . ARG E 1 152 ? 77.030 4.397 -9.762 1.00 42.10 152 ARG E O 1
ATOM 6578 N N . GLY E 1 153 ? 76.599 2.475 -8.720 1.00 42.92 153 GLY E N 1
ATOM 6579 C CA . GLY E 1 153 ? 77.530 2.760 -7.631 1.00 43.53 153 GLY E CA 1
ATOM 6580 C C . GLY E 1 153 ? 78.990 2.513 -8.003 1.00 43.52 153 GLY E C 1
ATOM 6581 O O . GLY E 1 153 ? 79.880 2.869 -7.260 1.00 43.30 153 GLY E O 1
ATOM 6582 N N . ALA E 1 154 ? 79.228 1.871 -9.144 1.00 44.09 154 ALA E N 1
ATOM 6583 C CA . ALA E 1 154 ? 80.580 1.589 -9.623 1.00 44.77 154 ALA E CA 1
ATOM 6584 C C . ALA E 1 154 ? 80.593 1.431 -11.143 1.00 44.87 154 ALA E C 1
ATOM 6585 O O . ALA E 1 154 ? 79.597 1.131 -11.775 1.00 43.45 154 ALA E O 1
ATOM 6587 N N . TYR E 1 155 ? 81.752 1.656 -11.718 1.00 46.61 155 TYR E N 1
ATOM 6588 C CA . TYR E 1 155 ? 81.940 1.570 -13.154 1.00 47.38 155 TYR E CA 1
ATOM 6589 C C . TYR E 1 155 ? 83.141 0.674 -13.359 1.00 47.37 155 TYR E C 1
ATOM 6590 O O . TYR E 1 155 ? 84.153 0.890 -12.751 1.00 45.89 155 TYR E O 1
ATOM 6599 N N . ILE E 1 156 ? 82.981 -0.380 -14.143 1.00 48.55 156 ILE E N 1
ATOM 6600 C CA . ILE E 1 156 ? 84.066 -1.321 -14.434 1.00 49.78 156 ILE E CA 1
ATOM 6601 C C . ILE E 1 156 ? 84.138 -1.582 -15.944 1.00 50.61 156 ILE E C 1
ATOM 6602 O O . ILE E 1 156 ? 83.237 -1.187 -16.699 1.00 49.60 156 ILE E O 1
ATOM 6607 N N . GLU E 1 157 ? 85.224 -2.223 -16.361 1.00 52.58 157 GLU E N 1
ATOM 6608 C CA . GLU E 1 157 ? 85.425 -2.716 -17.736 1.00 54.78 157 GLU E CA 1
ATOM 6609 C C . GLU E 1 157 ? 85.237 -1.701 -18.859 1.00 56.10 157 GLU E C 1
ATOM 6610 O O . GLU E 1 157 ? 84.755 -2.072 -19.933 1.00 55.95 157 GLU E O 1
ATOM 6616 N N . GLU E 1 158 ? 85.586 -0.436 -18.606 1.00 58.39 158 GLU E N 1
ATOM 6617 C CA . GLU E 1 158 ? 85.505 0.628 -19.634 1.00 59.07 158 GLU E CA 1
ATOM 6618 C C . GLU E 1 158 ? 84.100 0.655 -20.300 1.00 59.51 158 GLU E C 1
ATOM 6619 O O . GLU E 1 158 ? 83.981 0.348 -21.495 1.00 59.93 158 GLU E O 1
ATOM 6625 N N . GLY E 1 159 ? 83.070 1.039 -19.515 1.00 59.20 159 GLY E N 1
ATOM 6626 C CA . GLY E 1 159 ? 81.640 0.757 -19.789 1.00 58.92 159 GLY E CA 1
ATOM 6627 C C . GLY E 1 159 ? 81.634 -0.682 -19.320 1.00 58.64 159 GLY E C 1
ATOM 6628 O O . GLY E 1 159 ? 82.141 -1.549 -20.058 1.00 59.94 159 GLY E O 1
ATOM 6629 N N . LYS E 1 160 ? 81.072 -1.019 -18.150 1.00 57.08 160 LYS E N 1
ATOM 6630 C CA . LYS E 1 160 ? 79.710 -0.800 -17.740 1.00 54.87 160 LYS E CA 1
ATOM 6631 C C . LYS E 1 160 ? 79.456 -0.406 -16.262 1.00 53.24 160 LYS E C 1
ATOM 6632 O O . LYS E 1 160 ? 80.300 -0.600 -15.395 1.00 51.87 160 LYS E O 1
ATOM 6638 N N . PHE E 1 161 ? 78.231 0.056 -15.989 1.00 51.21 161 PHE E N 1
ATOM 6639 C CA . PHE E 1 161 ? 77.796 0.426 -14.638 1.00 50.30 161 PHE E CA 1
ATOM 6640 C C . PHE E 1 161 ? 77.181 -0.725 -13.863 1.00 49.19 161 PHE E C 1
ATOM 6641 O O . PHE E 1 161 ? 76.363 -1.479 -14.390 1.00 49.34 161 PHE E O 1
ATOM 6649 N N . ILE E 1 162 ? 77.555 -0.820 -12.593 1.00 48.08 162 ILE E N 1
ATOM 6650 C CA . ILE E 1 162 ? 77.126 -1.897 -11.713 1.00 46.95 162 ILE E CA 1
ATOM 6651 C C . ILE E 1 162 ? 76.679 -1.363 -10.346 1.00 46.78 162 ILE E C 1
ATOM 6652 O O . ILE E 1 162 ? 77.065 -0.233 -9.923 1.00 45.84 162 ILE E O 1
ATOM 6657 N N . ASP E 1 163 ? 75.844 -2.181 -9.687 1.00 45.77 163 ASP E N 1
ATOM 6658 C CA . ASP E 1 163 ? 75.188 -1.835 -8.434 1.00 44.62 163 ASP E CA 1
ATOM 6659 C C . ASP E 1 163 ? 76.082 -2.112 -7.232 1.00 42.74 163 ASP E C 1
ATOM 6660 O O . ASP E 1 163 ? 76.928 -3.021 -7.220 1.00 42.28 163 ASP E O 1
ATOM 6665 N N . VAL E 1 164 ? 75.832 -1.354 -6.185 1.00 41.25 164 VAL E N 1
ATOM 6666 C CA . VAL E 1 164 ? 76.509 -1.553 -4.915 1.00 40.80 164 VAL E CA 1
ATOM 6667 C C . VAL E 1 164 ? 75.487 -1.659 -3.801 1.00 40.26 164 VAL E C 1
ATOM 6668 O O . VAL E 1 164 ? 74.385 -1.105 -3.896 1.00 39.55 164 VAL E O 1
ATOM 6672 N N . TYR E 1 165 ? 75.882 -2.312 -2.725 1.00 40.40 165 TYR E N 1
ATOM 6673 C CA . TYR E 1 165 ? 75.092 -2.306 -1.490 1.00 40.95 165 TYR E CA 1
ATOM 6674 C C . TYR E 1 165 ? 75.777 -1.407 -0.483 1.00 41.66 165 TYR E C 1
ATOM 6675 O O . TYR E 1 165 ? 76.989 -1.325 -0.450 1.00 40.22 165 TYR E O 1
ATOM 6684 N N . LEU E 1 166 ? 74.995 -0.755 0.363 1.00 42.60 166 LEU E N 1
ATOM 6685 C CA . LEU E 1 166 ? 75.577 -0.127 1.536 1.00 43.31 166 LEU E CA 1
ATOM 6686 C C . LEU E 1 166 ? 75.343 -1.008 2.744 1.00 42.90 166 LEU E C 1
ATOM 6687 O O . LEU E 1 166 ? 74.276 -1.607 2.885 1.00 42.33 166 LEU E O 1
ATOM 6692 N N . MET E 1 167 ? 76.352 -1.067 3.605 1.00 42.35 167 MET E N 1
ATOM 6693 C CA . MET E 1 167 ? 76.360 -1.983 4.742 1.00 43.00 167 MET E CA 1
ATOM 6694 C C . MET E 1 167 ? 76.851 -1.225 5.947 1.00 43.50 167 MET E C 1
ATOM 6695 O O . MET E 1 167 ? 77.785 -0.428 5.840 1.00 43.94 167 MET E O 1
ATOM 6700 N N . GLY E 1 168 ? 76.255 -1.516 7.093 1.00 44.63 168 GLY E N 1
ATOM 6701 C CA . GLY E 1 168 ? 76.651 -0.912 8.346 1.00 45.75 168 GLY E CA 1
ATOM 6702 C C . GLY E 1 168 ? 76.513 -1.847 9.527 1.00 46.75 168 GLY E C 1
ATOM 6703 O O . GLY E 1 168 ? 75.816 -2.855 9.457 1.00 46.80 168 GLY E O 1
ATOM 6704 N N . LYS E 1 169 ? 77.150 -1.457 10.620 1.00 48.01 169 LYS E N 1
ATOM 6705 C CA . LYS E 1 169 ? 77.159 -2.190 11.878 1.00 48.96 169 LYS E CA 1
ATOM 6706 C C . LYS E 1 169 ? 77.233 -1.130 12.994 1.00 49.88 169 LYS E C 1
ATOM 6707 O O . LYS E 1 169 ? 78.122 -0.259 12.983 1.00 49.68 169 LYS E O 1
ATOM 6713 N N . LEU E 1 170 ? 76.307 -1.186 13.940 1.00 50.75 170 LEU E N 1
ATOM 6714 C CA . LEU E 1 170 ? 76.359 -0.307 15.115 1.00 51.85 170 LEU E CA 1
ATOM 6715 C C . LEU E 1 170 ? 77.289 -0.925 16.156 1.00 53.08 170 LEU E C 1
ATOM 6716 O O . LEU E 1 170 ? 77.351 -2.153 16.266 1.00 53.68 170 LEU E O 1
ATOM 6721 N N . ILE E 1 171 ? 78.054 -0.107 16.883 1.00 54.41 171 ILE E N 1
ATOM 6722 C CA . ILE E 1 171 ? 78.992 -0.655 17.883 1.00 55.10 171 ILE E CA 1
ATOM 6723 C C . ILE E 1 171 ? 78.961 0.090 19.220 1.00 55.46 171 ILE E C 1
ATOM 6724 O O . ILE E 1 171 ? 78.417 1.190 19.295 1.00 55.87 171 ILE E O 1
ATOM 6729 N N . TYR F 1 3 ? 36.608 104.821 28.634 1.00 66.38 3 TYR F N 1
ATOM 6730 C CA . TYR F 1 3 ? 35.572 103.748 28.775 1.00 65.86 3 TYR F CA 1
ATOM 6731 C C . TYR F 1 3 ? 35.638 103.059 30.143 1.00 64.94 3 TYR F C 1
ATOM 6732 O O . TYR F 1 3 ? 36.524 103.334 30.964 1.00 65.18 3 TYR F O 1
ATOM 6741 N N . GLU F 1 4 ? 34.687 102.159 30.373 1.00 62.96 4 GLU F N 1
ATOM 6742 C CA . GLU F 1 4 ? 34.755 101.229 31.488 1.00 61.42 4 GLU F CA 1
ATOM 6743 C C . GLU F 1 4 ? 35.359 99.894 30.996 1.00 59.25 4 GLU F C 1
ATOM 6744 O O . GLU F 1 4 ? 34.828 99.267 30.074 1.00 58.09 4 GLU F O 1
ATOM 6750 N N . LEU F 1 5 ? 36.473 99.494 31.618 1.00 57.02 5 LEU F N 1
ATOM 6751 C CA . LEU F 1 5 ? 37.254 98.319 31.209 1.00 55.74 5 LEU F CA 1
ATOM 6752 C C . LEU F 1 5 ? 37.000 97.170 32.164 1.00 54.30 5 LEU F C 1
ATOM 6753 O O . LEU F 1 5 ? 37.127 97.330 33.377 1.00 54.54 5 LEU F O 1
ATOM 6758 N N . LEU F 1 6 ? 36.644 96.015 31.615 1.00 52.48 6 LEU F N 1
ATOM 6759 C CA . LEU F 1 6 ? 36.550 94.789 32.393 1.00 51.70 6 LEU F CA 1
ATOM 6760 C C . LEU F 1 6 ? 37.370 93.704 31.700 1.00 50.31 6 LEU F C 1
ATOM 6761 O O . LEU F 1 6 ? 37.149 93.412 30.515 1.00 49.66 6 LEU F O 1
ATOM 6766 N N . ILE F 1 7 ? 38.314 93.118 32.440 1.00 49.20 7 ILE F N 1
ATOM 6767 C CA . ILE F 1 7 ? 39.008 91.896 32.010 1.00 48.58 7 ILE F CA 1
ATOM 6768 C C . ILE F 1 7 ? 38.517 90.712 32.842 1.00 47.87 7 ILE F C 1
ATOM 6769 O O . ILE F 1 7 ? 38.561 90.746 34.067 1.00 47.46 7 ILE F O 1
ATOM 6774 N N . ARG F 1 8 ? 38.066 89.661 32.171 1.00 47.08 8 ARG F N 1
ATOM 6775 C CA . ARG F 1 8 ? 37.649 88.459 32.866 1.00 47.32 8 ARG F CA 1
ATOM 6776 C C . ARG F 1 8 ? 37.811 87.257 31.963 1.00 47.19 8 ARG F C 1
ATOM 6777 O O . ARG F 1 8 ? 38.006 87.400 30.749 1.00 46.61 8 ARG F O 1
ATOM 6785 N N . GLU F 1 9 ? 37.673 86.074 32.546 1.00 47.77 9 GLU F N 1
ATOM 6786 C CA . GLU F 1 9 ? 37.775 84.842 31.770 1.00 48.46 9 GLU F CA 1
ATOM 6787 C C . GLU F 1 9 ? 36.574 84.738 30.829 1.00 48.47 9 GLU F C 1
ATOM 6788 O O . GLU F 1 9 ? 35.498 85.230 31.144 1.00 49.72 9 GLU F O 1
ATOM 6794 N N . ALA F 1 10 ? 36.775 84.141 29.665 1.00 48.60 10 ALA F N 1
ATOM 6795 C CA . ALA F 1 10 ? 35.716 83.979 28.682 1.00 48.93 10 ALA F CA 1
ATOM 6796 C C . ALA F 1 10 ? 34.737 82.919 29.156 1.00 49.37 10 ALA F C 1
ATOM 6797 O O . ALA F 1 10 ? 35.129 81.876 29.693 1.00 48.69 10 ALA F O 1
ATOM 6799 N N . GLU F 1 11 ? 33.454 83.214 28.964 1.00 50.17 11 GLU F N 1
ATOM 6800 C CA . GLU F 1 11 ? 32.383 82.280 29.240 1.00 50.80 11 GLU F CA 1
ATOM 6801 C C . GLU F 1 11 ? 31.721 81.886 27.935 1.00 50.73 11 GLU F C 1
ATOM 6802 O O . GLU F 1 11 ? 31.888 82.564 26.929 1.00 50.54 11 GLU F O 1
ATOM 6808 N N . PRO F 1 12 ? 30.981 80.769 27.940 1.00 51.27 12 PRO F N 1
ATOM 6809 C CA . PRO F 1 12 ? 30.326 80.299 26.694 1.00 50.89 12 PRO F CA 1
ATOM 6810 C C . PRO F 1 12 ? 29.345 81.288 26.076 1.00 50.27 12 PRO F C 1
ATOM 6811 O O . PRO F 1 12 ? 29.187 81.304 24.856 1.00 50.18 12 PRO F O 1
ATOM 6815 N N . LYS F 1 13 ? 28.731 82.128 26.903 1.00 49.63 13 LYS F N 1
ATOM 6816 C CA . LYS F 1 13 ? 27.813 83.158 26.423 1.00 49.26 13 LYS F CA 1
ATOM 6817 C C . LYS F 1 13 ? 28.475 84.231 25.548 1.00 48.08 13 LYS F C 1
ATOM 6818 O O . LYS F 1 13 ? 27.781 84.963 24.858 1.00 47.17 13 LYS F O 1
ATOM 6824 N N . ASP F 1 14 ? 29.810 84.305 25.569 1.00 47.30 14 ASP F N 1
ATOM 6825 C CA . ASP F 1 14 ? 30.567 85.284 24.793 1.00 46.16 14 ASP F CA 1
ATOM 6826 C C . ASP F 1 14 ? 30.872 84.768 23.389 1.00 45.26 14 ASP F C 1
ATOM 6827 O O . ASP F 1 14 ? 31.482 85.474 22.594 1.00 44.16 14 ASP F O 1
ATOM 6832 N N . ALA F 1 15 ? 30.483 83.530 23.093 1.00 44.45 15 ALA F N 1
ATOM 6833 C CA . ALA F 1 15 ? 30.988 82.835 21.899 1.00 44.08 15 ALA F CA 1
ATOM 6834 C C . ALA F 1 15 ? 30.658 83.568 20.589 1.00 43.43 15 ALA F C 1
ATOM 6835 O O . ALA F 1 15 ? 31.528 83.737 19.739 1.00 42.59 15 ALA F O 1
ATOM 6837 N N . ALA F 1 16 ? 29.416 84.016 20.435 1.00 42.69 16 ALA F N 1
ATOM 6838 C CA . ALA F 1 16 ? 29.010 84.714 19.207 1.00 42.54 16 ALA F CA 1
ATOM 6839 C C . ALA F 1 16 ? 29.740 86.050 19.022 1.00 42.13 16 ALA F C 1
ATOM 6840 O O . ALA F 1 16 ? 30.187 86.362 17.917 1.00 41.12 16 ALA F O 1
ATOM 6842 N N . GLU F 1 17 ? 29.879 86.822 20.096 1.00 42.21 17 GLU F N 1
ATOM 6843 C CA . GLU F 1 17 ? 30.615 88.088 20.024 1.00 42.21 17 GLU F CA 1
ATOM 6844 C C . GLU F 1 17 ? 32.120 87.922 19.815 1.00 41.58 17 GLU F C 1
ATOM 6845 O O . GLU F 1 17 ? 32.721 88.704 19.095 1.00 42.11 17 GLU F O 1
ATOM 6851 N N . LEU F 1 18 ? 32.732 86.926 20.446 1.00 40.68 18 LEU F N 1
ATOM 6852 C CA . LEU F 1 18 ? 34.141 86.633 20.226 1.00 40.75 18 LEU F CA 1
ATOM 6853 C C . LEU F 1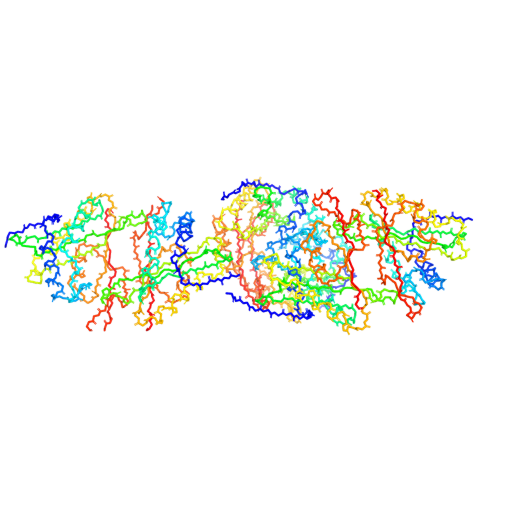 18 ? 34.416 86.205 18.778 1.00 40.90 18 LEU F C 1
ATOM 6854 O O . LEU F 1 18 ? 35.392 86.659 18.195 1.00 40.25 18 LEU F O 1
ATOM 6859 N N . VAL F 1 19 ? 33.570 85.332 18.213 1.00 40.80 19 VAL F N 1
ATOM 6860 C CA . VAL F 1 19 ? 33.710 84.942 16.805 1.00 40.87 19 VAL F CA 1
ATOM 6861 C C . VAL F 1 19 ? 33.647 86.185 15.940 1.00 40.84 19 VAL F C 1
ATOM 6862 O O . VAL F 1 19 ? 34.501 86.369 15.079 1.00 41.44 19 VAL F O 1
ATOM 6866 N N . ALA F 1 20 ? 32.685 87.064 16.228 1.00 40.41 20 ALA F N 1
ATOM 6867 C CA . ALA F 1 20 ? 32.497 88.316 15.482 1.00 39.84 20 ALA F CA 1
ATOM 6868 C C . ALA F 1 20 ? 33.737 89.200 15.581 1.00 39.43 20 ALA F C 1
ATOM 6869 O O . ALA F 1 20 ? 34.218 89.710 14.565 1.00 39.08 20 ALA F O 1
ATOM 6871 N N . PHE F 1 21 ? 34.258 89.338 16.804 1.00 39.12 21 PHE F N 1
ATOM 6872 C CA . PHE F 1 21 ? 35.484 90.089 17.067 1.00 39.23 21 PHE F CA 1
ATOM 6873 C C . PHE F 1 21 ? 36.698 89.540 16.317 1.00 38.85 21 PHE F C 1
ATOM 6874 O O . PHE F 1 21 ? 37.467 90.294 15.747 1.00 39.26 21 PHE F O 1
ATOM 6882 N N . LEU F 1 22 ? 36.883 88.229 16.337 1.00 38.69 22 LEU F N 1
ATOM 6883 C CA . LEU F 1 22 ? 38.030 87.617 15.663 1.00 38.80 22 LEU F CA 1
ATOM 6884 C C . LEU F 1 22 ? 37.932 87.809 14.152 1.00 38.89 22 LEU F C 1
ATOM 6885 O O . LEU F 1 22 ? 38.921 88.031 13.485 1.00 38.40 22 LEU F O 1
ATOM 6890 N N . ASN F 1 23 ? 36.734 87.723 13.602 1.00 39.95 23 ASN F N 1
ATOM 6891 C CA . ASN F 1 23 ? 36.559 88.040 12.172 1.00 40.76 23 ASN F CA 1
ATOM 6892 C C . ASN F 1 23 ? 36.866 89.500 11.817 1.00 41.08 23 ASN F C 1
ATOM 6893 O O . ASN F 1 23 ? 37.454 89.782 10.775 1.00 41.07 23 ASN F O 1
ATOM 6898 N N . ARG F 1 24 ? 36.502 90.424 12.696 1.00 42.84 24 ARG F N 1
ATOM 6899 C CA . ARG F 1 24 ? 36.839 91.835 12.507 1.00 43.12 24 ARG F CA 1
ATOM 6900 C C . ARG F 1 24 ? 38.380 92.068 12.550 1.00 42.51 24 ARG F C 1
ATOM 6901 O O . ARG F 1 24 ? 38.951 92.639 11.619 1.00 41.62 24 ARG F O 1
ATOM 6909 N N . VAL F 1 25 ? 39.050 91.603 13.611 1.00 41.98 25 VAL F N 1
ATOM 6910 C CA . VAL F 1 25 ? 40.512 91.780 13.725 1.00 41.70 25 VAL F CA 1
ATOM 6911 C C . VAL F 1 25 ? 41.235 91.037 12.598 1.00 41.49 25 VAL F C 1
ATOM 6912 O O . VAL F 1 25 ? 42.243 91.513 12.080 1.00 40.60 25 VAL F O 1
ATOM 6916 N N . SER F 1 26 ? 40.685 89.902 12.177 1.00 41.77 26 SER F N 1
ATOM 6917 C CA . SER F 1 26 ? 41.230 89.142 11.025 1.00 42.28 26 SER F CA 1
ATOM 6918 C C . SER F 1 26 ? 41.465 90.000 9.785 1.00 41.94 26 SER F C 1
ATOM 6919 O O . SER F 1 26 ? 42.415 89.776 9.051 1.00 42.25 26 SER F O 1
ATOM 6922 N N . LEU F 1 27 ? 40.590 90.980 9.583 1.00 42.28 27 LEU F N 1
ATOM 6923 C CA . LEU F 1 27 ? 40.666 91.931 8.478 1.00 42.72 27 LEU F CA 1
ATOM 6924 C C . LEU F 1 27 ? 41.467 93.199 8.780 1.00 42.76 27 LEU F C 1
ATOM 6925 O O . LEU F 1 27 ? 41.669 93.983 7.887 1.00 43.81 27 LEU F O 1
ATOM 6930 N N . GLU F 1 28 ? 41.931 93.410 10.007 1.00 43.11 28 GLU F N 1
ATOM 6931 C CA . GLU F 1 28 ? 42.691 94.637 10.341 1.00 42.72 28 GLU F CA 1
ATOM 6932 C C . GLU F 1 28 ? 44.210 94.556 10.082 1.00 42.57 28 GLU F C 1
ATOM 6933 O O . GLU F 1 28 ? 44.815 95.566 9.799 1.00 42.87 28 GLU F O 1
ATOM 6939 N N . THR F 1 29 ? 44.837 93.390 10.212 1.00 42.89 29 THR F N 1
ATOM 6940 C CA . THR F 1 29 ? 46.288 93.254 9.951 1.00 43.29 29 THR F CA 1
ATOM 6941 C C . THR F 1 29 ? 46.598 91.894 9.351 1.00 43.59 29 THR F C 1
ATOM 6942 O O . THR F 1 29 ? 45.710 91.010 9.307 1.00 42.85 29 THR F O 1
ATOM 6946 N N . ASP F 1 30 ? 47.844 91.723 8.907 1.00 43.13 30 ASP F N 1
ATOM 6947 C CA . ASP F 1 30 ? 48.353 90.394 8.525 1.00 44.29 30 ASP F CA 1
ATOM 6948 C C . ASP F 1 30 ? 49.538 89.946 9.396 1.00 44.08 30 ASP F C 1
ATOM 6949 O O . ASP F 1 30 ? 50.416 89.208 8.951 1.00 43.72 30 ASP F O 1
ATOM 6954 N N . PHE F 1 31 ? 49.487 90.364 10.661 1.00 44.76 31 PHE F N 1
ATOM 6955 C CA . PHE F 1 31 ? 50.507 90.076 11.668 1.00 45.60 31 PHE F CA 1
ATOM 6956 C C . PHE F 1 31 ? 50.404 88.711 12.361 1.00 45.87 31 PHE F C 1
ATOM 6957 O O . PHE F 1 31 ? 51.397 88.257 12.931 1.00 45.76 31 PHE F O 1
ATOM 6965 N N . THR F 1 32 ? 49.240 88.063 12.306 1.00 45.56 32 THR F N 1
ATOM 6966 C CA . THR F 1 32 ? 49.049 86.747 12.897 1.00 45.94 32 THR F CA 1
ATOM 6967 C C . THR F 1 32 ? 48.584 85.771 11.819 1.00 46.20 32 THR F C 1
ATOM 6968 O O . THR F 1 32 ? 48.517 86.147 10.651 1.00 45.51 32 THR F O 1
ATOM 6972 N N . SER F 1 33 ? 48.265 84.525 12.207 1.00 46.26 33 SER F N 1
ATOM 6973 C CA . SER F 1 33 ? 47.854 83.488 11.237 1.00 46.14 33 SER F CA 1
ATOM 6974 C C . SER F 1 33 ? 46.539 83.809 10.576 1.00 45.91 33 SER F C 1
ATOM 6975 O O . SER F 1 33 ? 46.287 83.345 9.461 1.00 46.49 33 SER F O 1
ATOM 6978 N N . LEU F 1 34 ? 45.724 84.593 11.287 1.00 45.57 34 LEU F N 1
ATOM 6979 C CA . LEU F 1 34 ? 44.474 85.137 10.796 1.00 44.89 34 LEU F CA 1
ATOM 6980 C C . LEU F 1 34 ? 44.630 85.991 9.531 1.00 44.85 34 LEU F C 1
ATOM 6981 O O . LEU F 1 34 ? 45.478 86.895 9.456 1.00 44.01 34 LEU F O 1
ATOM 6986 N N . ASP F 1 35 ? 43.775 85.703 8.553 1.00 44.84 35 ASP F N 1
ATOM 6987 C CA . ASP F 1 35 ? 43.750 86.402 7.285 1.00 44.60 35 ASP F CA 1
ATOM 6988 C C . ASP F 1 35 ? 42.297 86.722 6.927 1.00 44.56 35 ASP F C 1
ATOM 6989 O O . ASP F 1 35 ? 41.414 86.653 7.797 1.00 45.24 35 ASP F O 1
ATOM 6994 N N . GLY F 1 36 ? 42.049 87.092 5.670 1.00 44.28 36 GLY F N 1
ATOM 6995 C CA . GLY F 1 36 ? 40.690 87.364 5.177 1.00 44.15 36 GLY F CA 1
ATOM 6996 C C . GLY F 1 36 ? 39.666 86.240 5.330 1.00 44.09 36 GLY F C 1
ATOM 6997 O O . GLY F 1 36 ? 38.454 86.507 5.396 1.00 43.38 36 GLY F O 1
ATOM 6998 N N . ASP F 1 37 ? 40.136 84.990 5.433 1.00 43.93 37 ASP F N 1
ATOM 6999 C CA . ASP F 1 37 ? 39.232 83.860 5.664 1.00 43.84 37 ASP F CA 1
ATOM 7000 C C . ASP F 1 37 ? 38.650 83.823 7.069 1.00 44.10 37 ASP F C 1
ATOM 7001 O O . ASP F 1 37 ? 37.653 83.144 7.309 1.00 44.35 37 ASP F O 1
ATOM 7006 N N . GLY F 1 38 ? 39.251 84.551 7.998 1.00 44.21 38 GLY F N 1
ATOM 7007 C CA . GLY F 1 38 ? 38.649 84.720 9.320 1.00 44.07 38 GLY F CA 1
ATOM 7008 C C . GLY F 1 38 ? 38.964 83.570 10.246 1.00 43.83 38 GLY F C 1
ATOM 7009 O O . GLY F 1 38 ? 39.817 82.756 9.946 1.00 43.34 38 GLY F O 1
ATOM 7010 N N . ILE F 1 39 ? 38.284 83.529 11.385 1.00 43.91 39 ILE F N 1
ATOM 7011 C CA . ILE F 1 39 ? 38.522 82.522 12.414 1.00 44.53 39 ILE F CA 1
ATOM 7012 C C . ILE F 1 39 ? 37.981 81.154 11.969 1.00 44.91 39 ILE F C 1
ATOM 7013 O O . ILE F 1 39 ? 38.456 80.120 12.421 1.00 43.55 39 ILE F O 1
ATOM 7018 N N . LEU F 1 40 ? 37.006 81.152 11.056 1.00 45.38 40 LEU F N 1
ATOM 7019 C CA . LEU F 1 40 ? 36.488 79.912 10.477 1.00 46.29 40 LEU F CA 1
ATOM 7020 C C . LEU F 1 40 ? 35.929 78.956 11.541 1.00 47.11 40 LEU F C 1
ATOM 7021 O O . LEU F 1 40 ? 36.084 77.741 11.442 1.00 48.20 40 LEU F O 1
ATOM 7026 N N . LEU F 1 41 ? 35.297 79.510 12.573 1.00 47.45 41 LEU F N 1
ATOM 7027 C CA . LEU F 1 41 ? 34.604 78.719 13.584 1.00 47.13 41 LEU F CA 1
ATOM 7028 C C . LEU F 1 41 ? 33.183 79.223 13.595 1.00 46.73 41 LEU F C 1
ATOM 7029 O O . LEU F 1 41 ? 32.959 80.425 13.406 1.00 46.72 41 LEU F O 1
ATOM 7034 N N . THR F 1 42 ? 32.216 78.330 13.789 1.00 46.22 42 THR F N 1
ATOM 7035 C CA . THR F 1 42 ? 30.861 78.782 14.037 1.00 46.28 42 THR F CA 1
ATOM 7036 C C . THR F 1 42 ? 30.779 79.178 15.504 1.00 46.00 42 THR F C 1
ATOM 7037 O O . THR F 1 42 ? 31.648 78.830 16.288 1.00 44.85 42 THR F O 1
ATOM 7041 N N . SER F 1 43 ? 29.724 79.905 15.863 1.00 46.29 43 SER F N 1
ATOM 7042 C CA . SER F 1 43 ? 29.459 80.269 17.253 1.00 46.80 43 SER F CA 1
ATOM 7043 C C . SER F 1 43 ? 29.395 79.042 18.167 1.00 47.27 43 SER F C 1
ATOM 7044 O O . SER F 1 43 ? 29.938 79.038 19.281 1.00 46.94 43 SER F O 1
ATOM 7047 N N . GLU F 1 44 ? 28.739 77.994 17.691 1.00 48.21 44 GLU F N 1
ATOM 7048 C CA . GLU F 1 44 ? 28.665 76.773 18.463 1.00 49.13 44 GLU F CA 1
ATOM 7049 C C . GLU F 1 44 ? 30.020 76.135 18.654 1.00 48.75 44 GLU F C 1
ATOM 7050 O O . GLU F 1 44 ? 30.311 75.648 19.740 1.00 48.90 44 GLU F O 1
ATOM 7056 N N . GLU F 1 45 ? 30.849 76.144 17.620 1.00 48.31 45 GLU F N 1
ATOM 7057 C CA . GLU F 1 45 ? 32.220 75.648 17.759 1.00 48.54 45 GLU F CA 1
ATOM 7058 C C . GLU F 1 45 ? 33.035 76.435 18.784 1.00 47.29 45 GLU F C 1
ATOM 7059 O O . GLU F 1 45 ? 33.726 75.841 19.591 1.00 47.04 45 GLU F O 1
ATOM 7065 N N . MET F 1 46 ? 32.936 77.760 18.772 1.00 46.38 46 MET F N 1
ATOM 7066 C CA . MET F 1 46 ? 33.650 78.580 19.741 1.00 46.57 46 MET F CA 1
ATOM 7067 C C . MET F 1 46 ? 33.192 78.256 21.142 1.00 46.49 46 MET F C 1
ATOM 7068 O O . MET F 1 46 ? 33.979 78.242 22.071 1.00 46.05 46 MET F O 1
ATOM 7073 N N . GLU F 1 47 ? 31.887 78.059 21.290 1.00 47.56 47 GLU F N 1
ATOM 7074 C CA . GLU F 1 47 ? 31.285 77.691 22.556 1.00 48.30 47 GLU F CA 1
ATOM 7075 C C . GLU F 1 47 ? 32.012 76.490 23.171 1.00 47.72 47 GLU F C 1
ATOM 7076 O O . GLU F 1 47 ? 32.413 76.536 24.327 1.00 46.81 47 GLU F O 1
ATOM 7082 N N . ILE F 1 48 ? 32.194 75.448 22.360 1.00 47.85 48 ILE F N 1
ATOM 7083 C CA . ILE F 1 48 ? 32.927 74.225 22.727 1.00 48.11 48 ILE F CA 1
ATOM 7084 C C . ILE F 1 48 ? 34.401 74.516 23.137 1.00 48.22 48 ILE F C 1
ATOM 7085 O O . ILE F 1 48 ? 34.896 74.026 24.161 1.00 48.48 48 ILE F O 1
ATOM 7090 N N . PHE F 1 49 ? 35.089 75.339 22.348 1.00 47.68 49 PHE F N 1
ATOM 7091 C CA . PHE F 1 49 ? 36.404 75.817 22.722 1.00 47.34 49 PHE F CA 1
ATOM 7092 C C . PHE F 1 49 ? 36.423 76.493 24.089 1.00 47.37 49 PHE F C 1
ATOM 7093 O O . PHE F 1 49 ? 37.277 76.195 24.916 1.00 46.86 49 PHE F O 1
ATOM 7101 N N . LEU F 1 50 ? 35.524 77.454 24.298 1.00 47.84 50 LEU F N 1
ATOM 7102 C CA . LEU F 1 50 ? 35.542 78.253 25.526 1.00 48.41 50 LEU F CA 1
ATOM 7103 C C . LEU F 1 50 ? 35.258 77.419 26.801 1.00 48.99 50 LEU F C 1
ATOM 7104 O O . LEU F 1 50 ? 35.797 77.692 27.870 1.00 48.68 50 LEU F O 1
ATOM 7109 N N . ASN F 1 51 ? 34.423 76.400 26.670 1.00 50.24 51 ASN F N 1
ATOM 7110 C CA . ASN F 1 51 ? 34.157 75.471 27.758 1.00 50.79 51 ASN F CA 1
ATOM 7111 C C . ASN F 1 51 ? 35.432 74.714 28.110 1.00 50.87 51 ASN F C 1
ATOM 7112 O O . ASN F 1 51 ? 35.837 74.668 29.275 1.00 50.98 51 ASN F O 1
ATOM 7117 N N . LYS F 1 52 ? 36.074 74.169 27.082 1.00 50.90 52 LYS F N 1
ATOM 7118 C CA . LYS F 1 52 ? 37.376 73.513 27.217 1.00 51.06 52 LYS F CA 1
ATOM 7119 C C . LYS F 1 52 ? 38.403 74.358 27.939 1.00 50.01 52 LYS F C 1
ATOM 7120 O O . LYS F 1 52 ? 39.034 73.869 28.856 1.00 49.73 52 LYS F O 1
ATOM 7126 N N . GLN F 1 53 ? 38.588 75.611 27.519 1.00 49.25 53 GLN F N 1
ATOM 7127 C CA . GLN F 1 53 ? 39.603 76.475 28.148 1.00 48.68 53 GLN F CA 1
ATOM 7128 C C . GLN F 1 53 ? 39.285 76.711 29.614 1.00 48.35 53 GLN F C 1
ATOM 7129 O O . GLN F 1 53 ? 40.196 76.799 30.447 1.00 47.32 53 GLN F O 1
ATOM 7135 N N . ALA F 1 54 ? 37.992 76.844 29.919 1.00 48.61 54 ALA F N 1
ATOM 7136 C CA . ALA F 1 54 ? 37.552 77.168 31.283 1.00 49.12 54 ALA F CA 1
ATOM 7137 C C . ALA F 1 54 ? 37.821 76.004 32.263 1.00 49.55 54 ALA F C 1
ATOM 7138 O O . ALA F 1 54 ? 38.174 76.243 33.429 1.00 49.66 54 ALA F O 1
ATOM 7140 N N . SER F 1 55 ? 37.687 74.762 31.780 1.00 49.96 55 SER F N 1
ATOM 7141 C CA . SER F 1 55 ? 37.891 73.566 32.611 1.00 50.60 55 SER F CA 1
ATOM 7142 C C . SER F 1 55 ? 39.314 73.045 32.622 1.00 50.96 55 SER F C 1
ATOM 7143 O O . SER F 1 55 ? 39.616 72.101 33.365 1.00 51.10 55 SER F O 1
ATOM 7146 N N . SER F 1 56 ? 40.170 73.614 31.772 1.00 50.49 56 SER F N 1
ATOM 7147 C CA . SER F 1 56 ? 41.569 73.210 31.689 1.00 50.00 56 SER F CA 1
ATOM 7148 C C . SER F 1 56 ? 42.386 73.959 32.742 1.00 49.63 56 SER F C 1
ATOM 7149 O O . SER F 1 56 ? 42.251 75.172 32.896 1.00 50.20 56 SER F O 1
ATOM 7152 N N . ASP F 1 57 ? 43.221 73.228 33.467 1.00 49.22 57 ASP F N 1
ATOM 7153 C CA . ASP F 1 57 ? 44.104 73.800 34.495 1.00 49.01 57 ASP F CA 1
ATOM 7154 C C . ASP F 1 57 ? 45.367 74.519 33.947 1.00 48.42 57 ASP F C 1
ATOM 7155 O O . ASP F 1 57 ? 46.022 75.260 34.695 1.00 48.53 57 ASP F O 1
ATOM 7160 N N . ASN F 1 58 ? 45.742 74.274 32.686 1.00 46.50 58 ASN F N 1
ATOM 7161 C CA . ASN F 1 58 ? 46.931 74.929 32.108 1.00 45.59 58 ASN F CA 1
ATOM 7162 C C . ASN F 1 58 ? 46.652 75.781 30.854 1.00 44.61 58 ASN F C 1
ATOM 7163 O O . ASN F 1 58 ? 47.580 76.152 30.111 1.00 44.45 58 ASN F O 1
ATOM 7168 N N . GLN F 1 59 ? 45.376 76.081 30.636 1.00 43.72 59 GLN F N 1
ATOM 7169 C CA . GLN F 1 59 ? 44.942 76.879 29.517 1.00 43.23 59 GLN F CA 1
ATOM 7170 C C . GLN F 1 59 ? 43.900 77.908 29.970 1.00 43.65 59 GLN F C 1
ATOM 7171 O O . GLN F 1 59 ? 43.127 77.671 30.909 1.00 44.08 59 GLN F O 1
ATOM 7177 N N . ILE F 1 60 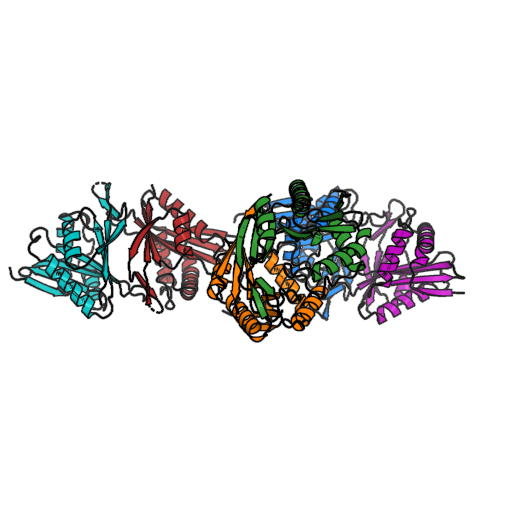? 43.890 79.068 29.314 1.00 43.23 60 ILE F N 1
ATOM 7178 C CA . ILE F 1 60 ? 42.911 80.100 29.639 1.00 42.22 60 ILE F CA 1
ATOM 7179 C C . ILE F 1 60 ? 42.652 81.022 28.446 1.00 41.65 60 ILE F C 1
ATOM 7180 O O . ILE F 1 60 ? 43.521 81.206 27.601 1.00 41.25 60 ILE F O 1
ATOM 7185 N N . THR F 1 61 ? 41.428 81.552 28.372 1.00 41.08 61 THR F N 1
ATOM 7186 C CA . THR F 1 61 ? 41.068 82.625 27.458 1.00 41.02 61 THR F CA 1
ATOM 7187 C C . THR F 1 61 ? 40.516 83.800 28.292 1.00 41.15 61 THR F C 1
ATOM 7188 O O . THR F 1 61 ? 39.536 83.644 29.006 1.00 40.22 61 THR F O 1
ATOM 7192 N N . LEU F 1 62 ? 41.193 84.953 28.227 1.00 41.50 62 LEU F N 1
ATOM 7193 C CA . LEU F 1 62 ? 40.757 86.187 28.889 1.00 41.31 62 LEU F CA 1
ATOM 7194 C C . LEU F 1 62 ? 40.346 87.208 27.846 1.00 41.29 62 LEU F C 1
ATOM 7195 O O . LEU F 1 62 ? 40.964 87.341 26.794 1.00 40.44 62 LEU F O 1
ATOM 7200 N N . LEU F 1 63 ? 39.306 87.953 28.172 1.00 41.71 63 LEU F N 1
ATOM 7201 C CA . LEU F 1 63 ? 38.747 88.963 27.281 1.00 42.19 63 LEU F CA 1
ATOM 7202 C C . LEU F 1 63 ? 38.779 90.310 27.977 1.00 42.19 63 LEU F C 1
ATOM 7203 O O . LEU F 1 63 ? 38.561 90.393 29.175 1.00 41.50 63 LEU F O 1
ATOM 7208 N N . ALA F 1 64 ? 39.036 91.353 27.199 1.00 42.92 64 ALA F N 1
ATOM 7209 C CA . ALA F 1 64 ? 38.935 92.716 27.662 1.00 43.36 64 ALA F CA 1
ATOM 7210 C C . ALA F 1 64 ? 37.653 93.285 27.087 1.00 44.00 64 ALA F C 1
ATOM 7211 O O . ALA F 1 64 ? 37.506 93.383 25.874 1.00 43.70 64 ALA F O 1
ATOM 7213 N N . PHE F 1 65 ? 36.715 93.646 27.960 1.00 45.14 65 PHE F N 1
ATOM 7214 C CA . PHE F 1 65 ? 35.477 94.301 27.533 1.00 45.90 65 PHE F CA 1
ATOM 7215 C C . PHE F 1 65 ? 35.598 95.781 27.777 1.00 46.52 65 PHE F C 1
ATOM 7216 O O . PHE F 1 65 ? 35.952 96.212 28.880 1.00 45.58 65 PHE F O 1
ATOM 7224 N N . LEU F 1 66 ? 35.318 96.547 26.728 1.00 47.84 66 LEU F N 1
ATOM 7225 C CA . LEU F 1 66 ? 35.329 97.993 26.791 1.00 49.15 66 LEU F CA 1
ATOM 7226 C C . LEU F 1 66 ? 33.884 98.445 26.608 1.00 50.31 66 LEU F C 1
ATOM 7227 O O . LEU F 1 66 ? 33.284 98.240 25.540 1.00 50.38 66 LEU F O 1
ATOM 7232 N N . ASN F 1 67 ? 33.306 98.998 27.676 1.00 51.24 67 ASN F N 1
ATOM 7233 C CA . ASN F 1 67 ? 31.868 99.296 27.718 1.00 51.49 67 ASN F CA 1
ATOM 7234 C C . ASN F 1 67 ? 30.984 98.107 27.311 1.00 51.37 67 ASN F C 1
ATOM 7235 O O . ASN F 1 67 ? 30.012 98.263 26.564 1.00 51.35 67 ASN F O 1
ATOM 7240 N N . GLY F 1 68 ? 31.333 96.914 27.784 1.00 51.24 68 GLY F N 1
ATOM 7241 C CA . GLY F 1 68 ? 30.527 95.719 27.507 1.00 50.82 68 GLY F CA 1
ATOM 7242 C C . GLY F 1 68 ? 30.823 95.031 26.178 1.00 50.73 68 GLY F C 1
ATOM 7243 O O . GLY F 1 68 ? 30.342 93.910 25.951 1.00 51.35 68 GLY F O 1
ATOM 7244 N N . LYS F 1 69 ? 31.619 95.675 25.316 1.00 49.39 69 LYS F N 1
ATOM 7245 C CA . LYS F 1 69 ? 32.005 95.094 24.026 1.00 49.15 69 LYS F CA 1
ATOM 7246 C C . LYS F 1 69 ? 33.450 94.545 24.038 1.00 47.62 69 LYS F C 1
ATOM 7247 O O . LYS F 1 69 ? 34.387 95.193 24.518 1.00 46.65 69 LYS F O 1
ATOM 7253 N N . ILE F 1 70 ? 33.644 93.359 23.496 1.00 46.70 70 ILE F N 1
ATOM 7254 C CA . ILE F 1 70 ? 34.997 92.773 23.565 1.00 46.14 70 ILE F CA 1
ATOM 7255 C C . ILE F 1 70 ? 35.937 93.577 22.646 1.00 44.64 70 ILE F C 1
ATOM 7256 O O . ILE F 1 70 ? 35.624 93.857 21.487 1.00 43.99 70 ILE F O 1
ATOM 7261 N N . ALA F 1 71 ? 37.034 94.050 23.239 1.00 43.89 71 ALA F N 1
ATOM 7262 C CA . ALA F 1 71 ? 38.064 94.847 22.552 1.00 43.01 71 ALA F CA 1
ATOM 7263 C C . ALA F 1 71 ? 39.413 94.120 22.433 1.00 42.28 71 ALA F C 1
ATOM 7264 O O . ALA F 1 71 ? 40.284 94.539 21.658 1.00 41.85 71 ALA F O 1
ATOM 7266 N N . GLY F 1 72 ? 39.603 93.072 23.236 1.00 42.02 72 GLY F N 1
ATOM 7267 C CA . GLY F 1 72 ? 40.820 92.247 23.180 1.00 41.50 72 GLY F CA 1
ATOM 7268 C C . GLY F 1 72 ? 40.626 90.839 23.715 1.00 41.14 72 GLY F C 1
ATOM 7269 O O . GLY F 1 72 ? 39.653 90.555 24.398 1.00 40.06 72 GLY F O 1
ATOM 7270 N N . ILE F 1 73 ? 41.554 89.958 23.348 1.00 41.21 73 ILE F N 1
ATOM 7271 C CA . ILE F 1 73 ? 41.633 88.580 23.840 1.00 41.68 73 ILE F CA 1
ATOM 7272 C C . ILE F 1 73 ? 43.112 88.223 24.046 1.00 41.43 73 ILE F C 1
ATOM 7273 O O . ILE F 1 73 ? 43.954 88.586 23.235 1.00 40.41 73 ILE F O 1
ATOM 7278 N N . VAL F 1 74 ? 43.410 87.589 25.180 1.00 42.07 74 VAL F N 1
ATOM 7279 C CA . VAL F 1 74 ? 44.594 86.753 25.336 1.00 42.40 74 VAL F CA 1
ATOM 7280 C C . VAL F 1 74 ? 44.182 85.300 25.436 1.00 42.66 74 VAL F C 1
ATOM 7281 O O . VAL F 1 74 ? 43.238 84.951 26.124 1.00 42.84 74 VAL F O 1
ATOM 7285 N N . ASN F 1 75 ? 44.967 84.458 24.797 1.00 42.87 75 ASN F N 1
ATOM 7286 C CA . ASN F 1 75 ? 44.749 83.053 24.815 1.00 43.39 75 ASN F CA 1
ATOM 7287 C C . ASN F 1 75 ? 46.033 82.379 25.232 1.00 43.06 75 ASN F C 1
ATOM 7288 O O . ASN F 1 75 ? 47.114 82.725 24.727 1.00 43.53 75 ASN F O 1
ATOM 7293 N N . ILE F 1 76 ? 45.938 81.463 26.188 1.00 42.63 76 ILE F N 1
ATOM 7294 C CA . ILE F 1 76 ? 47.032 80.502 26.448 1.00 42.07 76 ILE F CA 1
ATOM 7295 C C . ILE F 1 76 ? 46.504 79.107 26.151 1.00 41.72 76 ILE F C 1
ATOM 7296 O O . ILE F 1 76 ? 45.514 78.676 26.738 1.00 40.75 76 ILE F O 1
ATOM 7301 N N . THR F 1 77 ? 47.138 78.427 25.199 1.00 41.71 77 THR F N 1
ATOM 7302 C CA . THR F 1 77 ? 46.874 77.007 24.955 1.00 42.30 77 THR F CA 1
ATOM 7303 C C . THR F 1 77 ? 48.129 76.189 25.310 1.00 42.05 77 THR F C 1
ATOM 7304 O O . THR F 1 77 ? 49.222 76.714 25.390 1.00 40.89 77 THR F O 1
ATOM 7308 N N . ALA F 1 78 ? 47.929 74.914 25.597 1.00 42.31 78 ALA F N 1
ATOM 7309 C CA . ALA F 1 78 ? 48.976 74.033 26.086 1.00 42.63 78 ALA F CA 1
ATOM 7310 C C . ALA F 1 78 ? 48.596 72.618 25.711 1.00 42.79 78 ALA F C 1
ATOM 7311 O O . ALA F 1 78 ? 47.423 72.294 25.637 1.00 41.44 78 ALA F O 1
ATOM 7313 N N . ASP F 1 79 ? 49.593 71.786 25.473 1.00 43.97 79 ASP F N 1
ATOM 7314 C CA . ASP F 1 79 ? 49.395 70.340 25.357 1.00 45.61 79 ASP F CA 1
ATOM 7315 C C . ASP F 1 79 ? 49.441 69.695 26.730 1.00 45.65 79 ASP F C 1
ATOM 7316 O O . ASP F 1 79 ? 49.860 70.311 27.708 1.00 45.69 79 ASP F O 1
ATOM 7321 N N . GLN F 1 80 ? 48.922 68.481 26.798 1.00 46.47 80 GLN F N 1
ATOM 7322 C CA . GLN F 1 80 ? 48.578 67.848 28.064 1.00 46.99 80 GLN F CA 1
ATOM 7323 C C . GLN F 1 80 ? 49.561 66.756 28.493 1.00 47.57 80 GLN F C 1
ATOM 7324 O O . GLN F 1 80 ? 49.587 66.369 29.666 1.00 47.76 80 GLN F O 1
ATOM 7330 N N . ARG F 1 81 ? 50.404 66.290 27.572 1.00 47.95 81 ARG F N 1
ATOM 7331 C CA . ARG F 1 81 ? 51.479 65.339 27.936 1.00 47.91 81 ARG F CA 1
ATOM 7332 C C . ARG F 1 81 ? 52.498 65.942 28.863 1.00 47.08 81 ARG F C 1
ATOM 7333 O O . ARG F 1 81 ? 52.766 67.142 28.793 1.00 46.45 81 ARG F O 1
ATOM 7341 N N . LYS F 1 82 ? 53.048 65.116 29.751 1.00 46.61 82 LYS F N 1
ATOM 7342 C CA . LYS F 1 82 ? 53.923 65.625 30.815 1.00 46.51 82 LYS F CA 1
ATOM 7343 C C . LYS F 1 82 ? 55.206 66.259 30.302 1.00 44.98 82 LYS F C 1
ATOM 7344 O O . LYS F 1 82 ? 55.732 67.148 30.961 1.00 44.68 82 LYS F O 1
ATOM 7350 N N . ARG F 1 83 ? 55.703 65.804 29.151 1.00 43.73 83 ARG F N 1
ATOM 7351 C CA . ARG F 1 83 ? 56.898 66.394 28.551 1.00 43.43 83 ARG F CA 1
ATOM 7352 C C . ARG F 1 83 ? 56.762 67.904 28.418 1.00 42.91 83 ARG F C 1
ATOM 7353 O O . ARG F 1 83 ? 57.747 68.623 28.623 1.00 43.22 83 ARG F O 1
ATOM 7361 N N . VAL F 1 84 ? 55.543 68.373 28.118 1.00 42.27 84 VAL F N 1
ATOM 7362 C CA . VAL F 1 84 ? 55.332 69.751 27.673 1.00 42.19 84 VAL F CA 1
ATOM 7363 C C . VAL F 1 84 ? 54.149 70.502 28.272 1.00 41.55 84 VAL F C 1
ATOM 7364 O O . VAL F 1 84 ? 53.863 71.606 27.847 1.00 41.76 84 VAL F O 1
ATOM 7368 N N . ARG F 1 85 ? 53.486 69.947 29.280 1.00 42.08 85 ARG F N 1
ATOM 7369 C CA . ARG F 1 85 ? 52.270 70.559 29.786 1.00 42.18 85 ARG F CA 1
ATOM 7370 C C . ARG F 1 85 ? 52.516 71.816 30.605 1.00 40.97 85 ARG F C 1
ATOM 7371 O O . ARG F 1 85 ? 51.580 72.545 30.909 1.00 39.38 85 ARG F O 1
ATOM 7379 N N . HIS F 1 86 ? 53.777 72.054 30.941 1.00 39.93 86 HIS F N 1
ATOM 7380 C CA . HIS F 1 86 ? 54.194 73.277 31.615 1.00 39.71 86 HIS F CA 1
ATOM 7381 C C . HIS F 1 86 ? 54.359 74.500 30.661 1.00 38.72 86 HIS F C 1
ATOM 7382 O O . HIS F 1 86 ? 54.697 75.585 31.116 1.00 37.54 86 HIS F O 1
ATOM 7389 N N . ILE F 1 87 ? 54.137 74.296 29.358 1.00 37.76 87 ILE F N 1
ATOM 7390 C CA . ILE F 1 87 ? 54.428 75.288 28.324 1.00 37.87 87 ILE F CA 1
ATOM 7391 C C . ILE F 1 87 ? 53.100 75.781 27.770 1.00 38.11 87 ILE F C 1
ATOM 7392 O O . ILE F 1 87 ? 52.326 74.987 27.187 1.00 37.71 87 ILE F O 1
ATOM 7397 N N . GLY F 1 88 ? 52.859 77.081 27.975 1.00 38.59 88 GLY F N 1
ATOM 7398 C CA . GLY F 1 88 ? 51.744 77.845 27.378 1.00 39.13 88 GLY F CA 1
ATOM 7399 C C . GLY F 1 88 ? 52.142 78.597 26.102 1.00 39.36 88 GLY F C 1
ATOM 7400 O O . GLY F 1 88 ? 53.127 79.350 26.091 1.00 39.91 88 GLY F O 1
ATOM 7401 N N . ASP F 1 89 ? 51.385 78.353 25.033 1.00 39.77 89 ASP F N 1
ATOM 7402 C CA . ASP F 1 89 ? 51.483 79.075 23.770 1.00 40.56 89 ASP F CA 1
ATOM 7403 C C . ASP F 1 89 ? 50.539 80.286 23.782 1.00 40.62 89 ASP F C 1
ATOM 7404 O O . ASP F 1 89 ? 49.333 80.152 23.999 1.00 40.01 89 ASP F O 1
ATOM 7409 N N . LEU F 1 90 ? 51.095 81.475 23.584 1.00 41.43 90 LEU F N 1
ATOM 7410 C CA . LEU F 1 90 ? 50.356 82.704 23.863 1.00 41.29 90 LEU F CA 1
ATOM 7411 C C . LEU F 1 90 ? 49.935 83.395 22.560 1.00 41.39 90 LEU F C 1
ATOM 7412 O O . LEU F 1 90 ? 50.685 83.458 21.597 1.00 41.87 90 LEU F O 1
ATOM 7417 N N . PHE F 1 91 ? 48.704 83.881 22.544 1.00 41.83 91 PHE F N 1
ATOM 7418 C CA . PHE F 1 91 ? 48.135 84.591 21.425 1.00 41.40 91 PHE F CA 1
ATOM 7419 C C . PHE F 1 91 ? 47.360 85.761 22.004 1.00 41.18 91 PHE F C 1
ATOM 7420 O O . PHE F 1 91 ? 46.532 85.577 22.873 1.00 40.51 91 PHE F O 1
ATOM 7428 N N . ILE F 1 92 ? 47.649 86.962 21.531 1.00 40.62 92 ILE F N 1
ATOM 7429 C CA . ILE F 1 92 ? 46.953 88.144 21.980 1.00 41.47 92 ILE F CA 1
ATOM 7430 C C . ILE F 1 92 ? 46.650 88.992 20.729 1.00 40.79 92 ILE F C 1
ATOM 7431 O O . ILE F 1 92 ? 47.495 89.143 19.848 1.00 39.76 92 ILE F O 1
ATOM 7436 N N . VAL F 1 93 ? 45.418 89.470 20.630 1.00 40.24 93 VAL F N 1
ATOM 7437 C CA . VAL F 1 93 ? 45.069 90.446 19.607 1.00 40.71 93 VAL F CA 1
ATOM 7438 C C . VAL F 1 93 ? 44.118 91.480 20.219 1.00 40.66 93 VAL F C 1
ATOM 7439 O O . VAL F 1 93 ? 43.231 91.135 20.988 1.00 40.18 93 VAL F O 1
ATOM 7443 N N . ILE F 1 94 ? 44.342 92.753 19.923 1.00 41.26 94 ILE F N 1
ATOM 7444 C CA . ILE F 1 94 ? 43.387 93.777 20.310 1.00 41.72 94 ILE F CA 1
ATOM 7445 C C . ILE F 1 94 ? 42.881 94.509 19.042 1.00 41.50 94 ILE F C 1
ATOM 7446 O O . ILE F 1 94 ? 43.560 94.547 18.000 1.00 39.99 94 ILE F O 1
ATOM 7451 N N . GLY F 1 95 ? 41.663 95.024 19.107 1.00 42.08 95 GLY F N 1
ATOM 7452 C CA . GLY F 1 95 ? 41.111 95.772 17.978 1.00 43.55 95 GLY F CA 1
ATOM 7453 C C . GLY F 1 95 ? 41.957 96.996 17.649 1.00 43.85 95 GLY F C 1
ATOM 7454 O O . GLY F 1 95 ? 42.400 97.692 18.553 1.00 42.62 95 GLY F O 1
ATOM 7455 N N . LYS F 1 96 ? 42.172 97.242 16.359 1.00 45.58 96 LYS F N 1
ATOM 7456 C CA . LYS F 1 96 ? 43.063 98.310 15.872 1.00 47.97 96 LYS F CA 1
ATOM 7457 C C . LYS F 1 96 ? 42.708 99.699 16.422 1.00 49.11 96 LYS F C 1
ATOM 7458 O O . LYS F 1 96 ? 43.578 100.464 16.805 1.00 48.73 96 LYS F O 1
ATOM 7464 N N . ARG F 1 97 ? 41.415 99.979 16.487 1.00 51.25 97 ARG F N 1
ATOM 7465 C CA . ARG F 1 97 ? 40.892 101.211 17.052 1.00 52.44 97 ARG F CA 1
ATOM 7466 C C . ARG F 1 97 ? 41.326 101.463 18.488 1.00 53.21 97 ARG F C 1
ATOM 7467 O O . ARG F 1 97 ? 41.264 102.611 18.931 1.00 53.85 97 ARG F O 1
ATOM 7475 N N . TYR F 1 98 ? 41.740 100.425 19.221 1.00 53.30 98 TYR F N 1
ATOM 7476 C CA . TYR F 1 98 ? 42.121 100.590 20.633 1.00 53.61 98 TYR F CA 1
ATOM 7477 C C . TYR F 1 98 ? 43.602 100.373 20.909 1.00 53.37 98 TYR F C 1
ATOM 7478 O O . TYR F 1 98 ? 43.991 100.253 22.069 1.00 53.21 98 TYR F O 1
ATOM 7487 N N . TRP F 1 99 ? 44.421 100.317 19.863 1.00 53.24 99 TRP F N 1
ATOM 7488 C CA . TRP F 1 99 ? 45.875 100.176 20.040 1.00 53.89 99 TRP F CA 1
ATOM 7489 C C . TRP F 1 99 ? 46.468 101.360 20.783 1.00 54.20 99 TRP F C 1
ATOM 7490 O O . TRP F 1 99 ? 45.924 102.451 20.736 1.00 53.93 99 TRP F O 1
ATOM 7501 N N . ASN F 1 100 ? 47.596 101.114 21.451 1.00 54.92 100 ASN F N 1
ATOM 7502 C CA . ASN F 1 100 ? 48.403 102.147 22.118 1.00 55.54 100 ASN F CA 1
ATOM 7503 C C . ASN F 1 100 ? 47.674 102.875 23.251 1.00 55.75 100 ASN F C 1
ATOM 7504 O O . ASN F 1 100 ? 47.853 104.069 23.461 1.00 55.97 100 ASN F O 1
ATOM 7509 N N . ASN F 1 101 ? 46.861 102.108 23.972 1.00 55.83 101 ASN F N 1
ATOM 7510 C CA . ASN F 1 101 ? 46.128 102.581 25.134 1.00 55.70 101 ASN F CA 1
ATOM 7511 C C . ASN F 1 101 ? 46.393 101.709 26.370 1.00 55.36 101 ASN F C 1
ATOM 7512 O O . ASN F 1 101 ? 45.742 101.895 27.400 1.00 56.16 101 ASN F O 1
ATOM 7517 N N . GLY F 1 102 ? 47.311 100.750 26.266 1.00 54.08 102 GLY F N 1
ATOM 7518 C CA . GLY F 1 102 ? 47.622 99.877 27.387 1.00 53.30 102 GLY F CA 1
ATOM 7519 C C . GLY F 1 102 ? 46.747 98.645 27.563 1.00 52.58 102 GLY F C 1
ATOM 7520 O O . GLY F 1 102 ? 46.871 97.956 28.575 1.00 52.43 102 GLY F O 1
ATOM 7521 N N . LEU F 1 103 ? 45.847 98.357 26.620 1.00 51.73 103 LEU F N 1
ATOM 7522 C CA . LEU F 1 103 ? 45.031 97.126 26.713 1.00 50.50 103 LEU F CA 1
ATOM 7523 C C . LEU F 1 103 ? 45.893 95.866 26.617 1.00 49.52 103 LEU F C 1
ATOM 7524 O O . LEU F 1 103 ? 45.758 94.954 27.440 1.00 48.78 103 LEU F O 1
ATOM 7529 N N . GLY F 1 104 ? 46.760 95.817 25.602 1.00 48.25 104 GLY F N 1
ATOM 7530 C CA . GLY F 1 104 ? 47.709 94.715 25.432 1.00 47.61 104 GLY F CA 1
ATOM 7531 C C . GLY F 1 104 ? 48.501 94.371 26.680 1.00 46.42 104 GLY F C 1
ATOM 7532 O O . GLY F 1 104 ? 48.565 93.215 27.072 1.00 45.50 104 GLY F O 1
ATOM 7533 N N . SER F 1 105 ? 49.107 95.372 27.304 1.00 45.92 105 SER F N 1
ATOM 7534 C CA . SER F 1 105 ? 49.872 95.158 28.535 1.00 45.99 105 SER F CA 1
ATOM 7535 C C . SER F 1 105 ? 49.021 94.666 29.688 1.00 45.74 105 SER F C 1
ATOM 7536 O O . SER F 1 105 ? 49.441 93.815 30.462 1.00 45.92 105 SER F O 1
ATOM 7539 N N . LEU F 1 106 ? 47.823 95.203 29.800 1.00 45.87 106 LEU F N 1
ATOM 7540 C CA . LEU F 1 106 ? 46.876 94.790 30.857 1.00 46.33 106 LEU F CA 1
ATOM 7541 C C . LEU F 1 106 ? 46.434 93.330 30.708 1.00 45.85 106 LEU F C 1
ATOM 7542 O O . LEU F 1 106 ? 46.415 92.569 31.680 1.00 45.28 106 LEU F O 1
ATOM 7547 N N . LEU F 1 107 ? 46.078 92.946 29.488 1.00 46.17 107 LEU F N 1
ATOM 7548 C CA . LEU F 1 107 ? 45.690 91.569 29.198 1.00 46.29 107 LEU F CA 1
ATOM 7549 C C . LEU F 1 107 ? 46.874 90.632 29.397 1.00 46.57 107 LEU F C 1
ATOM 7550 O O . LEU F 1 107 ? 46.743 89.575 30.025 1.00 46.70 107 LEU F O 1
ATOM 7555 N N . LEU F 1 108 ? 48.025 91.018 28.843 1.00 46.77 108 LEU F N 1
ATOM 7556 C CA . LEU F 1 108 ? 49.231 90.227 28.955 1.00 47.25 108 LEU F CA 1
ATOM 7557 C C . LEU F 1 108 ? 49.682 90.051 30.402 1.00 47.68 108 LEU F C 1
ATOM 7558 O O . LEU F 1 108 ? 50.048 88.948 30.782 1.00 47.62 108 LEU F O 1
ATOM 7563 N N . GLU F 1 109 ? 49.664 91.109 31.215 1.00 48.35 109 GLU F N 1
ATOM 7564 C CA . GLU F 1 109 ? 50.032 90.928 32.619 1.00 49.41 109 GLU F CA 1
ATOM 7565 C C . GLU F 1 109 ? 49.015 90.027 33.326 1.00 48.85 109 GLU F C 1
ATOM 7566 O O . GLU F 1 109 ? 49.378 89.215 34.159 1.00 48.95 109 GLU F O 1
ATOM 7572 N N . GLU F 1 110 ? 47.755 90.118 32.935 1.00 49.21 110 GLU F N 1
ATOM 7573 C CA . GLU F 1 110 ? 46.695 89.281 33.513 1.00 49.22 110 GLU F CA 1
ATOM 7574 C C . GLU F 1 110 ? 46.905 87.818 33.214 1.00 48.20 110 GLU F C 1
ATOM 7575 O O . GLU F 1 110 ? 46.770 86.980 34.101 1.00 48.21 110 GLU F O 1
ATOM 7581 N N . ALA F 1 111 ? 47.233 87.519 31.964 1.00 47.52 111 ALA F N 1
ATOM 7582 C CA . ALA F 1 111 ? 47.566 86.156 31.562 1.00 47.61 111 ALA F CA 1
ATOM 7583 C C . ALA F 1 111 ? 48.828 85.649 32.294 1.00 47.42 111 ALA F C 1
ATOM 7584 O O . ALA F 1 111 ? 48.877 84.494 32.723 1.00 45.67 111 ALA F O 1
ATOM 7586 N N . ILE F 1 112 ? 49.833 86.524 32.437 1.00 47.77 112 ILE F N 1
ATOM 7587 C CA . ILE F 1 112 ? 51.083 86.126 33.061 1.00 48.45 112 ILE F CA 1
ATOM 7588 C C . ILE F 1 112 ? 50.860 85.734 34.513 1.00 48.79 112 ILE F C 1
ATOM 7589 O O . ILE F 1 112 ? 51.339 84.688 34.937 1.00 48.81 112 ILE F O 1
ATOM 7594 N N . GLU F 1 113 ? 50.101 86.520 35.267 1.00 49.53 113 GLU F N 1
ATOM 7595 C CA . GLU F 1 113 ? 49.880 86.146 36.674 1.00 50.69 113 GLU F CA 1
ATOM 7596 C C . GLU F 1 113 ? 48.935 84.955 36.871 1.00 50.43 113 GLU F C 1
ATOM 7597 O O . GLU F 1 113 ? 49.083 84.208 37.845 1.00 50.27 113 GLU F O 1
ATOM 7603 N N . TRP F 1 114 ? 47.997 84.741 35.953 1.00 50.21 114 TRP F N 1
ATOM 7604 C CA . TRP F 1 114 ? 47.212 83.511 36.003 1.00 50.15 114 TRP F CA 1
ATOM 7605 C C . TRP F 1 114 ? 48.105 82.263 35.817 1.00 50.00 114 TRP F C 1
ATOM 7606 O O . TRP F 1 114 ? 47.929 81.240 36.498 1.00 49.43 114 TRP F O 1
ATOM 7617 N N . ALA F 1 115 ? 49.040 82.362 34.877 1.00 49.32 115 ALA F N 1
ATOM 7618 C CA . ALA F 1 115 ? 49.979 81.285 34.587 1.00 49.60 115 ALA F CA 1
ATOM 7619 C C . ALA F 1 115 ? 50.831 81.016 35.820 1.00 49.31 115 ALA F C 1
ATOM 7620 O O . ALA F 1 115 ? 50.978 79.871 36.239 1.00 48.29 115 ALA F O 1
ATOM 7622 N N . GLN F 1 116 ? 51.381 82.095 36.386 1.00 50.07 116 GLN F N 1
ATOM 7623 C CA . GLN F 1 116 ? 52.121 82.042 37.652 1.00 50.46 116 GLN F CA 1
ATOM 7624 C C . GLN F 1 116 ? 51.309 81.365 38.740 1.00 50.45 116 GLN F C 1
ATOM 7625 O O . GLN F 1 116 ? 51.820 80.507 39.446 1.00 51.37 116 GLN F O 1
ATOM 7631 N N . ALA F 1 117 ? 50.040 81.731 38.852 1.00 50.32 117 ALA F N 1
ATOM 7632 C CA . ALA F 1 117 ? 49.160 81.154 39.861 1.00 50.19 117 ALA F CA 1
ATOM 7633 C C . ALA F 1 117 ? 48.768 79.684 39.580 1.00 50.13 117 ALA F C 1
ATOM 7634 O O . ALA F 1 117 ? 48.413 78.954 40.498 1.00 50.54 117 ALA F O 1
ATOM 7636 N N . SER F 1 118 ? 48.847 79.241 38.327 1.00 49.92 118 SER F N 1
ATOM 7637 C CA . SER F 1 118 ? 48.402 77.889 37.951 1.00 49.28 118 SER F CA 1
ATOM 7638 C C . SER F 1 118 ? 49.123 76.794 38.718 1.00 49.06 118 SER F C 1
ATOM 7639 O O . SER F 1 118 ? 48.577 75.720 38.931 1.00 49.52 118 SER F O 1
ATOM 7642 N N . GLY F 1 119 ? 50.378 77.045 39.070 1.00 48.53 119 GLY F N 1
ATOM 7643 C CA . GLY F 1 119 ? 51.232 75.998 39.593 1.00 48.21 119 GLY F CA 1
ATOM 7644 C C . GLY F 1 119 ? 51.683 74.952 38.580 1.00 47.81 119 GLY F C 1
ATOM 7645 O O . GLY F 1 119 ? 52.401 74.044 38.958 1.00 48.60 119 GLY F O 1
ATOM 7646 N N . ILE F 1 120 ? 51.277 75.068 37.307 1.00 46.80 120 ILE F N 1
ATOM 7647 C CA . ILE F 1 120 ? 51.608 74.069 36.265 1.00 46.07 120 ILE F CA 1
ATOM 7648 C C . ILE F 1 120 ? 52.472 74.646 35.140 1.00 45.28 120 ILE F C 1
ATOM 7649 O O . ILE F 1 120 ? 53.442 74.005 34.711 1.00 44.56 120 ILE F O 1
ATOM 7654 N N . LEU F 1 121 ? 52.109 75.837 34.656 1.00 44.32 121 LEU F N 1
ATOM 7655 C CA . LEU F 1 121 ? 52.864 76.496 33.594 1.00 43.61 121 LEU F CA 1
ATOM 7656 C C . LEU F 1 121 ? 54.179 76.991 34.178 1.00 43.18 121 LEU F C 1
ATOM 7657 O O . LEU F 1 121 ? 54.180 77.631 35.217 1.00 42.70 121 LEU F O 1
ATOM 7662 N N . ARG F 1 122 ? 55.291 76.624 33.543 1.00 42.38 122 ARG F N 1
ATOM 7663 C CA . ARG F 1 122 ? 56.616 77.116 33.925 1.00 42.50 122 ARG F CA 1
ATOM 7664 C C . ARG F 1 122 ? 57.306 77.798 32.760 1.00 42.31 122 ARG F C 1
ATOM 7665 O O . ARG F 1 122 ? 58.443 78.257 32.878 1.00 42.81 122 ARG F O 1
ATOM 7673 N N . ARG F 1 123 ? 56.615 77.881 31.630 1.00 41.49 123 ARG F N 1
ATOM 7674 C CA . ARG F 1 123 ? 57.163 78.558 30.483 1.00 40.70 123 ARG F CA 1
ATOM 7675 C C . ARG F 1 123 ? 56.019 79.093 29.646 1.00 40.32 123 ARG F C 1
ATOM 7676 O O . ARG F 1 123 ? 54.985 78.433 29.506 1.00 39.65 123 ARG F O 1
ATOM 7684 N N . LEU F 1 124 ? 56.183 80.320 29.137 1.00 40.12 124 LEU F N 1
ATOM 7685 C CA . LEU F 1 124 ? 55.261 80.879 28.140 1.00 40.35 124 LEU F CA 1
ATOM 7686 C C . LEU F 1 124 ? 56.044 81.142 26.856 1.00 40.23 124 LEU F C 1
ATOM 7687 O O . LEU F 1 124 ? 57.211 81.493 26.912 1.00 40.31 124 LEU F O 1
ATOM 7692 N N . GLN F 1 125 ? 55.408 80.974 25.698 1.00 40.11 125 GLN F N 1
ATOM 7693 C CA . GLN F 1 125 ? 56.135 81.161 24.439 1.00 39.79 125 GLN F CA 1
ATOM 7694 C C . GLN F 1 125 ? 55.231 81.578 23.311 1.00 39.50 125 GLN F C 1
ATOM 7695 O O . GLN F 1 125 ? 54.022 81.405 23.387 1.00 39.34 125 GLN F O 1
ATOM 7701 N N . LEU F 1 126 ? 55.839 82.063 22.236 1.00 39.41 126 LEU F N 1
ATOM 7702 C CA . LEU F 1 126 ? 55.106 82.455 21.036 1.00 40.07 126 LEU F CA 1
ATOM 7703 C C . LEU F 1 126 ? 56.094 82.688 19.919 1.00 40.22 126 LEU F C 1
ATOM 7704 O O . LEU F 1 126 ? 57.305 82.736 20.158 1.00 41.14 126 LEU F O 1
ATOM 7709 N N . THR F 1 127 ? 55.595 82.774 18.692 1.00 40.67 127 THR F N 1
ATOM 7710 C CA . THR F 1 127 ? 56.403 83.240 17.590 1.00 41.40 127 THR F CA 1
ATOM 7711 C C . THR F 1 127 ? 55.807 84.527 17.081 1.00 40.69 127 THR F C 1
ATOM 7712 O O . THR F 1 127 ? 54.600 84.690 17.099 1.00 41.71 127 THR F O 1
ATOM 7716 N N . VAL F 1 128 ? 56.655 85.456 16.651 1.00 39.74 128 VAL F N 1
ATOM 7717 C CA . VAL F 1 128 ? 56.194 86.787 16.226 1.00 39.51 128 VAL F CA 1
ATOM 7718 C C . VAL F 1 128 ? 56.947 87.226 14.975 1.00 39.18 128 VAL F C 1
ATOM 7719 O O . VAL F 1 128 ? 58.169 87.044 14.860 1.00 38.88 128 VAL F O 1
ATOM 7723 N N . GLN F 1 129 ? 56.229 87.819 14.031 1.00 39.09 129 GLN F N 1
ATOM 7724 C CA . GLN F 1 129 ? 56.867 88.309 12.818 1.00 39.39 129 GLN F CA 1
ATOM 7725 C C . GLN F 1 129 ? 57.951 89.307 13.223 1.00 39.68 129 GLN F C 1
ATOM 7726 O O . GLN F 1 129 ? 57.668 90.179 14.023 1.00 40.06 129 GLN F O 1
ATOM 7732 N N . THR F 1 130 ? 59.184 89.147 12.706 1.00 39.84 130 THR F N 1
ATOM 7733 C CA . THR F 1 130 ? 60.300 90.054 13.037 1.00 39.80 130 THR F CA 1
ATOM 7734 C C . THR F 1 130 ? 59.964 91.512 12.780 1.00 40.15 130 THR F C 1
ATOM 7735 O O . THR F 1 130 ? 60.312 92.393 13.582 1.00 39.43 130 THR F O 1
ATOM 7739 N N . ARG F 1 131 ? 59.208 91.755 11.709 1.00 41.14 131 ARG F N 1
ATOM 7740 C CA . ARG F 1 131 ? 58.718 93.088 11.369 1.00 41.03 131 ARG F CA 1
ATOM 7741 C C . ARG F 1 131 ? 57.687 93.662 12.352 1.00 41.40 131 ARG F C 1
ATOM 7742 O O . ARG F 1 131 ? 57.544 94.888 12.440 1.00 40.80 131 ARG F O 1
ATOM 7750 N N . ASN F 1 132 ? 56.983 92.803 13.093 1.00 41.25 132 ASN F N 1
ATOM 7751 C CA . ASN F 1 132 ? 55.909 93.242 13.995 1.00 41.97 132 ASN F CA 1
ATOM 7752 C C . ASN F 1 132 ? 56.498 93.783 15.293 1.00 42.51 132 ASN F C 1
ATOM 7753 O O . ASN F 1 132 ? 56.431 93.167 16.361 1.00 41.99 132 ASN F O 1
ATOM 7758 N N . GLN F 1 133 ? 57.077 94.961 15.194 1.00 44.44 133 GLN F N 1
ATOM 7759 C CA . GLN F 1 133 ? 57.880 95.502 16.293 1.00 44.63 133 GLN F CA 1
ATOM 7760 C C . GLN F 1 133 ? 57.036 95.986 17.487 1.00 44.57 133 GLN F C 1
ATOM 7761 O O . GLN F 1 133 ? 57.476 95.901 18.624 1.00 44.78 133 GLN F O 1
ATOM 7767 N N . ALA F 1 134 ? 55.805 96.426 17.250 1.00 44.43 134 ALA F N 1
ATOM 7768 C CA . ALA F 1 134 ? 54.883 96.704 18.355 1.00 44.03 134 ALA F CA 1
ATOM 7769 C C . ALA F 1 134 ? 54.780 95.485 19.281 1.00 44.02 134 ALA F C 1
ATOM 7770 O O . ALA F 1 134 ? 54.941 95.589 20.513 1.00 43.97 134 ALA F O 1
ATOM 7772 N N . ALA F 1 135 ? 54.505 94.333 18.668 1.00 43.54 135 ALA F N 1
ATOM 7773 C CA . ALA F 1 135 ? 54.344 93.094 19.403 1.00 43.32 135 ALA F CA 1
ATOM 7774 C C . ALA F 1 135 ? 55.666 92.702 20.066 1.00 42.92 135 ALA F C 1
ATOM 7775 O O . ALA F 1 135 ? 55.668 92.375 21.254 1.00 41.56 135 ALA F O 1
ATOM 7777 N N . VAL F 1 136 ? 56.791 92.759 19.342 1.00 43.26 136 VAL F N 1
ATOM 7778 C CA . VAL F 1 136 ? 58.048 92.315 19.977 1.00 44.15 136 VAL F CA 1
ATOM 7779 C C . VAL F 1 136 ? 58.390 93.185 21.191 1.00 44.41 136 VAL F C 1
ATOM 7780 O O . VAL F 1 136 ? 58.789 92.652 22.217 1.00 43.15 136 VAL F O 1
ATOM 7784 N N . HIS F 1 137 ? 58.125 94.489 21.093 1.00 46.00 137 HIS F N 1
ATOM 7785 C CA . HIS F 1 137 ? 58.250 95.418 22.225 1.00 46.60 137 HIS F CA 1
ATOM 7786 C C . HIS F 1 137 ? 57.342 95.077 23.398 1.00 46.95 137 HIS F C 1
ATOM 7787 O O . HIS F 1 137 ? 57.803 94.970 24.527 1.00 47.17 137 HIS F O 1
ATOM 7794 N N . LEU F 1 138 ? 56.048 94.920 23.129 1.00 47.17 138 LEU F N 1
ATOM 7795 C CA . LEU F 1 138 ? 55.101 94.501 24.156 1.00 47.22 138 LEU F CA 1
ATOM 7796 C C . LEU F 1 138 ? 55.602 93.279 24.901 1.00 47.32 138 LEU F C 1
ATOM 7797 O O . LEU F 1 138 ? 55.571 93.224 26.127 1.00 47.62 138 LEU F O 1
ATOM 7802 N N . TYR F 1 139 ? 56.038 92.278 24.153 1.00 47.13 139 TYR F N 1
ATOM 7803 C CA . TYR F 1 139 ? 56.469 91.041 24.755 1.00 47.53 139 TYR F CA 1
ATOM 7804 C C . TYR F 1 139 ? 57.805 91.186 25.527 1.00 46.67 139 TYR F C 1
ATOM 7805 O O . TYR F 1 139 ? 57.931 90.664 26.630 1.00 44.89 139 TYR F O 1
ATOM 7814 N N . GLN F 1 140 ? 58.765 91.911 24.959 1.00 46.55 140 GLN F N 1
ATOM 7815 C CA . GLN F 1 140 ? 60.001 92.253 25.685 1.00 47.01 140 GLN F CA 1
ATOM 7816 C C . GLN F 1 140 ? 59.735 93.021 26.974 1.00 47.19 140 GLN F C 1
ATOM 7817 O O . GLN F 1 140 ? 60.385 92.771 27.981 1.00 47.13 140 GLN F O 1
ATOM 7823 N N . LYS F 1 141 ? 58.764 93.935 26.936 1.00 47.41 141 LYS F N 1
ATOM 7824 C CA . LYS F 1 141 ? 58.366 94.720 28.116 1.00 47.40 141 LYS F CA 1
ATOM 7825 C C . LYS F 1 141 ? 57.882 93.846 29.268 1.00 46.85 141 LYS F C 1
ATOM 7826 O O . LYS F 1 141 ? 58.037 94.200 30.420 1.00 46.91 141 LYS F O 1
ATOM 7832 N N . HIS F 1 142 ? 57.283 92.709 28.960 1.00 46.57 142 HIS F N 1
ATOM 7833 C CA . HIS F 1 142 ? 56.785 91.822 30.008 1.00 45.96 142 HIS F CA 1
ATOM 7834 C C . HIS F 1 142 ? 57.693 90.650 30.288 1.00 45.68 142 HIS F C 1
ATOM 7835 O O . HIS F 1 142 ? 57.286 89.711 30.951 1.00 46.34 142 HIS F O 1
ATOM 7842 N N . GLY F 1 143 ? 58.931 90.723 29.803 1.00 44.82 143 GLY F N 1
ATOM 7843 C CA . GLY F 1 143 ? 59.978 89.773 30.182 1.00 44.31 143 GLY F CA 1
ATOM 7844 C C . GLY F 1 143 ? 60.202 88.601 29.248 1.00 43.73 143 GLY F C 1
ATOM 7845 O O . GLY F 1 143 ? 60.934 87.683 29.598 1.00 43.96 143 GLY F O 1
ATOM 7846 N N . PHE F 1 144 ? 59.562 88.606 28.077 1.00 43.07 144 PHE F N 1
ATOM 7847 C CA . PHE F 1 144 ? 59.865 87.617 27.025 1.00 42.43 144 PHE F CA 1
ATOM 7848 C C . PHE F 1 144 ? 61.161 88.052 26.343 1.00 41.67 144 PHE F C 1
ATOM 7849 O O . PHE F 1 144 ? 61.396 89.235 26.213 1.00 41.87 144 PHE F O 1
ATOM 7857 N N . VAL F 1 145 ? 61.937 87.097 25.847 1.00 41.00 145 VAL F N 1
ATOM 7858 C CA . VAL F 1 145 ? 63.152 87.363 25.071 1.00 41.11 145 VAL F CA 1
ATOM 7859 C C . VAL F 1 145 ? 63.179 86.566 23.785 1.00 40.55 145 VAL F C 1
ATOM 7860 O O . VAL F 1 145 ? 62.652 85.465 23.738 1.00 40.50 145 VAL F O 1
ATOM 7864 N N . ILE F 1 146 ? 63.800 87.129 22.751 1.00 39.88 146 ILE F N 1
ATOM 7865 C CA . ILE F 1 146 ? 63.986 86.440 21.483 1.00 40.23 146 ILE F CA 1
ATOM 7866 C C . ILE F 1 146 ? 64.965 85.286 21.721 1.00 40.65 146 ILE F C 1
ATOM 7867 O O . ILE F 1 146 ? 66.016 85.490 22.317 1.00 41.42 146 ILE F O 1
ATOM 7872 N N . GLU F 1 147 ? 64.597 84.093 21.264 1.00 41.07 147 GLU F N 1
ATOM 7873 C CA . GLU F 1 147 ? 65.388 82.870 21.461 1.00 41.72 147 GLU F CA 1
ATOM 7874 C C . GLU F 1 147 ? 65.969 82.338 20.161 1.00 41.79 147 GLU F C 1
ATOM 7875 O O . GLU F 1 147 ? 66.810 81.450 20.163 1.00 42.21 147 GLU F O 1
ATOM 7881 N N . GLY F 1 148 ? 65.509 82.886 19.053 1.00 41.71 148 GLY F N 1
ATOM 7882 C CA . GLY F 1 148 ? 65.976 82.465 17.767 1.00 41.92 148 GLY F CA 1
ATOM 7883 C C . GLY F 1 148 ? 65.075 83.105 16.753 1.00 42.27 148 GLY F C 1
ATOM 7884 O O . GLY F 1 148 ? 64.175 83.856 17.087 1.00 41.18 148 GLY F O 1
ATOM 7885 N N . SER F 1 149 ? 65.345 82.817 15.500 1.00 43.21 149 SER F N 1
ATOM 7886 C CA . SER F 1 149 ? 64.513 83.282 14.423 1.00 44.13 149 SER F CA 1
ATOM 7887 C C . SER F 1 149 ? 64.498 82.205 13.372 1.00 43.88 149 SER F C 1
ATOM 7888 O O . SER F 1 149 ? 65.368 81.320 13.367 1.00 45.16 149 SER F O 1
ATOM 7891 N N . GLN F 1 150 ? 63.491 82.278 12.510 1.00 43.01 150 GLN F N 1
ATOM 7892 C CA . GLN F 1 150 ? 63.209 81.240 11.560 1.00 42.89 150 GLN F CA 1
ATOM 7893 C C . GLN F 1 150 ? 62.809 81.897 10.259 1.00 42.45 150 GLN F C 1
ATOM 7894 O O . GLN F 1 150 ? 61.842 82.656 10.213 1.00 42.20 150 GLN F O 1
ATOM 7900 N N . GLU F 1 151 ? 63.569 81.617 9.205 1.00 42.75 151 GLU F N 1
ATOM 7901 C CA . GLU F 1 151 ? 63.187 82.026 7.849 1.00 43.69 151 GLU F CA 1
ATOM 7902 C C . GLU F 1 151 ? 61.937 81.304 7.394 1.00 42.54 151 GLU F C 1
ATOM 7903 O O . GLU F 1 151 ? 61.737 80.127 7.694 1.00 41.70 151 GLU F O 1
ATOM 7909 N N . ARG F 1 152 ? 61.135 82.017 6.627 1.00 42.74 152 ARG F N 1
ATOM 7910 C CA . ARG F 1 152 ? 59.825 81.549 6.133 1.00 42.78 152 ARG F CA 1
ATOM 7911 C C . ARG F 1 152 ? 58.906 81.076 7.242 1.00 43.09 152 ARG F C 1
ATOM 7912 O O . ARG F 1 152 ? 58.160 80.110 7.070 1.00 42.69 152 ARG F O 1
ATOM 7920 N N . GLY F 1 153 ? 58.926 81.785 8.365 1.00 43.02 153 GLY F N 1
ATOM 7921 C CA . GLY F 1 153 ? 58.028 81.485 9.461 1.00 42.93 153 GLY F CA 1
ATOM 7922 C C . GLY F 1 153 ? 56.616 81.929 9.180 1.00 42.70 153 GLY F C 1
ATOM 7923 O O . GLY F 1 153 ? 55.695 81.493 9.863 1.00 41.41 153 GLY F O 1
ATOM 7924 N N . ALA F 1 154 ? 56.447 82.789 8.177 1.00 43.24 154 ALA F N 1
ATOM 7925 C CA . ALA F 1 154 ? 55.126 83.321 7.801 1.00 44.39 154 ALA F CA 1
ATOM 7926 C C . ALA F 1 154 ? 55.059 83.668 6.316 1.00 44.94 154 ALA F C 1
ATOM 7927 O O . ALA F 1 154 ? 56.055 84.041 5.716 1.00 44.35 154 ALA F O 1
ATOM 7929 N N . TYR F 1 155 ? 53.874 83.529 5.738 1.00 46.67 155 TYR F N 1
ATOM 7930 C CA . TYR F 1 155 ? 53.666 83.807 4.334 1.00 47.58 155 TYR F CA 1
ATOM 7931 C C . TYR F 1 155 ? 52.654 84.948 4.208 1.00 48.07 155 TYR F C 1
ATOM 7932 O O . TYR F 1 155 ? 51.584 84.891 4.799 1.00 45.87 155 TYR F O 1
ATOM 7941 N N . ILE F 1 156 ? 53.026 85.963 3.423 1.00 48.75 156 ILE F N 1
ATOM 7942 C CA . ILE F 1 156 ? 52.316 87.246 3.343 1.00 50.00 156 ILE F CA 1
ATOM 7943 C C . ILE F 1 156 ? 52.171 87.738 1.890 1.00 50.59 156 ILE F C 1
ATOM 7944 O O . ILE F 1 156 ? 52.964 87.378 1.027 1.00 49.97 156 ILE F O 1
ATOM 7949 N N . GLU F 1 157 ? 51.111 88.506 1.639 1.00 51.70 157 GLU F N 1
ATOM 7950 C CA . GLU F 1 157 ? 50.907 89.322 0.410 1.00 52.89 157 GLU F CA 1
ATOM 7951 C C . GLU F 1 157 ? 51.385 88.724 -0.919 1.00 53.22 157 GLU F C 1
ATOM 7952 O O . GLU F 1 157 ? 50.861 87.685 -1.347 1.00 54.84 157 GLU F O 1
ATOM 7958 N N . LYS F 1 160 ? 55.366 86.231 -0.888 1.00 50.78 160 LYS F N 1
ATOM 7959 C CA . LYS F 1 160 ? 56.355 86.708 0.089 1.00 50.59 160 LYS F CA 1
ATOM 7960 C C . LYS F 1 160 ? 56.453 85.943 1.456 1.00 49.96 160 LYS F C 1
ATOM 7961 O O . LYS F 1 160 ? 55.504 85.869 2.225 1.00 50.16 160 LYS F O 1
ATOM 7967 N N . PHE F 1 161 ? 57.636 85.411 1.742 1.00 48.78 161 PHE F N 1
ATOM 7968 C CA . PHE F 1 161 ? 57.949 84.765 3.022 1.00 47.63 161 PHE F CA 1
ATOM 7969 C C . PHE F 1 161 ? 58.695 85.739 3.905 1.00 46.09 161 PHE F C 1
ATOM 7970 O O . PHE F 1 161 ? 59.531 86.470 3.433 1.00 45.42 161 PHE F O 1
ATOM 7978 N N . ILE F 1 162 ? 58.392 85.736 5.192 1.00 44.47 162 ILE F N 1
ATOM 7979 C CA . ILE F 1 162 ? 59.068 86.615 6.141 1.00 42.75 162 ILE F CA 1
ATOM 7980 C C . ILE F 1 162 ? 59.519 85.804 7.360 1.00 41.82 162 ILE F C 1
ATOM 7981 O O . ILE F 1 162 ? 59.032 84.708 7.608 1.00 40.85 162 ILE F O 1
ATOM 7986 N N . ASP F 1 163 ? 60.476 86.346 8.099 1.00 41.41 163 ASP F N 1
ATOM 7987 C CA . ASP F 1 163 ? 61.031 85.703 9.280 1.00 40.58 163 ASP F CA 1
ATOM 7988 C C . ASP F 1 163 ? 60.145 85.941 10.503 1.00 39.41 163 ASP F C 1
ATOM 7989 O O . ASP F 1 163 ? 59.380 86.934 10.595 1.00 37.26 163 ASP F O 1
ATOM 7994 N N . VAL F 1 164 ? 60.298 85.042 11.468 1.00 38.04 164 VAL F N 1
ATOM 7995 C CA . VAL F 1 164 ? 59.641 85.174 12.752 1.00 37.74 164 VAL F CA 1
ATOM 7996 C C . VAL F 1 164 ? 60.670 85.013 13.838 1.00 37.45 164 VAL F C 1
ATOM 7997 O O . VAL F 1 164 ? 61.684 84.329 13.657 1.00 36.90 164 VAL F O 1
ATOM 8001 N N . TYR F 1 165 ? 60.428 85.669 14.962 1.00 37.91 165 TYR F N 1
ATOM 8002 C CA . TYR F 1 165 ? 61.193 85.372 16.164 1.00 38.03 165 TYR F CA 1
ATOM 8003 C C . TYR F 1 165 ? 60.458 84.310 16.949 1.00 38.34 165 TYR F C 1
ATOM 8004 O O . TYR F 1 165 ? 59.235 84.283 17.006 1.00 37.93 165 TYR F O 1
ATOM 8013 N N . LEU F 1 166 ? 61.225 83.462 17.589 1.00 39.13 166 LEU F N 1
ATOM 8014 C CA . LEU F 1 166 ? 60.725 82.576 18.614 1.00 40.00 166 LEU F CA 1
ATOM 8015 C C . LEU F 1 166 ? 61.002 83.289 19.924 1.00 39.38 166 LEU F C 1
ATOM 8016 O O . LEU F 1 166 ? 62.153 83.631 20.179 1.00 39.76 166 LEU F O 1
ATOM 8021 N N . MET F 1 167 ? 59.973 83.513 20.737 1.00 38.55 167 MET F N 1
ATOM 8022 C CA . MET F 1 167 ? 60.134 84.203 22.024 1.00 38.60 167 MET F CA 1
ATOM 8023 C C . MET F 1 167 ? 59.651 83.369 23.206 1.00 38.81 167 MET F C 1
ATOM 8024 O O . MET F 1 167 ? 58.668 82.626 23.093 1.00 39.55 167 MET F O 1
ATOM 8029 N N . GLY F 1 168 ? 60.293 83.541 24.353 1.00 39.04 168 GLY F N 1
ATOM 8030 C CA . GLY F 1 168 ? 59.877 82.838 25.559 1.00 40.00 168 GLY F CA 1
ATOM 8031 C C . GLY F 1 168 ? 60.109 83.583 26.860 1.00 40.63 168 GLY F C 1
ATOM 8032 O O . GLY F 1 168 ? 60.925 84.511 26.931 1.00 39.85 168 GLY F O 1
ATOM 8033 N N . LYS F 1 169 ? 59.356 83.173 27.879 1.00 41.74 169 LYS F N 1
ATOM 8034 C CA . LYS F 1 169 ? 59.486 83.674 29.239 1.00 42.30 169 LYS F CA 1
ATOM 8035 C C . LYS F 1 169 ? 59.356 82.474 30.191 1.00 42.92 169 LYS F C 1
ATOM 8036 O O . LYS F 1 169 ? 58.475 81.628 30.026 1.00 41.93 169 LYS F O 1
ATOM 8042 N N . LEU F 1 170 ? 60.219 82.425 31.198 1.00 44.15 170 LEU F N 1
ATOM 8043 C CA . LEU F 1 170 ? 60.157 81.391 32.221 1.00 45.44 170 LEU F CA 1
ATOM 8044 C C . LEU F 1 170 ? 59.277 81.951 33.321 1.00 46.62 170 LEU F C 1
ATOM 8045 O O . LEU F 1 170 ? 59.364 83.142 33.640 1.00 47.93 170 LEU F O 1
ATOM 8050 N N . ILE F 1 171 ? 58.399 81.121 33.870 1.00 47.54 171 ILE F N 1
ATOM 8051 C CA . ILE F 1 171 ? 57.563 81.547 34.979 1.00 48.37 171 ILE F CA 1
ATOM 8052 C C . ILE F 1 171 ? 57.775 80.561 36.129 1.00 49.26 171 ILE F C 1
ATOM 8053 O O . ILE F 1 171 ? 58.044 79.389 35.899 1.00 49.53 171 ILE F O 1
ATOM 8058 N N . GLY F 1 172 ? 57.710 81.055 37.365 1.00 50.08 172 GLY F N 1
ATOM 8059 C CA . GLY F 1 172 ? 58.238 80.323 38.534 1.00 50.13 172 GLY F CA 1
ATOM 8060 C C . GLY F 1 172 ? 59.763 80.382 38.636 1.00 50.92 172 GLY F C 1
ATOM 8061 O O . GLY F 1 172 ? 60.512 80.061 37.688 1.00 51.42 172 GLY F O 1
#

B-factor: mean 49.3, std 6.88, range [30.32, 82.79]

Organism: Streptococcus pneumoniae serotype 4 (strain ATCC BAA-334 / TIGR4) (NCBI:txid170187)

Solvent-accessible surface area: 47385 Å² total; per-residue (Å²): 234,172,132,123,66,88,44,55,65,4,72,48,149,3,4,49,66,3,0,26,9,12,4,56,6,4,56,39,37,48,64,39,44,11,23,20,14,0,21,82,56,39,17,94,82,4,79,104,65,1,75,128,6,56,99,23,93,0,29,4,2,15,0,0,15,27,91,50,126,9,0,0,4,0,18,0,53,8,95,93,76,59,7,29,100,9,15,0,57,11,64,25,22,17,0,107,151,59,95,144,121,42,13,12,17,86,0,0,69,64,0,2,98,64,0,100,89,31,67,48,3,91,1,0,38,22,76,10,6,36,99,16,115,76,19,8,117,35,10,96,130,19,38,3,89,69,32,15,48,11,94,44,10,3,61,7,115,167,51,130,59,29,54,10,61,5,0,2,39,64,32,129,152,102,130,67,83,38,53,68,4,69,48,143,3,6,48,70,0,0,26,7,8,4,66,4,2,55,47,39,46,53,39,43,14,32,18,25,0,28,78,57,41,9,91,84,4,77,86,60,1,64,126,7,55,100,23,90,0,26,5,1,9,0,0,10,7,76,49,143,12,0,0,5,0,13,0,47,11,93,98,67,90,8,29,101,9,16,0,57,11,63,25,21,15,0,62,138,28,60,61,50,39,13,12,16,74,0,0,80,68,0,14,102,70,0,101,87,31,72,45,3,95,0,0,36,24,76,8,6,39,91,17,113,49,18,15,120,32,8,86,131,28,41,3,84,68,34,13,56,11,96,49,9,3,48,3,109,129,56,112,58,18,58,9,54,6,0,1,34,64,33,233,174,150,128,63,90,45,53,69,4,71,45,147,1,5,60,84,1,15,63,8,8,57,56,6,5,140,56,31,51,68,32,48,11,9,55,91,4,27,121,68,73,35,112,84,6,74,97,64,1,71,129,6,54,99,25,90,1,26,5,1,15,0,0,14,19,93,57,115,7,0,0,6,0,14,0,40,11,92,92,65,59,16,23,69,8,14,0,64,15,74,22,17,16,0,103,158,40,96,144,122,42,11,13,36,68,0,0,76,73,0,14,94,66,0,108,88,31,67,50,3,88,0,0,39,14,86,8,6,32,90,19,123,76,16,11,122,37,19,89,158,29,36,2,90,68,35,9,52,12,98,43,10,2,58,4,115,178,45,109,56,15,56,10,58,16,0,2,39,68,33,161,75,97,30,57,66,3,68,52,152,8,1,61,66,1,15,55,13,9,55,152,6,4,131,38,39,44,67,36,44,10,28,57,106,3,24,118,67,78,37,113,82,4,62,98,66,1,76,132,5,53,103,25,82,0,29,4,1,10,0,0,14,33,83,61,115,11,0,0,5,0,15,0,47,10,96,82,68,99,18,28,43,9,14,0,63,12,61,24,21,16,4,42,107,43,84,86,98,41,10,12,10,74,0,0,75,72,0,16,110,69,0,105,88,28,70,45,4,73,0,0,37,22,79,10,7,36,97,18,96,76,20,6,113,38,8,75,140,23,40,3,93,63,37,14,53,11,100,34,10,2,56,11,151,157,58,31,64,8,53,9,0,5,43,61,3,82,162,65,96,34,51,69,5,71,55,158,8,2,65,71,1,15,60,16,8,57,137,6,4,134,46,37,46,67,32,46,11,18,58,105,4,29,122,68,69,34,116,81,6,77,103,46,1,72,122,5,54,98,24,89,1,27,5,0,14,0,0,16,36,119,61,106,8,0,0,4,0,15,1,50,12,90,95,61,46,17,33,70,8,13,0,63,12,68,26,22,17,5,107,150,49,95,152,114,37,11,13,19,87,0,0,70,66,0,4,95,66,0,105,88,32,60,56,3,93,0,0,38,22,75,9,7,34,99,18,110,81,18,7,124,30,5,94,135,22,41,3,90,67,30,10,58,12,105,50,10,3,50,2,100,159,40,106,64,26,61,5,63,17,0,1,42,61,33,182,139,70,94,34,59,68,3,71,54,154,10,3,62,65,0,14,62,9,7,57,63,7,3,132,53,42,48,66,38,44,12,26,59,96,5,29,126,67,81,49,100,82,5,59,90,59,1,68,136,6,55,99,23,85,0,29,6,1,10,0,0,13,17,93,57,114,3,0,0,5,0,13,0,47,10,100,94,78,94,15,34,92,8,12,0,64,14,65,25,23,21,0,114,156,14,93,150,110,36,9,12,13,67,0,0,82,64,0,15,99,65,0,104,87,31,68,51,3,72,0,0,38,17,82,11,6,42,99,17,104,81,20,3,110,32,10,84,127,28,40,2,89,68,33,13,48,11,101,41,9,3,84,1,157,123,60,18,58,8,55,10,0,2,42,63,5,81

InterPro domains:
  IPR000182 GNAT domain [PF00583] (45-144)
  IPR000182 GNAT domain [PS51186] (5-172)
  IPR016181 Acyl-CoA N-acyltransferase [SSF55729] (5-171)
  IPR050680 YpeA/RimI acetyltransferase [PTHR43420] (2-150)

CATH classification: 3.40.630.30

Sequence (1016 aa):
MEYELLIREAEPKDAAELVAFLNRVSLETDFTSLDGDGILLTSEEMEIFLNKQASSDNQITLLAFLNGKIAGIVNITADQRKRVRHIGDLFIVIGKRYWNNGLGSLLLEEAIEWAQASGILRRLQLTVQTRNQAAVHLYQKHGFVIEGSQERGAYIEEGKFIDVYLMGKLIMEYELLIREAEPKDAAELVAFLNRVSLETDFTSLDGDGILLTSEEMEIFLNKQASSDNQITLLAFLNGKIAGIVNITADQRKRVRHIGDLFIVIGKRYWNNGLGSLLLEEAIEWAQASGILRRLQLTVQTRNQAAVHLYQKHGFVIEGSQERGAYIEEGKFIDVYLMGKLIMEYELLIREAEPKDAAELVAFLNRVSLETDFTSLDGDGILLTSEEMEIFLNKQASSDNQITLLAFLNGKIAGIVNITADQRKRVRHIGDLFIVIGKRYWNNGLGSLLLEEAIEWAQASGILRRLQLTVQTRNQAAVHLYQKHGFVIEGSQERGAYIEEGKFIDVYLMGKLIELLIREAEPKDAAELVAFLNRVSLETDFTSLDGDGILLTSEEMEIFLNKQASSDNQITLLAFLNGKIAGIVNITADQRKRVRHIGDLFIVIGKRYWNNGLGSLLLEEAIEWAQASGILRRLQLTVQTRNQAAVHLYQKHGFVIEGSQERGAYIEKFIDVYLMGKLIGELLIREAEPKDAAELVAFLNRVSLETDFTSLDGDGILLTSEEMEIFLNKQASSDNQITLLAFLNGKIAGIVNITADQRKRVRHIGDLFIVIGKRYWNNGLGSLLLEEAIEWAQASGILRRLQLTVQTRNQAAVHLYQKHGFVIEGSQERGAYIEEGKFIDVYLMGKLIYELLIREAEPKDAAELVAFLNRVSLETDFTSLDGDGILLTSEEMEIFLNKQASSDNQITLLAFLNGKIAGIVNITADQRKRVRHIGDLFIVIGKRYWNNGLGSLLLEEAIEWAQASGILRRLQLTVQTRNQAAVHLYQKHGFVIEGSQERGAYIEKFIDVYLMGKLIG

Secondary structure (DSSP, 8-state):
----EEEEE--GGGHHHHHHHHHHHHTT-SSSS--TT-----HHHHHHHHHHHHH-SS-EEEEEEETTEEEEEEEEE---STTTTTEEEEEEEE-GGGTTSSHHHHHHHHHHHHHHHTSS--EEEEEEETT-HHHHHHHHHTT-EEEEEEEEEEEETTTEEEEEEEEEEE-/--S-EEEEE--GGGHHHHHHHHHHHHTT-SSSS--TT-----HHHHHHHHHHHHH-SS-EEEEEE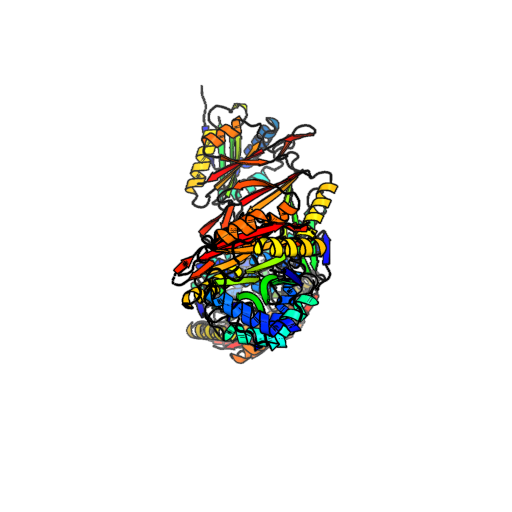ETTEEEEEEEEE---STTTTTEEEEEEEE-GGGTTSSHHHHHHHHHHHHHHHTSS--EEEEEEETT-HHHHHHHHHTT-EEEEEEEEEEEETTTEEEEEEEEEEE-/----EEEEE--GGGHHHHHHHHHHHHTT-SSSS--TT-----HHHHHHHHHHHHH-SS-EEEEEEETTEEEEEEEEE---STTTTTEEEEEEEE-GGGTTSSHHHHHHHHHHHHHHHHSS--EEEEEEETT-HHHHHHHHHTT-EEEEEEEEEEEETTTEEEEEEEEEEE-/-EEEEE--GGGHHHHHHHHHHHHTT-SSSS--TT-----HHHHHHHHHHHHH-TT-EEEEEEETTEEEEEEEEE---STTTTTEEEEEEEE-GGG-SSSHHHHHHHHHHHHHHHTSS--EEEEEEETT-HHHHHHHHHTT-EEEEEEEEEEE---EEEEEEEEEE--/-EEEEE--GGGHHHHHHHHHHHTTT-SSSS--TT-----HHHHHHHHHHHHH-SS-EEEEEEETTEEEEEEEEE---STTTTTEEEEEEEE-GGGTTSSHHHHHHHHHHHHHHHHSS--EEEEEEETT-HHHHHHHHHTT-EEEEEEEEEEE-SSS-EEEEEEEEEE-/--EEEEE--GGGHHHHHHHHHHHHTT-SSSS--TT-----HHHHHHHHHHHHH-SS-EEEEEEETTEEEEEEEEE---STTTTTEEEEEEEE-GGGTTSSHHHHHHHHHHHHHHHHSS--EEEEEEETT-HHHHHHHHHTT-EEEEEEEEEEE---EEEEEEEEEE--

Foldseek 3Di:
DDKDKDKDFDALVCLQLVQVVQQQQLDVDPFDPRHNVTPPADSVRSSVVSVCQVVDLQWTKMFMDIRNHTFKIKTWDFDDDLVTQQETEIDIDGRPVPPPPCPRLVRVVVVVVSSVVSVRHFKYKYKTFPVPVVVVVSCVVVAKDFPDKDWQPDDDDVDDRGMITIIMDTD/DPFDKDKDFDALVCQQQVQVVQCQQLDVDPFDPRHNVTPPAHSVRSSVVSVVQVPDLQWTKMFMQGNNHTFKIKIWDWDDDPVTRLETEIDIDGHPVCPPVCPLVVRVVVVVVSSVVSVRHFKYWYKGFPPPVVVVVSCVVVAKDFPDKDWQPDDDPVPDRGMITIIMDTD/DDKDKDKDFDALVCQQLVQVVQCQQQPVDPWDVRHNVTPPADSVRSSVVSVCQVPDLQWTKMFMDIRRHTFKIKTWDWDPDPVTRQETEIDIDGHPVPPPPCPLVVRVVVVVVSSVPSVRHFKYKYKTFPVPVSVVVSVVVVAKDFPDKDWQPDADDPGDGGMITIIMHTD/DKDKDFDALVCLQLVQVVQCQVLDVDPFDPRHNVTPPDDSVRSSVVSVCQVPDLQWTKMFMDDPNHTFKIKTWDWDDDPVTRQETEIDIDGHPVPPPPCPLLVNVVVVLVSSLVSVRHFKYKYKTFPVPVVVVVSCVVVPKDFDDKDWQPDDPCDRGMITIIMDTHD/DKDKDFDALVCLQLVQVVQCQVLPVDDFDPRHNVTPPADSVRSSVVSVVQVPDLQWTKMFMDDVRHTFKIKIWDWDDDPVTRQETEIDIDGHPVPPPPCPRLVRVVVVVVSSVVSVRHFKYKYKGFPVPVVVVVSCVVVPKDFDAKDWQPDADDPDDGGMITMIMDTD/DDKDKDFDALVCLQLVQVVQQQLLDVDPWDPRHNVTPPADSVRSSVVSVVQVPDLQWTKMFMDDVNHTFKIKTWDWDDDPVTRLETEIDIDGDPVCPPVCPLLVNVVVVQVSSLVSVRHFKYKYKTFPVPVVVVVSCVVVAKDFPDKDWQPDDPCDGGMITIIMHTHD